Protein AF-0000000083203846 (afdb_homodimer)

Sequence (842 aa):
MKKVDVILGLQWGDEGKGKVVDVLTPAYEVVARFQGGPNAGHTLEFNGEKYVLRSIPSGIFQGGKTNIIGNGVVIDAVLFREEAEALAASGHDLTKQLCISKKAHLILPTHRILDAAYEAAKGSAKIGTTGKGIGPTYTDKVSRNGMRVGDVLSADFRQIYARAKARHESILRGLGYEYDIAELERKWFEAVEYLKRFNIIDSEYFVNGCLAQDKSILAEGAQGTLLDVDFGSYPFVTSSNTVCAGACVGLGIAPNRIGEVYGIFKAYCTRVGGGPFPTELFDETGARMRSIGHEYGAVTGRERRCGWLDLVALKYSIMINGVTQLIMMKSDVMNDFETVKVATEYEVGGERTAHFPYEIGDDLKPVYREFEGWKCDLRDCKSYDDFPAAFKTYVEFIERETGVPVKIISVGPDRGETIVRMKKVDVILGLQWGDEGKGKVVDVLTPAYEVVARFQGGPNAGHTLEFNGEKYVLRSIPSGIFQGGKTNIIGNGVVIDAVLFREEAEALAASGHDLTKQLCISKKAHLILPTHRILDAAYEAAKGSAKIGTTGKGIGPTYTDKVSRNGMRVGDVLSADFRQIYARAKARHESILRGLGYEYDIAELERKWFEAVEYLKRFNIIDSEYFVNGCLAQDKSILAEGAQGTLLDVDFGSYPFVTSSNTVCAGACVGLGIAPNRIGEVYGIFKAYCTRVGGGPFPTELFDETGARMRSIGHEYGAVTGRERRCGWLDLVALKYSIMINGVTQLIMMKSDVMNDFETVKVATEYEVGGERTAHFPYEIGDDLKPVYREFEGWKCDLRDCKSYDDFPAAFKTYVEFIERETGVPVKIISVGPDRGETIVR

InterPro domains:
  IPR001114 Adenylosuccinate synthetase [MF_00011] (1-421)
  IPR001114 Adenylosuccinate synthetase [PF00709] (6-419)
  IPR001114 Adenylosuccinate synthetase [PTHR11846] (2-420)
  IPR001114 Adenylosuccinate synthetase [SM00788] (4-420)
  IPR001114 Adenylosuccinate synthetase [TIGR00184] (6-420)
  IPR001114 Adenylosuccinate synthetase [cd03108] (3-420)
  IPR018220 Adenylosuccinate synthase, GTP-binding site [PS01266] (11-18)
  IPR027417 P-loop containing nucleoside triphosphate hydrolase [SSF52540] (2-420)
  IPR033128 Adenylosuccinate synthase, active site [PS00513] (133-144)
  IPR042109 Adenylosuccinate synthetase, domain 1 [G3DSA:3.40.440.10] (6-264)
  IPR042110 Adenylosuccinate synthetase, domain 2 [G3DSA:1.10.300.10] (107-204)
  IPR042111 Adenylosuccinate synthetase, domain 3 [G3DSA:3.90.170.10] (265-421)

Foldseek 3Di:
DAFAEEEFALAFFPLQLLLVCVVCLVVFQEEEEQAEEQQFWHWDADPRDIAIDRQWTSNQPPPRHAYERFLRYEYELLVVVVNQVVVVVVVGDQQVRYEYEQNHFYQALLLLVVLVLVQVVCVPNHLFGPSSSQQVQLVCVVVVLTHGLNLCVDPCNVVSNVVSVVVSVVVCVVSVHDDDCPVVNVSRVVSSVVVVSHHYDNQLCVVVVCVVVVGHYYYYFGTHQLQAVPRHQPPSHGSHGRAQCSNCVRRVHDPVRYDAYEYGHEQWDKHDTDDDDQFFDPDPVQVLLCVLVVQADPSRRHGITTGAAELLSSLSSCVRHVHAEYEYEDPQSQLQPQKGKYFQWKAAPNDIDSHDDNHDDPRIHTDIDMFGHQNHQLQPPQEPVRGGPRVVVSQVVSCVSNVHHHQKYARDSDSSRIYGD/DAFAEEEFALAFFPLQLLLVCVVCLVVFQEEEEQAEEQQFWHWDADPRDIAIDRQWTSNQVPPRHAYERFLRYEYELLVVLVNQVVVVVVVGDQQVRYEYEQNHFYQALLLLVVLVLVQVVCVPNHLFGPSSSQQVQLVCVVVVLTHGLNLCVDPCNVVSNVVSVVVSVVVCVVSVHDDDCPVVNVSRVVSSVVVVSHHYDNQLCVVVVCVVVVGHYYYYFGTHQLQAVPRHQPPSHGSHGRAQCSNCVRRVHDPVRYDAYEYGHEQWDKHDTDDDDQFFDPDVVQVLLCVLVVQADPSRRHGITTGAAELLSSLSSCVRHVHAEYEYEDPQSQLQPQKGKYFQWKAAPNDIDSHDDNHDDPRIHTDIDMFGHQNHQLQVPQEPVRGGPRVVVSQVVSCVSNVHHHQKYARDSDSSRIYGD

Secondary structure (DSSP, 8-state):
---EEEEEESSSS-S-HHHHHHHHGGG-SEEEE-SB-TT--EEEEETTEEEEESSS-GGGGSTT-EEEE-TTBEE-HHHHHHHHHHHHHTT--HHHHEEEETTPEEPPHHHHHHHHHHHHHHGGG-----SSSHHHHHHHHHTT---BGGGGGSTTHHHHHHHHHHHHHHHHHHHT-----HHHHHHHHHHHHHHTTSEEE-HHHHHHHHHHTT--EEEEEEEEGGG-TTTSSTTSS-SS--STHHHHHHHT--GGGEEEEEEEEESSEEE-SSS--TTB--SHHHHHHHHHHT-B-TTT-PBPEEE-EEHHHHHHHHHHHT--EEEEE-GGGGTT-SEEEEEEEEEETTEEE-SPPSS--TT-EEEEEEEE---S-GGG--SGGGS-HHHHHHHHHHHHHHSS-EEEEE-SSSTTSEEE-/---EEEEEESSSS-S-HHHHHHHHGGG-SEEEE-SB-TT--EEEEETTEEEEESSS-GGGGSTT-EEEE-TTBEE-HHHHHHHHHHHHHTT--HHHHEEEETTPEEPPHHHHHHHHHHHHHHGGG-----SSSHHHHHHHHHTT---BGGGGGSTTHHHHHHHHHHHHHHHHHHHT-----HHHHHHHHHHHHHHTTSEEE-HHHHHHHHHHTT--EEEEEEEEGGG-TTTSSTTSS-SS--SHHHHHHHHT--GGGEEEEEEEEESSEEE-SSS--TTB--SHHHHHHHHHHT-B-TTT-PBPEEE-EEHHHHHHHHHHHT--EEEEE-GGGGTT-SEEEEEEEEEETTEEE-SPPSS--TT-EEEEEEEE---S-GGG--SGGGS-HHHHHHHHHHHHHHSS-EEEEE-SSSTTSEEE-

Organism: NCBI:txid214856

Nearest PDB structures (foldseek):
  4m9d-assembly1_A  TM=9.573E-01  e=1.164E-54  Bacillus anthracis str. 'Ames Ancestor'
  1p9b-assembly1_A-2  TM=9.495E-01  e=3.460E-49  Plasmodium falciparum
  3r7t-assembly1_A  TM=9.386E-01  e=5.288E-50  Campyl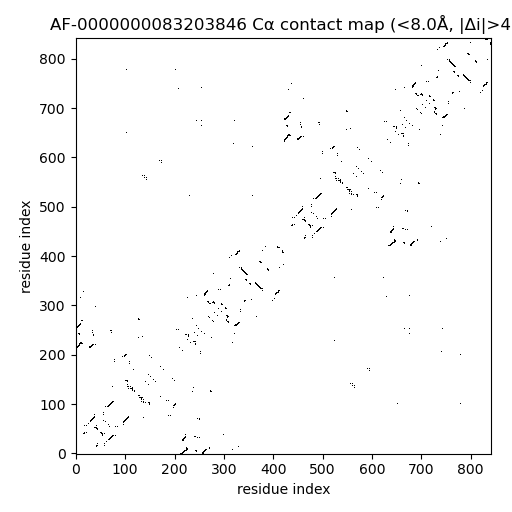obacter jejuni subsp. jejuni NCTC 11168 = ATCC 700819
  1j4b-assembly1_A  TM=9.426E-01  e=1.777E-49  Mus musculus
  2v40-assembly1_A-2  TM=9.281E-01  e=7.159E-50  Homo sapiens

Structure (mmCIF, N/CA/C/O backbone):
data_AF-0000000083203846-model_v1
#
loop_
_entity.id
_entity.type
_entity.pdbx_description
1 polymer 'Adenylosuccinate synthase'
#
loop_
_atom_site.group_PDB
_atom_site.id
_atom_site.type_symbol
_atom_site.label_atom_id
_atom_site.label_alt_id
_atom_site.label_comp_id
_atom_site.label_asym_id
_atom_site.label_entity_id
_atom_site.label_seq_id
_atom_site.pdbx_PDB_ins_code
_atom_site.Cartn_x
_atom_site.Cartn_y
_atom_site.Cartn_z
_atom_site.occupancy
_atom_site.B_iso_or_equiv
_atom_site.auth_seq_id
_atom_site.auth_comp_id
_atom_site.auth_asym_id
_atom_site.auth_atom_id
_atom_site.pdbx_PDB_model_num
ATOM 1 N N . MET A 1 1 ? -4.34 -5.812 23.688 1 67.69 1 MET A N 1
ATOM 2 C CA . MET A 1 1 ? -5.207 -5.289 22.641 1 67.69 1 MET A CA 1
ATOM 3 C C . MET A 1 1 ? -5.289 -6.262 21.469 1 67.69 1 MET A C 1
ATOM 5 O O . MET A 1 1 ? -4.285 -6.859 21.078 1 67.69 1 MET A O 1
ATOM 9 N N . LYS A 1 2 ? -6.551 -6.551 21 1 85.75 2 LYS A N 1
ATOM 10 C CA . LYS A 1 2 ? -6.758 -7.488 19.906 1 85.75 2 LYS A CA 1
ATOM 11 C C . LYS A 1 2 ? -6.156 -6.953 18.609 1 85.75 2 LYS A C 1
ATOM 13 O O . LYS A 1 2 ? -5.891 -5.758 18.484 1 85.75 2 LYS A O 1
ATOM 18 N N . LYS A 1 3 ? -5.684 -7.812 17.812 1 94.75 3 LYS A N 1
ATOM 19 C CA . LYS A 1 3 ? -5.109 -7.5 16.516 1 94.75 3 LYS A CA 1
ATOM 20 C C . LYS A 1 3 ? -6.055 -7.922 15.383 1 94.75 3 LYS A C 1
ATOM 22 O O . LYS A 1 3 ? -7.031 -8.633 15.617 1 94.75 3 LYS A O 1
ATOM 27 N N . VAL A 1 4 ? -5.883 -7.363 14.273 1 98.5 4 VAL A N 1
ATOM 28 C CA . VAL A 1 4 ? -6.664 -7.691 13.086 1 98.5 4 VAL A CA 1
ATOM 29 C C . VAL A 1 4 ? -6.094 -8.945 12.422 1 98.5 4 VAL A C 1
ATOM 31 O O . VAL A 1 4 ? -4.91 -8.984 12.078 1 98.5 4 VAL A O 1
ATOM 34 N N . ASP A 1 5 ? -6.914 -9.992 12.289 1 98.19 5 ASP A N 1
ATOM 35 C CA . ASP A 1 5 ? -6.516 -11.148 11.492 1 98.19 5 ASP A CA 1
ATOM 36 C C . ASP A 1 5 ? -6.809 -10.922 10.008 1 98.19 5 ASP A C 1
ATOM 38 O O . ASP A 1 5 ? -7.75 -10.203 9.664 1 98.19 5 ASP A O 1
ATOM 42 N N . VAL A 1 6 ? -5.984 -11.469 9.172 1 98.25 6 VAL A N 1
ATOM 43 C CA . VAL A 1 6 ? -6.109 -11.25 7.738 1 98.25 6 VAL A CA 1
ATOM 44 C C . VAL A 1 6 ? -6.258 -12.594 7.023 1 98.25 6 VAL A C 1
ATOM 46 O O . VAL A 1 6 ? -5.578 -13.562 7.367 1 98.25 6 VAL A O 1
ATOM 49 N N . ILE A 1 7 ? -7.148 -12.68 6.074 1 97.12 7 ILE A N 1
ATOM 50 C CA . ILE A 1 7 ? -7.289 -13.836 5.199 1 97.12 7 ILE A CA 1
ATOM 51 C C . ILE A 1 7 ? -7.078 -13.414 3.746 1 97.12 7 ILE A C 1
ATOM 53 O O . ILE A 1 7 ? -7.66 -12.43 3.289 1 97.12 7 ILE A O 1
ATOM 57 N N . LEU A 1 8 ? -6.23 -14.078 3.031 1 97.12 8 LEU A N 1
ATOM 58 C CA . LEU A 1 8 ? -5.961 -13.695 1.649 1 97.12 8 LEU A CA 1
ATOM 59 C C . LEU A 1 8 ? -5.531 -14.906 0.822 1 97.12 8 LEU A C 1
ATOM 61 O O . LEU A 1 8 ? -5.164 -15.945 1.376 1 97.12 8 LEU A O 1
ATOM 65 N N . GLY A 1 9 ? -5.668 -14.758 -0.474 1 97 9 GLY A N 1
ATOM 66 C CA . GLY A 1 9 ? -5.203 -15.781 -1.399 1 97 9 GLY A CA 1
ATOM 67 C C . GLY A 1 9 ? -3.715 -15.695 -1.683 1 97 9 GLY A C 1
ATOM 68 O O . GLY A 1 9 ? -3.164 -14.602 -1.815 1 97 9 GLY A O 1
ATOM 69 N N . LEU A 1 10 ? -3.049 -16.859 -1.792 1 98.25 10 LEU A N 1
ATOM 70 C CA . LEU A 1 10 ? -1.592 -16.859 -1.881 1 98.25 10 LEU A CA 1
ATOM 71 C C . LEU A 1 10 ? -1.136 -16.984 -3.33 1 98.25 10 LEU A C 1
ATOM 73 O O . LEU A 1 10 ? 0.036 -16.766 -3.641 1 98.25 10 LEU A O 1
ATOM 77 N N . GLN A 1 11 ? -2.004 -17.297 -4.195 1 96.56 11 GLN A N 1
ATOM 78 C CA . GLN A 1 11 ? -1.595 -17.438 -5.59 1 96.56 11 GLN A CA 1
ATOM 79 C C . GLN A 1 11 ? -2.41 -16.531 -6.5 1 96.56 11 GLN A C 1
ATOM 81 O O . GLN A 1 11 ? -2.346 -15.297 -6.371 1 96.56 11 GLN A O 1
ATOM 86 N N . TRP A 1 12 ? -3.34 -16.969 -7.387 1 93.19 12 TRP A N 1
ATOM 87 C CA . TRP A 1 12 ? -3.879 -16.016 -8.352 1 93.19 12 TRP A CA 1
ATOM 88 C C . TRP A 1 12 ? -5.336 -15.688 -8.039 1 93.19 12 TRP A C 1
ATOM 90 O O . TRP A 1 12 ? -6.078 -15.242 -8.914 1 93.19 12 TRP A O 1
ATOM 100 N N . GLY A 1 13 ? -5.875 -15.898 -6.855 1 87.75 13 GLY A N 1
ATOM 101 C CA . GLY A 1 13 ? -7.035 -15.203 -6.32 1 87.75 13 GLY A CA 1
ATOM 102 C C . GLY A 1 13 ? -8.305 -16.031 -6.391 1 87.75 13 GLY A C 1
ATOM 103 O O . GLY A 1 13 ? -9.344 -15.617 -5.867 1 87.75 13 GLY A O 1
ATOM 104 N N . ASP A 1 14 ? -8.312 -17.203 -6.902 1 87.38 14 ASP A N 1
ATOM 105 C CA . ASP A 1 14 ? -9.508 -18.047 -6.984 1 87.38 14 ASP A CA 1
ATOM 106 C C . ASP A 1 14 ? -9.383 -19.266 -6.086 1 87.38 14 ASP A C 1
ATOM 108 O O . ASP A 1 14 ? -9.773 -20.375 -6.473 1 87.38 14 ASP A O 1
ATOM 112 N N . GLU A 1 15 ? -8.867 -19.062 -4.949 1 89.62 15 GLU A N 1
ATOM 113 C CA . GLU A 1 15 ? -8.531 -20.172 -4.078 1 89.62 15 GLU A CA 1
ATOM 114 C C . GLU A 1 15 ? -9.719 -20.562 -3.201 1 89.62 15 GLU A C 1
ATOM 116 O O . GLU A 1 15 ? -9.594 -21.406 -2.312 1 89.62 15 GLU A O 1
ATOM 121 N N . GLY A 1 16 ? -10.867 -19.938 -3.373 1 85.69 16 GLY A N 1
ATOM 122 C CA . GLY A 1 16 ? -12.039 -20.328 -2.6 1 85.69 16 GLY A CA 1
ATOM 123 C C . GLY A 1 16 ? -12.156 -19.578 -1.286 1 85.69 16 GLY A C 1
ATOM 124 O O . GLY A 1 16 ? -12.484 -20.172 -0.257 1 85.69 16 GLY A O 1
ATOM 125 N N . LYS A 1 17 ? -11.875 -18.297 -1.259 1 85.25 17 LYS A N 1
ATOM 126 C CA . LYS A 1 17 ? -11.914 -17.453 -0.071 1 85.25 17 LYS A CA 1
ATOM 127 C C . LYS A 1 17 ? -13.305 -17.422 0.548 1 85.25 17 LYS A C 1
ATOM 129 O O . LYS A 1 17 ? -13.445 -17.391 1.771 1 85.25 17 LYS A O 1
ATOM 134 N N . GLY A 1 18 ? -14.32 -17.5 -0.228 1 82.44 18 GLY A N 1
ATOM 135 C CA . GLY A 1 18 ? -15.688 -17.406 0.258 1 82.44 18 GLY A CA 1
ATOM 136 C C . GLY A 1 18 ? -16.031 -18.438 1.302 1 82.44 18 GLY A C 1
ATOM 137 O O . GLY A 1 18 ? -16.547 -18.109 2.369 1 82.44 18 GLY A O 1
ATOM 138 N N . LYS A 1 19 ? -15.695 -19.641 1.038 1 83.75 19 LYS A N 1
ATOM 139 C CA . LYS A 1 19 ? -16 -20.734 1.96 1 83.75 19 LYS A CA 1
ATOM 140 C C . LYS A 1 19 ? -15.266 -20.547 3.285 1 83.75 19 LYS A C 1
ATOM 142 O O . LYS A 1 19 ? -15.844 -20.766 4.355 1 83.75 19 LYS A O 1
ATOM 147 N N . VAL A 1 20 ? -14.039 -20.172 3.207 1 87.12 20 VAL A N 1
ATOM 148 C CA . VAL A 1 20 ? -13.211 -20.094 4.402 1 87.12 20 VAL A CA 1
ATOM 149 C C . VAL A 1 20 ? -13.672 -18.938 5.277 1 87.12 20 VAL A C 1
ATOM 151 O O . VAL A 1 20 ? -13.648 -19.031 6.508 1 87.12 20 VAL A O 1
ATOM 154 N N . VAL A 1 21 ? -13.984 -17.844 4.633 1 83.12 21 VAL A N 1
ATOM 155 C CA . VAL A 1 21 ? -14.477 -16.719 5.402 1 83.12 21 VAL A CA 1
ATOM 156 C C . VAL A 1 21 ? -15.734 -17.109 6.172 1 83.12 21 VAL A C 1
ATOM 158 O O . VAL A 1 21 ? -15.922 -16.719 7.32 1 83.12 21 VAL A O 1
ATOM 161 N N . ASP A 1 22 ? -16.547 -17.906 5.582 1 80.06 22 ASP A N 1
ATOM 162 C CA . ASP A 1 22 ? -17.75 -18.406 6.246 1 80.06 22 ASP A CA 1
ATOM 163 C C . ASP A 1 22 ? -17.391 -19.25 7.461 1 80.06 22 ASP A C 1
ATOM 165 O O . ASP A 1 22 ? -18.109 -19.234 8.469 1 80.06 22 ASP A O 1
ATOM 169 N N . VAL A 1 23 ? -16.344 -19.938 7.34 1 85.19 23 VAL A N 1
ATOM 170 C CA . VAL A 1 23 ? -15.891 -20.828 8.414 1 85.19 23 VAL A CA 1
ATOM 171 C C . VAL A 1 23 ? -15.297 -19.984 9.547 1 85.19 23 VAL A C 1
ATOM 173 O O . VAL A 1 23 ? -15.539 -20.266 10.727 1 85.19 23 VAL A O 1
ATOM 176 N N . LEU A 1 24 ? -14.562 -18.922 9.219 1 90.38 24 LEU A N 1
ATOM 177 C CA . LEU A 1 24 ? -13.82 -18.172 10.211 1 90.38 24 LEU A CA 1
ATOM 178 C C . LEU A 1 24 ? -14.68 -17.062 10.82 1 90.38 24 LEU A C 1
ATOM 180 O O . LEU A 1 24 ? -14.484 -16.672 11.969 1 90.38 24 LEU A O 1
ATOM 184 N N . THR A 1 25 ? -15.625 -16.578 10.125 1 89.44 25 THR A N 1
ATOM 185 C CA . THR A 1 25 ? -16.375 -15.344 10.406 1 89.44 25 THR A CA 1
ATOM 186 C C . THR A 1 25 ? -17.078 -15.438 11.758 1 89.44 25 THR A C 1
ATOM 188 O O . THR A 1 25 ? -17.141 -14.453 12.492 1 89.44 25 THR A O 1
ATOM 191 N N . PRO A 1 26 ? -17.641 -16.672 12.102 1 89.75 26 PRO A N 1
ATOM 192 C CA . PRO A 1 26 ? -18.359 -16.75 13.383 1 89.75 26 PRO A CA 1
ATOM 193 C C . PRO A 1 26 ? -17.5 -16.297 14.555 1 89.75 26 PRO A C 1
ATOM 195 O O . PRO A 1 26 ? -18.016 -15.789 15.555 1 89.75 26 PRO A O 1
ATOM 198 N N . ALA A 1 27 ? -16.25 -16.344 14.453 1 92.81 27 ALA A N 1
ATOM 199 C CA . ALA A 1 27 ? -15.336 -16.031 15.555 1 92.81 27 ALA A CA 1
ATOM 200 C C . ALA A 1 27 ? -15.047 -14.531 15.609 1 92.81 27 ALA A C 1
ATOM 202 O O . ALA A 1 27 ? -14.406 -14.047 16.547 1 92.81 27 ALA A O 1
ATOM 203 N N . TYR A 1 28 ? -15.594 -13.773 14.727 1 96.25 28 TYR A N 1
ATOM 204 C CA . TYR A 1 28 ? -15.242 -12.359 14.625 1 96.25 28 TYR A CA 1
ATOM 205 C C . TYR A 1 28 ? -16.484 -11.484 14.781 1 96.25 28 TYR A C 1
ATOM 207 O O . TYR A 1 28 ? -17.594 -11.914 14.469 1 96.25 28 TYR A O 1
ATOM 215 N N . GLU A 1 29 ? -16.25 -10.281 15.258 1 96.56 29 GLU A N 1
ATOM 216 C CA . GLU A 1 29 ? -17.328 -9.305 15.422 1 96.56 29 GLU A CA 1
ATOM 217 C C . GLU A 1 29 ? -17.391 -8.344 14.242 1 96.56 29 GLU A C 1
ATOM 219 O O . GLU A 1 29 ? -18.438 -7.766 13.953 1 96.56 29 GLU A O 1
ATOM 224 N N . VAL A 1 30 ? -16.281 -8.125 13.586 1 97 30 VAL A N 1
ATOM 225 C CA . VAL A 1 30 ? -16.156 -7.211 12.461 1 97 30 VAL A CA 1
ATOM 226 C C . VAL A 1 30 ? -15.453 -7.914 11.297 1 97 30 VAL A C 1
ATOM 228 O O . VAL A 1 30 ? -14.469 -8.625 11.5 1 97 30 VAL A O 1
ATOM 231 N N . VAL A 1 31 ? -15.984 -7.84 10.086 1 96.44 31 VAL A N 1
ATOM 232 C CA . VAL A 1 31 ? -15.359 -8.305 8.852 1 96.44 31 VAL A CA 1
ATOM 233 C C . VAL A 1 31 ? -15.172 -7.133 7.895 1 96.44 31 VAL A C 1
ATOM 235 O O . VAL A 1 31 ? -16.125 -6.383 7.633 1 96.44 31 VAL A O 1
ATOM 238 N N . ALA A 1 32 ? -13.945 -6.938 7.41 1 97.56 32 ALA A N 1
ATOM 239 C CA . ALA A 1 32 ? -13.656 -5.754 6.605 1 97.56 32 ALA A CA 1
ATOM 240 C C . ALA A 1 32 ? -12.938 -6.133 5.312 1 97.56 32 ALA A C 1
ATOM 242 O O . ALA A 1 32 ? -11.945 -6.867 5.336 1 97.56 32 ALA A O 1
ATOM 243 N N . ARG A 1 33 ? -13.477 -5.688 4.191 1 96.88 33 ARG A N 1
ATOM 244 C CA . ARG A 1 33 ? -12.758 -5.773 2.924 1 96.88 33 ARG A CA 1
ATOM 245 C C . ARG A 1 33 ? -11.773 -4.617 2.773 1 96.88 33 ARG A C 1
ATOM 247 O O . ARG A 1 33 ? -12.117 -3.461 3.029 1 96.88 33 ARG A O 1
ATOM 254 N N . PHE A 1 34 ? -10.516 -4.922 2.312 1 97.75 34 PHE A N 1
ATOM 255 C CA . PHE A 1 34 ? -9.516 -3.861 2.424 1 97.75 34 PHE A CA 1
ATOM 256 C C . PHE A 1 34 ? -9.008 -3.453 1.047 1 97.75 34 PHE A C 1
ATOM 258 O O . PHE A 1 34 ? -8.281 -2.465 0.917 1 97.75 34 PHE A O 1
ATOM 265 N N . GLN A 1 35 ? -9.336 -4.133 -0.022 1 94.81 35 GLN A N 1
ATOM 266 C CA . GLN A 1 35 ? -8.875 -3.742 -1.352 1 94.81 35 GLN A CA 1
ATOM 267 C C . GLN A 1 35 ? -9.727 -4.391 -2.439 1 94.81 35 GLN A C 1
ATOM 269 O O . GLN A 1 35 ? -10.602 -5.215 -2.145 1 94.81 35 GLN A O 1
ATOM 274 N N . GLY A 1 36 ? -9.484 -3.988 -3.643 1 92.56 36 GLY A N 1
ATOM 275 C CA . GLY A 1 36 ? -10.203 -4.555 -4.777 1 92.56 36 GLY A CA 1
ATOM 276 C C . GLY A 1 36 ? -11.453 -3.783 -5.145 1 92.56 36 GLY A C 1
ATOM 277 O O . GLY A 1 36 ? -11.461 -2.551 -5.105 1 92.56 36 GLY A O 1
ATOM 278 N N . GLY A 1 37 ? -12.445 -4.477 -5.648 1 93.31 37 GLY A N 1
ATOM 279 C CA . GLY A 1 37 ? -13.703 -3.939 -6.145 1 93.31 37 GLY A CA 1
ATOM 280 C C . GLY A 1 37 ? -14.586 -4.988 -6.797 1 93.31 37 GLY A C 1
ATOM 281 O O . GLY A 1 37 ? -14.586 -6.148 -6.387 1 93.31 37 GLY A O 1
ATOM 282 N N . PRO A 1 38 ? -15.359 -4.477 -7.703 1 92.94 38 PRO A N 1
ATOM 283 C CA . PRO A 1 38 ? -16.328 -5.402 -8.305 1 92.94 38 PRO A CA 1
ATOM 284 C C . PRO A 1 38 ? -15.672 -6.398 -9.258 1 92.94 38 PRO A C 1
ATOM 286 O O . PRO A 1 38 ? -16.359 -7.238 -9.844 1 92.94 38 PRO A O 1
ATOM 289 N N . ASN A 1 39 ? -14.328 -6.336 -9.367 1 88.06 39 ASN A N 1
ATOM 290 C CA . ASN A 1 39 ? -13.617 -7.27 -10.227 1 88.06 39 ASN A CA 1
ATOM 291 C C . ASN A 1 39 ? -13.352 -8.602 -9.523 1 88.06 39 ASN A C 1
ATOM 293 O O . ASN A 1 39 ? -12.891 -9.555 -10.141 1 88.06 39 ASN A O 1
ATOM 297 N N . ALA A 1 40 ? -13.57 -8.586 -8.242 1 83.12 40 ALA A N 1
ATOM 298 C CA . ALA A 1 40 ? -13.445 -9.828 -7.477 1 83.12 40 ALA A CA 1
ATOM 299 C C . ALA A 1 40 ? -14.812 -10.336 -7.035 1 83.12 40 ALA A C 1
ATOM 301 O O . ALA A 1 40 ? -15.766 -9.562 -6.93 1 83.12 40 ALA A O 1
ATOM 302 N N . GLY A 1 41 ? -14.875 -11.727 -6.918 1 82.31 41 GLY A N 1
ATOM 303 C CA . GLY A 1 41 ? -16.109 -12.352 -6.449 1 82.31 41 GLY A CA 1
ATOM 304 C C . GLY A 1 41 ? -15.867 -13.547 -5.547 1 82.31 41 GLY A C 1
ATOM 305 O O . GLY A 1 41 ? -14.969 -14.352 -5.809 1 82.31 41 GLY A O 1
ATOM 306 N N . HIS A 1 42 ? -16.5 -13.461 -4.512 1 79.69 42 HIS A N 1
ATOM 307 C CA . HIS A 1 42 ? -16.5 -14.594 -3.588 1 79.69 42 HIS A CA 1
ATOM 308 C C . HIS A 1 42 ? -17.844 -15.312 -3.574 1 79.69 42 HIS A C 1
ATOM 310 O O . HIS A 1 42 ? -18.875 -14.695 -3.299 1 79.69 42 HIS A O 1
ATOM 316 N N . THR A 1 43 ? -17.766 -16.547 -3.941 1 78.81 43 THR A N 1
ATOM 317 C CA . THR A 1 43 ? -19 -17.328 -3.973 1 78.81 43 THR A CA 1
ATOM 318 C C . THR A 1 43 ? -19.203 -18.062 -2.652 1 78.81 43 THR A C 1
ATOM 320 O O . THR A 1 43 ? -18.266 -18.703 -2.139 1 78.81 43 THR A O 1
ATOM 323 N N . LEU A 1 44 ? -20.375 -17.922 -2.133 1 77.25 44 LEU A N 1
ATOM 324 C CA . LEU A 1 44 ? -20.797 -18.656 -0.943 1 77.25 44 LEU A CA 1
ATOM 325 C C . LEU A 1 44 ? -22.031 -19.5 -1.235 1 77.25 44 LEU A C 1
ATOM 327 O O . LEU A 1 44 ? -22.828 -19.156 -2.105 1 77.25 44 LEU A O 1
ATOM 331 N N . GLU A 1 45 ? -22.047 -20.641 -0.649 1 73.31 45 GLU A N 1
ATOM 332 C CA . GLU A 1 45 ? -23.219 -21.5 -0.774 1 73.31 45 GLU A CA 1
ATOM 333 C C . GLU A 1 45 ? -23.891 -21.719 0.579 1 73.31 45 GLU A C 1
ATOM 335 O O . GLU A 1 45 ? -23.25 -22.172 1.529 1 73.31 45 GLU A O 1
ATOM 340 N N . PHE A 1 46 ? -25.078 -21.203 0.706 1 68.5 46 PHE A N 1
ATOM 341 C CA . PHE A 1 46 ? -25.875 -21.406 1.9 1 68.5 46 PHE A CA 1
ATOM 342 C C . PHE A 1 46 ? -27.203 -22.094 1.554 1 68.5 46 PHE A C 1
ATOM 344 O O . PHE A 1 46 ? -27.953 -21.594 0.715 1 68.5 46 PHE A O 1
ATOM 351 N N . ASN A 1 47 ? -27.5 -23.219 2.32 1 71.56 47 ASN A N 1
ATOM 352 C CA . ASN A 1 47 ? -28.75 -23.953 2.121 1 71.56 47 ASN A CA 1
ATOM 353 C C . ASN A 1 47 ? -29 -24.234 0.646 1 71.56 47 ASN A C 1
ATOM 355 O O . ASN A 1 47 ? -30.094 -23.984 0.134 1 71.56 47 ASN A O 1
ATOM 359 N N . GLY A 1 48 ? -27.984 -24.516 -0.059 1 71.75 48 GLY A N 1
ATOM 360 C CA . GLY A 1 48 ? -28.109 -24.922 -1.448 1 71.75 48 GLY A CA 1
ATOM 361 C C . GLY A 1 48 ? -28.156 -23.75 -2.414 1 71.75 48 GLY A C 1
ATOM 362 O O . GLY A 1 48 ? -28.25 -23.953 -3.629 1 71.75 48 GLY A O 1
ATOM 363 N N . GLU A 1 49 ? -28.188 -22.578 -1.903 1 75.06 49 GLU A N 1
ATOM 364 C CA . GLU A 1 49 ? -28.203 -21.375 -2.75 1 75.06 49 GLU A CA 1
ATOM 365 C C . GLU A 1 49 ? -26.828 -20.734 -2.834 1 75.06 49 GLU A C 1
ATOM 367 O O . GLU A 1 49 ? -26.094 -20.688 -1.839 1 75.06 49 GLU A O 1
ATOM 372 N N . LYS A 1 50 ? -26.5 -20.312 -4.047 1 78.12 50 LYS A N 1
ATOM 373 C CA . LYS A 1 50 ? -25.203 -19.688 -4.297 1 78.12 50 LYS A CA 1
ATOM 374 C C . LYS A 1 50 ? -25.312 -18.172 -4.305 1 78.12 50 LYS A C 1
ATOM 376 O O . LYS A 1 50 ? -26.25 -17.609 -4.875 1 78.12 50 LYS A O 1
ATOM 381 N N . TYR A 1 51 ? -24.469 -17.5 -3.58 1 79.12 51 TYR A N 1
ATOM 382 C CA . TYR A 1 51 ? -24.391 -16.047 -3.529 1 79.12 51 TYR A CA 1
ATOM 383 C C . TYR A 1 51 ? -23 -15.578 -3.949 1 79.12 51 TYR A C 1
ATOM 385 O O . TYR A 1 51 ? -22 -16.188 -3.584 1 79.12 51 TYR A O 1
ATOM 393 N N . VAL A 1 52 ? -22.984 -14.625 -4.812 1 81.06 52 VAL A N 1
ATOM 394 C CA . VAL A 1 52 ? -21.703 -14.055 -5.227 1 81.06 52 VAL A CA 1
ATOM 395 C C . VAL A 1 52 ? -21.547 -12.656 -4.645 1 81.06 52 VAL A C 1
ATOM 397 O O . VAL A 1 52 ? -22.359 -11.766 -4.934 1 81.06 52 VAL A O 1
ATOM 400 N N . LEU A 1 53 ? -20.641 -12.531 -3.775 1 88.19 53 LEU A N 1
ATOM 401 C CA . LEU A 1 53 ? -20.312 -11.219 -3.227 1 88.19 53 LEU A CA 1
ATOM 402 C C . LEU A 1 53 ? -19.141 -10.594 -3.975 1 88.19 53 LEU A C 1
ATOM 404 O O . LEU A 1 53 ? -18.188 -11.297 -4.344 1 88.19 53 LEU A O 1
ATOM 408 N N . ARG A 1 54 ? -19.156 -9.312 -4.211 1 90.12 54 ARG A N 1
ATOM 409 C CA . ARG A 1 54 ? -18.094 -8.609 -4.922 1 90.12 54 ARG A CA 1
ATOM 410 C C . ARG A 1 54 ? -17.453 -7.547 -4.031 1 90.12 54 ARG A C 1
ATOM 412 O O . ARG A 1 54 ? -16.281 -7.676 -3.645 1 90.12 54 ARG A O 1
ATOM 419 N N . SER A 1 55 ? -18.234 -6.613 -3.609 1 92.12 55 SER A N 1
ATOM 420 C CA . SER A 1 55 ? -17.703 -5.523 -2.797 1 92.12 55 SER A CA 1
ATOM 421 C C . SER A 1 55 ? -18.078 -5.691 -1.329 1 92.12 55 SER A C 1
ATOM 423 O O . SER A 1 55 ? -17.359 -5.238 -0.441 1 92.12 55 SER A O 1
ATOM 425 N N . ILE A 1 56 ? -19.156 -6.324 -1.08 1 93.5 56 ILE A N 1
ATOM 426 C CA . ILE A 1 56 ? -19.672 -6.469 0.275 1 93.5 56 ILE A CA 1
ATOM 427 C C . ILE A 1 56 ? -18.969 -7.629 0.979 1 93.5 56 ILE A C 1
ATOM 429 O O . ILE A 1 56 ? -18.859 -8.727 0.425 1 93.5 56 ILE A O 1
ATOM 433 N N . PRO A 1 57 ? -18.453 -7.359 2.219 1 93.19 57 PRO A N 1
ATOM 434 C CA . PRO A 1 57 ? -17.75 -8.422 2.934 1 93.19 57 PRO A CA 1
ATOM 435 C C . PRO A 1 57 ? -18.625 -9.633 3.223 1 93.19 57 PRO A C 1
ATOM 437 O O . PRO A 1 57 ? -19.844 -9.484 3.43 1 93.19 57 PRO A O 1
ATOM 440 N N . SER A 1 58 ? -18.016 -10.719 3.346 1 88.31 58 SER A N 1
ATOM 441 C CA . SER A 1 58 ? -18.719 -11.992 3.475 1 88.31 58 SER A CA 1
ATOM 442 C C . SER A 1 58 ? -19.422 -12.102 4.824 1 88.31 58 SER A C 1
ATOM 444 O O . SER A 1 58 ? -20.297 -12.953 5.008 1 88.31 58 SER A O 1
ATOM 446 N N . GLY A 1 59 ? -19.047 -11.289 5.832 1 87.94 59 GLY A N 1
ATOM 447 C CA . GLY A 1 59 ? -19.672 -11.312 7.141 1 87.94 59 GLY A CA 1
ATOM 448 C C . GLY A 1 59 ? -21.125 -10.906 7.105 1 87.94 59 GLY A C 1
ATOM 449 O O . GLY A 1 59 ? -21.859 -11.117 8.07 1 87.94 59 GLY A O 1
ATOM 450 N N . ILE A 1 60 ? -21.562 -10.43 6 1 88.06 60 ILE A N 1
ATOM 451 C CA . ILE A 1 60 ? -22.906 -9.883 5.871 1 88.06 60 ILE A CA 1
ATOM 452 C C . ILE A 1 60 ? -23.938 -11 6.051 1 88.06 60 ILE A C 1
ATOM 454 O O . ILE A 1 60 ? -25.094 -10.734 6.414 1 88.06 60 ILE A O 1
ATOM 458 N N . PHE A 1 61 ? -23.531 -12.234 5.848 1 82.19 61 PHE A N 1
ATOM 459 C CA . PHE A 1 61 ? -24.438 -13.367 5.914 1 82.19 61 PHE A CA 1
ATOM 460 C C . PHE A 1 61 ? -24.641 -13.82 7.355 1 82.19 61 PHE A C 1
ATOM 462 O O . PHE A 1 61 ? -25.547 -14.602 7.648 1 82.19 61 PHE A O 1
ATOM 469 N N . GLN A 1 62 ? -23.75 -13.344 8.141 1 81.19 62 GLN A N 1
ATOM 470 C CA . GLN A 1 62 ? -23.844 -13.727 9.547 1 81.19 62 GLN A CA 1
ATOM 471 C C . GLN A 1 62 ? -24.422 -12.594 10.391 1 81.19 62 GLN A C 1
ATOM 473 O O . GLN A 1 62 ? -23.938 -11.461 10.336 1 81.19 62 GLN A O 1
ATOM 478 N N . GLY A 1 63 ? -25.578 -12.688 10.828 1 76.88 63 GLY A N 1
ATOM 479 C CA . GLY A 1 63 ? -26.281 -11.656 11.57 1 76.88 63 GLY A CA 1
ATOM 480 C C . GLY A 1 63 ? -25.469 -11.086 12.719 1 76.88 63 GLY A C 1
ATOM 481 O O . GLY A 1 63 ? -24.641 -11.789 13.32 1 76.88 63 GLY A O 1
ATOM 482 N N . GLY A 1 64 ? -25.578 -9.742 12.875 1 84.75 64 GLY A N 1
ATOM 483 C CA . GLY A 1 64 ? -25.047 -9.086 14.055 1 84.75 64 GLY A CA 1
ATOM 484 C C . GLY A 1 64 ? -23.609 -8.633 13.891 1 84.75 64 GLY A C 1
ATOM 485 O O . GLY A 1 64 ? -23.031 -8.031 14.797 1 84.75 64 GLY A O 1
ATOM 486 N N . LYS A 1 65 ? -23.062 -8.93 12.773 1 92.12 65 LYS A N 1
ATOM 487 C CA . LYS A 1 65 ? -21.672 -8.555 12.578 1 92.12 65 LYS A CA 1
ATOM 488 C C . LYS A 1 65 ? -21.562 -7.227 11.828 1 92.12 65 LYS A C 1
ATOM 490 O O . LYS A 1 65 ? -22.375 -6.93 10.961 1 92.12 65 LYS A O 1
ATOM 495 N N . THR A 1 66 ? -20.594 -6.426 12.211 1 95.31 66 THR A N 1
ATOM 496 C CA . THR A 1 66 ? -20.281 -5.215 11.461 1 95.31 66 THR A CA 1
ATOM 497 C C . THR A 1 66 ? -19.438 -5.547 10.234 1 95.31 66 THR A C 1
ATOM 499 O O . THR A 1 66 ? -18.453 -6.285 10.328 1 95.31 66 THR A O 1
ATOM 502 N N . ASN A 1 67 ? -19.906 -5.125 9.102 1 96.38 67 ASN A N 1
ATOM 503 C CA . ASN A 1 67 ? -19.172 -5.285 7.855 1 96.38 67 ASN A CA 1
ATOM 504 C C . ASN A 1 67 ? -18.656 -3.947 7.332 1 96.38 67 ASN A C 1
ATOM 506 O O . ASN A 1 67 ? -19.375 -2.955 7.332 1 96.38 67 ASN A O 1
ATOM 510 N N . ILE A 1 68 ? -17.375 -3.906 6.934 1 97.94 68 ILE A N 1
ATOM 511 C CA . ILE A 1 68 ? -16.781 -2.643 6.52 1 97.94 68 ILE A CA 1
ATOM 512 C C . ILE A 1 68 ? -16.203 -2.783 5.113 1 97.94 68 ILE A C 1
ATOM 514 O O . ILE A 1 68 ? -15.445 -3.719 4.832 1 97.94 68 ILE A O 1
ATOM 518 N N . ILE A 1 69 ? -16.625 -1.931 4.219 1 98.19 69 ILE A N 1
ATOM 519 C CA . ILE A 1 69 ? -15.898 -1.703 2.977 1 98.19 69 ILE A CA 1
ATOM 520 C C . ILE A 1 69 ? -14.812 -0.651 3.203 1 98.19 69 ILE A C 1
ATOM 522 O O . ILE A 1 69 ? -15.109 0.534 3.365 1 98.19 69 ILE A O 1
ATOM 526 N N . GLY A 1 70 ? -13.602 -1.069 3.211 1 98.56 70 GLY A N 1
ATOM 527 C CA . GLY A 1 70 ? -12.484 -0.227 3.6 1 98.56 70 GLY A CA 1
ATOM 528 C C . GLY A 1 70 ? -12.094 0.78 2.531 1 98.56 70 GLY A C 1
ATOM 529 O O . GLY A 1 70 ? -12.633 0.753 1.422 1 98.56 70 GLY A O 1
ATOM 530 N N . ASN A 1 71 ? -11.141 1.649 2.895 1 98.69 71 ASN A N 1
ATOM 531 C CA . ASN A 1 71 ? -10.734 2.734 2.006 1 98.69 71 ASN A CA 1
ATOM 532 C C . ASN A 1 71 ? -9.953 2.215 0.802 1 98.69 71 ASN A C 1
ATOM 534 O O . ASN A 1 71 ? -9.797 2.92 -0.195 1 98.69 71 ASN A O 1
ATOM 538 N N . GLY A 1 72 ? -9.43 1.001 0.884 1 98.19 72 GLY A N 1
ATOM 539 C CA . GLY A 1 72 ? -8.664 0.439 -0.217 1 98.19 72 GLY A CA 1
ATOM 540 C C . GLY A 1 72 ? -9.539 -0.116 -1.327 1 98.19 72 GLY A C 1
ATOM 541 O O . GLY A 1 72 ? -9.039 -0.483 -2.393 1 98.19 72 GLY A O 1
ATOM 542 N N . VAL A 1 73 ? -10.828 -0.183 -1.11 1 98.19 73 VAL A N 1
ATOM 543 C CA . VAL A 1 73 ? -11.766 -0.738 -2.076 1 98.19 73 VAL A CA 1
ATOM 544 C C . VAL A 1 73 ? -12.242 0.36 -3.027 1 98.19 73 VAL A C 1
ATOM 546 O O . VAL A 1 73 ? -12.406 1.513 -2.621 1 98.19 73 VAL A O 1
ATOM 549 N N . VAL A 1 74 ? -12.375 0.052 -4.289 1 98.5 74 VAL A N 1
ATOM 550 C CA . VAL A 1 74 ? -13.055 0.946 -5.223 1 98.5 74 VAL A CA 1
ATOM 551 C C . VAL A 1 74 ? -14.477 0.448 -5.48 1 98.5 74 VAL A C 1
ATOM 553 O O . VAL A 1 74 ? -14.688 -0.747 -5.695 1 98.5 74 VAL A O 1
ATOM 556 N N . ILE A 1 75 ? -15.43 1.356 -5.449 1 98.38 75 ILE A N 1
ATOM 557 C CA . ILE A 1 75 ? -16.844 0.97 -5.438 1 98.38 75 ILE A CA 1
ATOM 558 C C . ILE A 1 75 ? -17.531 1.495 -6.691 1 98.38 75 ILE A C 1
ATOM 560 O O . ILE A 1 75 ? -17.438 2.684 -7.008 1 98.38 75 ILE A O 1
ATOM 564 N N . ASP A 1 76 ? -18.125 0.639 -7.453 1 98.19 76 ASP A N 1
ATOM 565 C CA . ASP A 1 76 ? -19.094 1.021 -8.469 1 98.19 76 ASP A CA 1
ATOM 566 C C . ASP A 1 76 ? -20.5 1.113 -7.879 1 98.19 76 ASP A C 1
ATOM 568 O O . ASP A 1 76 ? -21.109 0.095 -7.527 1 98.19 76 ASP A O 1
ATOM 572 N N . ALA A 1 77 ? -21.047 2.281 -7.848 1 98.31 77 ALA A N 1
ATOM 573 C CA . ALA A 1 77 ? -22.312 2.498 -7.164 1 98.31 77 ALA A CA 1
ATOM 574 C C . ALA A 1 77 ? -23.422 1.619 -7.754 1 98.31 77 ALA A C 1
ATOM 576 O O . ALA A 1 77 ? -24.281 1.123 -7.027 1 98.31 77 ALA A O 1
ATOM 577 N N . VAL A 1 78 ? -23.406 1.417 -9.055 1 98.06 78 VAL A N 1
ATOM 578 C CA . VAL A 1 78 ? -24.422 0.62 -9.719 1 98.06 78 VAL A CA 1
ATOM 579 C C . VAL A 1 78 ? -24.281 -0.845 -9.312 1 98.06 78 VAL A C 1
ATOM 581 O O . VAL A 1 78 ? -25.25 -1.471 -8.875 1 98.06 78 VAL A O 1
ATOM 584 N N . LEU A 1 79 ? -23.094 -1.369 -9.461 1 96.25 79 LEU A N 1
ATOM 585 C CA . LEU A 1 79 ? -22.859 -2.768 -9.125 1 96.25 79 LEU A CA 1
ATOM 586 C C . LEU A 1 79 ? -23.078 -3.008 -7.629 1 96.25 79 LEU A C 1
ATOM 588 O O . LEU A 1 79 ? -23.547 -4.074 -7.23 1 96.25 79 LEU A O 1
ATOM 592 N N . PHE A 1 80 ? -22.75 -2.027 -6.812 1 97.19 80 PHE A N 1
ATOM 593 C CA . PHE A 1 80 ? -22.984 -2.117 -5.375 1 97.19 80 PHE A CA 1
ATOM 594 C C . PHE A 1 80 ? -24.469 -2.238 -5.078 1 97.19 80 PHE A C 1
ATOM 596 O O . PHE A 1 80 ? -24.891 -3.086 -4.285 1 97.19 80 PHE A O 1
ATOM 603 N N . ARG A 1 81 ? -25.219 -1.39 -5.676 1 96.44 81 ARG A N 1
ATOM 604 C CA . ARG A 1 81 ? -26.656 -1.432 -5.473 1 96.44 81 ARG A CA 1
ATOM 605 C C . ARG A 1 81 ? -27.234 -2.783 -5.887 1 96.44 81 ARG A C 1
ATOM 607 O O . ARG A 1 81 ? -28.047 -3.369 -5.16 1 96.44 81 ARG A O 1
ATOM 614 N N . GLU A 1 82 ? -26.812 -3.232 -7.031 1 94.31 82 GLU A N 1
ATOM 615 C CA . GLU A 1 82 ? -27.281 -4.535 -7.5 1 94.31 82 GLU A CA 1
ATOM 616 C C . GLU A 1 82 ? -26.938 -5.637 -6.5 1 94.31 82 GLU A C 1
ATOM 618 O O . GLU A 1 82 ? -27.781 -6.477 -6.188 1 94.31 82 GLU A O 1
ATOM 623 N N . GLU A 1 83 ? -25.719 -5.598 -6.016 1 92.94 83 GLU A N 1
ATOM 624 C CA . GLU A 1 83 ? -25.266 -6.57 -5.023 1 92.94 83 GLU A CA 1
ATOM 625 C C . GLU A 1 83 ? -26.078 -6.465 -3.736 1 92.94 83 GLU A C 1
ATOM 627 O O . GLU A 1 83 ? -26.547 -7.473 -3.205 1 92.94 83 GLU A O 1
ATOM 632 N N . ALA A 1 84 ? -26.266 -5.289 -3.262 1 93.69 84 ALA A N 1
ATOM 633 C CA . ALA A 1 84 ? -26.969 -5.035 -2.01 1 93.69 84 ALA A CA 1
ATOM 634 C C . ALA A 1 84 ? -28.453 -5.43 -2.119 1 93.69 84 ALA A C 1
ATOM 636 O O . ALA A 1 84 ? -29 -6.043 -1.207 1 93.69 84 ALA A O 1
ATOM 637 N N . GLU A 1 85 ? -29.062 -5.078 -3.209 1 92.75 85 GLU A N 1
ATOM 638 C CA . GLU A 1 85 ? -30.469 -5.41 -3.41 1 92.75 85 GLU A CA 1
ATOM 639 C C . GLU A 1 85 ? -30.672 -6.918 -3.527 1 92.75 85 GLU A C 1
ATOM 641 O O . GLU A 1 85 ? -31.641 -7.465 -3.004 1 92.75 85 G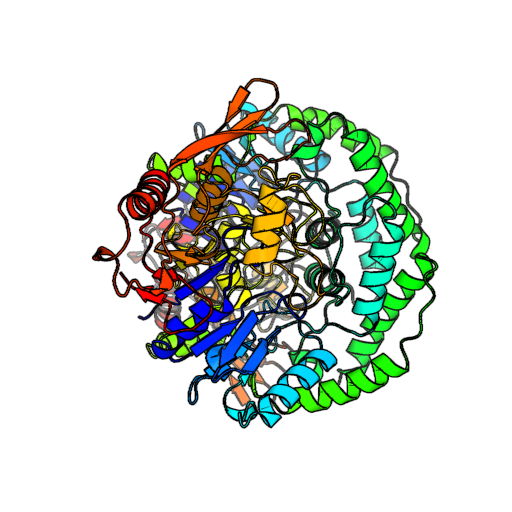LU A O 1
ATOM 646 N N . ALA A 1 86 ? -29.734 -7.543 -4.215 1 88.31 86 ALA A N 1
ATOM 647 C CA . ALA A 1 86 ? -29.797 -9 -4.309 1 88.31 86 ALA A CA 1
ATOM 648 C C . ALA A 1 86 ? -29.703 -9.641 -2.928 1 88.31 86 ALA A C 1
ATOM 650 O O . ALA A 1 86 ? -30.422 -10.602 -2.629 1 88.31 86 ALA A O 1
ATOM 651 N N . LEU A 1 87 ? -28.859 -9.141 -2.119 1 87.5 87 LEU A N 1
ATOM 652 C CA . LEU A 1 87 ? -28.688 -9.664 -0.767 1 87.5 87 LEU A CA 1
ATOM 653 C C . LEU A 1 87 ? -29.906 -9.344 0.102 1 87.5 87 LEU A C 1
ATOM 655 O O . LEU A 1 87 ? -30.312 -10.164 0.927 1 87.5 87 LEU A O 1
ATOM 659 N N . ALA A 1 88 ? -30.438 -8.18 -0.025 1 85.62 88 ALA A N 1
ATOM 660 C CA . ALA A 1 88 ? -31.625 -7.801 0.735 1 85.62 88 ALA A CA 1
ATOM 661 C C . ALA A 1 88 ? -32.812 -8.711 0.402 1 85.62 88 ALA A C 1
ATOM 663 O O . ALA A 1 88 ? -33.594 -9.055 1.281 1 85.62 88 ALA A O 1
ATOM 664 N N . ALA A 1 89 ? -32.875 -9.039 -0.736 1 83.12 89 ALA A N 1
ATOM 665 C CA . ALA A 1 89 ? -33.969 -9.922 -1.184 1 83.12 89 ALA A CA 1
ATOM 666 C C . ALA A 1 89 ? -33.844 -11.289 -0.519 1 83.12 89 ALA A C 1
ATOM 668 O O . ALA A 1 89 ? -34.844 -11.977 -0.349 1 83.12 89 ALA A O 1
ATOM 669 N N . SER A 1 90 ? -32.656 -11.5 -0.053 1 77.19 90 SER A N 1
ATOM 670 C CA . SER A 1 90 ? -32.438 -12.781 0.612 1 77.19 90 SER A CA 1
ATOM 671 C C . SER A 1 90 ? -32.75 -12.68 2.105 1 77.19 90 SER A C 1
ATOM 673 O O . SER A 1 90 ? -32.625 -13.672 2.832 1 77.19 90 SER A O 1
ATOM 675 N N . GLY A 1 91 ? -33.156 -11.484 2.605 1 77.5 91 GLY A N 1
ATOM 676 C CA . GLY A 1 91 ? -33.625 -11.328 3.979 1 77.5 91 GLY A CA 1
ATOM 677 C C . GLY A 1 91 ? -32.594 -10.633 4.863 1 77.5 91 GLY A C 1
ATOM 678 O O . GLY A 1 91 ? -32.812 -10.516 6.074 1 77.5 91 GLY A O 1
ATOM 679 N N . HIS A 1 92 ? -31.578 -10.18 4.312 1 76.5 92 HIS A N 1
ATOM 680 C CA . HIS A 1 92 ? -30.547 -9.508 5.098 1 76.5 92 HIS A CA 1
ATOM 681 C C . HIS A 1 92 ? -30.719 -7.996 5.059 1 76.5 92 HIS A C 1
ATOM 683 O O . HIS A 1 92 ? -31.016 -7.43 4.008 1 76.5 92 HIS A O 1
ATOM 689 N N . ASP A 1 93 ? -30.781 -7.375 6.238 1 78.56 93 ASP A N 1
ATOM 690 C CA . ASP A 1 93 ? -30.812 -5.914 6.27 1 78.56 93 ASP A CA 1
ATOM 691 C C . ASP A 1 93 ? -29.391 -5.344 6.25 1 78.56 93 ASP A C 1
ATOM 693 O O . ASP A 1 93 ? -28.75 -5.242 7.293 1 78.56 93 ASP A O 1
ATOM 697 N N . LEU A 1 94 ? -28.953 -4.848 5.211 1 87.44 94 LEU A N 1
ATOM 698 C CA . LEU A 1 94 ? -27.578 -4.414 4.992 1 87.44 94 LEU A CA 1
ATOM 699 C C . LEU A 1 94 ? -27.344 -3.021 5.57 1 87.44 94 LEU A C 1
ATOM 701 O O . LEU A 1 94 ? -26.219 -2.678 5.949 1 87.44 94 LEU A O 1
ATOM 705 N N . THR A 1 95 ? -28.328 -2.232 5.715 1 86.19 95 THR A N 1
ATOM 706 C CA . THR A 1 95 ? -28.172 -0.832 6.09 1 86.19 95 THR A CA 1
ATOM 707 C C . THR A 1 95 ? -27.734 -0.71 7.547 1 86.19 95 THR A C 1
ATOM 709 O O . THR A 1 95 ? -27.125 0.289 7.934 1 86.19 95 THR A O 1
ATOM 712 N N . LYS A 1 96 ? -27.906 -1.754 8.312 1 85.81 96 LYS A N 1
ATOM 713 C CA . LYS A 1 96 ? -27.516 -1.721 9.719 1 85.81 96 LYS A CA 1
ATOM 714 C C . LYS A 1 96 ? -26.141 -2.352 9.93 1 85.81 96 LYS A C 1
ATOM 716 O O . LYS A 1 96 ? -25.438 -2.008 10.875 1 85.81 96 LYS A O 1
ATOM 721 N N . GLN A 1 97 ? -25.797 -3.164 9.062 1 91.81 97 GLN A N 1
ATOM 722 C CA . GLN A 1 97 ? -24.625 -3.99 9.328 1 91.81 97 GLN A CA 1
ATOM 723 C C . GLN A 1 97 ? -23.453 -3.58 8.445 1 91.81 97 GLN A C 1
ATOM 725 O O . GLN A 1 97 ? -22.328 -4.035 8.648 1 91.81 97 GLN A O 1
ATOM 730 N N . LEU A 1 98 ? -23.688 -2.693 7.492 1 96.56 98 LEU A N 1
ATOM 731 C CA . LEU A 1 98 ? -22.656 -2.373 6.508 1 96.56 98 LEU A CA 1
ATOM 732 C C . LEU A 1 98 ? -22.188 -0.932 6.664 1 96.56 98 LEU A C 1
ATOM 734 O O . LEU A 1 98 ? -23 -0.01 6.727 1 96.56 98 LEU A O 1
ATOM 738 N N . CYS A 1 99 ? -20.906 -0.767 6.84 1 97.75 99 CYS A N 1
ATOM 739 C CA . CYS A 1 99 ? -20.234 0.53 6.871 1 97.75 99 CYS A CA 1
ATOM 740 C C . CYS A 1 99 ? -19.344 0.709 5.652 1 97.75 99 CYS A C 1
ATOM 742 O O . CYS A 1 99 ? -18.688 -0.24 5.211 1 97.75 99 CYS A O 1
ATOM 744 N N . ILE A 1 100 ? -19.344 1.902 5.09 1 98.5 100 ILE A N 1
ATOM 745 C CA . ILE A 1 100 ? -18.547 2.203 3.898 1 98.5 100 ILE A CA 1
ATOM 746 C C . ILE A 1 100 ? -17.594 3.352 4.191 1 98.5 100 ILE A C 1
ATOM 748 O O . ILE A 1 100 ? -18 4.398 4.703 1 98.5 100 ILE A O 1
ATOM 752 N N . SER A 1 101 ? -16.375 3.205 3.871 1 98.81 101 SER A N 1
ATOM 753 C CA . SER A 1 101 ? -15.352 4.215 4.129 1 98.81 101 SER A CA 1
ATOM 754 C C . SER A 1 101 ? -15.578 5.461 3.277 1 98.81 101 SER A C 1
ATOM 756 O O . SER A 1 101 ? -15.797 5.359 2.068 1 98.81 101 SER A O 1
ATOM 758 N N . LYS A 1 102 ? -15.422 6.648 3.859 1 98.5 102 LYS A N 1
ATOM 759 C CA . LYS A 1 102 ? -15.414 7.902 3.117 1 98.5 102 LYS A CA 1
ATOM 760 C C . LYS A 1 102 ? -14.281 7.934 2.098 1 98.5 102 LYS A C 1
ATOM 762 O O . LYS A 1 102 ? -14.406 8.547 1.037 1 98.5 102 LYS A O 1
ATOM 767 N N . LYS A 1 103 ? -13.234 7.23 2.408 1 98.69 103 LYS A N 1
ATOM 768 C CA . LYS A 1 103 ? -12.008 7.359 1.633 1 98.69 103 LYS A CA 1
ATOM 769 C C . LYS A 1 103 ? -11.953 6.328 0.509 1 98.69 103 LYS A C 1
ATOM 771 O O . LYS A 1 103 ? -11.016 6.32 -0.29 1 98.69 103 LYS A O 1
ATOM 776 N N . ALA A 1 104 ? -12.914 5.434 0.398 1 98.75 104 ALA A N 1
ATOM 777 C CA . ALA A 1 104 ? -13 4.543 -0.758 1 98.75 104 ALA A CA 1
ATOM 778 C C . ALA A 1 104 ? -13.266 5.332 -2.039 1 98.75 104 ALA A C 1
ATOM 780 O O . ALA A 1 104 ? -14.055 6.273 -2.041 1 98.75 104 ALA A O 1
ATOM 781 N N . HIS A 1 105 ? -12.641 4.941 -3.105 1 98.81 105 HIS A N 1
ATOM 782 C CA . HIS A 1 105 ? -12.828 5.648 -4.367 1 98.81 105 HIS A CA 1
ATOM 783 C C . HIS A 1 105 ? -14.016 5.09 -5.141 1 98.81 105 HIS A C 1
ATOM 785 O O . HIS A 1 105 ? -14.344 3.906 -5.012 1 98.81 105 HIS A O 1
ATOM 791 N N . LEU A 1 106 ? -14.625 5.93 -5.91 1 98.81 106 LEU A N 1
ATOM 792 C CA . LEU A 1 106 ? -15.789 5.555 -6.711 1 98.81 106 LEU A CA 1
ATOM 793 C C . LEU A 1 106 ? -15.383 5.258 -8.148 1 98.81 106 LEU A C 1
ATOM 795 O O . LEU A 1 106 ? -14.602 6.004 -8.742 1 98.81 106 LEU A O 1
ATOM 799 N N . ILE A 1 107 ? -15.828 4.141 -8.609 1 98.75 107 ILE A N 1
ATOM 800 C CA . ILE A 1 107 ? -15.734 3.859 -10.039 1 98.75 107 ILE A CA 1
ATOM 801 C C . ILE A 1 107 ? -16.797 4.652 -10.789 1 98.75 107 ILE A C 1
ATOM 803 O O . ILE A 1 107 ? -18 4.422 -10.609 1 98.75 107 ILE A O 1
ATOM 807 N N . LEU A 1 108 ? -16.406 5.543 -11.633 1 98.75 108 LEU A N 1
ATOM 808 C CA . LEU A 1 108 ? -17.312 6.383 -12.406 1 98.75 108 LEU A CA 1
ATOM 809 C C . LEU A 1 108 ? -17.703 5.699 -13.719 1 98.75 108 LEU A C 1
ATOM 811 O O . LEU A 1 108 ? -17 4.801 -14.188 1 98.75 108 LEU A O 1
ATOM 815 N N . PRO A 1 109 ? -18.812 6.105 -14.281 1 98.5 109 PRO A N 1
ATOM 816 C CA . PRO A 1 109 ? -19.188 5.539 -15.578 1 98.5 109 PRO A CA 1
ATOM 817 C C . PRO A 1 109 ? -18.062 5.645 -16.609 1 98.5 109 PRO A C 1
ATOM 819 O O . PRO A 1 109 ? -17.828 4.699 -17.375 1 98.5 109 PRO A O 1
ATOM 822 N N . THR A 1 110 ? -17.391 6.734 -16.609 1 98.56 110 THR A N 1
ATOM 823 C CA . THR A 1 110 ? -16.328 6.953 -17.578 1 98.56 110 THR A CA 1
ATOM 824 C C . THR A 1 110 ? -15.133 6.043 -17.297 1 98.56 110 THR A C 1
ATOM 826 O O . THR A 1 110 ? -14.352 5.738 -18.203 1 98.56 110 THR A O 1
ATOM 829 N N . HIS A 1 111 ? -14.922 5.621 -16.047 1 98.56 111 HIS A N 1
ATOM 830 C CA . HIS A 1 111 ? -13.867 4.66 -15.742 1 98.56 111 HIS A CA 1
ATOM 831 C C . HIS A 1 111 ? -14.102 3.34 -16.469 1 98.56 111 HIS A C 1
ATOM 833 O O . HIS A 1 111 ? -13.148 2.711 -16.938 1 98.56 111 HIS A O 1
ATOM 839 N N . ARG A 1 112 ? -15.328 2.906 -16.516 1 97.31 112 ARG A N 1
ATOM 840 C CA . ARG A 1 112 ? -15.664 1.681 -17.234 1 97.31 112 ARG A CA 1
ATOM 841 C C . ARG A 1 112 ? -15.328 1.803 -18.719 1 97.31 112 ARG A C 1
ATOM 843 O O . ARG A 1 112 ? -14.789 0.869 -19.312 1 97.31 112 ARG A O 1
ATOM 850 N N . ILE A 1 113 ? -15.68 2.965 -19.266 1 97.75 113 ILE A N 1
ATOM 851 C CA . ILE A 1 113 ? -15.406 3.211 -20.672 1 97.75 113 ILE A CA 1
ATOM 852 C C . ILE A 1 113 ? -13.906 3.281 -20.906 1 97.75 113 ILE A C 1
ATOM 854 O O . ILE A 1 113 ? -13.391 2.721 -21.891 1 97.75 113 ILE A O 1
ATOM 858 N N . LEU A 1 114 ? -13.188 3.975 -20 1 97.56 114 LEU A N 1
ATOM 859 C CA . LEU A 1 114 ? -11.734 4.07 -20.109 1 97.56 114 LEU A CA 1
ATOM 860 C C . LEU A 1 114 ? -11.094 2.688 -20.062 1 97.56 114 LEU A C 1
ATOM 862 O O . LEU A 1 114 ? -10.148 2.414 -20.797 1 97.56 114 LEU A O 1
ATOM 866 N N . ASP A 1 115 ? -11.578 1.883 -19.172 1 96.44 115 ASP A N 1
ATOM 867 C CA . ASP A 1 115 ? -11.07 0.52 -19.062 1 96.44 115 ASP A CA 1
ATOM 868 C C . ASP A 1 115 ? -11.172 -0.22 -20.391 1 96.44 115 ASP A C 1
ATOM 870 O O . ASP A 1 115 ? -10.203 -0.841 -20.844 1 96.44 115 ASP A O 1
ATOM 874 N N . ALA A 1 116 ? -12.305 -0.126 -21 1 95.12 116 ALA A N 1
ATOM 875 C CA . ALA A 1 116 ? -12.539 -0.753 -22.297 1 95.12 116 ALA A CA 1
ATOM 876 C C . ALA A 1 116 ? -11.648 -0.131 -23.375 1 95.12 116 ALA A C 1
ATOM 878 O O . ALA A 1 116 ? -11.078 -0.842 -24.203 1 95.12 116 ALA A O 1
ATOM 879 N N . ALA A 1 117 ? -11.547 1.16 -23.375 1 95.19 117 ALA A N 1
ATOM 880 C CA . ALA A 1 117 ? -10.758 1.885 -24.375 1 95.19 117 ALA A CA 1
ATOM 881 C C . ALA A 1 117 ? -9.281 1.512 -24.281 1 95.19 117 ALA A C 1
ATOM 883 O O . ALA A 1 117 ? -8.625 1.297 -25.297 1 95.19 117 ALA A O 1
ATOM 884 N N . TYR A 1 118 ? -8.75 1.488 -23.031 1 93.44 118 TYR A N 1
ATOM 885 C CA . TYR A 1 118 ? -7.348 1.146 -22.812 1 93.44 118 TYR A CA 1
ATOM 886 C C . TYR A 1 118 ? -7.059 -0.279 -23.281 1 93.44 118 TYR A C 1
ATOM 888 O O . TYR A 1 118 ? -6.023 -0.541 -23.891 1 93.44 118 TYR A O 1
ATOM 896 N N . GLU A 1 119 ? -7.973 -1.239 -22.938 1 90.75 119 GLU A N 1
ATOM 897 C CA . GLU A 1 119 ? -7.809 -2.625 -23.359 1 90.75 119 GLU A CA 1
ATOM 898 C C . GLU A 1 119 ? -7.824 -2.742 -24.875 1 90.75 119 GLU A C 1
ATOM 900 O O . GLU A 1 119 ? -7.051 -3.506 -25.453 1 90.75 119 GLU A O 1
ATOM 905 N N . ALA A 1 120 ? -8.672 -1.989 -25.516 1 90.19 120 ALA A N 1
ATOM 906 C CA . ALA A 1 120 ? -8.75 -1.991 -26.969 1 90.19 120 ALA A CA 1
ATOM 907 C C . ALA A 1 120 ? -7.473 -1.447 -27.594 1 90.19 120 ALA A C 1
ATOM 909 O O . ALA A 1 120 ? -7.016 -1.943 -28.625 1 90.19 120 ALA A O 1
ATOM 910 N N . ALA A 1 121 ? -6.879 -0.503 -27 1 87.31 121 ALA A N 1
ATOM 911 C CA . ALA A 1 121 ? -5.688 0.16 -27.516 1 87.31 121 ALA A CA 1
ATOM 912 C C . ALA A 1 121 ? -4.465 -0.75 -27.422 1 87.31 121 ALA A C 1
ATOM 914 O O . ALA A 1 121 ? -3.502 -0.592 -28.172 1 87.31 121 ALA A O 1
ATOM 915 N N . LYS A 1 122 ? -4.508 -1.682 -26.453 1 86.12 122 LYS A N 1
ATOM 916 C CA . LYS A 1 122 ? -3.367 -2.57 -26.25 1 86.12 122 LYS A CA 1
ATOM 917 C C . LYS A 1 122 ? -3.273 -3.621 -27.344 1 86.12 122 LYS A C 1
ATOM 919 O O . LYS A 1 122 ? -2.234 -4.258 -27.516 1 86.12 122 LYS A O 1
ATOM 924 N N . GLY A 1 123 ? -4.285 -3.877 -28.094 1 81.12 123 GLY A N 1
ATOM 925 C CA . GLY A 1 123 ? -4.254 -4.863 -29.156 1 81.12 123 GLY A CA 1
ATOM 926 C C . GLY A 1 123 ? -3.908 -6.258 -28.672 1 81.12 123 GLY A C 1
ATOM 927 O O . GLY A 1 123 ? -4.59 -6.805 -27.812 1 81.12 123 GLY A O 1
ATOM 928 N N . SER A 1 124 ? -2.742 -6.785 -29.125 1 78.69 124 SER A N 1
ATOM 929 C CA . SER A 1 124 ? -2.322 -8.148 -28.797 1 78.69 124 SER A CA 1
ATOM 930 C C . SER A 1 124 ? -1.726 -8.219 -27.391 1 78.69 124 SER A C 1
ATOM 932 O O . SER A 1 124 ? -1.565 -9.305 -26.828 1 78.69 124 SER A O 1
ATOM 934 N N . ALA A 1 125 ? -1.451 -7.098 -26.812 1 78.06 125 ALA A N 1
ATOM 935 C CA . ALA A 1 125 ? -0.827 -7.059 -25.5 1 78.06 125 ALA A CA 1
ATOM 936 C C . ALA A 1 125 ? -1.873 -6.887 -24.406 1 78.06 125 ALA A C 1
ATOM 938 O O . ALA A 1 125 ? -1.562 -6.406 -23.312 1 78.06 125 ALA A O 1
ATOM 939 N N . LYS A 1 126 ? -3.082 -7.312 -24.719 1 83.94 126 LYS A N 1
ATOM 940 C CA . LYS A 1 126 ? -4.176 -7.207 -23.75 1 83.94 126 LYS A CA 1
ATOM 941 C C . LYS A 1 126 ? -3.867 -7.992 -22.484 1 83.94 126 LYS A C 1
ATOM 943 O O . LYS A 1 126 ? -3.32 -9.094 -22.547 1 83.94 126 LYS A O 1
ATOM 948 N N . ILE A 1 127 ? -4.129 -7.441 -21.312 1 82.56 127 ILE A N 1
ATOM 949 C CA . ILE A 1 127 ? -3.959 -8.086 -20.016 1 82.56 127 ILE A CA 1
ATOM 950 C C . ILE A 1 127 ? -5.141 -9.008 -19.75 1 82.56 127 ILE A C 1
ATOM 952 O O . ILE A 1 127 ? -4.984 -10.055 -19.109 1 82.56 127 ILE A O 1
ATOM 956 N N . GLY A 1 128 ? -6.344 -8.609 -20.266 1 79.75 128 GLY A N 1
ATOM 957 C CA . GLY A 1 128 ? -7.559 -9.352 -19.969 1 79.75 128 GLY A CA 1
ATOM 958 C C . GLY A 1 128 ? -8.234 -8.891 -18.703 1 79.75 128 GLY A C 1
ATOM 959 O O . GLY A 1 128 ? -8.539 -9.703 -17.828 1 79.75 128 GLY A O 1
ATOM 960 N N . THR A 1 129 ? -8.609 -7.59 -18.672 1 83.56 129 THR A N 1
ATOM 961 C CA . THR A 1 129 ? -9.25 -7.031 -17.5 1 83.56 129 THR A CA 1
ATOM 962 C C . THR A 1 129 ? -10.711 -7.469 -17.422 1 83.56 129 THR A C 1
ATOM 964 O O . THR A 1 129 ? -11.242 -8.062 -18.359 1 83.56 129 THR A O 1
ATOM 967 N N . THR A 1 130 ? -11.328 -7.223 -16.266 1 81.31 130 THR A N 1
ATOM 968 C CA . THR A 1 130 ? -12.734 -7.562 -16.078 1 81.31 130 THR A CA 1
ATOM 969 C C . THR A 1 130 ? -13.633 -6.504 -16.719 1 81.31 130 THR A C 1
ATOM 971 O O . THR A 1 130 ? -14.844 -6.719 -16.875 1 81.31 130 THR A O 1
ATOM 974 N N . GLY A 1 131 ? -13.055 -5.363 -17.094 1 89 131 GLY A N 1
ATOM 975 C CA . GLY A 1 131 ? -13.812 -4.285 -17.703 1 89 131 GLY A CA 1
ATOM 976 C C . GLY A 1 131 ? -14.703 -3.545 -16.719 1 89 131 GLY A C 1
ATOM 977 O O . GLY A 1 131 ? -15.68 -2.912 -17.125 1 89 131 GLY A O 1
ATOM 978 N N . LYS A 1 132 ? -14.328 -3.604 -15.445 1 93.94 132 LYS A N 1
ATOM 979 C CA . LYS A 1 132 ? -15.188 -3.027 -14.414 1 93.94 132 LYS A CA 1
ATOM 980 C C . LYS A 1 132 ? -14.664 -1.666 -13.961 1 93.94 132 LYS A C 1
ATOM 982 O O . LYS A 1 132 ? -15.164 -1.09 -13 1 93.94 132 LYS A O 1
ATOM 987 N N . GLY A 1 133 ? -13.664 -1.151 -14.625 1 96.75 133 GLY A N 1
ATOM 988 C CA . GLY A 1 133 ? -13.172 0.189 -14.352 1 96.75 133 GLY A CA 1
ATOM 989 C C . GLY A 1 133 ? -12.18 0.235 -13.203 1 96.75 133 GLY A C 1
ATOM 990 O O . GLY A 1 133 ? -11.852 1.312 -12.695 1 96.75 133 GLY A O 1
ATOM 991 N N . ILE A 1 134 ? -11.656 -0.957 -12.766 1 96.56 134 ILE A N 1
ATOM 992 C CA . ILE A 1 134 ? -10.758 -1.059 -11.617 1 96.56 134 ILE A CA 1
ATOM 993 C C . ILE A 1 134 ? -9.469 -0.29 -11.898 1 96.56 134 ILE A C 1
ATOM 995 O O . ILE A 1 134 ? -9.117 0.633 -11.164 1 96.56 134 ILE A O 1
ATOM 999 N N . GLY A 1 135 ? -8.82 -0.62 -13 1 96.75 135 GLY A N 1
ATOM 1000 C CA . GLY A 1 135 ? -7.547 -0.014 -13.359 1 96.75 135 GLY A CA 1
ATOM 1001 C C . GLY A 1 135 ? -7.602 1.501 -13.414 1 96.75 135 GLY A C 1
ATOM 1002 O O . GLY A 1 135 ? -6.871 2.18 -12.688 1 96.75 135 GLY A O 1
ATOM 1003 N N . PRO A 1 136 ? -8.547 2.074 -14.234 1 98.06 136 PRO A N 1
ATOM 1004 C CA . PRO A 1 136 ? -8.656 3.529 -14.344 1 98.06 136 PRO A CA 1
ATOM 1005 C C . PRO A 1 136 ? -8.953 4.199 -13.008 1 98.06 136 PRO A C 1
ATOM 1007 O O . PRO A 1 136 ? -8.477 5.309 -12.742 1 98.06 136 PRO A O 1
ATOM 1010 N N . THR A 1 137 ? -9.75 3.566 -12.172 1 98.62 137 THR A N 1
ATOM 1011 C CA . THR A 1 137 ? -10.109 4.176 -10.891 1 98.62 137 THR A CA 1
ATOM 1012 C C . THR A 1 137 ? -8.891 4.258 -9.977 1 98.62 137 THR A C 1
ATOM 1014 O O . THR A 1 137 ? -8.625 5.305 -9.383 1 98.62 137 THR A O 1
ATOM 1017 N N . TYR A 1 138 ? -8.141 3.115 -9.844 1 98.5 138 TYR A N 1
ATOM 1018 C CA . TYR A 1 138 ? -6.922 3.15 -9.031 1 98.5 138 TYR A CA 1
ATOM 1019 C C . TYR A 1 138 ? -5.902 4.117 -9.625 1 98.5 138 TYR A C 1
ATOM 1021 O O . TYR A 1 138 ? -5.137 4.746 -8.891 1 98.5 138 TYR A O 1
ATOM 1029 N N . THR A 1 139 ? -5.883 4.25 -10.945 1 98.12 139 THR A N 1
ATOM 1030 C CA . THR A 1 139 ? -5.012 5.207 -11.609 1 98.12 139 THR A CA 1
ATOM 1031 C C . THR A 1 139 ? -5.371 6.637 -11.211 1 98.12 139 THR A C 1
ATOM 1033 O O . THR A 1 139 ? -4.488 7.441 -10.898 1 98.12 139 THR A O 1
ATOM 1036 N N . ASP A 1 140 ? -6.652 6.953 -11.188 1 98.44 140 ASP A N 1
ATOM 1037 C CA . ASP A 1 140 ? -7.098 8.273 -10.766 1 98.44 140 ASP A CA 1
ATOM 1038 C C . ASP A 1 140 ? -6.727 8.539 -9.305 1 98.44 140 ASP A C 1
ATOM 1040 O O . ASP A 1 140 ? -6.379 9.656 -8.938 1 98.44 140 ASP A O 1
ATOM 1044 N N . LYS A 1 141 ? -6.891 7.512 -8.461 1 98.38 141 LYS A N 1
ATOM 1045 C CA . LYS A 1 141 ? -6.484 7.629 -7.066 1 98.38 141 LYS A CA 1
ATOM 1046 C C . LYS A 1 141 ? -5.035 8.086 -6.949 1 98.38 141 LYS A C 1
ATOM 1048 O O . LYS A 1 141 ? -4.742 9.094 -6.305 1 98.38 141 LYS A O 1
ATOM 1053 N N . VAL A 1 142 ? -4.148 7.406 -7.648 1 98 142 VAL A N 1
ATOM 1054 C CA . VAL A 1 142 ? -2.711 7.602 -7.484 1 98 142 VAL A CA 1
ATOM 1055 C C . VAL A 1 142 ? -2.279 8.883 -8.188 1 98 142 VAL A C 1
ATOM 1057 O O . VAL A 1 142 ? -1.338 9.555 -7.746 1 98 142 VAL A O 1
ATOM 1060 N N . SER A 1 143 ? -2.994 9.305 -9.227 1 97.12 143 SER A N 1
ATOM 1061 C CA . SER A 1 143 ? -2.691 10.547 -9.93 1 97.12 143 SER A CA 1
ATOM 1062 C C . SER A 1 143 ? -3.305 11.75 -9.219 1 97.12 143 SER A C 1
ATOM 1064 O O . SER A 1 143 ? -3.174 12.883 -9.68 1 97.12 143 SER A O 1
ATOM 1066 N N . ARG A 1 144 ? -4.07 11.516 -8.07 1 96.31 144 ARG A N 1
ATOM 1067 C CA . ARG A 1 144 ? -4.676 12.516 -7.203 1 96.31 144 ARG A CA 1
ATOM 1068 C C . ARG A 1 144 ? -5.848 13.203 -7.898 1 96.31 144 ARG A C 1
ATOM 1070 O O . ARG A 1 144 ? -6.047 14.414 -7.75 1 96.31 144 ARG A O 1
ATOM 1077 N N . ASN A 1 145 ? -6.504 12.445 -8.75 1 96.44 145 ASN A N 1
ATOM 1078 C CA . ASN A 1 145 ? -7.68 12.945 -9.453 1 96.44 145 ASN A CA 1
ATOM 1079 C C . ASN A 1 145 ? -8.93 12.141 -9.102 1 96.44 145 ASN A C 1
ATOM 1081 O O . ASN A 1 145 ? -9.969 12.289 -9.742 1 96.44 145 ASN A O 1
ATOM 1085 N N . GLY A 1 146 ? -8.812 11.258 -8.156 1 97.38 146 GLY A N 1
ATOM 1086 C CA . GLY A 1 146 ? -9.898 10.336 -7.867 1 97.38 146 GLY A CA 1
ATOM 1087 C C . GLY A 1 146 ? -11.031 10.977 -7.094 1 97.38 146 GLY A C 1
ATOM 1088 O O . GLY A 1 146 ? -10.836 11.977 -6.395 1 97.38 146 GLY A O 1
ATOM 1089 N N . MET A 1 147 ? -12.211 10.445 -7.301 1 98.31 147 MET A N 1
ATOM 1090 C CA . MET A 1 147 ? -13.391 10.812 -6.527 1 98.31 147 MET A CA 1
ATOM 1091 C C . MET A 1 147 ? -13.695 9.766 -5.461 1 98.31 147 MET A C 1
ATOM 1093 O O . MET A 1 147 ? -13.68 8.57 -5.738 1 98.31 147 MET A O 1
ATOM 1097 N N . ARG A 1 148 ? -13.938 10.188 -4.262 1 98.44 148 ARG A N 1
ATOM 1098 C CA . ARG A 1 148 ? -14.141 9.281 -3.137 1 98.44 148 ARG A CA 1
ATOM 1099 C C . ARG A 1 148 ? -15.594 9.289 -2.688 1 98.44 148 ARG A C 1
ATOM 1101 O O . ARG A 1 148 ? -16.375 10.164 -3.08 1 98.44 148 ARG A O 1
ATOM 1108 N N . VAL A 1 149 ? -15.961 8.289 -1.886 1 98.75 149 VAL A N 1
ATOM 1109 C CA . VAL A 1 149 ? -17.312 8.148 -1.367 1 98.75 149 VAL A CA 1
ATOM 1110 C C . VAL A 1 149 ? -17.672 9.375 -0.531 1 98.75 149 VAL A C 1
ATOM 1112 O O . VAL A 1 149 ? -18.797 9.867 -0.604 1 98.75 149 VAL A O 1
ATOM 1115 N N . GLY A 1 150 ? -16.703 9.883 0.22 1 98 150 GLY A N 1
ATOM 1116 C CA . GLY A 1 150 ? -16.969 11.062 1.029 1 98 150 GLY A CA 1
ATOM 1117 C C . GLY A 1 150 ? -17.359 12.273 0.208 1 98 150 GLY A C 1
ATOM 1118 O O . GLY A 1 150 ? -18.062 13.164 0.694 1 98 150 GLY A O 1
ATOM 1119 N N . ASP A 1 151 ? -16.953 12.352 -1.043 1 97.5 151 ASP A N 1
ATOM 1120 C CA . ASP A 1 151 ? -17.234 13.484 -1.92 1 97.5 151 ASP A CA 1
ATOM 1121 C C . ASP A 1 151 ? -18.719 13.578 -2.262 1 97.5 151 ASP A C 1
ATOM 1123 O O . ASP A 1 151 ? -19.219 14.664 -2.572 1 97.5 151 ASP A O 1
ATOM 1127 N N . VAL A 1 152 ? -19.406 12.445 -2.225 1 97.44 152 VAL A N 1
ATOM 1128 C CA . VAL A 1 152 ? -20.797 12.453 -2.637 1 97.44 152 VAL A CA 1
ATOM 1129 C C . VAL A 1 152 ? -21.641 13.188 -1.591 1 97.44 152 VAL A C 1
ATOM 1131 O O . VAL A 1 152 ? -22.781 13.57 -1.86 1 97.44 152 VAL A O 1
ATOM 1134 N N . LEU A 1 153 ? -21.094 13.367 -0.375 1 95.75 153 LEU A N 1
ATOM 1135 C CA . LEU A 1 153 ? -21.797 14.047 0.707 1 95.75 153 LEU A CA 1
ATOM 1136 C C . LEU A 1 153 ? -21.594 15.555 0.634 1 95.75 153 LEU A C 1
ATOM 1138 O O . LEU A 1 153 ? -22.266 16.312 1.339 1 95.75 153 LEU A O 1
ATOM 1142 N N . SER A 1 154 ? -20.719 15.992 -0.237 1 92.69 154 SER A N 1
ATOM 1143 C CA . SER A 1 154 ? -20.359 17.406 -0.342 1 92.69 154 SER A CA 1
ATOM 1144 C C . SER A 1 154 ? -21.359 18.172 -1.211 1 92.69 154 SER A C 1
ATOM 1146 O O . SER A 1 154 ? -21.953 17.594 -2.127 1 92.69 154 SER A O 1
ATOM 1148 N N . ALA A 1 155 ? -21.469 19.469 -0.959 1 91.31 155 ALA A N 1
ATOM 1149 C CA . ALA A 1 155 ? -22.281 20.344 -1.809 1 91.31 155 ALA A CA 1
ATOM 1150 C C . ALA A 1 155 ? -21.672 20.469 -3.203 1 91.31 155 ALA A C 1
ATOM 1152 O O . ALA A 1 155 ? -22.375 20.766 -4.168 1 91.31 155 ALA A O 1
ATOM 1153 N N . ASP A 1 156 ? -20.406 20.141 -3.326 1 92.69 156 ASP A N 1
ATOM 1154 C CA . ASP A 1 156 ? -19.672 20.281 -4.582 1 92.69 156 ASP A CA 1
ATOM 1155 C C . ASP A 1 156 ? -19.641 18.969 -5.359 1 92.69 156 ASP A C 1
ATOM 1157 O O . ASP A 1 156 ? -18.891 18.828 -6.32 1 92.69 156 ASP A O 1
ATOM 1161 N N . PHE A 1 157 ? -20.516 18.031 -4.938 1 96.38 157 PHE A N 1
ATOM 1162 C CA . PHE A 1 157 ? -20.5 16.688 -5.496 1 96.38 157 PHE A CA 1
ATOM 1163 C C . PHE A 1 157 ? -20.594 16.734 -7.016 1 96.38 157 PHE A C 1
ATOM 1165 O O . PHE A 1 157 ? -19.781 16.141 -7.719 1 96.38 157 PHE A O 1
ATOM 1172 N N . ARG A 1 158 ? -21.516 17.5 -7.59 1 97 158 ARG A N 1
ATOM 1173 C CA . ARG A 1 158 ? -21.766 17.547 -9.031 1 97 158 ARG A CA 1
ATOM 1174 C C . ARG A 1 158 ? -20.594 18.188 -9.758 1 97 158 ARG A C 1
ATOM 1176 O O . ARG A 1 158 ? -20.25 17.781 -10.867 1 97 158 ARG A O 1
ATOM 1183 N N . GLN A 1 159 ? -19.984 19.172 -9.164 1 96.56 159 GLN A N 1
ATOM 1184 C CA . GLN A 1 159 ? -18.828 19.828 -9.758 1 96.56 159 GLN A CA 1
ATOM 1185 C C . GLN A 1 159 ? -17.625 18.891 -9.781 1 96.56 159 GLN A C 1
ATOM 1187 O O . GLN A 1 159 ? -16.875 18.859 -10.758 1 96.56 159 GLN A O 1
ATOM 1192 N N . ILE A 1 160 ? -17.453 18.203 -8.695 1 96.19 160 ILE A N 1
ATOM 1193 C CA . ILE A 1 160 ? -16.359 17.25 -8.609 1 96.19 160 ILE A CA 1
ATOM 1194 C C . ILE A 1 160 ? -16.516 16.188 -9.695 1 96.19 160 ILE A C 1
ATOM 1196 O O . ILE A 1 160 ? -15.562 15.859 -10.406 1 96.19 160 ILE A O 1
ATOM 1200 N N . TYR A 1 161 ? -17.734 15.656 -9.852 1 98.25 161 TYR A N 1
ATOM 1201 C CA . TYR A 1 161 ? -18.031 14.656 -10.867 1 98.25 161 TYR A CA 1
ATOM 1202 C C . TYR A 1 161 ? -17.781 15.211 -12.266 1 98.25 161 TYR A C 1
ATOM 1204 O O . TYR A 1 161 ? -17.172 14.547 -13.102 1 98.25 161 TYR A O 1
ATOM 1212 N N . ALA A 1 162 ? -18.234 16.406 -12.5 1 97.81 162 ALA A N 1
ATOM 1213 C CA . ALA A 1 162 ? -18.125 17.016 -13.82 1 97.81 162 ALA A CA 1
ATOM 1214 C C . ALA A 1 162 ? -16.656 17.188 -14.211 1 97.81 162 ALA A C 1
ATOM 1216 O O . ALA A 1 162 ? -16.297 17 -15.375 1 97.81 162 ALA A O 1
ATOM 1217 N N . ARG A 1 163 ? -15.867 17.594 -13.281 1 95.56 163 ARG A N 1
ATOM 1218 C CA . ARG A 1 163 ? -14.438 17.766 -13.547 1 95.56 163 ARG A CA 1
ATOM 1219 C C . ARG A 1 163 ? -13.789 16.438 -13.906 1 95.56 163 ARG A C 1
ATOM 1221 O O . ARG A 1 163 ? -12.984 16.375 -14.844 1 95.56 163 ARG A O 1
ATOM 1228 N N . ALA A 1 164 ? -14.078 15.406 -13.125 1 97 164 ALA A N 1
ATOM 1229 C CA . ALA A 1 164 ? -13.539 14.078 -13.406 1 97 164 ALA A CA 1
ATOM 1230 C C . ALA A 1 164 ? -13.992 13.586 -14.781 1 97 164 ALA A C 1
ATOM 1232 O O . ALA A 1 164 ? -13.188 13.07 -15.555 1 97 164 ALA A O 1
ATOM 1233 N N . LYS A 1 165 ? -15.289 13.734 -15.047 1 98.06 165 LYS A N 1
ATOM 1234 C CA . LYS A 1 165 ? -15.859 13.336 -16.328 1 98.06 165 LYS A CA 1
ATOM 1235 C C . LYS A 1 165 ? -15.172 14.055 -17.484 1 98.06 165 LYS A C 1
ATOM 1237 O O . LYS A 1 165 ? -14.82 13.438 -18.5 1 98.06 165 LYS A O 1
ATOM 1242 N N . ALA A 1 166 ? -14.984 15.328 -17.344 1 96.31 166 ALA A N 1
ATOM 1243 C CA . ALA A 1 166 ? -14.359 16.125 -18.406 1 96.31 166 ALA A CA 1
ATOM 1244 C C . ALA A 1 166 ? -12.945 15.617 -18.703 1 96.31 166 ALA A C 1
ATOM 1246 O O . ALA A 1 166 ? -12.547 15.539 -19.859 1 96.31 166 ALA A O 1
ATOM 1247 N N . ARG A 1 167 ? -12.219 15.336 -17.672 1 94.62 167 ARG A N 1
ATOM 1248 C CA . ARG A 1 167 ? -10.875 14.797 -17.844 1 94.62 167 ARG A CA 1
ATOM 1249 C C . ARG A 1 167 ? -10.906 13.469 -18.578 1 94.62 167 ARG A C 1
ATOM 1251 O O . ARG A 1 167 ? -10.125 13.25 -19.516 1 94.62 167 ARG A O 1
ATOM 1258 N N . HIS A 1 168 ? -11.758 12.578 -18.172 1 97.31 168 HIS A N 1
ATOM 1259 C CA . HIS A 1 168 ? -11.883 11.266 -18.797 1 97.31 168 HIS A CA 1
ATOM 1260 C C . HIS A 1 168 ? -12.289 11.398 -20.266 1 97.31 168 HIS A C 1
ATOM 1262 O O . HIS A 1 168 ? -11.758 10.703 -21.125 1 97.31 168 HIS A O 1
ATOM 1268 N N . GLU A 1 169 ? -13.234 12.281 -20.5 1 96.56 169 GLU A N 1
ATOM 1269 C CA . GLU A 1 169 ? -13.711 12.477 -21.859 1 96.56 169 GLU A CA 1
ATOM 1270 C C . GLU A 1 169 ? -12.609 13.039 -22.766 1 96.56 169 GLU A C 1
ATOM 1272 O O . GLU A 1 169 ? -12.531 12.711 -23.938 1 96.56 169 GLU A O 1
ATOM 1277 N N . SER A 1 170 ? -11.828 13.898 -22.203 1 93.31 170 SER A N 1
ATOM 1278 C CA . SER A 1 170 ? -10.672 14.398 -22.938 1 93.31 170 SER A CA 1
ATOM 1279 C C . SER A 1 170 ? -9.734 13.258 -23.328 1 93.31 170 SER A C 1
ATOM 1281 O O . SER A 1 170 ? -9.242 13.219 -24.469 1 93.31 170 SER A O 1
ATOM 1283 N N . ILE A 1 171 ? -9.484 12.375 -22.422 1 93.38 171 ILE A N 1
ATOM 1284 C CA . ILE A 1 171 ? -8.633 11.227 -22.703 1 93.38 171 ILE A CA 1
ATOM 1285 C C . ILE A 1 171 ? -9.266 10.352 -23.781 1 93.38 171 ILE A C 1
ATOM 1287 O O . ILE A 1 171 ? -8.594 9.938 -24.719 1 93.38 171 ILE A O 1
ATOM 1291 N N . LEU A 1 172 ? -10.57 10.078 -23.656 1 95.69 172 LEU A N 1
ATOM 1292 C CA . LEU A 1 172 ? -11.289 9.242 -24.594 1 95.69 172 LEU A CA 1
ATOM 1293 C C . LEU A 1 172 ? -11.25 9.852 -26 1 95.69 172 LEU A C 1
ATOM 1295 O O . LEU A 1 172 ? -11.109 9.133 -26.984 1 95.69 172 LEU A O 1
ATOM 1299 N N . ARG A 1 173 ? -11.406 11.156 -26.078 1 93.75 173 ARG A N 1
ATOM 1300 C CA . ARG A 1 173 ? -11.305 11.844 -27.359 1 93.75 173 ARG A CA 1
ATOM 1301 C C . ARG A 1 173 ? -9.914 11.664 -27.953 1 93.75 173 ARG A C 1
ATOM 1303 O O . ARG A 1 173 ? -9.781 11.414 -29.156 1 93.75 173 ARG A O 1
ATOM 1310 N N . GLY A 1 174 ? -8.93 11.82 -27.172 1 89.44 174 GLY A N 1
ATOM 1311 C CA . GLY A 1 174 ? -7.57 11.617 -27.641 1 89.44 174 GLY A CA 1
ATOM 1312 C C . GLY A 1 174 ? -7.328 10.211 -28.172 1 89.44 174 GLY A C 1
ATOM 1313 O O . GLY A 1 174 ? -6.535 10.023 -29.094 1 89.44 174 GLY A O 1
ATOM 1314 N N . LEU A 1 175 ? -7.977 9.258 -27.562 1 91.25 175 LEU A N 1
ATOM 1315 C CA . LEU A 1 175 ? -7.836 7.867 -27.984 1 91.25 175 LEU A CA 1
ATOM 1316 C C . LEU A 1 175 ? -8.703 7.574 -29.203 1 91.25 175 LEU A C 1
ATOM 1318 O O . LEU A 1 175 ? -8.594 6.504 -29.797 1 91.25 175 LEU A O 1
ATOM 1322 N N . GLY A 1 176 ? -9.523 8.492 -29.562 1 92.12 176 GLY A N 1
ATOM 1323 C CA . GLY A 1 176 ? -10.461 8.281 -30.656 1 92.12 176 GLY A CA 1
ATOM 1324 C C . GLY A 1 176 ? -11.492 7.207 -30.344 1 92.12 176 GLY A C 1
ATOM 1325 O O . GLY A 1 176 ? -11.914 6.473 -31.234 1 92.12 176 GLY A O 1
ATOM 1326 N N . TYR A 1 177 ? -11.82 7.047 -29.062 1 94.5 177 TYR A N 1
ATOM 1327 C CA . TYR A 1 177 ? -12.742 6 -28.641 1 94.5 177 TYR A CA 1
ATOM 1328 C C . TYR A 1 177 ? -14.164 6.535 -28.547 1 94.5 177 TYR A C 1
ATOM 1330 O O . TYR A 1 177 ? -14.43 7.48 -27.797 1 94.5 177 TYR A O 1
ATOM 1338 N N . GLU A 1 178 ? -15.141 5.938 -29.312 1 96.38 178 GLU A N 1
ATOM 1339 C CA . GLU A 1 178 ? -16.547 6.328 -29.281 1 96.38 178 GLU A CA 1
ATOM 1340 C C . GLU A 1 178 ? -17.281 5.637 -28.141 1 96.38 178 GLU A C 1
ATOM 1342 O O . GLU A 1 178 ? -17.047 4.461 -27.859 1 96.38 178 GLU A O 1
ATOM 1347 N N . TYR A 1 179 ? -18.062 6.367 -27.469 1 96.31 179 TYR A N 1
ATOM 1348 C CA . TYR A 1 179 ? -18.781 5.828 -26.312 1 96.31 179 TYR A CA 1
ATOM 1349 C C . TYR A 1 179 ? -20.078 6.586 -26.078 1 96.31 179 TYR A C 1
ATOM 1351 O O . TYR A 1 179 ? -20.281 7.672 -26.625 1 96.31 179 TYR A O 1
ATOM 1359 N N . ASP A 1 180 ? -21.016 6.016 -25.422 1 96.69 180 ASP A N 1
ATOM 1360 C CA . ASP A 1 180 ? -22.25 6.605 -24.891 1 96.69 180 ASP A CA 1
ATOM 1361 C C . ASP A 1 180 ? -22.469 6.176 -23.438 1 96.69 180 ASP A C 1
ATOM 1363 O O . ASP A 1 180 ? -22.688 4.992 -23.156 1 96.69 180 ASP A O 1
ATOM 1367 N N . ILE A 1 181 ? -22.469 7.141 -22.531 1 96.5 181 ILE A N 1
ATOM 1368 C CA . ILE A 1 181 ? -22.562 6.777 -21.109 1 96.5 181 ILE A CA 1
ATOM 1369 C C . ILE A 1 181 ? -23.859 7.32 -20.531 1 96.5 181 ILE A C 1
ATOM 1371 O O . ILE A 1 181 ? -24.078 7.273 -19.312 1 96.5 181 ILE A O 1
ATOM 1375 N N . ALA A 1 182 ? -24.766 7.852 -21.359 1 97.5 182 ALA A N 1
ATOM 1376 C CA . ALA A 1 182 ? -25.953 8.539 -20.875 1 97.5 182 ALA A CA 1
ATOM 1377 C C . ALA A 1 182 ? -26.75 7.645 -19.938 1 97.5 182 ALA A C 1
ATOM 1379 O O . ALA A 1 182 ? -27.094 8.055 -18.828 1 97.5 182 ALA A O 1
ATOM 1380 N N . GLU A 1 183 ? -27.109 6.461 -20.391 1 97.69 183 GLU A N 1
ATOM 1381 C CA . GLU A 1 183 ? -27.891 5.539 -19.578 1 97.69 183 GLU A CA 1
ATOM 1382 C C . GLU A 1 183 ? -27.109 5.109 -18.328 1 97.69 183 GLU A C 1
ATOM 1384 O O . GLU A 1 183 ? -27.672 5.07 -17.234 1 97.69 183 GLU A O 1
ATOM 1389 N N . LEU A 1 184 ? -25.875 4.738 -18.516 1 97.31 184 LEU A N 1
ATOM 1390 C CA . LEU A 1 184 ? -25.031 4.328 -17.406 1 97.31 184 LEU A CA 1
ATOM 1391 C C . LEU A 1 184 ? -24.906 5.449 -16.375 1 97.31 184 LEU A C 1
ATOM 1393 O O . LEU A 1 184 ? -24.938 5.191 -15.164 1 97.31 184 LEU A O 1
ATOM 1397 N N . GLU A 1 185 ? -24.688 6.633 -16.859 1 98.31 185 GLU A N 1
ATOM 1398 C CA . GLU A 1 185 ? -24.547 7.797 -15.992 1 98.31 185 GLU A CA 1
ATOM 1399 C C . GLU A 1 185 ? -25.812 8.023 -15.172 1 98.31 185 GLU A C 1
ATOM 1401 O O . GLU A 1 185 ? -25.75 8.297 -13.969 1 98.31 185 GLU A O 1
ATOM 1406 N N . ARG A 1 186 ? -26.984 7.969 -15.844 1 98.38 186 ARG A N 1
ATOM 1407 C CA . ARG A 1 186 ? -28.25 8.102 -15.141 1 98.38 186 ARG A CA 1
ATOM 1408 C C . ARG A 1 186 ? -28.375 7.066 -14.031 1 98.38 186 ARG A C 1
ATOM 1410 O O . ARG A 1 186 ? -28.688 7.402 -12.883 1 98.38 186 ARG A O 1
ATOM 1417 N N . LYS A 1 187 ? -28.109 5.828 -14.344 1 98.56 187 LYS A N 1
ATOM 1418 C CA . LYS A 1 187 ? -28.156 4.742 -13.367 1 98.56 187 LYS A CA 1
ATOM 1419 C C . LYS A 1 187 ? -27.172 4.969 -12.234 1 98.56 187 LYS A C 1
ATOM 1421 O O . LYS A 1 187 ? -27.453 4.645 -11.078 1 98.56 187 LYS A O 1
ATOM 1426 N N . TRP A 1 188 ? -26.062 5.496 -12.609 1 98.69 188 TRP A N 1
ATOM 1427 C CA . TRP A 1 188 ? -25 5.73 -11.633 1 98.69 188 TRP A CA 1
ATOM 1428 C C . TRP A 1 188 ? -25.438 6.762 -10.594 1 98.69 188 TRP A C 1
ATOM 1430 O O . TRP A 1 188 ? -25.281 6.543 -9.391 1 98.69 188 TRP A O 1
ATOM 1440 N N . PHE A 1 189 ? -26.031 7.871 -11.023 1 98.62 189 PHE A N 1
ATOM 1441 C CA . PHE A 1 189 ? -26.484 8.906 -10.094 1 98.62 189 PHE A CA 1
ATOM 1442 C C . PHE A 1 189 ? -27.594 8.375 -9.195 1 98.62 189 PHE A C 1
ATOM 1444 O O . PHE A 1 189 ? -27.656 8.703 -8.008 1 98.62 189 PHE A O 1
ATOM 1451 N N . GLU A 1 190 ? -28.453 7.562 -9.789 1 98.56 190 GLU A N 1
ATOM 1452 C CA . GLU A 1 190 ? -29.484 6.926 -8.977 1 98.56 190 GLU A CA 1
ATOM 1453 C C . GLU A 1 190 ? -28.875 6.008 -7.922 1 98.56 190 GLU A C 1
ATOM 1455 O O . GLU A 1 190 ? -29.312 5.992 -6.77 1 98.56 190 GLU A O 1
ATOM 1460 N N . ALA A 1 191 ? -27.891 5.281 -8.32 1 98.62 191 ALA A N 1
ATOM 1461 C CA . ALA A 1 191 ? -27.234 4.336 -7.426 1 98.62 191 ALA A CA 1
ATOM 1462 C C . ALA A 1 191 ? -26.453 5.07 -6.332 1 98.62 191 ALA A C 1
ATOM 1464 O O . ALA A 1 191 ? -26.328 4.57 -5.211 1 98.62 191 ALA A O 1
ATOM 1465 N N . VAL A 1 192 ? -25.906 6.227 -6.641 1 98.62 192 VAL A N 1
ATOM 1466 C CA . VAL A 1 192 ? -25.203 7.035 -5.645 1 98.62 192 VAL A CA 1
ATOM 1467 C C . VAL A 1 192 ? -26.172 7.43 -4.531 1 98.62 192 VAL A C 1
ATOM 1469 O O . VAL A 1 192 ? -25.812 7.414 -3.352 1 98.62 192 VAL A O 1
ATOM 1472 N N . GLU A 1 193 ? -27.391 7.801 -4.906 1 98.19 193 GLU A N 1
ATOM 1473 C CA . GLU A 1 193 ? -28.391 8.125 -3.896 1 98.19 193 GLU A CA 1
ATOM 1474 C C . GLU A 1 193 ? -28.672 6.922 -3.002 1 98.19 193 GLU A C 1
ATOM 1476 O O . GLU A 1 193 ? -28.875 7.07 -1.794 1 98.19 193 GLU A O 1
ATOM 1481 N N . TYR A 1 194 ? -28.734 5.738 -3.615 1 97.12 194 TYR A N 1
ATOM 1482 C CA . TYR A 1 194 ? -28.891 4.512 -2.842 1 97.12 194 TYR A CA 1
ATOM 1483 C C . TYR A 1 194 ? -27.719 4.309 -1.895 1 97.12 194 TYR A C 1
ATOM 1485 O O . TYR A 1 194 ? -27.906 3.957 -0.728 1 97.12 194 TYR A O 1
ATOM 1493 N N . LEU A 1 195 ? -26.547 4.484 -2.369 1 97.81 195 LEU A N 1
ATOM 1494 C CA . LEU A 1 195 ? -25.312 4.32 -1.603 1 97.81 195 LEU A CA 1
ATOM 1495 C C . LEU A 1 195 ? -25.312 5.207 -0.362 1 97.81 195 LEU A C 1
ATOM 1497 O O . LEU A 1 195 ? -24.859 4.801 0.703 1 97.81 195 LEU A O 1
ATOM 1501 N N . LYS A 1 196 ? -25.906 6.414 -0.466 1 97.12 196 LYS A N 1
ATOM 1502 C CA . LYS A 1 196 ? -25.922 7.402 0.607 1 97.12 196 LYS A CA 1
ATOM 1503 C C . LYS A 1 196 ? -26.766 6.914 1.781 1 97.12 196 LYS A C 1
ATOM 1505 O O . LYS A 1 196 ? -26.703 7.48 2.875 1 97.12 196 LYS A O 1
ATOM 1510 N N . ARG A 1 197 ? -27.547 5.859 1.583 1 95.25 197 ARG A N 1
ATOM 1511 C CA . ARG A 1 197 ? -28.406 5.336 2.633 1 95.25 197 ARG A CA 1
ATOM 1512 C C . ARG A 1 197 ? -27.609 4.527 3.65 1 95.25 197 ARG A C 1
ATOM 1514 O O . ARG A 1 197 ? -28.109 4.219 4.734 1 95.25 197 ARG A O 1
ATOM 1521 N N . PHE A 1 198 ? -26.422 4.18 3.338 1 97 198 PHE A N 1
ATOM 1522 C CA . PHE A 1 198 ? -25.609 3.344 4.215 1 97 198 PHE A CA 1
ATOM 1523 C C . PHE A 1 198 ? -24.781 4.203 5.156 1 97 198 PHE A C 1
ATOM 1525 O O . PHE A 1 198 ? -24.734 5.426 5.02 1 97 198 PHE A O 1
ATOM 1532 N N . ASN A 1 199 ? -24.219 3.5 6.18 1 96.69 199 ASN A N 1
ATOM 1533 C CA . ASN A 1 199 ? -23.328 4.188 7.109 1 96.69 199 ASN A CA 1
ATOM 1534 C C . ASN A 1 199 ? -21.984 4.523 6.453 1 96.69 199 ASN A C 1
ATOM 1536 O O . ASN A 1 199 ? -21.141 3.641 6.262 1 96.69 199 ASN A O 1
ATOM 1540 N N . ILE A 1 200 ? -21.797 5.773 6.098 1 97.94 200 ILE A N 1
ATOM 1541 C CA . ILE A 1 200 ? -20.531 6.254 5.555 1 97.94 200 ILE A CA 1
ATOM 1542 C C . ILE A 1 200 ? -19.656 6.793 6.684 1 97.94 200 ILE A C 1
ATOM 1544 O O . ILE A 1 200 ? -20.047 7.738 7.379 1 97.94 200 ILE A O 1
ATOM 1548 N N . ILE A 1 201 ? -18.406 6.223 6.828 1 97.88 201 ILE A N 1
ATOM 1549 C CA . ILE A 1 201 ? -17.688 6.441 8.07 1 97.88 201 ILE A CA 1
ATOM 1550 C C . ILE A 1 201 ? -16.25 6.84 7.77 1 97.88 201 ILE A C 1
ATOM 1552 O O . ILE A 1 201 ? -15.758 6.645 6.652 1 97.88 201 ILE A O 1
ATOM 1556 N N . ASP A 1 202 ? -15.578 7.488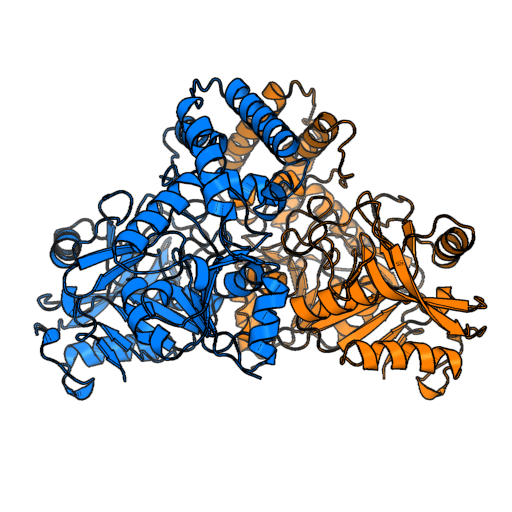 8.766 1 98 202 ASP A N 1
ATOM 1557 C CA . ASP A 1 202 ? -14.117 7.535 8.805 1 98 202 ASP A CA 1
ATOM 1558 C C . ASP A 1 202 ? -13.539 6.195 9.242 1 98 202 ASP A C 1
ATOM 1560 O O . ASP A 1 202 ? -13.312 5.965 10.43 1 98 202 ASP A O 1
ATOM 1564 N N . SER A 1 203 ? -13.258 5.402 8.258 1 98.38 203 SER A N 1
ATOM 1565 C CA . SER A 1 203 ? -13.047 3.984 8.516 1 98.38 203 SER A CA 1
ATOM 1566 C C . SER A 1 203 ? -11.797 3.756 9.352 1 98.38 203 SER A C 1
ATOM 1568 O O . SER A 1 203 ? -11.75 2.844 10.18 1 98.38 203 SER A O 1
ATOM 1570 N N . GLU A 1 204 ? -10.703 4.547 9.109 1 98.38 204 GLU A N 1
ATOM 1571 C CA . GLU A 1 204 ? -9.484 4.348 9.883 1 98.38 204 GLU A CA 1
ATOM 1572 C C . GLU A 1 204 ? -9.734 4.551 11.375 1 98.38 204 GLU A C 1
ATOM 1574 O O . GLU A 1 204 ? -9.211 3.807 12.203 1 98.38 204 GLU A O 1
ATOM 1579 N N . TYR A 1 205 ? -10.562 5.594 11.773 1 98.5 205 TYR A N 1
ATOM 1580 C CA . TYR A 1 205 ? -10.922 5.809 13.172 1 98.5 205 TYR A CA 1
ATOM 1581 C C . TYR A 1 205 ? -11.82 4.691 13.68 1 98.5 205 TYR A C 1
ATOM 1583 O O . TYR A 1 205 ? -11.656 4.223 14.812 1 98.5 205 TYR A O 1
ATOM 1591 N N . PHE A 1 206 ? -12.789 4.305 12.844 1 98.38 206 PHE A N 1
ATOM 1592 C CA . PHE A 1 206 ? -13.75 3.289 13.25 1 98.38 206 PHE A CA 1
ATOM 1593 C C . PHE A 1 206 ? -13.055 1.968 13.547 1 98.38 206 PHE A C 1
ATOM 1595 O O . PHE A 1 206 ? -13.289 1.356 14.594 1 98.38 206 PHE A O 1
ATOM 1602 N N . VAL A 1 207 ? -12.219 1.516 12.656 1 98.56 207 VAL A N 1
ATOM 1603 C CA . VAL A 1 207 ? -11.523 0.239 12.805 1 98.56 207 VAL A CA 1
ATOM 1604 C C . VAL A 1 207 ? -10.609 0.287 14.023 1 98.56 207 VAL A C 1
ATOM 1606 O O . VAL A 1 207 ? -10.586 -0.646 14.828 1 98.56 207 VAL A O 1
ATOM 1609 N N . ASN A 1 208 ? -9.797 1.336 14.188 1 98.38 208 ASN A N 1
ATOM 1610 C CA . ASN A 1 208 ? -8.922 1.454 15.352 1 98.38 208 ASN A CA 1
ATOM 1611 C C . ASN A 1 208 ? -9.727 1.572 16.641 1 98.38 208 ASN A C 1
ATOM 1613 O O . ASN A 1 208 ? -9.289 1.092 17.703 1 98.38 208 ASN A O 1
ATOM 1617 N N . GLY A 1 209 ? -10.898 2.229 16.562 1 98 209 GLY A N 1
ATOM 1618 C CA . GLY A 1 209 ? -11.797 2.238 17.703 1 98 209 GLY A CA 1
ATOM 1619 C C . GLY A 1 209 ? -12.273 0.853 18.094 1 98 209 GLY A C 1
ATOM 1620 O O . GLY A 1 209 ? -12.328 0.529 19.281 1 98 209 GLY A O 1
ATOM 1621 N N . CYS A 1 210 ? -12.625 0.015 17.109 1 97.88 210 CYS A N 1
ATOM 1622 C CA . CYS A 1 210 ? -13 -1.371 17.359 1 97.88 210 CYS A CA 1
ATOM 1623 C C . CYS A 1 210 ? -11.867 -2.115 18.062 1 97.88 210 CYS A C 1
ATOM 1625 O O . CYS A 1 210 ? -12.109 -2.855 19.016 1 97.88 210 CYS A O 1
ATOM 1627 N N . LEU A 1 211 ? -10.672 -1.903 17.625 1 97.69 211 LEU A N 1
ATOM 1628 C CA . LEU A 1 211 ? -9.516 -2.553 18.219 1 97.69 211 LEU A CA 1
ATOM 1629 C C . LEU A 1 211 ? -9.336 -2.109 19.672 1 97.69 211 LEU A C 1
ATOM 1631 O O . LEU A 1 211 ? -9.047 -2.928 20.547 1 97.69 211 LEU A O 1
ATOM 1635 N N . ALA A 1 212 ? -9.477 -0.829 19.891 1 96.19 212 ALA A N 1
ATOM 1636 C CA . ALA A 1 212 ? -9.344 -0.283 21.25 1 96.19 212 ALA A CA 1
ATOM 1637 C C . ALA A 1 212 ? -10.391 -0.879 22.188 1 96.19 212 ALA A C 1
ATOM 1639 O O . ALA A 1 212 ? -10.172 -0.962 23.391 1 96.19 212 ALA A O 1
ATOM 1640 N N . GLN A 1 213 ? -11.477 -1.298 21.641 1 97.38 213 GLN A N 1
ATOM 1641 C CA . GLN A 1 213 ? -12.555 -1.906 22.406 1 97.38 213 GLN A CA 1
ATOM 1642 C C . GLN A 1 213 ? -12.414 -3.426 22.453 1 97.38 213 GLN A C 1
ATOM 1644 O O . GLN A 1 213 ? -13.344 -4.133 22.828 1 97.38 213 GLN A O 1
ATOM 1649 N N . ASP A 1 214 ? -11.305 -3.932 21.938 1 96.94 214 ASP A N 1
ATOM 1650 C CA . ASP A 1 214 ? -10.938 -5.344 21.953 1 96.94 214 ASP A CA 1
ATOM 1651 C C . ASP A 1 214 ? -11.898 -6.18 21.125 1 96.94 214 ASP A C 1
ATOM 1653 O O . ASP A 1 214 ? -12.211 -7.32 21.469 1 96.94 214 ASP A O 1
ATOM 1657 N N . LYS A 1 215 ? -12.43 -5.566 20.109 1 97.19 215 LYS A N 1
ATOM 1658 C CA . LYS A 1 215 ? -13.266 -6.316 19.172 1 97.19 215 LYS A CA 1
ATOM 1659 C C . LYS A 1 215 ? -12.414 -7.148 18.219 1 97.19 215 LYS A C 1
ATOM 1661 O O . LYS A 1 215 ? -11.336 -6.715 17.797 1 97.19 215 LYS A O 1
ATOM 1666 N N . SER A 1 216 ? -12.938 -8.336 17.922 1 97.25 216 SER A N 1
ATOM 1667 C CA . SER A 1 216 ? -12.266 -9.188 16.938 1 97.25 216 SER A CA 1
ATOM 1668 C C . SER A 1 216 ? -12.57 -8.758 15.516 1 97.25 216 SER A C 1
ATOM 1670 O O . SER A 1 216 ? -13.727 -8.508 15.172 1 97.25 216 SER A O 1
ATOM 1672 N N . ILE A 1 217 ? -11.539 -8.609 14.719 1 98 217 ILE A N 1
ATOM 1673 C CA . ILE A 1 217 ? -11.703 -8.117 13.359 1 98 217 ILE A CA 1
ATOM 1674 C C . ILE A 1 217 ? -11.023 -9.07 12.383 1 98 217 ILE A C 1
ATOM 1676 O O . ILE A 1 217 ? -9.883 -9.484 12.602 1 98 217 ILE A O 1
ATOM 1680 N N . LEU A 1 218 ? -11.727 -9.461 11.289 1 97.44 218 LEU A N 1
ATOM 1681 C CA . LEU A 1 218 ? -11.18 -10.227 10.172 1 97.44 218 LEU A CA 1
ATOM 1682 C C . LEU A 1 218 ? -11.125 -9.367 8.906 1 97.44 218 LEU A C 1
ATOM 1684 O O . LEU A 1 218 ? -12.156 -8.906 8.422 1 97.44 218 LEU A O 1
ATOM 1688 N N . ALA A 1 219 ? -9.922 -9.102 8.484 1 97.75 219 ALA A N 1
ATOM 1689 C CA . ALA A 1 219 ? -9.742 -8.43 7.195 1 97.75 219 ALA A CA 1
ATOM 1690 C C . ALA A 1 219 ? -9.766 -9.438 6.047 1 97.75 219 ALA A C 1
ATOM 1692 O O . ALA A 1 219 ? -8.984 -10.391 6.031 1 97.75 219 ALA A O 1
ATOM 1693 N N . GLU A 1 220 ? -10.594 -9.164 5.09 1 95.69 220 GLU A N 1
ATOM 1694 C CA . GLU A 1 220 ? -10.844 -10.07 3.98 1 95.69 220 GLU A CA 1
ATOM 1695 C C . GLU A 1 220 ? -10.203 -9.57 2.693 1 95.69 220 GLU A C 1
ATOM 1697 O O . GLU A 1 220 ? -10.547 -8.492 2.201 1 95.69 220 GLU A O 1
ATOM 1702 N N . GLY A 1 221 ? -9.242 -10.336 2.182 1 94.25 221 GLY A N 1
ATOM 1703 C CA . GLY A 1 221 ? -8.602 -9.977 0.931 1 94.25 221 GLY A CA 1
ATOM 1704 C C . GLY A 1 221 ? -9.422 -10.344 -0.292 1 94.25 221 GLY A C 1
ATOM 1705 O O . GLY A 1 221 ? -10.258 -11.242 -0.233 1 94.25 221 GLY A O 1
ATOM 1706 N N . ALA A 1 222 ? -9.094 -9.484 -1.327 1 90.62 222 ALA A N 1
ATOM 1707 C CA . ALA A 1 222 ? -9.586 -9.82 -2.66 1 90.62 222 ALA A CA 1
ATOM 1708 C C . ALA A 1 222 ? -8.461 -10.359 -3.539 1 90.62 222 ALA A C 1
ATOM 1710 O O . ALA A 1 222 ? -7.285 -10.227 -3.201 1 90.62 222 ALA A O 1
ATOM 1711 N N . GLN A 1 223 ? -8.711 -10.867 -4.699 1 91.94 223 GLN A N 1
ATOM 1712 C CA . GLN A 1 223 ? -7.723 -11.43 -5.617 1 91.94 223 GLN A CA 1
ATOM 1713 C C . GLN A 1 223 ? -6.656 -12.219 -4.867 1 91.94 223 GLN A C 1
ATOM 1715 O O . GLN A 1 223 ? -6.914 -12.742 -3.785 1 91.94 223 GLN A O 1
ATOM 1720 N N . GLY A 1 224 ? -5.562 -12.594 -5.449 1 95.44 224 GLY A N 1
ATOM 1721 C CA . GLY A 1 224 ? -4.484 -13.359 -4.848 1 95.44 224 GLY A CA 1
ATOM 1722 C C . GLY A 1 224 ? -3.168 -12.602 -4.812 1 95.44 224 GLY A C 1
ATOM 1723 O O . GLY A 1 224 ? -3.018 -11.578 -5.473 1 95.44 224 GLY A O 1
ATOM 1724 N N . THR A 1 225 ? -2.25 -13.047 -3.99 1 97.81 225 THR A N 1
ATOM 1725 C CA . THR A 1 225 ? -0.953 -12.414 -3.777 1 97.81 225 THR A CA 1
ATOM 1726 C C . THR A 1 225 ? -0.215 -12.234 -5.102 1 97.81 225 THR A C 1
ATOM 1728 O O . THR A 1 225 ? 0.418 -11.203 -5.328 1 97.81 225 THR A O 1
ATOM 1731 N N . LEU A 1 226 ? -0.297 -13.188 -6.008 1 97.56 226 LEU A N 1
ATOM 1732 C CA . LEU A 1 226 ? 0.488 -13.156 -7.238 1 97.56 226 LEU A CA 1
ATOM 1733 C C . LEU A 1 226 ? -0.152 -12.234 -8.266 1 97.56 226 LEU A C 1
ATOM 1735 O O . LEU A 1 226 ? 0.374 -12.07 -9.375 1 97.56 226 LEU A O 1
ATOM 1739 N N . LEU A 1 227 ? -1.239 -11.57 -7.895 1 96.56 227 LEU A N 1
ATOM 1740 C CA . LEU A 1 227 ? -1.838 -10.516 -8.703 1 96.56 227 LEU A CA 1
ATOM 1741 C C . LEU A 1 227 ? -1.555 -9.148 -8.102 1 96.56 227 LEU A C 1
ATOM 1743 O O . LEU A 1 227 ? -2.145 -8.148 -8.523 1 96.56 227 LEU A O 1
ATOM 1747 N N . ASP A 1 228 ? -0.683 -9.086 -7.148 1 97.88 228 ASP A N 1
ATOM 1748 C CA . ASP A 1 228 ? -0.305 -7.836 -6.496 1 97.88 228 ASP A CA 1
ATOM 1749 C C . ASP A 1 228 ? 0.443 -6.918 -7.461 1 97.88 228 ASP A C 1
ATOM 1751 O O . ASP A 1 228 ? 1.292 -7.375 -8.227 1 97.88 228 ASP A O 1
ATOM 1755 N N . VAL A 1 229 ? 0.255 -5.66 -7.359 1 98 229 VAL A N 1
ATOM 1756 C CA . VAL A 1 229 ? 0.802 -4.68 -8.289 1 98 229 VAL A CA 1
ATOM 1757 C C . VAL A 1 229 ? 2.322 -4.629 -8.156 1 98 229 VAL A C 1
ATOM 1759 O O . VAL A 1 229 ? 3.031 -4.344 -9.125 1 98 229 VAL A O 1
ATOM 1762 N N . ASP A 1 230 ? 2.871 -4.926 -6.965 1 98.31 230 ASP A N 1
ATOM 1763 C CA . ASP A 1 230 ? 4.309 -4.824 -6.723 1 98.31 230 ASP A CA 1
ATOM 1764 C C . ASP A 1 230 ? 4.973 -6.199 -6.77 1 98.31 230 ASP A C 1
ATOM 1766 O O . ASP A 1 230 ? 6.102 -6.332 -7.242 1 98.31 230 ASP A O 1
ATOM 1770 N N . PHE A 1 231 ? 4.242 -7.223 -6.359 1 98.38 231 PHE A N 1
ATOM 1771 C CA . PHE A 1 231 ? 4.941 -8.477 -6.09 1 98.38 231 PHE A CA 1
ATOM 1772 C C . PHE A 1 231 ? 4.363 -9.609 -6.926 1 98.38 231 PHE A C 1
ATOM 1774 O O . PHE A 1 231 ? 4.828 -10.75 -6.84 1 98.38 231 PHE A O 1
ATOM 1781 N N . GLY A 1 232 ? 3.352 -9.297 -7.688 1 96.94 232 GLY A N 1
ATOM 1782 C CA . GLY A 1 232 ? 2.826 -10.289 -8.617 1 96.94 232 GLY A CA 1
ATOM 1783 C C . GLY A 1 232 ? 3.588 -10.344 -9.922 1 96.94 232 GLY A C 1
ATOM 1784 O O . GLY A 1 232 ? 4.727 -9.875 -10.008 1 96.94 232 GLY A O 1
ATOM 1785 N N . SER A 1 233 ? 2.998 -11.039 -10.953 1 94 233 SER A N 1
ATOM 1786 C CA . SER A 1 233 ? 3.609 -11.156 -12.273 1 94 233 SER A CA 1
ATOM 1787 C C . SER A 1 233 ? 3.295 -9.945 -13.141 1 94 233 SER A C 1
ATOM 1789 O O . SER A 1 233 ? 2.545 -10.047 -14.109 1 94 233 SER A O 1
ATOM 1791 N N . TYR A 1 234 ? 3.869 -8.875 -12.797 1 95.5 234 TYR A N 1
ATOM 1792 C CA . TYR A 1 234 ? 3.662 -7.602 -13.477 1 95.5 234 TYR A CA 1
ATOM 1793 C C . TYR A 1 234 ? 3.99 -7.723 -14.961 1 95.5 234 TYR A C 1
ATOM 1795 O O . TYR A 1 234 ? 5.039 -8.258 -15.328 1 95.5 234 TYR A O 1
ATOM 1803 N N . PRO A 1 235 ? 3.121 -7.285 -15.859 1 95.06 235 PRO A N 1
ATOM 1804 C CA . PRO A 1 235 ? 1.985 -6.379 -15.68 1 95.06 235 PRO A CA 1
ATOM 1805 C C . PRO A 1 235 ? 0.65 -7.113 -15.594 1 95.06 235 PRO A C 1
ATOM 1807 O O . PRO A 1 235 ? -0.41 -6.488 -15.656 1 95.06 235 PRO A O 1
ATOM 1810 N N . PHE A 1 236 ? 0.642 -8.477 -15.523 1 94.56 236 PHE A N 1
ATOM 1811 C CA . PHE A 1 236 ? -0.587 -9.258 -15.438 1 94.56 236 PHE A CA 1
ATOM 1812 C C . PHE A 1 236 ? -1.069 -9.344 -13.992 1 94.56 236 PHE A C 1
ATOM 1814 O O . PHE A 1 236 ? -1.164 -10.438 -13.438 1 94.56 236 PHE A O 1
ATOM 1821 N N . VAL A 1 237 ? -1.343 -8.203 -13.398 1 95.94 237 VAL A N 1
ATOM 1822 C CA . VAL A 1 237 ? -1.728 -8.047 -12 1 95.94 237 VAL A CA 1
ATOM 1823 C C . VAL A 1 237 ? -2.908 -7.082 -11.898 1 95.94 237 VAL A C 1
ATOM 1825 O O . VAL A 1 237 ? -3.33 -6.496 -12.898 1 95.94 237 VAL A O 1
ATOM 1828 N N . THR A 1 238 ? -3.49 -6.953 -10.711 1 95.44 238 THR A N 1
ATOM 1829 C CA . THR A 1 238 ? -4.477 -5.91 -10.453 1 95.44 238 THR A CA 1
ATOM 1830 C C . THR A 1 238 ? -3.793 -4.605 -10.062 1 95.44 238 THR A C 1
ATOM 1832 O O . THR A 1 238 ? -2.572 -4.562 -9.891 1 95.44 238 THR A O 1
ATOM 1835 N N . SER A 1 239 ? -4.512 -3.531 -9.977 1 97.06 239 SER A N 1
ATOM 1836 C CA . SER A 1 239 ? -3.988 -2.182 -9.789 1 97.06 239 SER A CA 1
ATOM 1837 C C . SER A 1 239 ? -3.912 -1.818 -8.312 1 97.06 239 SER A C 1
ATOM 1839 O O . SER A 1 239 ? -4.027 -0.645 -7.949 1 97.06 239 SER A O 1
ATOM 1841 N N . SER A 1 240 ? -3.816 -2.797 -7.41 1 96.69 240 SER A N 1
ATOM 1842 C CA . SER A 1 240 ? -3.768 -2.555 -5.973 1 96.69 240 SER A CA 1
ATOM 1843 C C . SER A 1 240 ? -2.891 -3.584 -5.266 1 96.69 240 SER A C 1
ATOM 1845 O O . SER A 1 240 ? -2.439 -4.551 -5.883 1 96.69 240 SER A O 1
ATOM 1847 N N . ASN A 1 241 ? -2.582 -3.346 -4.027 1 98.19 241 ASN A N 1
ATOM 1848 C CA . ASN A 1 241 ? -1.846 -4.301 -3.209 1 98.19 241 ASN A CA 1
ATOM 1849 C C . ASN A 1 241 ? -2.768 -5.367 -2.625 1 98.19 241 ASN A C 1
ATOM 1851 O O . ASN A 1 241 ? -3.619 -5.066 -1.787 1 98.19 241 ASN A O 1
ATOM 1855 N N . THR A 1 242 ? -2.545 -6.602 -3.018 1 97.75 242 THR A N 1
ATOM 1856 C CA . THR A 1 242 ? -3.385 -7.715 -2.582 1 97.75 242 THR A CA 1
ATOM 1857 C C . THR A 1 242 ? -2.715 -8.484 -1.448 1 97.75 242 THR A C 1
ATOM 1859 O O . THR A 1 242 ? -3.248 -9.492 -0.974 1 97.75 242 THR A O 1
ATOM 1862 N N . VAL A 1 243 ? -1.57 -8.047 -0.991 1 98.56 243 VAL A N 1
ATOM 1863 C CA . VAL A 1 243 ? -0.795 -8.703 0.055 1 98.56 243 VAL A CA 1
ATOM 1864 C C . VAL A 1 243 ? -1.266 -8.227 1.427 1 98.56 243 VAL A C 1
ATOM 1866 O O . VAL A 1 243 ? -2.078 -7.305 1.523 1 98.56 243 VAL A O 1
ATOM 1869 N N . CYS A 1 244 ? -0.769 -8.828 2.463 1 98.75 244 CYS A N 1
ATOM 1870 C CA . CYS A 1 244 ? -1.183 -8.562 3.836 1 98.75 244 CYS A CA 1
ATOM 1871 C C . CYS A 1 244 ? -1.033 -7.082 4.172 1 98.75 244 CYS A C 1
ATOM 1873 O O . CYS A 1 244 ? -1.904 -6.5 4.816 1 98.75 244 CYS A O 1
ATOM 1875 N N . ALA A 1 245 ? 0.038 -6.477 3.73 1 98.75 245 ALA A N 1
ATOM 1876 C CA . ALA A 1 245 ? 0.266 -5.059 3.99 1 98.75 245 ALA A CA 1
ATOM 1877 C C . ALA A 1 245 ? -0.829 -4.203 3.359 1 98.75 245 ALA A C 1
ATOM 1879 O O . ALA A 1 245 ? -1.074 -3.074 3.797 1 98.75 245 ALA A O 1
ATOM 1880 N N . GLY A 1 246 ? -1.487 -4.711 2.342 1 98.56 246 GLY A N 1
ATOM 1881 C CA . GLY A 1 246 ? -2.641 -4.043 1.765 1 98.56 246 GLY A CA 1
ATOM 1882 C C . GLY A 1 246 ? -3.771 -3.836 2.756 1 98.56 246 GLY A C 1
ATOM 1883 O O . GLY A 1 246 ? -4.539 -2.879 2.639 1 98.56 246 GLY A O 1
ATOM 1884 N N . ALA A 1 247 ? -3.916 -4.746 3.738 1 98.69 247 ALA A N 1
ATOM 1885 C CA . ALA A 1 247 ? -4.914 -4.57 4.789 1 98.69 247 ALA A CA 1
ATOM 1886 C C . ALA A 1 247 ? -4.609 -3.332 5.633 1 98.69 247 ALA A C 1
ATOM 1888 O O . ALA A 1 247 ? -5.523 -2.633 6.07 1 98.69 247 ALA A O 1
ATOM 1889 N N . CYS A 1 248 ? -3.324 -3.047 5.801 1 98.75 248 CYS A N 1
ATOM 1890 C CA . CYS A 1 248 ? -2.926 -1.876 6.57 1 98.75 248 CYS A CA 1
ATOM 1891 C C . CYS A 1 248 ? -3.293 -0.59 5.84 1 98.75 248 CYS A C 1
ATOM 1893 O O . CYS A 1 248 ? -3.98 0.27 6.395 1 98.75 248 CYS A O 1
ATOM 1895 N N . VAL A 1 249 ? -2.977 -0.512 4.574 1 98.44 249 VAL A N 1
ATOM 1896 C CA . VAL A 1 249 ? -3.207 0.719 3.822 1 98.44 249 VAL A CA 1
ATOM 1897 C C . VAL A 1 249 ? -4.676 0.813 3.424 1 98.44 249 VAL A C 1
ATOM 1899 O O . VAL A 1 249 ? -5.188 1.906 3.164 1 98.44 249 VAL A O 1
ATOM 1902 N N . GLY A 1 250 ? -5.332 -0.342 3.424 1 98.62 250 GLY A N 1
ATOM 1903 C CA . GLY A 1 250 ? -6.715 -0.359 2.975 1 98.62 250 GLY A CA 1
ATOM 1904 C C . GLY A 1 250 ? -7.711 -0.194 4.105 1 98.62 250 GLY A C 1
ATOM 1905 O O . GLY A 1 250 ? -8.906 0.015 3.865 1 98.62 250 GLY A O 1
ATOM 1906 N N . LEU A 1 251 ? -7.246 -0.248 5.41 1 98.81 251 LEU A N 1
ATOM 1907 C CA . LEU A 1 251 ? -8.141 -0.136 6.555 1 98.81 251 LEU A CA 1
ATOM 1908 C C . LEU A 1 251 ? -7.641 0.91 7.543 1 98.81 251 LEU A C 1
ATOM 1910 O O . LEU A 1 251 ? -8.336 1.251 8.5 1 98.81 251 LEU A O 1
ATOM 1914 N N . GLY A 1 252 ? -6.465 1.438 7.293 1 98.5 252 GLY A N 1
ATOM 1915 C CA . GLY A 1 252 ? -5.902 2.422 8.203 1 98.5 252 GLY A CA 1
ATOM 1916 C C . GLY A 1 252 ? -5.453 1.825 9.523 1 98.5 252 GLY A C 1
ATOM 1917 O O . GLY A 1 252 ? -5.707 2.393 10.586 1 98.5 252 GLY A O 1
ATOM 1918 N N . ILE A 1 253 ? -4.852 0.687 9.445 1 98.31 253 ILE A N 1
ATOM 1919 C CA . ILE A 1 253 ? -4.324 0.036 10.641 1 98.31 253 ILE A CA 1
ATOM 1920 C C . ILE A 1 253 ? -2.811 -0.12 10.516 1 98.31 253 ILE A C 1
ATOM 1922 O O . ILE A 1 253 ? -2.293 -0.364 9.422 1 98.31 253 ILE A O 1
ATOM 1926 N N . ALA A 1 254 ? -2.098 0.058 11.594 1 98.69 254 ALA A N 1
ATOM 1927 C CA . ALA A 1 254 ? -0.64 -0.041 11.602 1 98.69 254 ALA A CA 1
ATOM 1928 C C . ALA A 1 254 ? -0.187 -1.492 11.469 1 98.69 254 ALA A C 1
ATOM 1930 O O . ALA A 1 254 ? -0.903 -2.412 11.867 1 98.69 254 ALA A O 1
ATOM 1931 N N . PRO A 1 255 ? 1.021 -1.706 10.93 1 98.62 255 PRO A N 1
ATOM 1932 C CA . PRO A 1 255 ? 1.539 -3.068 10.781 1 98.62 255 PRO A CA 1
ATOM 1933 C C . PRO A 1 255 ? 1.578 -3.832 12.102 1 98.62 255 PRO A C 1
ATOM 1935 O O . PRO A 1 255 ? 1.299 -5.031 12.133 1 98.62 255 PRO A O 1
ATOM 1938 N N . ASN A 1 256 ? 1.839 -3.17 13.18 1 97.12 256 ASN A N 1
ATOM 1939 C CA . ASN A 1 256 ? 1.964 -3.854 14.461 1 97.12 256 ASN A CA 1
ATOM 1940 C C . ASN A 1 256 ? 0.602 -4.262 15.016 1 97.12 256 ASN A C 1
ATOM 1942 O O . ASN A 1 256 ? 0.519 -4.883 16.078 1 97.12 256 ASN A O 1
ATOM 1946 N N . ARG A 1 257 ? -0.461 -3.973 14.305 1 98 257 ARG A N 1
ATOM 1947 C CA . ARG A 1 257 ? -1.809 -4.348 14.719 1 98 257 ARG A CA 1
ATOM 1948 C C . ARG A 1 257 ? -2.312 -5.551 13.922 1 98 257 ARG A C 1
ATOM 1950 O O . ARG A 1 257 ? -3.475 -5.941 14.055 1 98 257 ARG A O 1
ATOM 1957 N N . ILE A 1 258 ? -1.505 -6.137 13.117 1 98.56 258 ILE A N 1
ATOM 1958 C CA . ILE A 1 258 ? -1.849 -7.355 12.391 1 98.56 258 ILE A CA 1
ATOM 1959 C C . ILE A 1 258 ? -1.562 -8.57 13.266 1 98.56 258 ILE A C 1
ATOM 1961 O O . ILE A 1 258 ? -0.513 -8.648 13.906 1 98.56 258 ILE A O 1
ATOM 1965 N N . GLY A 1 259 ? -2.555 -9.445 13.391 1 97.94 259 GLY A N 1
ATOM 1966 C CA . GLY A 1 259 ? -2.42 -10.695 14.125 1 97.94 259 GLY A CA 1
ATOM 1967 C C . GLY A 1 259 ? -2.172 -11.883 13.219 1 97.94 259 GLY A C 1
ATOM 1968 O O . GLY A 1 259 ? -1.209 -11.898 12.453 1 97.94 259 GLY A O 1
ATOM 1969 N N . GLU A 1 260 ? -3.068 -12.859 13.195 1 97.88 260 GLU A N 1
ATOM 1970 C CA . GLU A 1 260 ? -2.939 -14.047 12.359 1 97.88 260 GLU A CA 1
ATOM 1971 C C . GLU A 1 260 ? -3.125 -13.711 10.883 1 97.88 260 GLU A C 1
ATOM 1973 O O . GLU A 1 260 ? -3.941 -12.852 10.531 1 97.88 260 GLU A O 1
ATOM 1978 N N . VAL A 1 261 ? -2.334 -14.305 10.133 1 98.56 261 VAL A N 1
ATOM 1979 C CA . VAL A 1 261 ? -2.459 -14.203 8.688 1 98.56 261 VAL A CA 1
ATOM 1980 C C . VAL A 1 261 ? -2.77 -15.578 8.094 1 98.56 261 VAL A C 1
ATOM 1982 O O . VAL A 1 261 ? -1.893 -16.438 8.016 1 98.56 261 VAL A O 1
ATOM 1985 N N . TYR A 1 262 ? -4.008 -15.734 7.633 1 98.12 262 TYR A N 1
ATOM 1986 C CA . TYR A 1 262 ? -4.465 -16.969 6.996 1 98.12 262 TYR A CA 1
ATOM 1987 C C . TYR A 1 262 ? -4.207 -16.922 5.492 1 98.12 262 TYR A C 1
ATOM 1989 O O . TYR A 1 262 ? -4.77 -16.094 4.781 1 98.12 262 TYR A O 1
ATOM 1997 N N . GLY A 1 263 ? -3.336 -17.797 5.031 1 98.31 263 GLY A N 1
ATOM 1998 C CA . GLY A 1 263 ? -3.072 -17.938 3.607 1 98.31 263 GLY A CA 1
ATOM 1999 C C . GLY A 1 263 ? -3.838 -19.078 2.963 1 98.31 263 GLY A C 1
ATOM 2000 O O . GLY A 1 263 ? -3.652 -20.234 3.326 1 98.31 263 GLY A O 1
ATOM 2001 N N . ILE A 1 264 ? -4.664 -18.734 2.008 1 97.94 264 ILE A N 1
ATOM 2002 C CA . ILE A 1 264 ? -5.484 -19.734 1.33 1 97.94 264 ILE A CA 1
ATOM 2003 C C . ILE A 1 264 ? -4.824 -20.141 0.014 1 97.94 264 ILE A C 1
ATOM 2005 O O . ILE A 1 264 ? -4.344 -19.281 -0.734 1 97.94 264 ILE A O 1
ATOM 2009 N N . PHE A 1 265 ? -4.746 -21.406 -0.205 1 98.06 265 PHE A N 1
ATOM 2010 C CA . PHE A 1 265 ? -4.285 -21.953 -1.475 1 98.06 265 PHE A CA 1
ATOM 2011 C C . PHE A 1 265 ? -5.074 -23.203 -1.846 1 98.06 265 PHE A C 1
ATOM 2013 O O . PHE A 1 265 ? -5.785 -23.766 -1.012 1 98.06 265 PHE A O 1
ATOM 2020 N N . LYS A 1 266 ? -5.078 -23.547 -3.109 1 97.06 266 LYS A N 1
ATOM 2021 C CA . LYS A 1 266 ? -5.68 -24.812 -3.559 1 97.06 266 LYS A CA 1
ATOM 2022 C C . LYS A 1 266 ? -4.645 -25.922 -3.6 1 97.06 266 LYS A C 1
ATOM 2024 O O . LYS A 1 266 ? -3.443 -25.672 -3.727 1 97.06 266 LYS A O 1
ATOM 2029 N N . ALA A 1 267 ? -5.148 -27.172 -3.531 1 97.5 267 ALA A N 1
ATOM 2030 C CA . ALA A 1 267 ? -4.277 -28.344 -3.65 1 97.5 267 ALA A CA 1
ATOM 2031 C C . ALA A 1 267 ? -3.564 -28.359 -5 1 97.5 267 ALA A C 1
ATOM 2033 O O . ALA A 1 267 ? -2.588 -29.094 -5.184 1 97.5 267 ALA A O 1
ATOM 2034 N N . TYR A 1 268 ? -4.008 -27.594 -5.934 1 97.75 268 TYR A N 1
ATOM 2035 C CA . TYR A 1 268 ? -3.422 -27.297 -7.238 1 97.75 268 TYR A CA 1
ATOM 2036 C C . TYR A 1 268 ? -3.508 -25.812 -7.551 1 97.75 268 TYR A C 1
ATOM 2038 O O . TYR A 1 268 ? -3.775 -25 -6.664 1 97.75 268 TYR A O 1
ATOM 2046 N N . CYS A 1 269 ? -3.17 -25.391 -8.781 1 97.5 269 CYS A N 1
ATOM 2047 C CA . CYS A 1 269 ? -3.191 -23.953 -9.086 1 97.5 269 CYS A CA 1
ATOM 2048 C C . CYS A 1 269 ? -4.18 -23.656 -10.203 1 97.5 269 CYS A C 1
ATOM 2050 O O . CYS A 1 269 ? -4.418 -24.5 -11.07 1 97.5 269 CYS A O 1
ATOM 2052 N N . THR A 1 270 ? -4.758 -22.531 -10.094 1 96.44 270 THR A N 1
ATOM 2053 C CA . THR A 1 270 ? -5.621 -22.016 -11.156 1 96.44 270 THR A CA 1
ATOM 2054 C C . THR A 1 270 ? -5.336 -20.531 -11.406 1 96.44 270 THR A C 1
ATOM 2056 O O . THR A 1 270 ? -4.875 -19.828 -10.516 1 96.44 270 THR A O 1
ATOM 2059 N N . ARG A 1 271 ? -5.52 -20.109 -12.508 1 93.44 271 ARG A N 1
ATOM 2060 C CA . ARG A 1 271 ? -5.355 -18.703 -12.898 1 93.44 271 ARG A CA 1
ATOM 2061 C C . ARG A 1 271 ? -6.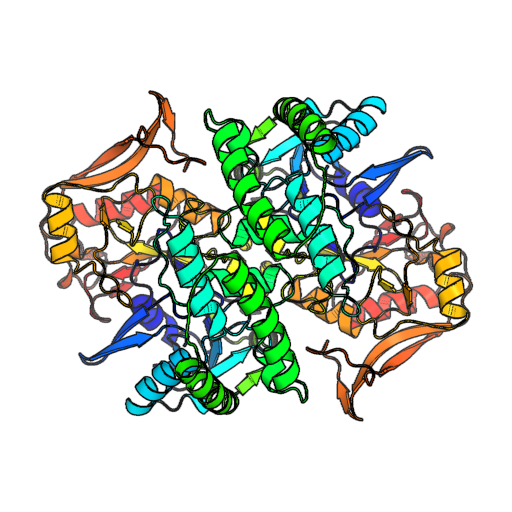379 -18.312 -13.961 1 93.44 271 ARG A C 1
ATOM 2063 O O . ARG A 1 271 ? -6.645 -19.078 -14.891 1 93.44 271 ARG A O 1
ATOM 2070 N N . VAL A 1 272 ? -6.914 -17.172 -13.695 1 86.75 272 VAL A N 1
ATOM 2071 C CA . VAL A 1 272 ? -7.84 -16.625 -14.68 1 86.75 272 VAL A CA 1
ATOM 2072 C C . VAL A 1 272 ? -7.141 -15.539 -15.492 1 86.75 272 VAL A C 1
ATOM 2074 O O . VAL A 1 272 ? -6.281 -14.82 -14.969 1 86.75 272 VAL A O 1
ATOM 2077 N N . GLY A 1 273 ? -7.434 -15.453 -16.734 1 80.38 273 GLY A N 1
ATOM 2078 C CA . GLY A 1 273 ? -6.883 -14.391 -17.562 1 80.38 273 GLY A CA 1
ATOM 2079 C C . GLY A 1 273 ? -5.504 -14.703 -18.094 1 80.38 273 GLY A C 1
ATOM 2080 O O . GLY A 1 273 ? -5.039 -15.844 -18 1 80.38 273 GLY A O 1
ATOM 2081 N N . GLY A 1 274 ? -4.934 -13.695 -18.703 1 86.5 274 GLY A N 1
ATOM 2082 C CA . GLY A 1 274 ? -3.615 -13.859 -19.297 1 86.5 274 GLY A CA 1
ATOM 2083 C C . GLY A 1 274 ? -2.492 -13.758 -18.281 1 86.5 274 GLY A C 1
ATOM 2084 O O . GLY A 1 274 ? -2.742 -13.609 -17.078 1 86.5 274 GLY A O 1
ATOM 2085 N N . GLY A 1 275 ? -1.277 -14.047 -18.75 1 91.25 275 GLY A N 1
ATOM 2086 C CA . GLY A 1 275 ? -0.095 -13.953 -17.906 1 91.25 275 GLY A CA 1
ATOM 2087 C C . GLY A 1 275 ? 0.585 -15.289 -17.688 1 91.25 275 GLY A C 1
ATOM 2088 O O . GLY A 1 275 ? 0.026 -16.344 -18.016 1 91.25 275 GLY A O 1
ATOM 2089 N N . PRO A 1 276 ? 1.661 -15.164 -17.109 1 94.69 276 PRO A N 1
ATOM 2090 C CA . PRO A 1 276 ? 2.447 -16.391 -16.938 1 94.69 276 PRO A CA 1
ATOM 2091 C C . PRO A 1 276 ? 1.881 -17.312 -15.867 1 94.69 276 PRO A C 1
ATOM 2093 O O . PRO A 1 276 ? 1.352 -16.844 -14.859 1 94.69 276 PRO A O 1
ATOM 2096 N N . PHE A 1 277 ? 1.932 -18.609 -16.109 1 96.25 277 PHE A N 1
ATOM 2097 C CA . PHE A 1 277 ? 1.497 -19.688 -15.234 1 96.25 277 PHE A CA 1
ATOM 2098 C C . PHE A 1 277 ? 2.441 -20.875 -15.336 1 96.25 277 PHE A C 1
ATOM 2100 O O . PHE A 1 277 ? 2.178 -21.828 -16.078 1 96.25 277 PHE A O 1
ATOM 2107 N N . PRO A 1 278 ? 3.537 -20.859 -14.531 1 97.06 278 PRO A N 1
ATOM 2108 C CA . PRO A 1 278 ? 4.656 -21.781 -14.711 1 97.06 278 PRO A CA 1
ATOM 2109 C C . PRO A 1 278 ? 4.215 -23.25 -14.719 1 97.06 278 PRO A C 1
ATOM 2111 O O . PRO A 1 278 ? 4.766 -24.062 -15.469 1 97.06 278 PRO A O 1
ATOM 2114 N N . THR A 1 279 ? 3.201 -23.594 -13.969 1 98.12 279 THR A N 1
ATOM 2115 C CA . THR A 1 279 ? 2.857 -25 -13.805 1 98.12 279 THR A CA 1
ATOM 2116 C C . THR A 1 279 ? 1.629 -25.359 -14.641 1 98.12 279 THR A C 1
ATOM 2118 O O . THR A 1 279 ? 1.021 -26.406 -14.438 1 98.12 279 THR A O 1
ATOM 2121 N N . GLU A 1 280 ? 1.233 -24.5 -15.539 1 97.69 280 GLU A N 1
ATOM 2122 C CA . GLU A 1 280 ? 0.037 -24.703 -16.344 1 97.69 280 GLU A CA 1
ATOM 2123 C C . GLU A 1 280 ? 0.124 -26.016 -17.125 1 97.69 280 GLU A C 1
ATOM 2125 O O . GLU A 1 280 ? 1.181 -26.359 -17.656 1 97.69 280 GLU A O 1
ATOM 2130 N N . LEU A 1 281 ? -1.006 -26.703 -17.125 1 97.81 281 LEU A N 1
ATOM 2131 C CA . LEU A 1 281 ? -1.102 -27.953 -17.875 1 97.81 281 LEU A CA 1
ATOM 2132 C C . LEU A 1 281 ? -1.938 -27.766 -19.125 1 97.81 281 LEU A C 1
ATOM 2134 O O . LEU A 1 281 ? -3.025 -27.188 -19.078 1 97.81 281 LEU A O 1
ATOM 2138 N N . PHE A 1 282 ? -1.424 -28.234 -20.203 1 96 282 PHE A N 1
ATOM 2139 C CA . PHE A 1 282 ? -2.119 -28.141 -21.484 1 96 282 PHE A CA 1
ATOM 2140 C C . PHE A 1 282 ? -2.609 -29.516 -21.938 1 96 282 PHE A C 1
ATOM 2142 O O . PHE A 1 282 ? -2.947 -29.703 -23.109 1 96 282 PHE A O 1
ATOM 2149 N N . ASP A 1 283 ? -2.654 -30.484 -21.062 1 97 283 ASP A N 1
ATOM 2150 C CA . ASP A 1 283 ? -2.99 -31.875 -21.391 1 97 283 ASP A CA 1
ATOM 2151 C C . ASP A 1 283 ? -4.297 -32.281 -20.703 1 97 283 ASP A C 1
ATOM 2153 O O . ASP A 1 283 ? -5.051 -31.438 -20.234 1 97 283 ASP A O 1
ATOM 2157 N N . GLU A 1 284 ? -4.559 -33.5 -20.781 1 96.75 284 GLU A N 1
ATOM 2158 C CA . GLU A 1 284 ? -5.805 -34.062 -20.25 1 96.75 284 GLU A CA 1
ATOM 2159 C C . GLU A 1 284 ? -5.895 -33.875 -18.734 1 96.75 284 GLU A C 1
ATOM 2161 O O . GLU A 1 284 ? -6.984 -33.688 -18.188 1 96.75 284 GLU A O 1
ATOM 2166 N N . THR A 1 285 ? -4.781 -33.938 -18.141 1 96.81 285 THR A N 1
ATOM 2167 C CA . THR A 1 285 ? -4.762 -33.75 -16.688 1 96.81 285 THR A CA 1
ATOM 2168 C C . THR A 1 285 ? -5.316 -32.375 -16.312 1 96.81 285 THR A C 1
ATOM 2170 O O . THR A 1 285 ? -6.148 -32.25 -15.414 1 96.81 285 THR A O 1
ATOM 2173 N N . GLY A 1 286 ? -4.852 -31.312 -17.031 1 96.81 286 GLY A N 1
ATOM 2174 C CA . GLY A 1 286 ? -5.371 -29.969 -16.797 1 96.81 286 GLY A CA 1
ATOM 2175 C C . GLY A 1 286 ? -6.859 -29.859 -17.062 1 96.81 286 GLY A C 1
ATOM 2176 O O . GLY A 1 286 ? -7.586 -29.203 -16.312 1 96.81 286 GLY A O 1
ATOM 2177 N N . ALA A 1 287 ? -7.25 -30.5 -18.109 1 96.5 287 ALA A N 1
ATOM 2178 C CA . ALA A 1 287 ? -8.664 -30.484 -18.469 1 96.5 287 ALA A CA 1
ATOM 2179 C C . ALA A 1 287 ? -9.508 -31.188 -17.406 1 96.5 287 ALA A C 1
ATOM 2181 O O . ALA A 1 287 ? -10.609 -30.734 -17.078 1 96.5 287 ALA A O 1
ATOM 2182 N N . ARG A 1 288 ? -9.055 -32.281 -16.953 1 96.44 288 ARG A N 1
ATOM 2183 C CA . ARG A 1 288 ? -9.75 -33.031 -15.914 1 96.44 288 ARG A CA 1
ATOM 2184 C C . ARG A 1 288 ? -9.875 -32.219 -14.633 1 96.44 288 ARG A C 1
ATOM 2186 O O . ARG A 1 288 ? -10.938 -32.156 -14.016 1 96.44 288 ARG A O 1
ATOM 2193 N N . MET A 1 289 ? -8.781 -31.562 -14.227 1 96.62 289 MET A N 1
ATOM 2194 C CA . MET A 1 289 ? -8.812 -30.688 -13.055 1 96.62 289 MET A CA 1
ATOM 2195 C C . MET A 1 289 ? -9.891 -29.609 -13.203 1 96.62 289 MET A C 1
ATOM 2197 O O . MET A 1 289 ? -10.648 -29.359 -12.273 1 96.62 289 MET A O 1
ATOM 2201 N N . ARG A 1 290 ? -9.891 -28.969 -14.375 1 96.25 290 ARG A N 1
ATOM 2202 C CA . ARG A 1 290 ? -10.859 -27.906 -14.648 1 96.25 290 ARG A CA 1
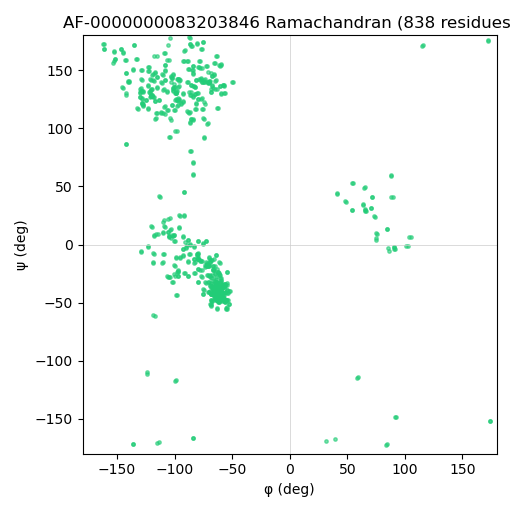ATOM 2203 C C . ARG A 1 290 ? -12.281 -28.438 -14.539 1 96.25 290 ARG A C 1
ATOM 2205 O O . ARG A 1 290 ? -13.148 -27.797 -13.953 1 96.25 290 ARG A O 1
ATOM 2212 N N . SER A 1 291 ? -12.508 -29.625 -15.109 1 95.81 291 SER A N 1
ATOM 2213 C CA . SER A 1 291 ? -13.844 -30.203 -15.148 1 95.81 291 SER A CA 1
ATOM 2214 C C . SER A 1 291 ? -14.305 -30.625 -13.758 1 95.81 291 SER A C 1
ATOM 2216 O O . SER A 1 291 ? -15.383 -30.234 -13.312 1 95.81 291 SER A O 1
ATOM 2218 N N . ILE A 1 292 ? -13.492 -31.375 -13.055 1 95.44 292 ILE A N 1
ATOM 2219 C CA . ILE A 1 292 ? -13.867 -31.875 -11.734 1 95.44 292 ILE A CA 1
ATOM 2220 C C . ILE A 1 292 ? -14.016 -30.703 -10.758 1 95.44 292 ILE A C 1
ATOM 2222 O O . ILE A 1 292 ? -14.945 -30.672 -9.953 1 95.44 292 ILE A O 1
ATOM 2226 N N . GLY A 1 293 ? -13.109 -29.75 -10.852 1 94.06 293 GLY A N 1
ATOM 2227 C CA . GLY A 1 293 ? -13.102 -28.625 -9.938 1 94.06 293 GLY A CA 1
ATOM 2228 C C . GLY A 1 293 ? -14.117 -27.547 -10.297 1 94.06 293 GLY A C 1
ATOM 2229 O O . GLY A 1 293 ? -14.312 -26.594 -9.547 1 94.06 293 GLY A O 1
ATOM 2230 N N . HIS A 1 294 ? -14.719 -27.625 -11.461 1 90.5 294 HIS A N 1
ATOM 2231 C CA . HIS A 1 294 ? -15.617 -26.594 -11.977 1 90.5 294 HIS A CA 1
ATOM 2232 C C . HIS A 1 294 ? -14.938 -25.219 -11.992 1 90.5 294 HIS A C 1
ATOM 2234 O O . HIS A 1 294 ? -15.453 -24.266 -11.422 1 90.5 294 HIS A O 1
ATOM 2240 N N . GLU A 1 295 ? -13.766 -25.172 -12.609 1 92.81 295 GLU A N 1
ATOM 2241 C CA . GLU A 1 295 ? -12.883 -24 -12.562 1 92.81 295 GLU A CA 1
ATOM 2242 C C . GLU A 1 295 ? -13.258 -22.984 -13.641 1 92.81 295 GLU A C 1
ATOM 2244 O O . GLU A 1 295 ? -12.578 -22.891 -14.664 1 92.81 295 GLU A O 1
ATOM 2249 N N . TYR A 1 296 ? -14.312 -22.203 -13.32 1 85.75 296 TYR A N 1
ATOM 2250 C CA . TYR A 1 296 ? -14.797 -21.109 -14.156 1 85.75 296 TYR A CA 1
ATOM 2251 C C . TYR A 1 296 ? -14.938 -19.828 -13.352 1 85.75 296 TYR A C 1
ATOM 2253 O O . TYR A 1 296 ? -15.289 -19.859 -12.172 1 85.75 296 TYR A O 1
ATOM 2261 N N . GLY A 1 297 ? -14.609 -18.719 -13.961 1 77.19 297 GLY A N 1
ATOM 2262 C CA . GLY A 1 297 ? -14.734 -17.438 -13.273 1 77.19 297 GLY A CA 1
ATOM 2263 C C . GLY A 1 297 ? -16.141 -17.172 -12.766 1 77.19 297 GLY A C 1
ATOM 2264 O O . GLY A 1 297 ? -17.109 -17.391 -13.477 1 77.19 297 GLY A O 1
ATOM 2265 N N . ALA A 1 298 ? -16.219 -16.641 -11.492 1 68.25 298 ALA A N 1
ATOM 2266 C CA . ALA A 1 298 ? -17.516 -16.359 -10.883 1 68.25 298 ALA A CA 1
ATOM 2267 C C . ALA A 1 298 ? -18.188 -15.156 -11.547 1 68.25 298 ALA A C 1
ATOM 2269 O O . ALA A 1 298 ? -19.406 -15.141 -11.719 1 68.25 298 ALA A O 1
ATOM 2270 N N . VAL A 1 299 ? -17.406 -14.203 -12.016 1 67.44 299 VAL A N 1
ATOM 2271 C CA . VAL A 1 299 ? -17.922 -12.945 -12.555 1 67.44 299 VAL A CA 1
ATOM 2272 C C . VAL A 1 299 ? -17.969 -13.023 -14.078 1 67.44 299 VAL A C 1
ATOM 2274 O O . VAL A 1 299 ? -19 -12.727 -14.688 1 67.44 299 VAL A O 1
ATOM 2277 N N . THR A 1 300 ? -16.906 -13.578 -14.742 1 69.75 300 THR A N 1
ATOM 2278 C CA . THR A 1 300 ? -16.781 -13.523 -16.188 1 69.75 300 THR A CA 1
ATOM 2279 C C . THR A 1 300 ? -17.281 -14.82 -16.828 1 69.75 300 THR A C 1
ATOM 2281 O O . THR A 1 300 ? -17.562 -14.852 -18.031 1 69.75 300 THR A O 1
ATOM 2284 N N . GLY A 1 301 ? -17.266 -15.914 -15.984 1 76.94 301 GLY A N 1
ATOM 2285 C CA . GLY A 1 301 ? -17.594 -17.234 -16.516 1 76.94 301 GLY A CA 1
ATOM 2286 C C . GLY A 1 301 ? -16.484 -17.828 -17.344 1 76.94 301 GLY A C 1
ATOM 2287 O O . GLY A 1 301 ? -16.594 -18.953 -17.844 1 76.94 301 GLY A O 1
ATOM 2288 N N . ARG A 1 302 ? -15.32 -17.156 -17.391 1 80.81 302 ARG A N 1
ATOM 2289 C CA . ARG A 1 302 ? -14.195 -17.609 -18.203 1 80.81 302 ARG A CA 1
ATOM 2290 C C . ARG A 1 302 ? -13.57 -18.875 -17.594 1 80.81 302 ARG A C 1
ATOM 2292 O O . ARG A 1 302 ? -13.547 -19.031 -16.375 1 80.81 302 ARG A O 1
ATOM 2299 N N . GLU A 1 303 ? -13.062 -19.656 -18.547 1 89.88 303 GLU A N 1
ATOM 2300 C CA . GLU A 1 303 ? -12.344 -20.844 -18.094 1 89.88 303 GLU A CA 1
ATOM 2301 C C . GLU A 1 303 ? -11.086 -20.453 -17.312 1 89.88 303 GLU A C 1
ATOM 2303 O O . GLU A 1 303 ? -10.375 -19.531 -17.703 1 89.88 303 GLU A O 1
ATOM 2308 N N . ARG A 1 304 ? -10.961 -21.109 -16.219 1 93.31 304 ARG A N 1
ATOM 2309 C CA . ARG A 1 304 ? -9.695 -20.938 -15.508 1 93.31 304 ARG A CA 1
ATOM 2310 C C . ARG A 1 304 ? -8.648 -21.906 -16.031 1 93.31 304 ARG A C 1
ATOM 2312 O O . ARG A 1 304 ? -8.961 -23.047 -16.359 1 93.31 304 ARG A O 1
ATOM 2319 N N . ARG A 1 305 ? -7.488 -21.453 -16.203 1 96 305 ARG A N 1
ATOM 2320 C CA . ARG A 1 305 ? -6.324 -22.281 -16.469 1 96 305 ARG A CA 1
ATOM 2321 C C . ARG A 1 305 ? -5.926 -23.094 -15.234 1 96 305 ARG A C 1
ATOM 2323 O O . ARG A 1 305 ? -6.031 -22.594 -14.109 1 96 305 ARG A O 1
ATOM 2330 N N . CYS A 1 306 ? -5.551 -24.328 -15.461 1 97.75 306 CYS A N 1
ATOM 2331 C CA . CYS A 1 306 ? -5.254 -25.203 -14.328 1 97.75 306 CYS A CA 1
ATOM 2332 C C . CYS A 1 306 ? -3.834 -25.75 -14.414 1 97.75 306 CYS A C 1
ATOM 2334 O O . CYS A 1 306 ? -3.289 -25.891 -15.508 1 97.75 306 CYS A O 1
ATOM 2336 N N . GLY A 1 307 ? -3.244 -25.984 -13.289 1 98.25 307 GLY A N 1
ATOM 2337 C CA . GLY A 1 307 ? -1.907 -26.547 -13.195 1 98.25 307 GLY A CA 1
ATOM 2338 C C . GLY A 1 307 ? -1.599 -27.141 -11.836 1 98.25 307 GLY A C 1
ATOM 2339 O O . GLY A 1 307 ? -2.393 -27 -10.898 1 98.25 307 GLY A O 1
ATOM 2340 N N . TRP A 1 308 ? -0.488 -27.891 -11.758 1 98.69 308 TRP A N 1
ATOM 2341 C CA . TRP A 1 308 ? -0.061 -28.469 -10.484 1 98.69 308 TRP A CA 1
ATOM 2342 C C . TRP A 1 308 ? 0.282 -27.391 -9.477 1 98.69 308 TRP A C 1
ATOM 2344 O O . TRP A 1 308 ? 0.476 -26.219 -9.844 1 98.69 308 TRP A O 1
ATOM 2354 N N . LEU A 1 309 ? 0.32 -27.797 -8.211 1 98.69 309 LEU A N 1
ATOM 2355 C CA . LEU A 1 309 ? 0.707 -26.859 -7.168 1 98.69 309 LEU A CA 1
ATOM 2356 C C . LEU A 1 309 ? 2.115 -26.312 -7.41 1 98.69 309 LEU A C 1
ATOM 2358 O O . LEU A 1 309 ? 3.035 -27.094 -7.691 1 98.69 309 LEU A O 1
ATOM 2362 N N . ASP A 1 310 ? 2.285 -25.062 -7.383 1 98.69 310 ASP A N 1
ATOM 2363 C CA . ASP A 1 310 ? 3.572 -24.375 -7.492 1 98.69 310 ASP A CA 1
ATOM 2364 C C . ASP A 1 310 ? 4.113 -24 -6.117 1 98.69 310 ASP A C 1
ATOM 2366 O O . ASP A 1 310 ? 3.777 -22.938 -5.582 1 98.69 310 ASP A O 1
ATOM 2370 N N . LEU A 1 311 ? 4.98 -24.781 -5.59 1 98.75 311 LEU A N 1
ATOM 2371 C CA . LEU A 1 311 ? 5.492 -24.578 -4.238 1 98.75 311 LEU A CA 1
ATOM 2372 C C . LEU A 1 311 ? 6.441 -23.375 -4.191 1 98.75 311 LEU A C 1
ATOM 2374 O O . LEU A 1 311 ? 6.535 -22.688 -3.172 1 98.75 311 LEU A O 1
ATOM 2378 N N . VAL A 1 312 ? 7.203 -23.109 -5.289 1 98.56 312 VAL A N 1
ATOM 2379 C CA . VAL A 1 312 ? 8.086 -21.953 -5.355 1 98.56 312 VAL A CA 1
ATOM 2380 C C . VAL A 1 312 ? 7.273 -20.672 -5.164 1 98.56 312 VAL A C 1
ATOM 2382 O O . VAL A 1 312 ? 7.613 -19.844 -4.328 1 98.56 312 VAL A O 1
ATOM 2385 N N . ALA A 1 313 ? 6.184 -20.562 -5.895 1 98.44 313 ALA A N 1
ATOM 2386 C CA . ALA A 1 313 ? 5.297 -19.406 -5.805 1 98.44 313 ALA A CA 1
ATOM 2387 C C . ALA A 1 313 ? 4.625 -19.328 -4.438 1 98.44 313 ALA A C 1
ATOM 2389 O O . ALA A 1 313 ? 4.445 -18.234 -3.889 1 98.44 313 ALA A O 1
ATOM 2390 N N . LEU A 1 314 ? 4.215 -20.438 -3.932 1 98.81 314 LEU A N 1
ATOM 2391 C CA . LEU A 1 314 ? 3.559 -20.484 -2.631 1 98.81 314 LEU A CA 1
ATOM 2392 C C . LEU A 1 314 ? 4.488 -19.969 -1.535 1 98.81 314 LEU A C 1
ATOM 2394 O O . LEU A 1 314 ? 4.086 -19.141 -0.71 1 98.81 314 LEU A O 1
ATOM 2398 N N . LYS A 1 315 ? 5.75 -20.422 -1.5 1 98.81 315 LYS A N 1
ATOM 2399 C CA . LYS A 1 315 ? 6.734 -19.984 -0.514 1 98.81 315 LYS A CA 1
ATOM 2400 C C . LYS A 1 315 ? 6.996 -18.484 -0.626 1 98.81 315 LYS A C 1
ATOM 2402 O O . LYS A 1 315 ? 7.145 -17.797 0.386 1 98.81 315 LYS A O 1
ATOM 2407 N N . TYR A 1 316 ? 7.09 -18.031 -1.853 1 98.69 316 TYR A N 1
ATOM 2408 C CA . TYR A 1 316 ? 7.254 -16.609 -2.104 1 98.69 316 TYR A CA 1
ATOM 2409 C C . TYR A 1 316 ? 6.129 -15.805 -1.459 1 98.69 316 TYR A C 1
ATOM 2411 O O . TYR A 1 316 ? 6.379 -14.836 -0.742 1 98.69 316 TYR A O 1
ATOM 2419 N N . SER A 1 317 ? 4.875 -16.25 -1.715 1 98.81 317 SER A N 1
ATOM 2420 C CA . SER A 1 317 ? 3.697 -15.578 -1.182 1 98.81 317 SER A CA 1
ATOM 2421 C C . SER A 1 317 ? 3.684 -15.609 0.343 1 98.81 317 SER A C 1
ATOM 2423 O O . SER A 1 317 ? 3.293 -14.641 0.988 1 98.81 317 SER A O 1
ATOM 2425 N N . ILE A 1 318 ? 4.07 -16.719 0.907 1 98.88 318 ILE A N 1
ATOM 2426 C CA . ILE A 1 318 ? 4.121 -16.859 2.357 1 98.88 318 ILE A CA 1
ATOM 2427 C C . ILE A 1 318 ? 5.113 -15.867 2.943 1 98.88 318 ILE A C 1
ATOM 2429 O O . ILE A 1 318 ? 4.824 -15.211 3.951 1 98.88 318 ILE A O 1
ATOM 2433 N N . MET A 1 319 ? 6.254 -15.664 2.314 1 98.69 319 MET A N 1
ATOM 2434 C CA . MET A 1 319 ? 7.293 -14.742 2.76 1 98.69 319 MET A CA 1
ATOM 2435 C C . MET A 1 319 ? 6.789 -13.305 2.734 1 98.69 319 MET A C 1
ATOM 2437 O O . MET A 1 319 ? 6.879 -12.594 3.736 1 98.69 319 MET A O 1
ATOM 2441 N N . ILE A 1 320 ? 6.164 -12.898 1.62 1 98.75 320 ILE A N 1
ATOM 2442 C CA . ILE A 1 320 ? 5.734 -11.523 1.4 1 98.75 320 ILE A CA 1
ATOM 2443 C C . ILE A 1 320 ? 4.645 -11.156 2.404 1 98.75 320 ILE A C 1
ATOM 2445 O O . ILE A 1 320 ? 4.574 -10.008 2.865 1 98.75 320 ILE A O 1
ATOM 2449 N N . ASN A 1 321 ? 3.85 -12.148 2.805 1 98.81 321 ASN A N 1
ATOM 2450 C CA . ASN A 1 321 ? 2.66 -11.859 3.6 1 98.81 321 ASN A CA 1
ATOM 2451 C C . ASN A 1 321 ? 2.898 -12.133 5.082 1 98.81 321 ASN A C 1
ATOM 2453 O O . ASN A 1 321 ? 2.145 -11.656 5.934 1 98.81 321 ASN A O 1
ATOM 2457 N N . GLY A 1 322 ? 3.912 -12.883 5.457 1 98.62 322 GLY A N 1
ATOM 2458 C CA . GLY A 1 322 ? 4.055 -13.328 6.832 1 98.62 322 GLY A CA 1
ATOM 2459 C C . GLY A 1 322 ? 2.943 -14.266 7.273 1 98.62 322 GLY A C 1
ATOM 2460 O O . GLY A 1 322 ? 2.357 -14.086 8.344 1 98.62 322 GLY A O 1
ATOM 2461 N N . VAL A 1 323 ? 2.672 -15.281 6.441 1 98.81 323 VAL A N 1
ATOM 2462 C CA . VAL A 1 323 ? 1.563 -16.203 6.688 1 98.81 323 VAL A CA 1
ATOM 2463 C C . VAL A 1 323 ? 1.849 -17.031 7.934 1 98.81 323 VAL A C 1
ATOM 2465 O O . VAL A 1 323 ? 2.951 -17.562 8.094 1 98.81 323 VAL A O 1
ATOM 2468 N N . THR A 1 324 ? 0.826 -17.156 8.805 1 98.56 324 THR A N 1
ATOM 2469 C CA . THR A 1 324 ? 0.991 -17.906 10.047 1 98.56 324 THR A CA 1
ATOM 2470 C C . THR A 1 324 ? 0.26 -19.234 9.969 1 98.56 324 THR A C 1
ATOM 2472 O O . THR A 1 324 ? 0.635 -20.203 10.641 1 98.56 324 THR A O 1
ATOM 2475 N N . GLN A 1 325 ? -0.811 -19.312 9.156 1 98.38 325 GLN A N 1
ATOM 2476 C CA . GLN A 1 325 ? -1.597 -20.516 8.961 1 98.38 325 GLN A CA 1
ATOM 2477 C C . GLN A 1 325 ? -1.995 -20.688 7.496 1 98.38 325 GLN A C 1
ATOM 2479 O O . GLN A 1 325 ? -2.344 -19.703 6.828 1 98.38 325 GLN A O 1
ATOM 2484 N N . LEU A 1 326 ? -1.922 -21.938 7.055 1 98.62 326 LEU A N 1
ATOM 2485 C CA . LEU A 1 326 ? -2.334 -22.25 5.691 1 98.62 326 LEU A CA 1
ATOM 2486 C C . LEU A 1 326 ? -3.705 -22.906 5.676 1 98.62 326 LEU A C 1
ATOM 2488 O O . LEU A 1 326 ? -4.051 -23.641 6.602 1 98.62 326 LEU A O 1
ATOM 2492 N N . ILE A 1 327 ? -4.453 -22.609 4.68 1 98.06 327 ILE A N 1
ATOM 2493 C CA . ILE A 1 327 ? -5.746 -23.234 4.41 1 98.06 327 ILE A CA 1
ATOM 2494 C C . ILE A 1 327 ? -5.742 -23.844 3.012 1 98.06 327 ILE A C 1
ATOM 2496 O O . ILE A 1 327 ? -5.594 -23.125 2.016 1 98.06 327 ILE A O 1
ATOM 2500 N N . MET A 1 328 ? -5.895 -25.172 2.934 1 98.19 328 MET A N 1
ATOM 2501 C CA . MET A 1 328 ? -5.871 -25.875 1.649 1 98.19 328 MET A CA 1
ATOM 2502 C C . MET A 1 328 ? -7.289 -26.141 1.15 1 98.19 328 MET A C 1
ATOM 2504 O O . MET A 1 328 ? -8.094 -26.75 1.856 1 98.19 328 MET A O 1
ATOM 2508 N N . MET A 1 329 ? -7.508 -25.656 -0.038 1 96.31 329 MET A N 1
ATOM 2509 C CA . MET A 1 329 ? -8.828 -25.797 -0.64 1 96.31 329 MET A CA 1
ATOM 2510 C C . MET A 1 329 ? -8.812 -26.797 -1.784 1 96.31 329 MET A C 1
ATOM 2512 O O . MET A 1 329 ? -7.754 -27.078 -2.357 1 96.31 329 MET A O 1
ATOM 2516 N N . LYS A 1 330 ? -9.938 -27.406 -2.064 1 95.81 330 LYS A N 1
ATOM 2517 C CA . LYS A 1 330 ? -10.219 -28.219 -3.246 1 95.81 330 LYS A CA 1
ATOM 2518 C C . LYS A 1 330 ? -9.328 -29.453 -3.289 1 95.81 330 LYS A C 1
ATOM 2520 O O . LYS A 1 330 ? -8.859 -29.859 -4.355 1 95.81 330 LYS A O 1
ATOM 2525 N N . SER A 1 331 ? -9.031 -29.984 -2.174 1 96 331 SER A N 1
ATOM 2526 C CA . SER A 1 331 ? -8.242 -31.203 -2.129 1 96 331 SER A CA 1
ATOM 2527 C C . SER A 1 331 ? -9 -32.375 -2.764 1 96 331 SER A C 1
ATOM 2529 O O . SER A 1 331 ? -8.383 -33.312 -3.268 1 96 331 SER A O 1
ATOM 2531 N N . ASP A 1 332 ? -10.289 -32.312 -2.781 1 95.06 332 ASP A N 1
ATOM 2532 C CA . ASP A 1 332 ? -11.156 -33.375 -3.273 1 95.06 332 ASP A CA 1
ATOM 2533 C C . ASP A 1 332 ? -11.086 -33.5 -4.797 1 95.06 332 ASP A C 1
ATOM 2535 O O . ASP A 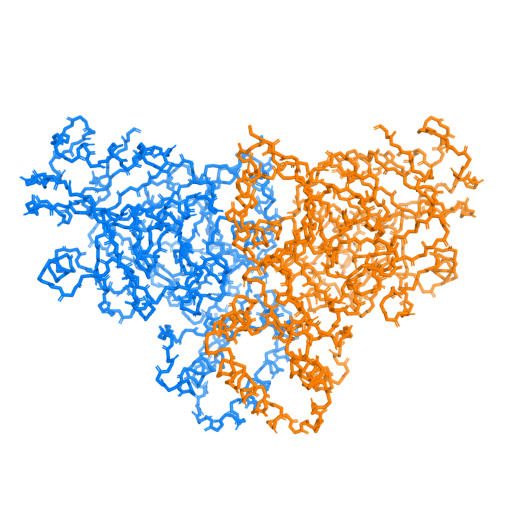1 332 ? -11.477 -34.5 -5.371 1 95.06 332 ASP A O 1
ATOM 2539 N N . VAL A 1 333 ? -10.609 -32.469 -5.457 1 96.06 333 VAL A N 1
ATOM 2540 C CA . VAL A 1 333 ? -10.555 -32.438 -6.914 1 96.06 333 VAL A CA 1
ATOM 2541 C C . VAL A 1 333 ? -9.602 -33.531 -7.41 1 96.06 333 VAL A C 1
ATOM 2543 O O . VAL A 1 333 ? -9.789 -34.094 -8.492 1 96.06 333 VAL A O 1
ATOM 2546 N N . MET A 1 334 ? -8.633 -33.875 -6.668 1 95.69 334 MET A N 1
ATOM 2547 C CA . MET A 1 334 ? -7.605 -34.812 -7.117 1 95.69 334 MET A CA 1
ATOM 2548 C C . MET A 1 334 ? -7.812 -36.188 -6.5 1 95.69 334 MET A C 1
ATOM 2550 O O . MET A 1 334 ? -6.895 -37.031 -6.48 1 95.69 334 MET A O 1
ATOM 2554 N N . ASN A 1 335 ? -8.992 -36.5 -6.082 1 96.06 335 ASN A N 1
ATOM 2555 C CA . ASN A 1 335 ? -9.328 -37.75 -5.402 1 96.06 335 ASN A CA 1
ATOM 2556 C C . ASN A 1 335 ? -8.961 -38.969 -6.242 1 96.06 335 ASN A C 1
ATOM 2558 O O . ASN A 1 335 ? -8.562 -40 -5.707 1 96.06 335 ASN A O 1
ATOM 2562 N N . ASP A 1 336 ? -9.094 -38.844 -7.562 1 94.62 336 ASP A N 1
ATOM 2563 C CA . ASP A 1 336 ? -8.961 -40.031 -8.398 1 94.62 336 ASP A CA 1
ATOM 2564 C C . ASP A 1 336 ? -7.676 -39.969 -9.219 1 94.62 336 ASP A C 1
ATOM 2566 O O . ASP A 1 336 ? -7.516 -40.75 -10.172 1 94.62 336 ASP A O 1
ATOM 2570 N N . PHE A 1 337 ? -6.844 -39.062 -8.922 1 96.88 337 PHE A N 1
ATOM 2571 C CA . PHE A 1 337 ? -5.594 -38.969 -9.664 1 96.88 337 PHE A CA 1
ATOM 2572 C C . PHE A 1 337 ? -4.617 -40.062 -9.211 1 96.88 337 PHE A C 1
ATOM 2574 O O . PHE A 1 337 ? -4.52 -40.344 -8.016 1 96.88 337 PHE A O 1
ATOM 2581 N N . GLU A 1 338 ? -3.904 -40.656 -10.133 1 96.75 338 GLU A N 1
ATOM 2582 C CA . GLU A 1 338 ? -2.893 -41.656 -9.797 1 96.75 338 GLU A CA 1
ATOM 2583 C C . GLU A 1 338 ? -1.636 -41 -9.234 1 96.75 338 GLU A C 1
ATOM 2585 O O . GLU A 1 338 ? -1.014 -41.562 -8.312 1 96.75 338 GLU A O 1
ATOM 2590 N N . THR A 1 339 ? -1.263 -39.969 -9.828 1 97.31 339 THR A N 1
ATOM 2591 C CA . THR A 1 339 ? -0.071 -39.219 -9.453 1 97.31 339 THR A CA 1
ATOM 2592 C C . THR A 1 339 ? -0.397 -37.75 -9.297 1 97.31 339 THR A C 1
ATOM 2594 O O . THR A 1 339 ? -1.156 -37.188 -10.094 1 97.31 339 THR A O 1
ATOM 2597 N N . VAL A 1 340 ? 0.095 -37.156 -8.234 1 97.88 340 VAL A N 1
ATOM 2598 C CA . VAL A 1 340 ? 0.012 -35.719 -7.996 1 97.88 340 VAL A CA 1
ATOM 2599 C C . VAL A 1 340 ? 1.414 -35.094 -8 1 97.88 340 VAL A C 1
ATOM 2601 O O . VAL A 1 340 ? 2.355 -35.688 -7.473 1 97.88 340 VAL A O 1
ATOM 2604 N N . LYS A 1 341 ? 1.578 -33.969 -8.672 1 98.5 341 LYS A N 1
ATOM 2605 C CA . LYS A 1 341 ? 2.898 -33.344 -8.758 1 98.5 341 LYS A CA 1
ATOM 2606 C C . LYS A 1 341 ? 2.906 -31.969 -8.094 1 98.5 341 LYS A C 1
ATOM 2608 O O . LYS A 1 341 ? 1.864 -31.328 -7.984 1 98.5 341 LYS A O 1
ATOM 2613 N N . VAL A 1 342 ? 4.047 -31.609 -7.531 1 98.75 342 VAL A N 1
ATOM 2614 C CA . VAL A 1 342 ? 4.293 -30.297 -6.949 1 98.75 342 VAL A CA 1
ATOM 2615 C C . VAL A 1 342 ? 5.582 -29.703 -7.523 1 98.75 342 VAL A C 1
ATOM 2617 O O . VAL A 1 342 ? 6.621 -30.375 -7.535 1 98.75 342 VAL A O 1
ATOM 2620 N N . ALA A 1 343 ? 5.516 -28.484 -8.086 1 98.81 343 ALA A N 1
ATOM 2621 C CA . ALA A 1 343 ? 6.73 -27.812 -8.547 1 98.81 343 ALA A CA 1
ATOM 2622 C C . ALA A 1 343 ? 7.551 -27.297 -7.371 1 98.81 343 ALA A C 1
ATOM 2624 O O . ALA A 1 343 ? 7.078 -26.469 -6.59 1 98.81 343 ALA A O 1
ATOM 2625 N N . THR A 1 344 ? 8.797 -27.75 -7.242 1 98.62 344 THR A N 1
ATOM 2626 C CA . THR A 1 344 ? 9.617 -27.375 -6.098 1 98.62 344 THR A CA 1
ATOM 2627 C C . THR A 1 344 ? 10.742 -26.438 -6.52 1 98.62 344 THR A C 1
ATOM 2629 O O . THR A 1 344 ? 11.383 -25.797 -5.672 1 98.62 344 THR A O 1
ATOM 2632 N N . GLU A 1 345 ? 11.023 -26.328 -7.762 1 98.56 345 GLU A N 1
ATOM 2633 C CA . GLU A 1 345 ? 12.008 -25.453 -8.375 1 98.56 345 GLU A CA 1
ATOM 2634 C C . GLU A 1 345 ? 11.625 -25.109 -9.812 1 98.56 345 GLU A C 1
ATOM 2636 O O . GLU A 1 345 ? 10.68 -25.672 -10.359 1 98.56 345 GLU A O 1
ATOM 2641 N N . TYR A 1 346 ? 12.305 -24.125 -10.305 1 98.25 346 TYR A N 1
ATOM 2642 C CA . TYR A 1 346 ? 12.219 -23.812 -11.727 1 98.25 346 TYR A CA 1
ATOM 2643 C C . TYR A 1 346 ? 13.57 -24.031 -12.406 1 98.25 346 TYR A C 1
ATOM 2645 O O . TYR A 1 346 ? 14.617 -23.875 -11.781 1 98.25 346 TYR A O 1
ATOM 2653 N N . GLU A 1 347 ? 13.516 -24.484 -13.578 1 97.5 347 GLU A N 1
ATOM 2654 C CA . GLU A 1 347 ? 14.672 -24.453 -14.469 1 97.5 347 GLU A CA 1
ATOM 2655 C C . GLU A 1 347 ? 14.562 -23.328 -15.484 1 97.5 347 GLU A C 1
ATOM 2657 O O . GLU A 1 347 ? 13.562 -23.234 -16.203 1 97.5 347 GLU A O 1
ATOM 2662 N N . VAL A 1 348 ? 15.555 -22.438 -15.414 1 92.56 348 VAL A N 1
ATOM 2663 C CA . VAL A 1 348 ? 15.617 -21.312 -16.344 1 92.56 348 VAL A CA 1
ATOM 2664 C C . VAL A 1 348 ? 17 -21.266 -17 1 92.56 348 VAL A C 1
ATOM 2666 O O . VAL A 1 348 ? 18 -21.062 -16.328 1 92.56 348 VAL A O 1
ATOM 2669 N N . GLY A 1 349 ? 17.094 -21.328 -18.297 1 87.44 349 GLY A N 1
ATOM 2670 C CA . GLY A 1 349 ? 18.375 -21.297 -19 1 87.44 349 GLY A CA 1
ATOM 2671 C C . GLY A 1 349 ? 19.344 -22.359 -18.516 1 87.44 349 GLY A C 1
ATOM 2672 O O . GLY A 1 349 ? 20.547 -22.094 -18.375 1 87.44 349 GLY A O 1
ATOM 2673 N N . GLY A 1 350 ? 18.875 -23.391 -18.094 1 90.75 350 GLY A N 1
ATOM 2674 C CA . GLY A 1 350 ? 19.719 -24.484 -17.641 1 90.75 350 GLY A CA 1
ATOM 2675 C C . GLY A 1 350 ? 20.062 -24.422 -16.172 1 90.75 350 GLY A C 1
ATOM 2676 O O . GLY A 1 350 ? 20.688 -25.328 -15.633 1 90.75 350 GLY A O 1
ATOM 2677 N N . GLU A 1 351 ? 19.641 -23.406 -15.531 1 94.75 351 GLU A N 1
ATOM 2678 C CA . GLU A 1 351 ? 19.938 -23.25 -14.109 1 94.75 351 GLU A CA 1
ATOM 2679 C C . GLU A 1 351 ? 18.688 -23.422 -13.258 1 94.75 351 GLU A C 1
ATOM 2681 O O . GLU A 1 351 ? 17.594 -23.031 -13.68 1 94.75 351 GLU A O 1
ATOM 2686 N N . ARG A 1 352 ? 18.875 -23.984 -12.07 1 96.81 352 ARG A N 1
ATOM 2687 C CA . ARG A 1 352 ? 17.75 -24.203 -11.18 1 96.81 352 ARG A CA 1
ATOM 2688 C C . ARG A 1 352 ? 17.625 -23.094 -10.148 1 96.81 352 ARG A C 1
ATOM 2690 O O . ARG A 1 352 ? 18.641 -22.531 -9.711 1 96.81 352 ARG A O 1
ATOM 2697 N N . THR A 1 353 ? 16.438 -22.766 -9.883 1 96.5 353 THR A N 1
ATOM 2698 C CA . THR A 1 353 ? 16.203 -21.766 -8.836 1 96.5 353 THR A CA 1
ATOM 2699 C C . THR A 1 353 ? 14.969 -22.109 -8.016 1 96.5 353 THR A C 1
ATOM 2701 O O . THR A 1 353 ? 14.008 -22.672 -8.539 1 96.5 353 THR A O 1
ATOM 2704 N N . ALA A 1 354 ? 15.039 -21.734 -6.727 1 96.88 354 ALA A N 1
ATOM 2705 C CA . ALA A 1 354 ? 13.898 -21.891 -5.824 1 96.88 354 ALA A CA 1
ATOM 2706 C C . ALA A 1 354 ? 13.219 -20.562 -5.555 1 96.88 354 ALA A C 1
ATOM 2708 O O . ALA A 1 354 ? 12.352 -20.453 -4.688 1 96.88 354 ALA A O 1
ATOM 2709 N N . HIS A 1 355 ? 13.664 -19.5 -6.309 1 96.94 355 HIS A N 1
ATOM 2710 C CA . HIS A 1 355 ? 13.086 -18.172 -6.145 1 96.94 355 HIS A CA 1
ATOM 2711 C C . HIS A 1 355 ? 12.062 -17.875 -7.234 1 96.94 355 HIS A C 1
ATOM 2713 O O . HIS A 1 355 ? 12.258 -18.25 -8.391 1 96.94 355 HIS A O 1
ATOM 2719 N N . PHE A 1 356 ? 10.898 -17.297 -6.812 1 97.12 356 PHE A N 1
ATOM 2720 C CA . PHE A 1 356 ? 9.945 -16.781 -7.793 1 97.12 356 PHE A CA 1
ATOM 2721 C C . PHE A 1 356 ? 10.555 -15.648 -8.609 1 97.12 356 PHE A C 1
ATOM 2723 O O . PHE A 1 356 ? 10.945 -14.617 -8.055 1 97.12 356 PHE A O 1
ATOM 2730 N N . PRO A 1 357 ? 10.695 -15.805 -9.898 1 94.56 357 PRO A N 1
ATOM 2731 C CA . PRO A 1 357 ? 11.539 -14.891 -10.68 1 94.56 357 PRO A CA 1
ATOM 2732 C C . PRO A 1 357 ? 10.852 -13.562 -10.977 1 94.56 357 PRO A C 1
ATOM 2734 O O . PRO A 1 357 ? 9.625 -13.484 -10.977 1 94.56 357 PRO A O 1
ATOM 2737 N N . TYR A 1 358 ? 11.656 -12.516 -11.258 1 94.38 358 TYR A N 1
ATOM 2738 C CA . TYR A 1 358 ? 11.211 -11.203 -11.711 1 94.38 358 TYR A CA 1
ATOM 2739 C C . TYR A 1 358 ? 10.469 -11.305 -13.039 1 94.38 358 TYR A C 1
ATOM 2741 O O . TYR A 1 358 ? 9.398 -10.711 -13.203 1 94.38 358 TYR A O 1
ATOM 2749 N N . GLU A 1 359 ? 11.016 -12.07 -13.914 1 90.44 359 GLU A N 1
ATOM 2750 C CA . GLU A 1 359 ? 10.414 -12.328 -15.219 1 90.44 359 GLU A CA 1
ATOM 2751 C C . GLU A 1 359 ? 10.133 -13.82 -15.406 1 90.44 359 GLU A C 1
ATOM 2753 O O . GLU A 1 359 ? 10.992 -14.656 -15.141 1 90.44 359 GLU A O 1
ATOM 2758 N N . ILE A 1 360 ? 8.898 -14.109 -15.773 1 92.75 360 ILE A N 1
ATOM 2759 C CA . ILE A 1 360 ? 8.523 -15.484 -16.078 1 92.75 360 ILE A CA 1
ATOM 2760 C C . ILE A 1 360 ? 8.414 -15.672 -17.594 1 92.75 360 ILE A C 1
ATOM 2762 O O . ILE A 1 360 ? 7.359 -15.398 -18.172 1 92.75 360 ILE A O 1
ATOM 2766 N N . GLY A 1 361 ? 9.516 -16.094 -18.156 1 88.75 361 GLY A N 1
ATOM 2767 C CA . GLY A 1 361 ? 9.57 -16.266 -19.594 1 88.75 361 GLY A CA 1
ATOM 2768 C C . GLY A 1 361 ? 9.102 -17.641 -20.047 1 88.75 361 GLY A C 1
ATOM 2769 O O . GLY A 1 361 ? 8.789 -18.5 -19.203 1 88.75 361 GLY A O 1
ATOM 2770 N N . ASP A 1 362 ? 9.117 -17.797 -21.328 1 87.94 362 ASP A N 1
ATOM 2771 C CA . ASP A 1 362 ? 8.656 -19.047 -21.938 1 87.94 362 ASP A CA 1
ATOM 2772 C C . ASP A 1 362 ? 9.664 -20.172 -21.688 1 87.94 362 ASP A C 1
ATOM 2774 O O . ASP A 1 362 ? 9.32 -21.344 -21.828 1 87.94 362 ASP A O 1
ATOM 2778 N N . ASP A 1 363 ? 10.789 -19.812 -21.312 1 90.75 363 ASP A N 1
ATOM 2779 C CA . ASP A 1 363 ? 11.836 -20.828 -21.141 1 90.75 363 ASP A CA 1
ATOM 2780 C C . ASP A 1 363 ? 11.828 -21.375 -19.719 1 90.75 363 ASP A C 1
ATOM 2782 O O . ASP A 1 363 ? 12.586 -22.297 -19.406 1 90.75 363 ASP A O 1
ATOM 2786 N N . LEU A 1 364 ? 10.992 -20.875 -18.891 1 95.62 364 LEU A N 1
ATOM 2787 C CA . LEU A 1 364 ? 10.914 -21.359 -17.516 1 95.62 364 LEU A CA 1
ATOM 2788 C C . LEU A 1 364 ? 10.18 -22.688 -17.453 1 95.62 364 LEU A C 1
ATOM 2790 O O . LEU A 1 364 ? 9.055 -22.812 -17.953 1 95.62 364 LEU A O 1
ATOM 2794 N N . LYS A 1 365 ? 10.844 -23.703 -16.859 1 96.88 365 LYS A N 1
ATOM 2795 C CA . LYS A 1 365 ? 10.258 -25.031 -16.703 1 96.88 365 LYS A CA 1
ATOM 2796 C C . LYS A 1 365 ? 10.172 -25.438 -15.234 1 96.88 365 LYS A C 1
ATOM 2798 O O . LYS A 1 365 ? 11.18 -25.422 -14.523 1 96.88 365 LYS A O 1
ATOM 2803 N N . PRO A 1 366 ? 9 -25.828 -14.836 1 98.12 366 PRO A N 1
ATOM 2804 C CA . PRO A 1 366 ? 8.906 -26.297 -13.453 1 98.12 366 PRO A CA 1
ATOM 2805 C C . PRO A 1 366 ? 9.578 -27.656 -13.25 1 98.12 366 PRO A C 1
ATOM 2807 O O . PRO A 1 366 ? 9.523 -28.516 -14.141 1 98.12 366 PRO A O 1
ATOM 2810 N N . VAL A 1 367 ? 10.234 -27.812 -12.188 1 98.44 367 VAL A N 1
ATOM 2811 C CA . VAL A 1 367 ? 10.766 -29.094 -11.734 1 98.44 367 VAL A CA 1
ATOM 2812 C C . VAL A 1 367 ? 9.844 -29.688 -10.68 1 98.44 367 VAL A C 1
ATOM 2814 O O . VAL A 1 367 ? 9.609 -29.078 -9.633 1 98.44 367 VAL A O 1
ATOM 2817 N N . TYR A 1 368 ? 9.383 -30.953 -10.945 1 98.44 368 TYR A N 1
ATOM 2818 C CA . TYR A 1 368 ? 8.297 -31.5 -10.133 1 98.44 368 TYR A CA 1
ATOM 2819 C C . TYR A 1 368 ? 8.812 -32.594 -9.195 1 98.44 368 TYR A C 1
ATOM 2821 O O . TYR A 1 368 ? 9.703 -33.344 -9.555 1 98.44 368 TYR A O 1
ATOM 2829 N N . ARG A 1 369 ? 8.297 -32.594 -8.055 1 98.5 369 ARG A N 1
ATOM 2830 C CA . ARG A 1 369 ? 8.258 -33.781 -7.203 1 98.5 369 ARG A CA 1
ATOM 2831 C C . ARG A 1 369 ? 6.926 -34.5 -7.336 1 98.5 369 ARG A C 1
ATOM 2833 O O . ARG A 1 369 ? 5.867 -33.875 -7.379 1 98.5 369 ARG A O 1
ATOM 2840 N N . GLU A 1 370 ? 6.996 -35.812 -7.441 1 98.5 370 GLU A N 1
ATOM 2841 C CA . GLU A 1 370 ? 5.789 -36.594 -7.641 1 98.5 370 GLU A CA 1
ATOM 2842 C C . GLU A 1 370 ? 5.336 -37.25 -6.336 1 98.5 370 GLU A C 1
ATOM 2844 O O . GLU A 1 370 ? 6.164 -37.656 -5.516 1 98.5 370 GLU A O 1
ATOM 2849 N N . PHE A 1 371 ? 4.109 -37.375 -6.18 1 98.38 371 PHE A N 1
ATOM 2850 C CA . PHE A 1 371 ? 3.463 -38.031 -5.055 1 98.38 371 PHE A CA 1
ATOM 2851 C C . PHE A 1 371 ? 2.443 -39.062 -5.539 1 98.38 371 PHE A C 1
ATOM 2853 O O . PHE A 1 371 ? 1.827 -38.875 -6.594 1 98.38 371 PHE A O 1
ATOM 2860 N N . GLU A 1 372 ? 2.285 -40.062 -4.738 1 97.69 372 GLU A N 1
ATOM 2861 C CA . GLU A 1 372 ? 1.199 -41 -4.996 1 97.69 372 GLU A CA 1
ATOM 2862 C C . GLU A 1 372 ? -0.162 -40.344 -4.766 1 97.69 372 GLU A C 1
ATOM 2864 O O . GLU A 1 372 ? -0.36 -39.656 -3.773 1 97.69 372 GLU A O 1
ATOM 2869 N N . GLY A 1 373 ? -1.029 -40.531 -5.766 1 97.25 373 GLY A N 1
ATOM 2870 C CA . GLY A 1 373 ? -2.391 -40.062 -5.527 1 97.25 373 GLY A CA 1
ATOM 2871 C C . GLY A 1 373 ? -3.088 -40.844 -4.418 1 97.25 373 GLY A C 1
ATOM 2872 O O . GLY A 1 373 ? -2.719 -41.969 -4.113 1 97.25 373 GLY A O 1
ATOM 2873 N N . TRP A 1 374 ? -4.078 -40.25 -3.799 1 95.56 374 TRP A N 1
ATOM 2874 C CA . TRP A 1 374 ? -4.703 -40.906 -2.643 1 95.56 374 TRP A CA 1
ATOM 2875 C C . TRP A 1 374 ? -5.93 -41.688 -3.061 1 95.56 374 TRP A C 1
ATOM 2877 O O . TRP A 1 374 ? -6.406 -42.562 -2.307 1 95.56 374 TRP A O 1
ATOM 2887 N N . LYS A 1 375 ? -6.461 -41.594 -4.242 1 92.69 375 LYS A N 1
ATOM 2888 C CA . LYS A 1 375 ? -7.508 -42.438 -4.809 1 92.69 375 LYS A CA 1
ATOM 2889 C C . LYS A 1 375 ? -8.586 -42.75 -3.773 1 92.69 375 LYS A C 1
ATOM 2891 O O . LYS A 1 375 ? -8.945 -43.906 -3.578 1 92.69 375 LYS A O 1
ATOM 2896 N N . CYS A 1 376 ? -8.961 -41.812 -3.084 1 92.12 376 CYS A N 1
ATOM 2897 C CA . CYS A 1 376 ? -9.969 -41.875 -2.033 1 92.12 376 CYS A CA 1
ATOM 2898 C C . CYS A 1 376 ? -10.852 -40.656 -2.051 1 92.12 376 CYS A C 1
ATOM 2900 O O . CYS A 1 376 ? -10.367 -39.531 -2.312 1 92.12 376 CYS A O 1
ATOM 2902 N N . ASP A 1 377 ? -12.133 -40.906 -1.837 1 94.75 377 ASP A N 1
ATOM 2903 C CA . ASP A 1 377 ? -13.023 -39.75 -1.652 1 94.75 377 ASP A CA 1
ATOM 2904 C C . ASP A 1 377 ? -12.828 -39.125 -0.273 1 94.75 377 ASP A C 1
ATOM 2906 O O . ASP A 1 377 ? -13.281 -39.688 0.733 1 94.75 377 ASP A O 1
ATOM 2910 N N . LEU A 1 378 ? -12.211 -37.938 -0.264 1 95.25 378 LEU A N 1
ATOM 2911 C CA . LEU A 1 378 ? -11.859 -37.281 0.985 1 95.25 378 LEU A CA 1
ATOM 2912 C C . LEU A 1 378 ? -13.102 -36.781 1.713 1 95.25 378 LEU A C 1
ATOM 2914 O O . LEU A 1 378 ? -13.047 -36.469 2.902 1 95.25 378 LEU A O 1
ATOM 2918 N N . ARG A 1 379 ? -14.352 -36.75 1.136 1 90.81 379 ARG A N 1
ATOM 2919 C CA . ARG A 1 379 ? -15.578 -36.219 1.723 1 90.81 379 ARG A CA 1
ATOM 2920 C C . ARG A 1 379 ? -16.062 -37.094 2.873 1 90.81 379 ARG A C 1
ATOM 2922 O O . ARG A 1 379 ? -16.859 -36.688 3.703 1 90.81 379 ARG A O 1
ATOM 2929 N N . ASP A 1 380 ? -15.477 -38.188 2.902 1 88.5 380 ASP A N 1
ATOM 2930 C CA . ASP A 1 380 ? -15.867 -39.156 3.941 1 88.5 380 ASP A CA 1
ATOM 2931 C C . ASP A 1 380 ? -15.047 -38.938 5.211 1 88.5 380 ASP A C 1
ATOM 2933 O O . ASP A 1 380 ? -15.398 -39.469 6.273 1 88.5 380 ASP A O 1
ATOM 2937 N N . CYS A 1 381 ? -14.016 -38.219 5.062 1 93.12 381 CYS A N 1
ATOM 2938 C CA . CYS A 1 381 ? -13.141 -37.969 6.203 1 93.12 381 CYS A CA 1
ATOM 2939 C C . CYS A 1 381 ? -13.734 -36.906 7.121 1 93.12 381 CYS A C 1
ATOM 2941 O O . CYS A 1 381 ? -14.328 -35.938 6.648 1 93.12 381 CYS A O 1
ATOM 2943 N N . LYS A 1 382 ? -13.578 -37.094 8.461 1 92.19 382 LYS A N 1
ATOM 2944 C CA . LYS A 1 382 ? -14.156 -36.156 9.43 1 92.19 382 LYS A CA 1
ATOM 2945 C C . LYS A 1 382 ? -13.07 -35.5 10.273 1 92.19 382 LYS A C 1
ATOM 2947 O O . LYS A 1 382 ? -13.32 -34.469 10.93 1 92.19 382 LYS A O 1
ATOM 2952 N N . SER A 1 383 ? -11.945 -36.062 10.227 1 95.56 383 SER A N 1
ATOM 2953 C CA . SER A 1 383 ? -10.781 -35.531 10.938 1 95.56 383 SER A CA 1
ATOM 2954 C C . SER A 1 383 ? -9.5 -35.75 10.156 1 95.56 383 SER A C 1
ATOM 2956 O O . SER A 1 383 ? -9.492 -36.5 9.172 1 95.56 383 SER A O 1
ATOM 2958 N N . TYR A 1 384 ? -8.492 -35.062 10.555 1 96.31 384 TYR A N 1
ATOM 2959 C CA . TYR A 1 384 ? -7.199 -35.219 9.891 1 96.31 384 TYR A CA 1
ATOM 2960 C C . TYR A 1 384 ? -6.738 -36.688 9.93 1 96.31 384 TYR A C 1
ATOM 2962 O O . TYR A 1 384 ? -6.145 -37.188 8.969 1 96.31 384 TYR A O 1
ATOM 2970 N N . ASP A 1 385 ? -7.023 -37.375 11.016 1 96 385 ASP A N 1
ATOM 2971 C CA . ASP A 1 385 ? -6.574 -38.75 11.211 1 96 385 ASP A CA 1
ATOM 2972 C C . ASP A 1 385 ? -7.254 -39.688 10.219 1 96 385 ASP A C 1
ATOM 2974 O O . ASP A 1 385 ? -6.738 -40.781 9.93 1 96 385 ASP A O 1
ATOM 2978 N N . ASP A 1 386 ? -8.359 -39.281 9.711 1 96.12 386 ASP A N 1
ATOM 2979 C CA . ASP A 1 386 ? -9.125 -40.094 8.781 1 96.12 386 ASP A CA 1
ATOM 2980 C C . ASP A 1 386 ? -8.5 -40.094 7.387 1 96.12 386 ASP A C 1
ATOM 2982 O O . ASP A 1 386 ? -8.828 -40.906 6.539 1 96.12 386 ASP A O 1
ATOM 2986 N N . PHE A 1 387 ? -7.59 -39.188 7.117 1 97.12 387 PHE A N 1
ATOM 2987 C CA . PHE A 1 387 ? -7.047 -39.031 5.773 1 97.12 387 PHE A CA 1
ATOM 2988 C C . PHE A 1 387 ? -6.172 -40.219 5.398 1 97.12 387 PHE A C 1
ATOM 2990 O O . PHE A 1 387 ? -5.449 -40.75 6.242 1 97.12 387 PHE A O 1
ATOM 2997 N N . PRO A 1 388 ? -6.273 -40.656 4.141 1 96.75 388 PRO A N 1
ATOM 2998 C CA . PRO A 1 388 ? -5.344 -41.688 3.684 1 96.75 388 PRO A CA 1
ATOM 2999 C C . PRO A 1 388 ? -3.883 -41.25 3.777 1 96.75 388 PRO A C 1
ATOM 3001 O O . PRO A 1 388 ? -3.586 -40.062 3.707 1 96.75 388 PRO A O 1
ATOM 3004 N N . ALA A 1 389 ? -2.969 -42.156 3.904 1 97.44 389 ALA A N 1
ATOM 3005 C CA . ALA A 1 389 ? -1.545 -41.906 4.117 1 97.44 389 ALA A CA 1
ATOM 3006 C C . ALA A 1 389 ? -0.964 -41.031 2.992 1 97.44 389 ALA A C 1
ATOM 3008 O O . ALA A 1 389 ? -0.15 -40.156 3.238 1 97.44 389 ALA A O 1
ATOM 3009 N N . ALA A 1 390 ? -1.41 -41.375 1.803 1 97.69 390 ALA A N 1
ATOM 3010 C CA . ALA A 1 390 ? -0.875 -40.625 0.657 1 97.69 390 ALA A CA 1
ATOM 3011 C C . ALA A 1 390 ? -1.207 -39.156 0.75 1 97.69 390 ALA A C 1
ATOM 3013 O O . ALA A 1 390 ? -0.364 -38.281 0.456 1 97.69 390 ALA A O 1
ATOM 3014 N N . PHE A 1 391 ? -2.42 -38.844 1.114 1 97.94 391 PHE A N 1
ATOM 3015 C CA . PHE A 1 391 ? -2.832 -37.438 1.246 1 97.94 391 PHE A CA 1
ATOM 3016 C C . PHE A 1 391 ? -2.098 -36.75 2.398 1 97.94 391 PHE A C 1
ATOM 3018 O O . PHE A 1 391 ? -1.655 -35.625 2.273 1 97.94 391 PHE A O 1
ATOM 3025 N N . LYS A 1 392 ? -1.944 -37.438 3.512 1 98.06 392 LYS A N 1
ATOM 3026 C CA . LYS A 1 392 ? -1.192 -36.906 4.641 1 98.06 392 LYS A CA 1
ATOM 3027 C C . LYS A 1 392 ? 0.247 -36.594 4.242 1 98.06 392 LYS A C 1
ATOM 3029 O O . LYS A 1 392 ? 0.799 -35.562 4.645 1 98.06 392 LYS A O 1
ATOM 3034 N N . THR A 1 393 ? 0.825 -37.469 3.477 1 98.31 393 THR A N 1
ATOM 3035 C CA . THR A 1 393 ? 2.184 -37.25 2.996 1 98.31 393 THR A CA 1
ATOM 3036 C C . THR A 1 393 ? 2.271 -35.969 2.184 1 98.31 393 THR A C 1
ATOM 3038 O O . THR A 1 393 ? 3.229 -35.219 2.324 1 98.31 393 THR A O 1
ATOM 3041 N N . TYR A 1 394 ? 1.262 -35.75 1.322 1 98.19 394 TYR A N 1
ATOM 3042 C CA . TYR A 1 394 ? 1.185 -34.562 0.5 1 98.19 394 TYR A CA 1
ATOM 3043 C C . TYR A 1 394 ? 1.087 -33.312 1.368 1 98.19 394 TYR A C 1
ATOM 3045 O O . TYR A 1 394 ? 1.854 -32.375 1.188 1 98.19 394 TYR A O 1
ATOM 3053 N N . VAL A 1 395 ? 0.207 -33.312 2.346 1 98.56 395 VAL A N 1
ATOM 3054 C CA . VAL A 1 395 ? -0.028 -32.156 3.238 1 98.56 395 VAL A CA 1
ATOM 3055 C C . VAL A 1 395 ? 1.221 -31.906 4.078 1 98.56 395 VAL A C 1
ATOM 3057 O O . VAL A 1 395 ? 1.663 -30.766 4.199 1 98.56 395 VAL A O 1
ATOM 3060 N N . GLU A 1 396 ? 1.821 -32.875 4.633 1 98.56 396 GLU A N 1
ATOM 3061 C CA . GLU A 1 396 ? 2.99 -32.75 5.5 1 98.56 396 GLU A CA 1
ATOM 3062 C C . GLU A 1 396 ? 4.207 -32.281 4.723 1 98.56 396 GLU A C 1
ATOM 3064 O O . GLU A 1 396 ? 5.051 -31.547 5.266 1 98.56 396 GLU A O 1
ATOM 3069 N N . PHE A 1 397 ? 4.312 -32.75 3.463 1 98.62 397 PHE A N 1
ATOM 3070 C CA . PHE A 1 397 ? 5.379 -32.219 2.605 1 98.62 397 PHE A CA 1
ATOM 3071 C C . PHE A 1 397 ? 5.281 -30.719 2.463 1 98.62 397 PHE A C 1
ATOM 3073 O O . PHE A 1 397 ? 6.285 -30.016 2.596 1 98.62 397 PHE A O 1
ATOM 3080 N N . ILE A 1 398 ? 4.047 -30.188 2.201 1 98.69 398 ILE A N 1
ATOM 3081 C CA . ILE A 1 398 ? 3.816 -28.766 2.043 1 98.69 398 ILE A CA 1
ATOM 3082 C C . ILE A 1 398 ? 4.164 -28.031 3.34 1 98.69 398 ILE A C 1
ATOM 3084 O O . ILE A 1 398 ? 4.848 -27 3.318 1 98.69 398 ILE A O 1
ATOM 3088 N N . GLU A 1 399 ? 3.762 -28.562 4.484 1 98.81 399 GLU A N 1
ATOM 3089 C CA . GLU A 1 399 ? 4.055 -27.953 5.781 1 98.81 399 GLU A CA 1
ATOM 3090 C C . GLU A 1 399 ? 5.559 -27.891 6.031 1 98.81 399 GLU A C 1
ATOM 3092 O O . GLU A 1 399 ? 6.07 -26.859 6.48 1 98.81 399 GLU A O 1
ATOM 3097 N N . ARG A 1 400 ? 6.246 -28.953 5.758 1 98.56 400 ARG A N 1
ATOM 3098 C CA . ARG A 1 400 ? 7.688 -29.016 5.984 1 98.56 400 ARG A CA 1
ATOM 3099 C C . ARG A 1 400 ? 8.422 -28 5.105 1 98.56 400 ARG A C 1
ATOM 3101 O O . ARG A 1 400 ? 9.297 -27.281 5.582 1 98.56 400 ARG A O 1
ATOM 3108 N N . GLU A 1 401 ? 8.07 -27.984 3.877 1 98.5 401 GLU A N 1
ATOM 3109 C CA . GLU A 1 401 ? 8.773 -27.141 2.918 1 98.5 401 GLU A CA 1
ATOM 3110 C C . GLU A 1 401 ? 8.492 -25.672 3.178 1 98.5 401 GLU A C 1
ATOM 3112 O O . GLU A 1 401 ? 9.359 -24.812 2.949 1 98.5 401 GLU A O 1
ATOM 3117 N N . THR A 1 402 ? 7.312 -25.312 3.607 1 98.44 402 THR A N 1
ATOM 3118 C CA . THR A 1 402 ? 6.926 -23.922 3.783 1 98.44 402 THR A CA 1
ATOM 3119 C C . THR A 1 402 ? 7.227 -23.453 5.203 1 98.44 402 THR A C 1
ATOM 3121 O O . THR A 1 402 ? 7.332 -22.25 5.457 1 98.44 402 THR A O 1
ATOM 3124 N N . GLY A 1 403 ? 7.289 -24.375 6.141 1 98.25 403 GLY A N 1
ATOM 3125 C CA . GLY A 1 403 ? 7.473 -24.047 7.543 1 98.25 403 GLY A CA 1
ATOM 3126 C C . GLY A 1 403 ? 6.219 -23.5 8.195 1 98.25 403 GLY A C 1
ATOM 3127 O O . GLY A 1 403 ? 6.277 -22.938 9.289 1 98.25 403 GLY A O 1
ATOM 3128 N N . VAL A 1 404 ? 5.078 -23.547 7.531 1 98.75 404 VAL A N 1
ATOM 3129 C CA . VAL A 1 404 ? 3.807 -23.031 8.031 1 98.75 404 VAL A CA 1
ATOM 3130 C C . VAL A 1 404 ? 2.787 -24.172 8.117 1 98.75 404 VAL A C 1
ATOM 3132 O O . VAL A 1 404 ? 2.664 -24.969 7.184 1 98.75 404 VAL A O 1
ATOM 3135 N N . PRO A 1 405 ? 2.045 -24.312 9.203 1 98.75 405 PRO A N 1
ATOM 3136 C CA . PRO A 1 405 ? 1.094 -25.422 9.352 1 98.75 405 PRO A CA 1
ATOM 3137 C C . PRO A 1 405 ? -0.162 -25.234 8.5 1 98.75 405 PRO A C 1
ATOM 3139 O O . PRO A 1 405 ? -0.658 -24.109 8.359 1 98.75 405 PRO A O 1
ATOM 3142 N N . VAL A 1 406 ? -0.642 -26.328 7.887 1 98.5 406 VAL A N 1
ATOM 3143 C CA . VAL A 1 406 ? -1.952 -26.375 7.246 1 98.5 406 VAL A CA 1
ATOM 3144 C C . VAL A 1 406 ? -3.027 -26.672 8.289 1 98.5 406 VAL A C 1
ATOM 3146 O O . VAL A 1 406 ? -3.213 -27.828 8.68 1 98.5 406 VAL A O 1
ATOM 3149 N N . LYS A 1 407 ? -3.809 -25.688 8.633 1 97.25 407 LYS A N 1
ATOM 3150 C CA . LYS A 1 407 ? -4.695 -25.812 9.789 1 97.25 407 LYS A CA 1
ATOM 3151 C C . LYS A 1 407 ? -6.117 -26.156 9.352 1 97.25 407 LYS A C 1
ATOM 3153 O O . LYS A 1 407 ? -6.898 -26.703 10.125 1 97.25 407 LYS A O 1
ATOM 3158 N N . ILE A 1 408 ? -6.465 -25.766 8.172 1 96.62 408 ILE A N 1
ATOM 3159 C CA . ILE A 1 408 ? -7.793 -26.047 7.633 1 96.62 408 ILE A CA 1
ATOM 3160 C C . ILE A 1 408 ? -7.66 -26.688 6.254 1 96.62 408 ILE A C 1
ATOM 3162 O O . ILE A 1 408 ? -6.871 -26.25 5.422 1 96.62 408 ILE A O 1
ATOM 3166 N N . ILE A 1 409 ? -8.375 -27.766 6.055 1 97.38 409 ILE A N 1
ATOM 3167 C CA . ILE A 1 409 ? -8.375 -28.484 4.785 1 97.38 409 ILE A CA 1
ATOM 3168 C C . ILE A 1 409 ? -9.812 -28.672 4.305 1 97.38 409 ILE A C 1
ATOM 3170 O O . ILE A 1 409 ? -10.641 -29.266 5.012 1 97.38 409 ILE A O 1
ATOM 3174 N N . SER A 1 410 ? -10.086 -28.141 3.15 1 95.06 410 SER A N 1
ATOM 3175 C CA . SER A 1 410 ? -11.391 -28.344 2.531 1 95.06 410 SER A CA 1
ATOM 3176 C C . SER A 1 410 ? -11.414 -29.609 1.693 1 95.06 410 SER A C 1
ATOM 3178 O O . SER A 1 410 ? -10.539 -29.828 0.85 1 95.06 410 SER A O 1
ATOM 3180 N N . VAL A 1 411 ? -12.414 -30.422 1.887 1 95.19 411 VAL A N 1
ATOM 3181 C CA . VAL A 1 411 ? -12.492 -31.719 1.204 1 95.19 411 VAL A CA 1
ATOM 3182 C C . VAL A 1 411 ? -13.758 -31.781 0.352 1 95.19 411 VAL A C 1
ATOM 3184 O O . VAL A 1 411 ? -14.195 -32.844 -0.052 1 95.19 411 VAL A O 1
ATOM 3187 N N . GLY A 1 412 ? -14.367 -30.641 0.127 1 89.19 412 GLY A N 1
ATOM 3188 C CA . GLY A 1 412 ? -15.57 -30.516 -0.677 1 89.19 412 GLY A CA 1
ATOM 3189 C C . GLY A 1 412 ? -16.172 -29.125 -0.632 1 89.19 412 GLY A C 1
ATOM 3190 O O . GLY A 1 412 ? -15.648 -28.234 0.061 1 89.19 412 GLY A O 1
ATOM 3191 N N . PRO A 1 413 ? -17.219 -28.781 -1.38 1 83.44 413 PRO A N 1
ATOM 3192 C CA . PRO A 1 413 ? -17.781 -27.438 -1.522 1 83.44 413 PRO A CA 1
ATOM 3193 C C . PRO A 1 413 ? -18.609 -27 -0.316 1 83.44 413 PRO A C 1
ATOM 3195 O O . PRO A 1 413 ? -18.734 -25.812 -0.034 1 83.44 413 PRO A O 1
ATOM 3198 N N . ASP A 1 414 ? -19.094 -27.969 0.462 1 81.44 414 ASP A N 1
ATOM 3199 C CA . ASP A 1 414 ? -20 -27.641 1.56 1 81.44 414 ASP A CA 1
ATOM 3200 C C . ASP A 1 414 ? -19.219 -27.25 2.812 1 81.44 414 ASP A C 1
ATOM 3202 O O . ASP A 1 414 ? -18.125 -27.766 3.055 1 81.44 414 ASP A O 1
ATOM 3206 N N . ARG A 1 415 ? -19.812 -26.406 3.6 1 78.56 415 ARG A N 1
ATOM 3207 C CA . ARG A 1 415 ? -19.203 -25.922 4.832 1 78.56 415 ARG A CA 1
ATOM 3208 C C . ARG A 1 415 ? -18.781 -27.078 5.727 1 78.56 415 ARG A C 1
ATOM 3210 O O . ARG A 1 415 ? -17.719 -27.016 6.359 1 78.56 415 ARG A O 1
ATOM 3217 N N . GLY A 1 416 ? -19.609 -28.062 5.805 1 82.19 416 GLY A N 1
ATOM 3218 C CA . GLY A 1 416 ? -19.344 -29.203 6.652 1 82.19 416 GLY A CA 1
ATOM 3219 C C . GLY A 1 416 ? -18.203 -30.062 6.148 1 82.19 416 GLY A C 1
ATOM 3220 O O . GLY A 1 416 ? -17.656 -30.891 6.887 1 82.19 416 GLY A O 1
ATOM 3221 N N . GLU A 1 417 ? -17.828 -29.859 4.934 1 88.81 417 GLU A N 1
ATOM 3222 C CA . GLU A 1 417 ? -16.719 -30.578 4.328 1 88.81 417 GLU A CA 1
ATOM 3223 C C . GLU A 1 417 ? -15.406 -29.828 4.504 1 88.81 417 GLU A C 1
ATOM 3225 O O . GLU A 1 417 ? -14.672 -29.609 3.537 1 88.81 417 GLU A O 1
ATOM 3230 N N . THR A 1 418 ? -15.172 -29.359 5.648 1 92 418 THR A N 1
ATOM 3231 C CA . THR A 1 418 ? -13.984 -28.625 6.078 1 92 418 THR A CA 1
ATOM 3232 C C . THR A 1 418 ? -13.406 -29.234 7.348 1 92 418 THR A C 1
ATOM 3234 O O . THR A 1 418 ? -14.102 -29.391 8.352 1 92 418 THR A O 1
ATOM 3237 N N . ILE A 1 419 ? -12.203 -29.641 7.316 1 94.81 419 ILE A N 1
ATOM 3238 C CA . ILE A 1 419 ? -11.516 -30.25 8.453 1 94.81 419 ILE A CA 1
ATOM 3239 C C . ILE A 1 419 ? -10.609 -29.219 9.125 1 94.81 419 ILE A C 1
ATOM 3241 O O . ILE A 1 419 ? -9.695 -28.688 8.492 1 94.81 419 ILE A O 1
ATOM 3245 N N . VAL A 1 420 ? -10.891 -28.891 10.312 1 92.75 420 VAL A N 1
ATOM 3246 C CA . VAL A 1 420 ? -10.062 -28 11.117 1 92.75 420 VAL A CA 1
ATOM 3247 C C . VAL A 1 420 ? -9.133 -28.828 12.008 1 92.75 420 VAL A C 1
ATOM 3249 O O . VAL A 1 420 ? -9.578 -29.734 12.719 1 92.75 420 VAL A O 1
ATOM 3252 N N . ARG A 1 421 ? -7.879 -28.594 11.898 1 93.56 421 ARG A N 1
ATOM 3253 C CA . ARG A 1 421 ? -6.871 -29.359 12.641 1 93.56 421 ARG A CA 1
ATOM 3254 C C . ARG A 1 421 ? -6.535 -28.672 13.961 1 93.56 421 ARG A C 1
ATOM 3256 O O . ARG A 1 421 ? -6.492 -27.438 14.039 1 93.56 421 ARG A O 1
ATOM 3263 N N . MET B 1 1 ? 14.133 -13.523 15.719 1 67.06 1 MET B N 1
ATOM 3264 C CA . MET B 1 1 ? 14.453 -12.906 14.438 1 67.06 1 MET B CA 1
ATOM 3265 C C . MET B 1 1 ? 14.281 -11.391 14.508 1 67.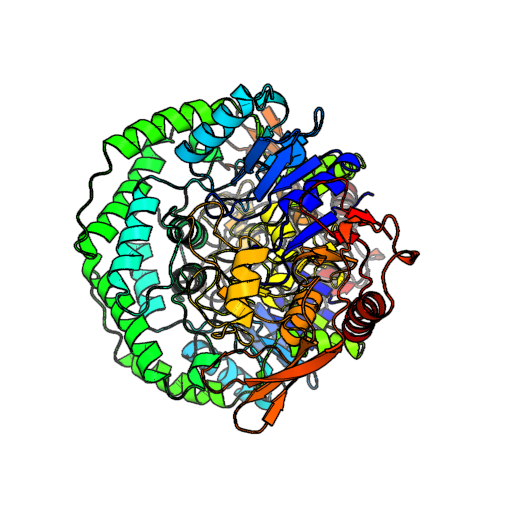06 1 MET B C 1
ATOM 3267 O O . MET B 1 1 ? 13.32 -10.898 15.102 1 67.06 1 MET B O 1
ATOM 3271 N N . LYS B 1 2 ? 15.328 -10.641 14.016 1 85.75 2 LYS B N 1
ATOM 3272 C CA . LYS B 1 2 ? 15.281 -9.18 14.047 1 85.75 2 LYS B CA 1
ATOM 3273 C C . LYS B 1 2 ? 14.18 -8.641 13.141 1 85.75 2 LYS B C 1
ATOM 3275 O O . LYS B 1 2 ? 13.695 -9.344 12.258 1 85.75 2 LYS B O 1
ATOM 3280 N N . LYS B 1 3 ? 13.602 -7.594 13.531 1 94.75 3 LYS B N 1
ATOM 3281 C CA . LYS B 1 3 ? 12.555 -6.906 12.781 1 94.75 3 LYS B CA 1
ATOM 3282 C C . LYS B 1 3 ? 13.094 -5.629 12.141 1 94.75 3 LYS B C 1
ATOM 3284 O O . LYS B 1 3 ? 14.195 -5.184 12.461 1 94.75 3 LYS B O 1
ATOM 3289 N N . VAL B 1 4 ? 12.453 -5.176 11.164 1 98.5 4 VAL B N 1
ATOM 3290 C CA . VAL B 1 4 ? 12.812 -3.934 10.484 1 98.5 4 VAL B CA 1
ATOM 3291 C C . VAL B 1 4 ? 12.266 -2.74 11.266 1 98.5 4 VAL B C 1
ATOM 3293 O O . VAL B 1 4 ? 11.062 -2.656 11.523 1 98.5 4 VAL B O 1
ATOM 3296 N N . ASP B 1 5 ? 13.156 -1.828 11.695 1 98.25 5 ASP B N 1
ATOM 3297 C CA . ASP B 1 5 ? 12.703 -0.563 12.266 1 98.25 5 ASP B CA 1
ATOM 3298 C C . ASP B 1 5 ? 12.406 0.46 11.172 1 98.25 5 ASP B C 1
ATOM 3300 O O . ASP B 1 5 ? 13.023 0.428 10.102 1 98.25 5 ASP B O 1
ATOM 3304 N N . VAL B 1 6 ? 11.453 1.298 11.414 1 98.25 6 VAL B N 1
ATOM 3305 C CA . VAL B 1 6 ? 11.023 2.268 10.414 1 98.25 6 VAL B CA 1
ATOM 3306 C C . VAL B 1 6 ? 11.133 3.682 10.984 1 98.25 6 VAL B C 1
ATOM 3308 O O . VAL B 1 6 ? 10.789 3.918 12.148 1 98.25 6 VAL B O 1
ATOM 3311 N N . ILE B 1 7 ? 11.633 4.609 10.211 1 97.12 7 ILE B N 1
ATOM 3312 C CA . ILE B 1 7 ? 11.656 6.023 10.555 1 97.12 7 ILE B CA 1
ATOM 3313 C C . ILE B 1 7 ? 10.883 6.82 9.508 1 97.12 7 ILE B C 1
ATOM 3315 O O . ILE B 1 7 ? 11.078 6.637 8.305 1 97.12 7 ILE B O 1
ATOM 3319 N N . LEU B 1 8 ? 9.953 7.629 9.914 1 97.19 8 LEU B N 1
ATOM 3320 C CA . LEU B 1 8 ? 9.156 8.383 8.961 1 97.19 8 LEU B CA 1
ATOM 3321 C C . LEU B 1 8 ? 8.672 9.695 9.57 1 97.19 8 LEU B C 1
ATOM 3323 O O . LEU B 1 8 ? 8.711 9.867 10.789 1 97.19 8 LEU B O 1
ATOM 3327 N N . GLY B 1 9 ? 8.328 10.609 8.695 1 97.06 9 GLY B N 1
ATOM 3328 C CA . GLY B 1 9 ? 7.742 11.875 9.125 1 97.06 9 GLY B CA 1
ATOM 3329 C C . GLY B 1 9 ? 6.258 11.773 9.422 1 97.06 9 GLY B C 1
ATOM 3330 O O . GLY B 1 9 ? 5.52 11.086 8.719 1 97.06 9 GLY B O 1
ATOM 3331 N N . LEU B 1 10 ? 5.801 12.469 10.469 1 98.25 10 LEU B N 1
ATOM 3332 C CA . LEU B 1 10 ? 4.43 12.289 10.93 1 98.25 10 LEU B CA 1
ATOM 3333 C C . LEU B 1 10 ? 3.523 13.391 10.391 1 98.25 10 LEU B C 1
ATOM 3335 O O . LEU B 1 10 ? 2.297 13.289 10.461 1 98.25 10 LEU B O 1
ATOM 3339 N N . GLN B 1 11 ? 4.074 14.383 9.836 1 96.5 11 GLN B N 1
ATOM 3340 C CA . GLN B 1 11 ? 3.238 15.461 9.32 1 96.5 11 GLN B CA 1
ATOM 3341 C C . GLN B 1 11 ? 3.5 15.711 7.84 1 96.5 11 GLN B C 1
ATOM 3343 O O . GLN B 1 11 ? 3.271 14.828 7.008 1 96.5 11 GLN B O 1
ATOM 3348 N N . TRP B 1 12 ? 4.105 16.844 7.355 1 93.25 12 TRP B N 1
ATOM 3349 C CA . TRP B 1 12 ? 4.094 17.062 5.91 1 93.25 12 TRP B CA 1
ATOM 3350 C C . TRP B 1 12 ? 5.488 16.875 5.32 1 93.25 12 TRP B C 1
ATOM 3352 O O . TRP B 1 12 ? 5.785 17.391 4.242 1 93.25 12 TRP B O 1
ATOM 3362 N N . GLY B 1 13 ? 6.43 16.188 5.941 1 87.88 13 GLY B N 1
ATOM 3363 C CA . GLY B 1 13 ? 7.574 15.562 5.297 1 87.88 13 GLY B CA 1
ATOM 3364 C C . GLY B 1 13 ? 8.852 16.359 5.445 1 87.88 13 GLY B C 1
ATOM 3365 O O . GLY B 1 13 ? 9.93 15.898 5.062 1 87.88 13 GLY B O 1
ATOM 3366 N N . ASP B 1 14 ? 8.867 17.5 6.078 1 87.38 14 ASP B N 1
ATOM 3367 C CA . ASP B 1 14 ? 10.07 18.297 6.25 1 87.38 14 ASP B CA 1
ATOM 3368 C C . ASP B 1 14 ? 10.484 18.359 7.715 1 87.38 14 ASP B C 1
ATOM 3370 O O . ASP B 1 14 ? 10.891 19.422 8.211 1 87.38 14 ASP B O 1
ATOM 3374 N N . GLU B 1 15 ? 10.398 17.281 8.344 1 89.69 15 GLU B N 1
ATOM 3375 C CA . GLU B 1 15 ? 10.602 17.25 9.789 1 89.69 15 GLU B CA 1
ATOM 3376 C C . GLU B 1 15 ? 12.07 17.047 10.141 1 89.69 15 GLU B C 1
ATOM 3378 O O . GLU B 1 15 ? 12.414 16.875 11.305 1 89.69 15 GLU B O 1
ATOM 3383 N N . GLY B 1 16 ? 12.953 17 9.156 1 85.88 16 GLY B N 1
ATOM 3384 C CA . GLY B 1 16 ? 14.375 16.859 9.461 1 85.88 16 GLY B CA 1
ATOM 3385 C C . GLY B 1 16 ? 14.82 15.422 9.586 1 85.88 16 GLY B C 1
ATOM 3386 O O . GLY B 1 16 ? 15.586 15.078 10.484 1 85.88 16 GLY B O 1
ATOM 3387 N N . LYS B 1 17 ? 14.352 14.531 8.727 1 85.31 17 LYS B N 1
ATOM 3388 C CA . LYS B 1 17 ? 14.656 13.102 8.742 1 85.31 17 LYS B CA 1
ATOM 3389 C C . LYS B 1 17 ? 16.156 12.859 8.57 1 85.31 17 LYS B C 1
ATOM 3391 O O . LYS B 1 17 ? 16.703 11.938 9.172 1 85.31 17 LYS B O 1
ATOM 3396 N N . GLY B 1 18 ? 16.828 13.68 7.852 1 82.62 18 GLY B N 1
ATOM 3397 C CA . GLY B 1 18 ? 18.234 13.477 7.559 1 82.62 18 GLY B CA 1
ATOM 3398 C C . GLY B 1 18 ? 19.094 13.398 8.805 1 82.62 18 GLY B C 1
ATOM 3399 O O . GLY B 1 18 ? 19.906 12.477 8.953 1 82.62 18 GLY B O 1
ATOM 3400 N N . LYS B 1 19 ? 18.906 14.289 9.688 1 84.06 19 LYS B N 1
ATOM 3401 C CA . LYS B 1 19 ? 19.703 14.328 10.906 1 84.06 19 LYS B CA 1
ATOM 3402 C C . LYS B 1 19 ? 19.469 13.086 11.766 1 84.06 19 LYS B C 1
ATOM 3404 O O . LYS B 1 19 ? 20.406 12.508 12.305 1 84.06 19 LYS B O 1
ATOM 3409 N N . VAL B 1 20 ? 18.234 12.695 11.859 1 87.19 20 VAL B N 1
ATOM 3410 C CA . VAL B 1 20 ? 17.875 11.602 12.75 1 87.19 20 VAL B CA 1
ATOM 3411 C C . VAL B 1 20 ? 18.406 10.281 12.188 1 87.19 20 VAL B C 1
ATOM 3413 O O . VAL B 1 20 ? 18.828 9.406 12.938 1 87.19 20 VAL B O 1
ATOM 3416 N N . VAL B 1 21 ? 18.281 10.148 10.906 1 83.31 21 VAL B N 1
ATOM 3417 C CA . VAL B 1 21 ? 18.812 8.938 10.289 1 83.31 21 VAL B CA 1
ATOM 3418 C C . VAL B 1 21 ? 20.312 8.82 10.57 1 83.31 21 VAL B C 1
ATOM 3420 O O . VAL B 1 21 ? 20.812 7.73 10.836 1 83.31 21 VAL B O 1
ATOM 3423 N N . ASP B 1 22 ? 21 9.906 10.562 1 80.31 22 ASP B N 1
ATOM 3424 C CA . ASP B 1 22 ? 22.422 9.922 10.883 1 80.31 22 ASP B CA 1
ATOM 3425 C C . ASP B 1 22 ? 22.672 9.484 12.32 1 80.31 22 ASP B C 1
ATOM 3427 O O . ASP B 1 22 ? 23.688 8.844 12.609 1 80.31 22 ASP B O 1
ATOM 3431 N N . VAL B 1 23 ? 21.766 9.828 13.141 1 85.31 23 VAL B N 1
ATOM 3432 C CA . VAL B 1 23 ? 21.891 9.5 14.562 1 85.31 23 VAL B CA 1
ATOM 3433 C C . VAL B 1 23 ? 21.594 8.016 14.766 1 85.31 23 VAL B C 1
ATOM 3435 O O . VAL B 1 23 ? 22.281 7.34 15.539 1 85.31 23 VAL B O 1
ATOM 3438 N N . LEU B 1 24 ? 20.625 7.457 14.047 1 90.5 24 LEU B N 1
ATOM 3439 C CA . LEU B 1 24 ? 20.156 6.094 14.281 1 90.5 24 LEU B CA 1
ATOM 3440 C C . LEU B 1 24 ? 20.969 5.094 13.477 1 90.5 24 LEU B C 1
ATOM 3442 O O . LEU B 1 24 ? 21.125 3.941 13.883 1 90.5 24 LEU B O 1
ATOM 3446 N N . THR B 1 25 ? 21.516 5.473 12.391 1 89.62 25 THR B N 1
ATOM 3447 C CA . THR B 1 25 ? 22.078 4.617 11.352 1 89.62 25 THR B CA 1
ATOM 3448 C C . THR B 1 25 ? 23.219 3.775 11.914 1 89.62 25 THR B C 1
ATOM 3450 O O . THR B 1 25 ? 23.375 2.607 11.555 1 89.62 25 THR B O 1
ATOM 3453 N N . PRO B 1 26 ? 24.094 4.391 12.836 1 89.75 26 PRO B N 1
ATOM 3454 C CA . PRO B 1 26 ? 25.219 3.59 13.344 1 89.75 26 PRO B CA 1
ATOM 3455 C C . PRO B 1 26 ? 24.766 2.264 13.953 1 89.75 26 PRO B C 1
ATOM 3457 O O . PRO B 1 26 ? 25.516 1.285 13.938 1 89.75 26 PRO B O 1
ATOM 3460 N N . ALA B 1 27 ? 23.594 2.158 14.383 1 92.81 27 ALA B N 1
ATOM 3461 C CA . ALA B 1 27 ? 23.094 0.968 15.07 1 92.81 27 ALA B CA 1
ATOM 3462 C C . ALA B 1 27 ? 22.578 -0.069 14.07 1 92.81 27 ALA B C 1
ATOM 3464 O O . ALA B 1 27 ? 22.25 -1.191 14.453 1 92.81 27 ALA B O 1
ATOM 3465 N N . TYR B 1 28 ? 22.641 0.206 12.82 1 96.25 28 TYR B N 1
ATOM 3466 C CA . TYR B 1 28 ? 22.047 -0.674 11.82 1 96.25 28 TYR B CA 1
ATOM 3467 C C . TYR B 1 28 ? 23.078 -1.129 10.805 1 96.25 28 TYR B C 1
ATOM 3469 O O . TYR B 1 28 ? 24.078 -0.435 10.57 1 96.25 28 TYR B O 1
ATOM 3477 N N . GLU B 1 29 ? 22.828 -2.285 10.25 1 96.56 29 GLU B N 1
ATOM 3478 C CA . GLU B 1 29 ? 23.703 -2.846 9.227 1 96.56 29 GLU B CA 1
ATOM 3479 C C . GLU B 1 29 ? 23.172 -2.557 7.824 1 96.56 29 GLU B C 1
ATOM 3481 O O . GLU B 1 29 ? 23.953 -2.523 6.863 1 96.56 29 GLU B O 1
ATOM 3486 N N . VAL B 1 30 ? 21.891 -2.395 7.688 1 97.06 30 VAL B N 1
ATOM 3487 C CA . VAL B 1 30 ? 21.219 -2.143 6.414 1 97.06 30 VAL B CA 1
ATOM 3488 C C . VAL B 1 30 ? 20.297 -0.941 6.551 1 97.06 30 VAL B C 1
ATOM 3490 O O . VAL B 1 30 ? 19.578 -0.814 7.547 1 97.06 30 VAL B O 1
ATOM 3493 N N . VAL B 1 31 ? 20.359 0.019 5.645 1 96.5 31 VAL B N 1
ATOM 3494 C CA . VAL B 1 31 ? 19.422 1.135 5.539 1 96.5 31 VAL B CA 1
ATOM 3495 C C . VAL B 1 31 ? 18.703 1.091 4.188 1 96.5 31 VAL B C 1
ATOM 3497 O O . VAL B 1 31 ? 19.359 0.982 3.143 1 96.5 31 VAL B O 1
ATOM 3500 N N . ALA B 1 32 ? 17.375 1.127 4.203 1 97.56 32 ALA B N 1
ATOM 3501 C CA . ALA B 1 32 ? 16.609 0.935 2.969 1 97.56 32 ALA B CA 1
ATOM 3502 C C . ALA B 1 32 ? 15.562 2.027 2.795 1 97.56 32 ALA B C 1
ATOM 3504 O O . ALA B 1 32 ? 14.789 2.305 3.713 1 97.56 32 ALA B O 1
ATOM 3505 N N . ARG B 1 33 ? 15.578 2.686 1.648 1 96.94 33 ARG B N 1
ATOM 3506 C CA . ARG B 1 33 ? 14.484 3.572 1.267 1 96.94 33 ARG B CA 1
ATOM 3507 C C . ARG B 1 33 ? 13.328 2.785 0.661 1 96.94 33 ARG B C 1
ATOM 3509 O O . ARG B 1 33 ? 13.539 1.919 -0.191 1 96.94 33 ARG B O 1
ATOM 3516 N N . PHE B 1 34 ? 12.07 3.119 1.076 1 97.75 34 PHE B N 1
ATOM 3517 C CA . PHE B 1 34 ? 11.008 2.195 0.691 1 97.75 34 PHE B CA 1
ATOM 3518 C C . PHE B 1 34 ? 9.977 2.891 -0.188 1 97.75 34 PHE B C 1
ATOM 3520 O O . PHE B 1 34 ? 9.086 2.242 -0.738 1 97.75 34 PHE B O 1
ATOM 3527 N N . GLN B 1 35 ? 10.023 4.184 -0.389 1 94.69 35 GLN B N 1
ATOM 3528 C CA . GLN B 1 35 ? 9.055 4.867 -1.247 1 94.69 35 GLN B CA 1
ATOM 3529 C C . GLN B 1 35 ? 9.57 6.242 -1.667 1 94.69 35 GLN B C 1
ATOM 3531 O O . GLN B 1 35 ? 10.625 6.684 -1.203 1 94.69 35 GLN B O 1
ATOM 3536 N N . GLY B 1 36 ? 8.836 6.852 -2.547 1 92.31 36 GLY B N 1
ATOM 3537 C CA . GLY B 1 36 ? 9.188 8.188 -2.996 1 92.31 36 GLY B CA 1
ATOM 3538 C C . GLY B 1 36 ? 10.086 8.195 -4.219 1 92.31 36 GLY B C 1
ATOM 3539 O O . GLY B 1 36 ? 9.898 7.387 -5.137 1 92.31 36 GLY B O 1
ATOM 3540 N N . GLY B 1 37 ? 10.945 9.18 -4.332 1 93.25 37 GLY B N 1
ATOM 3541 C CA . GLY B 1 37 ? 11.836 9.43 -5.453 1 93.25 37 GLY B CA 1
ATOM 3542 C C . GLY B 1 37 ? 12.594 10.742 -5.328 1 93.25 37 GLY B C 1
ATOM 3543 O O . GLY B 1 37 ? 12.938 11.164 -4.223 1 93.25 37 GLY B O 1
ATOM 3544 N N . PRO B 1 38 ? 12.906 11.234 -6.48 1 93.12 38 PRO B N 1
ATOM 3545 C CA . PRO B 1 38 ? 13.742 12.438 -6.449 1 93.12 38 PRO B CA 1
ATOM 3546 C C . PRO B 1 38 ? 12.977 13.68 -5.992 1 93.12 38 PRO B C 1
ATOM 3548 O O . PRO B 1 38 ? 13.547 14.766 -5.922 1 93.12 38 PRO B O 1
ATOM 3551 N N . ASN B 1 39 ? 11.695 13.492 -5.625 1 88.44 39 ASN B N 1
ATOM 3552 C CA . ASN B 1 39 ? 10.898 14.609 -5.137 1 88.44 39 ASN B CA 1
ATOM 3553 C C . ASN B 1 39 ? 11.133 14.867 -3.65 1 88.44 39 ASN B C 1
ATOM 3555 O O . ASN B 1 39 ? 10.648 15.859 -3.102 1 88.44 39 ASN B O 1
ATOM 3559 N N . ALA B 1 40 ? 11.781 13.922 -3.033 1 83.69 40 ALA B N 1
ATOM 3560 C CA . ALA B 1 40 ? 12.148 14.094 -1.63 1 83.69 40 ALA B CA 1
ATOM 3561 C C . ALA B 1 40 ? 13.648 14.312 -1.48 1 83.69 40 ALA B C 1
ATOM 3563 O O . ALA B 1 40 ? 14.43 13.922 -2.352 1 83.69 40 ALA B O 1
ATOM 3564 N N . GLY B 1 41 ? 13.984 15.109 -0.383 1 82.69 41 GLY B N 1
ATOM 3565 C CA . GLY B 1 41 ? 15.391 15.359 -0.09 1 82.69 41 GLY B CA 1
ATOM 3566 C C . GLY B 1 41 ? 15.695 15.383 1.396 1 82.69 41 GLY B C 1
ATOM 3567 O O . GLY B 1 41 ? 14.922 15.922 2.186 1 82.69 41 GLY B O 1
ATOM 3568 N N . HIS B 1 42 ? 16.641 14.672 1.681 1 80.06 42 HIS B N 1
ATOM 3569 C CA . HIS B 1 42 ? 17.156 14.672 3.047 1 80.06 42 HIS B CA 1
ATOM 3570 C C . HIS B 1 42 ? 18.516 15.359 3.125 1 80.06 42 HIS B C 1
ATOM 3572 O O . HIS B 1 42 ? 19.453 14.945 2.453 1 80.06 42 HIS B O 1
ATOM 3578 N N . THR B 1 43 ? 18.531 16.406 3.883 1 79.25 43 THR B N 1
ATOM 3579 C CA . THR B 1 43 ? 19.766 17.141 4.031 1 79.25 43 THR B CA 1
ATOM 3580 C C . THR B 1 43 ? 20.547 16.656 5.246 1 79.25 43 THR B C 1
ATOM 3582 O O . THR B 1 43 ? 19.984 16.5 6.332 1 79.25 43 THR B O 1
ATOM 3585 N N . LEU B 1 44 ? 21.797 16.375 5.004 1 77.62 44 LEU B N 1
ATOM 3586 C CA . LEU B 1 44 ? 22.734 16.016 6.062 1 77.62 44 LEU B CA 1
ATOM 3587 C C . LEU B 1 44 ? 23.906 16.984 6.105 1 77.62 44 LEU B C 1
ATOM 3589 O O . LEU B 1 44 ? 24.281 17.562 5.078 1 77.62 44 LEU B O 1
ATOM 3593 N N . GLU B 1 45 ? 24.312 17.281 7.277 1 73.75 45 GLU B N 1
ATOM 3594 C CA . GLU B 1 45 ? 25.484 18.125 7.445 1 73.75 45 GLU B CA 1
ATOM 3595 C C . GLU B 1 45 ? 26.625 17.375 8.125 1 73.75 45 GLU B C 1
ATOM 3597 O O . GLU B 1 45 ? 26.438 16.828 9.219 1 73.75 45 GLU B O 1
ATOM 3602 N N . PHE B 1 46 ? 27.672 17.156 7.387 1 69 46 PHE B N 1
ATOM 3603 C CA . PHE B 1 46 ? 28.875 16.531 7.914 1 69 46 PHE B CA 1
ATOM 3604 C C . PHE B 1 46 ? 30.078 17.469 7.781 1 69 46 PHE B C 1
ATOM 3606 O O . PHE B 1 46 ? 30.391 17.922 6.68 1 69 46 PHE B O 1
ATOM 3613 N N . ASN B 1 47 ? 30.812 17.672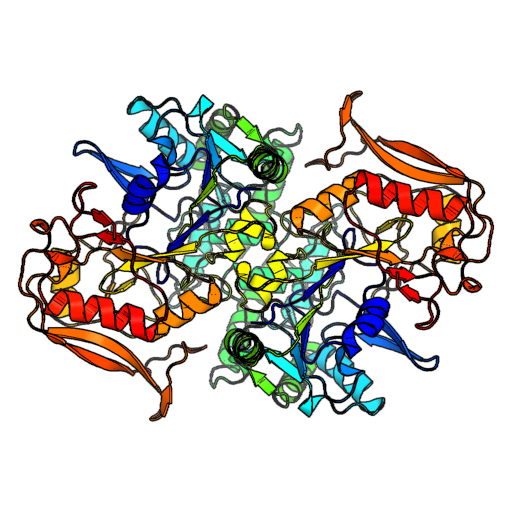 8.953 1 72.06 47 ASN B N 1
ATOM 3614 C CA . ASN B 1 47 ? 32 18.5 8.945 1 72.06 47 ASN B CA 1
ATOM 3615 C C . ASN B 1 47 ? 31.75 19.844 8.258 1 72.06 47 ASN B C 1
ATOM 3617 O O . ASN B 1 47 ? 32.531 20.25 7.398 1 72.06 47 ASN B O 1
ATOM 3621 N N . GLY B 1 48 ? 30.641 20.359 8.43 1 72.38 48 GLY B N 1
ATOM 3622 C CA . GLY B 1 48 ? 30.312 21.688 7.922 1 72.38 48 GLY B CA 1
ATOM 3623 C C . GLY B 1 48 ? 29.828 21.672 6.488 1 72.38 48 GLY B C 1
ATOM 3624 O O . GLY B 1 48 ? 29.5 22.734 5.934 1 72.38 48 GLY B O 1
ATOM 3625 N N . GLU B 1 49 ? 29.812 20.547 5.875 1 75.38 49 GLU B N 1
ATOM 3626 C CA . GLU B 1 49 ? 29.328 20.438 4.5 1 75.38 49 GLU B CA 1
ATOM 3627 C C . GLU B 1 49 ? 27.922 19.844 4.461 1 75.38 49 GLU B C 1
ATOM 3629 O O . GLU B 1 49 ? 27.609 18.938 5.23 1 75.38 49 GLU B O 1
ATOM 3634 N N . LYS B 1 50 ? 27.141 20.422 3.57 1 78.5 50 LYS B N 1
ATOM 3635 C CA . LYS B 1 50 ? 25.75 19.984 3.424 1 78.5 50 LYS B CA 1
ATOM 3636 C C . LYS B 1 50 ? 25.594 19.047 2.232 1 78.5 50 LYS B C 1
ATOM 3638 O O . LYS B 1 50 ? 26.156 19.297 1.165 1 78.5 50 LYS B O 1
ATOM 3643 N N . TYR B 1 51 ? 24.969 17.938 2.439 1 79.5 51 TYR B N 1
ATOM 3644 C CA . TYR B 1 51 ? 24.656 16.953 1.4 1 79.5 51 TYR B CA 1
ATOM 3645 C C . TYR B 1 51 ? 23.156 16.734 1.298 1 79.5 51 TYR B C 1
ATOM 3647 O O . TYR B 1 51 ? 22.453 16.672 2.314 1 79.5 51 TYR B O 1
ATOM 3655 N N . VAL B 1 52 ? 22.672 16.75 0.111 1 81.5 52 VAL B N 1
ATOM 3656 C CA . VAL B 1 52 ? 21.266 16.484 -0.098 1 81.5 52 VAL B CA 1
ATOM 3657 C C . VAL B 1 52 ? 21.094 15.125 -0.785 1 81.5 52 VAL B C 1
ATOM 3659 O O . VAL B 1 52 ? 21.578 14.922 -1.898 1 81.5 52 VAL B O 1
ATOM 3662 N N . LEU B 1 53 ? 20.531 14.234 -0.082 1 88.38 53 LEU B N 1
ATOM 3663 C CA . LEU B 1 53 ? 20.203 12.93 -0.655 1 88.38 53 LEU B CA 1
ATOM 3664 C C . LEU B 1 53 ? 18.75 12.898 -1.125 1 88.38 53 LEU B C 1
ATOM 3666 O O . LEU B 1 53 ? 17.875 13.445 -0.463 1 88.38 53 LEU B O 1
ATOM 3670 N N . ARG B 1 54 ? 18.484 12.289 -2.232 1 90.31 54 ARG B N 1
ATOM 3671 C CA . ARG B 1 54 ? 17.141 12.195 -2.787 1 90.31 54 ARG B CA 1
ATOM 3672 C C . ARG B 1 54 ? 16.672 10.742 -2.871 1 90.31 54 ARG B C 1
ATOM 3674 O O . ARG B 1 54 ? 15.773 10.328 -2.141 1 90.31 54 ARG B O 1
ATOM 3681 N N . SER B 1 55 ? 17.375 9.969 -3.623 1 92.25 55 SER B N 1
ATOM 3682 C CA . SER B 1 55 ? 16.984 8.578 -3.812 1 92.25 55 SER B CA 1
ATOM 3683 C C . SER B 1 55 ? 17.875 7.637 -3.006 1 92.25 55 SER B C 1
ATOM 3685 O O . SER B 1 55 ? 17.438 6.555 -2.604 1 92.25 55 SER B O 1
ATOM 3687 N N . ILE B 1 56 ? 19.062 8.039 -2.773 1 93.69 56 ILE B N 1
ATOM 3688 C CA . ILE B 1 56 ? 20.047 7.191 -2.102 1 93.69 56 ILE B CA 1
ATOM 3689 C C . ILE B 1 56 ? 19.844 7.273 -0.59 1 93.69 56 ILE B C 1
ATOM 3691 O O . ILE B 1 56 ? 19.75 8.367 -0.029 1 93.69 56 ILE B O 1
ATOM 3695 N N . PRO B 1 57 ? 19.766 6.078 0.075 1 93.31 57 PRO B N 1
ATOM 3696 C CA . PRO B 1 57 ? 19.547 6.09 1.523 1 93.31 57 PRO B CA 1
ATOM 3697 C C . PRO B 1 57 ? 20.672 6.781 2.283 1 93.31 57 PRO B C 1
ATOM 3699 O O . PRO B 1 57 ? 21.828 6.734 1.854 1 93.31 57 PRO B O 1
ATOM 3702 N N . SER B 1 58 ? 20.344 7.273 3.396 1 88.62 58 SER B N 1
ATOM 3703 C CA . SER B 1 58 ? 21.25 8.102 4.18 1 88.62 58 SER B CA 1
ATOM 3704 C C . SER B 1 58 ? 22.391 7.266 4.758 1 88.62 58 SER B C 1
ATOM 3706 O O . SER B 1 58 ? 23.422 7.812 5.191 1 88.62 58 SER B O 1
ATOM 3708 N N . GLY B 1 59 ? 22.266 5.926 4.824 1 88.25 59 GLY B N 1
ATOM 3709 C CA . GLY B 1 59 ? 23.312 5.059 5.336 1 88.25 59 GLY B CA 1
ATOM 3710 C C . GLY B 1 59 ? 24.562 5.086 4.496 1 88.25 59 GLY B C 1
ATOM 3711 O O . GLY B 1 59 ? 25.625 4.625 4.934 1 88.25 59 GLY B O 1
ATOM 3712 N N . ILE B 1 60 ? 24.484 5.699 3.383 1 88.25 60 ILE B N 1
ATOM 3713 C CA . ILE B 1 60 ? 25.594 5.695 2.424 1 88.25 60 ILE B CA 1
ATOM 3714 C C . ILE B 1 60 ? 26.781 6.449 3.004 1 88.25 60 ILE B C 1
ATOM 3716 O O . ILE B 1 60 ? 27.922 6.211 2.604 1 88.25 60 ILE B O 1
ATOM 3720 N N . PHE B 1 61 ? 26.531 7.316 3.965 1 82.69 61 PHE B N 1
ATOM 3721 C CA . PHE B 1 61 ? 27.578 8.148 4.535 1 82.69 61 PHE B CA 1
ATOM 3722 C C . PHE B 1 61 ? 28.359 7.383 5.602 1 82.69 61 PHE B C 1
ATOM 3724 O O . PHE B 1 61 ? 29.438 7.812 6.02 1 82.69 61 PHE B O 1
ATOM 3731 N N . GLN B 1 62 ? 27.75 6.324 5.98 1 81.69 62 GLN B N 1
ATOM 3732 C CA . GLN B 1 62 ? 28.406 5.516 7.004 1 81.69 62 GLN B CA 1
ATOM 3733 C C . GLN B 1 62 ? 29.031 4.266 6.398 1 81.69 62 GLN B C 1
ATOM 3735 O O . GLN B 1 62 ? 28.375 3.523 5.668 1 81.69 62 GLN B O 1
ATOM 3740 N N . GLY B 1 63 ? 30.266 4.18 6.32 1 77.19 63 GLY B N 1
ATOM 3741 C CA . GLY B 1 63 ? 31 3.078 5.707 1 77.19 63 GLY B CA 1
ATOM 3742 C C . GLY B 1 63 ? 30.547 1.718 6.207 1 77.19 63 GLY B C 1
ATOM 3743 O O . GLY B 1 63 ? 30.125 1.582 7.359 1 77.19 63 GLY B O 1
ATOM 3744 N N . GLY B 1 64 ? 30.469 0.751 5.246 1 85.19 64 GLY B N 1
ATOM 3745 C CA . GLY B 1 64 ? 30.281 -0.644 5.613 1 85.19 64 GLY B CA 1
ATOM 3746 C C . GLY B 1 64 ? 28.828 -1.047 5.688 1 85.19 64 GLY B C 1
ATOM 3747 O O . GLY B 1 64 ? 28.516 -2.203 5.977 1 85.19 64 GLY B O 1
ATOM 3748 N N . LYS B 1 65 ? 27.984 -0.113 5.457 1 92.25 65 LYS B N 1
ATOM 3749 C CA . LYS B 1 65 ? 26.562 -0.435 5.551 1 92.25 65 LYS B CA 1
ATOM 3750 C C . LYS B 1 65 ? 25.984 -0.73 4.176 1 92.25 65 LYS B C 1
ATOM 3752 O O . LYS B 1 65 ? 26.375 -0.121 3.18 1 92.25 65 LYS B O 1
ATOM 3757 N N . THR B 1 66 ? 25.094 -1.691 4.117 1 95.38 66 THR B N 1
ATOM 3758 C CA . THR B 1 66 ? 24.328 -1.942 2.902 1 95.38 66 THR B CA 1
ATOM 3759 C C . THR B 1 66 ? 23.172 -0.949 2.775 1 95.38 66 THR B C 1
ATOM 3761 O O . THR B 1 66 ? 22.422 -0.727 3.732 1 95.38 66 THR B O 1
ATOM 3764 N N . ASN B 1 67 ? 23.141 -0.278 1.663 1 96.44 67 ASN B N 1
ATOM 3765 C CA . ASN B 1 67 ? 22.047 0.639 1.359 1 96.44 67 ASN B CA 1
ATOM 3766 C C . ASN B 1 67 ? 21.156 0.101 0.241 1 96.44 67 ASN B C 1
ATOM 3768 O O . ASN B 1 67 ? 21.656 -0.402 -0.767 1 96.44 67 ASN B O 1
ATOM 3772 N N . ILE B 1 68 ? 19.844 0.159 0.439 1 98 68 ILE B N 1
ATOM 3773 C CA . ILE B 1 68 ? 18.922 -0.431 -0.528 1 98 68 ILE B CA 1
ATOM 3774 C C . ILE B 1 68 ? 17.922 0.621 -0.995 1 98 68 ILE B C 1
ATOM 3776 O O . ILE B 1 68 ? 17.281 1.295 -0.175 1 98 68 ILE B O 1
ATOM 3780 N N . ILE B 1 69 ? 17.844 0.836 -2.283 1 98.25 69 ILE B N 1
ATOM 3781 C CA . ILE B 1 69 ? 16.703 1.504 -2.881 1 98.25 69 ILE B CA 1
ATOM 3782 C C . ILE B 1 69 ? 15.602 0.481 -3.17 1 98.25 69 ILE B C 1
ATOM 3784 O O . ILE B 1 69 ? 15.734 -0.337 -4.082 1 98.25 69 ILE B O 1
ATOM 3788 N N . GLY B 1 70 ? 14.562 0.531 -2.424 1 98.62 70 GLY B N 1
ATOM 3789 C CA . GLY B 1 70 ? 13.523 -0.487 -2.453 1 98.62 70 GLY B CA 1
ATOM 3790 C C . GLY B 1 70 ? 12.617 -0.38 -3.664 1 98.62 70 GLY B C 1
ATOM 3791 O O . GLY B 1 70 ? 12.719 0.572 -4.441 1 98.62 70 GLY B O 1
ATOM 3792 N N . ASN B 1 71 ? 11.711 -1.374 -3.787 1 98.69 71 ASN B N 1
ATOM 3793 C CA . ASN B 1 71 ? 10.844 -1.453 -4.953 1 98.69 71 ASN B CA 1
ATOM 3794 C C . ASN B 1 71 ? 9.781 -0.351 -4.938 1 98.69 71 ASN B C 1
ATOM 3796 O O . ASN B 1 71 ? 9.164 -0.069 -5.965 1 98.69 71 ASN B O 1
ATOM 3800 N N . GLY B 1 72 ? 9.539 0.264 -3.787 1 98.19 72 GLY B N 1
ATOM 3801 C CA . GLY B 1 72 ? 8.547 1.32 -3.693 1 98.19 72 GLY B CA 1
ATOM 3802 C C . GLY B 1 72 ? 9.055 2.662 -4.191 1 98.19 72 GLY B C 1
ATOM 3803 O O . GLY B 1 72 ? 8.281 3.613 -4.316 1 98.19 72 GLY B O 1
ATOM 3804 N N . VAL B 1 73 ? 10.328 2.758 -4.496 1 98.19 73 VAL B N 1
ATOM 3805 C CA . VAL B 1 73 ? 10.953 4 -4.941 1 98.19 73 VAL B CA 1
ATOM 3806 C C . VAL B 1 73 ? 10.859 4.105 -6.461 1 98.19 73 VAL B C 1
ATOM 3808 O O . VAL B 1 73 ? 10.961 3.1 -7.168 1 98.19 73 VAL B O 1
ATOM 3811 N N . VAL B 1 74 ? 10.594 5.281 -6.973 1 98.5 74 VAL B N 1
ATOM 3812 C CA . VAL B 1 74 ? 10.727 5.539 -8.398 1 98.5 74 VAL B CA 1
ATOM 3813 C C . VAL B 1 74 ? 12.031 6.293 -8.664 1 98.5 74 VAL B C 1
ATOM 3815 O O . VAL B 1 74 ? 12.359 7.246 -7.957 1 98.5 74 VAL B O 1
ATOM 3818 N N . ILE B 1 75 ? 12.766 5.859 -9.68 1 98.38 75 ILE B N 1
ATOM 3819 C CA . ILE B 1 75 ? 14.133 6.336 -9.875 1 98.38 75 ILE B CA 1
ATOM 3820 C C . ILE B 1 75 ? 14.227 7.078 -11.211 1 98.38 75 ILE B C 1
ATOM 3822 O O . ILE B 1 75 ? 13.828 6.551 -12.25 1 98.38 75 ILE B O 1
ATOM 3826 N N . ASP B 1 76 ? 14.656 8.297 -11.188 1 98.25 76 ASP B N 1
ATOM 3827 C CA . ASP B 1 76 ? 15.133 8.992 -12.383 1 98.25 76 ASP B CA 1
ATOM 3828 C C . ASP B 1 76 ? 16.609 8.734 -12.625 1 98.25 76 ASP B C 1
ATOM 3830 O O . ASP B 1 76 ? 17.469 9.211 -11.867 1 98.25 76 ASP B O 1
ATOM 3834 N N . ALA B 1 77 ? 16.922 8.055 -13.68 1 98.38 77 ALA B N 1
ATOM 3835 C CA . ALA B 1 77 ? 18.297 7.617 -13.914 1 98.38 77 ALA B CA 1
ATOM 3836 C C . ALA B 1 77 ? 19.25 8.805 -13.969 1 98.38 77 ALA B C 1
ATOM 3838 O O . ALA B 1 77 ? 20.391 8.719 -13.5 1 98.38 77 ALA B O 1
ATOM 3839 N N . VAL B 1 78 ? 18.812 9.914 -14.523 1 98.12 78 VAL B N 1
ATOM 3840 C CA . VAL B 1 78 ? 19.656 11.094 -14.648 1 98.12 78 VAL B CA 1
ATOM 3841 C C . VAL B 1 78 ? 19.922 11.688 -13.266 1 98.12 78 VAL B C 1
ATOM 3843 O O . VAL B 1 78 ? 21.078 11.93 -12.898 1 98.12 78 VAL B O 1
ATOM 3846 N N . LEU B 1 79 ? 18.859 11.922 -12.531 1 96.31 79 LEU B N 1
ATOM 3847 C CA . LEU B 1 79 ? 19.016 12.516 -11.203 1 96.31 79 LEU B CA 1
ATOM 3848 C C . LEU B 1 79 ? 19.766 11.57 -10.273 1 96.31 79 LEU B C 1
ATOM 3850 O O . LEU B 1 79 ? 20.531 12.023 -9.414 1 96.31 79 LEU B O 1
ATOM 3854 N N . PHE B 1 80 ? 19.594 10.281 -10.445 1 97.25 80 PHE B N 1
ATOM 3855 C CA . PHE B 1 80 ? 20.328 9.289 -9.672 1 97.25 80 PHE B CA 1
ATOM 3856 C C . PHE B 1 80 ? 21.828 9.398 -9.938 1 97.25 80 PHE B C 1
ATOM 3858 O O . PHE B 1 80 ? 22.625 9.406 -9.008 1 97.25 80 PHE B O 1
ATOM 3865 N N . ARG B 1 81 ? 22.156 9.438 -11.18 1 96.5 81 ARG B N 1
ATOM 3866 C CA . ARG B 1 81 ? 23.562 9.555 -11.547 1 96.5 81 ARG B CA 1
ATOM 3867 C C . ARG B 1 81 ? 24.188 10.82 -10.961 1 96.5 81 ARG B C 1
ATOM 3869 O O . ARG B 1 81 ? 25.281 10.781 -10.406 1 96.5 81 ARG B O 1
ATOM 3876 N N . GLU B 1 82 ? 23.469 11.906 -11.102 1 94.5 82 GLU B N 1
ATOM 3877 C CA . GLU B 1 82 ? 23.953 13.164 -10.539 1 94.5 82 GLU B CA 1
ATOM 3878 C C . GLU B 1 82 ? 24.188 13.039 -9.039 1 94.5 82 GLU B C 1
ATOM 3880 O O . GLU B 1 82 ? 25.219 13.484 -8.531 1 94.5 82 GLU B O 1
ATOM 3885 N N . GLU B 1 83 ? 23.234 12.445 -8.367 1 93 83 GLU B N 1
ATOM 3886 C CA . GLU B 1 83 ? 23.328 12.227 -6.926 1 93 83 GLU B CA 1
ATOM 3887 C C . GLU B 1 83 ? 24.516 11.328 -6.586 1 93 83 GLU B C 1
ATOM 3889 O O . GLU B 1 83 ? 25.312 11.641 -5.695 1 93 83 GLU B O 1
ATOM 3894 N N . ALA B 1 84 ? 24.656 10.258 -7.277 1 93.75 84 ALA B N 1
ATOM 3895 C CA . ALA B 1 84 ? 25.703 9.273 -7.031 1 93.75 84 ALA B CA 1
ATOM 3896 C C . ALA B 1 84 ? 27.078 9.859 -7.316 1 93.75 84 ALA B C 1
ATOM 3898 O O . ALA B 1 84 ? 28.016 9.656 -6.543 1 93.75 84 ALA B O 1
ATOM 3899 N N . GLU B 1 85 ? 27.203 10.57 -8.391 1 92.81 85 GLU B N 1
ATOM 3900 C CA . GLU B 1 85 ? 28.484 11.172 -8.75 1 92.81 85 GLU B CA 1
ATOM 3901 C C . GLU B 1 85 ? 28.891 12.25 -7.75 1 92.81 85 GLU B C 1
ATOM 3903 O O . GLU B 1 85 ? 30.062 12.367 -7.402 1 92.81 85 GLU B O 1
ATOM 3908 N N . ALA B 1 86 ? 27.891 12.992 -7.32 1 88.44 86 ALA B N 1
ATOM 3909 C CA . ALA B 1 86 ? 28.172 13.992 -6.297 1 88.44 86 ALA B CA 1
ATOM 3910 C C . ALA B 1 86 ? 28.688 13.344 -5.016 1 88.44 86 ALA B C 1
ATOM 3912 O O . ALA B 1 86 ? 29.625 13.844 -4.387 1 88.44 86 ALA B O 1
ATOM 3913 N N . LEU B 1 87 ? 28.109 12.273 -4.656 1 87.62 87 LEU B N 1
ATOM 3914 C CA . LEU B 1 87 ? 28.516 11.539 -3.459 1 87.62 87 LEU B CA 1
ATOM 3915 C C . LEU B 1 87 ? 29.875 10.898 -3.654 1 87.62 87 LEU B C 1
ATOM 3917 O O . LEU B 1 87 ? 30.688 10.867 -2.727 1 87.62 87 LEU B O 1
ATOM 3921 N N . ALA B 1 88 ? 30.141 10.359 -4.797 1 85.75 88 ALA B N 1
ATOM 3922 C CA . ALA B 1 88 ? 31.438 9.766 -5.09 1 85.75 88 ALA B CA 1
ATOM 3923 C C . ALA B 1 88 ? 32.562 10.797 -5 1 85.75 88 ALA B C 1
ATOM 3925 O O . ALA B 1 88 ? 33.656 10.5 -4.535 1 85.75 88 ALA B O 1
ATOM 3926 N N . ALA B 1 89 ? 32.281 11.875 -5.422 1 83.81 89 ALA B N 1
ATOM 3927 C CA . ALA B 1 89 ? 33.25 12.961 -5.383 1 83.81 89 ALA B CA 1
ATOM 3928 C C . ALA B 1 89 ? 33.625 13.32 -3.947 1 83.81 89 ALA B C 1
ATOM 3930 O O . ALA B 1 89 ? 34.719 13.805 -3.684 1 83.81 89 ALA B O 1
ATOM 3931 N N . SER B 1 90 ? 32.719 12.914 -3.111 1 78 90 SER B N 1
ATOM 3932 C CA . SER B 1 90 ? 32.969 13.195 -1.702 1 78 90 SER B CA 1
ATOM 3933 C C . SER B 1 90 ? 33.719 12.055 -1.034 1 78 90 SER B C 1
ATOM 3935 O O . SER B 1 90 ? 34.031 12.117 0.164 1 78 90 SER B O 1
ATOM 3937 N N . GLY B 1 91 ? 34.094 10.984 -1.813 1 77.75 91 GLY B N 1
ATOM 3938 C CA . GLY B 1 91 ? 34.969 9.93 -1.318 1 77.75 91 GLY B CA 1
ATOM 3939 C C . GLY B 1 91 ? 34.188 8.656 -0.981 1 77.75 91 GLY B C 1
ATOM 3940 O O . GLY B 1 91 ? 34.781 7.703 -0.459 1 77.75 91 GLY B O 1
ATOM 3941 N N . HIS B 1 92 ? 33 8.609 -1.264 1 76.94 92 HIS B N 1
ATOM 3942 C CA . HIS B 1 92 ? 32.188 7.426 -0.965 1 76.94 92 HIS B CA 1
ATOM 3943 C C . HIS B 1 92 ? 32.094 6.512 -2.182 1 76.94 92 HIS B C 1
ATOM 3945 O O . HIS B 1 92 ? 31.891 6.984 -3.303 1 76.94 92 HIS B O 1
ATOM 3951 N N . ASP B 1 93 ? 32.469 5.242 -2.02 1 78.69 93 ASP B N 1
ATOM 3952 C CA . ASP B 1 93 ? 32.281 4.285 -3.102 1 78.69 93 ASP B CA 1
ATOM 3953 C C . ASP B 1 93 ? 30.875 3.682 -3.045 1 78.69 93 ASP B C 1
ATOM 3955 O O . ASP B 1 93 ? 30.625 2.738 -2.287 1 78.69 93 ASP B O 1
ATOM 3959 N N . LEU B 1 94 ? 30.016 4.047 -3.865 1 87.62 94 LEU B N 1
ATOM 3960 C CA . LEU B 1 94 ? 28.594 3.682 -3.832 1 87.62 94 LEU B CA 1
ATOM 3961 C C . LEU B 1 94 ? 28.375 2.32 -4.48 1 87.62 94 LEU B C 1
ATOM 3963 O O . LEU B 1 94 ? 27.422 1.618 -4.141 1 87.62 94 LEU B O 1
ATOM 3967 N N . THR B 1 95 ? 29.219 1.894 -5.336 1 86.19 95 THR B N 1
ATOM 3968 C CA . THR B 1 95 ? 28.969 0.698 -6.133 1 86.19 95 THR B CA 1
ATOM 3969 C C . THR B 1 95 ? 29.047 -0.556 -5.266 1 86.19 95 THR B C 1
ATOM 3971 O O . THR B 1 95 ? 28.453 -1.582 -5.598 1 86.19 95 THR B O 1
ATOM 3974 N N . LYS B 1 96 ? 29.656 -0.445 -4.117 1 85.94 96 LYS B N 1
ATOM 3975 C CA . LYS B 1 96 ? 29.781 -1.601 -3.234 1 85.94 96 LYS B CA 1
ATOM 3976 C C . LYS B 1 96 ? 28.688 -1.598 -2.162 1 85.94 96 LYS B C 1
ATOM 3978 O O . LYS B 1 96 ? 28.312 -2.654 -1.649 1 85.94 96 LYS B O 1
ATOM 3983 N N . GLN B 1 97 ? 28.203 -0.487 -1.916 1 91.75 97 GLN B N 1
ATOM 3984 C CA . GLN B 1 97 ? 27.359 -0.369 -0.734 1 91.75 97 GLN B CA 1
ATOM 3985 C C . GLN B 1 97 ? 25.891 -0.158 -1.122 1 91.75 97 GLN B C 1
ATOM 3987 O O . GLN B 1 97 ? 25.016 -0.218 -0.27 1 91.75 97 GLN B O 1
ATOM 3992 N N . LEU B 1 98 ? 25.625 0.048 -2.393 1 96.56 98 LEU B N 1
ATOM 3993 C CA . LEU B 1 98 ? 24.281 0.414 -2.816 1 96.56 98 LEU B CA 1
ATOM 3994 C C . LEU B 1 98 ? 23.656 -0.699 -3.648 1 96.56 98 LEU B C 1
ATOM 3996 O O . LEU B 1 98 ? 24.266 -1.193 -4.598 1 96.56 98 LEU B O 1
ATOM 4000 N N . CYS B 1 99 ? 22.5 -1.15 -3.223 1 97.75 99 CYS B N 1
ATOM 4001 C CA . CYS B 1 99 ? 21.672 -2.107 -3.949 1 97.75 99 CYS B CA 1
ATOM 4002 C C . CYS B 1 99 ? 20.391 -1.455 -4.441 1 97.75 99 CYS B C 1
ATOM 4004 O O . CYS B 1 99 ? 19.797 -0.633 -3.738 1 97.75 99 CYS B O 1
ATOM 4006 N N . ILE B 1 100 ? 19.984 -1.784 -5.656 1 98.5 100 ILE B N 1
ATOM 4007 C CA . ILE B 1 100 ? 18.797 -1.209 -6.266 1 98.5 100 ILE B CA 1
ATOM 4008 C C . ILE B 1 100 ? 17.812 -2.322 -6.633 1 98.5 100 ILE B C 1
ATOM 4010 O O . ILE B 1 100 ? 18.188 -3.295 -7.289 1 98.5 100 ILE B O 1
ATOM 4014 N N . SER B 1 101 ? 16.609 -2.199 -6.266 1 98.81 101 SER B N 1
ATOM 4015 C CA . SER B 1 101 ? 15.586 -3.205 -6.527 1 98.81 101 SER B CA 1
ATOM 4016 C C . SER B 1 101 ? 15.273 -3.311 -8.016 1 98.81 101 SER B C 1
ATOM 4018 O O . SER B 1 101 ? 15.07 -2.297 -8.688 1 98.81 101 SER B O 1
ATOM 4020 N N . LYS B 1 102 ? 15.141 -4.527 -8.539 1 98.5 102 LYS B N 1
ATOM 4021 C CA . LYS B 1 102 ? 14.656 -4.766 -9.898 1 98.5 102 LYS B CA 1
ATOM 4022 C C . LYS B 1 102 ? 13.25 -4.207 -10.086 1 98.5 102 LYS B C 1
ATOM 4024 O O . LYS B 1 102 ? 12.883 -3.773 -11.18 1 98.5 102 LYS B O 1
ATOM 4029 N N . LYS B 1 103 ? 12.516 -4.18 -9.016 1 98.69 103 LYS B N 1
ATOM 4030 C CA . LYS B 1 103 ? 11.086 -3.887 -9.109 1 98.69 103 LYS B CA 1
ATOM 4031 C C . LYS B 1 103 ? 10.82 -2.395 -8.93 1 98.69 103 LYS B C 1
ATOM 4033 O O . LYS B 1 103 ? 9.68 -1.947 -9.031 1 98.69 103 LYS B O 1
ATOM 4038 N N . ALA B 1 104 ? 11.82 -1.582 -8.641 1 98.75 104 ALA B N 1
ATOM 4039 C CA . ALA B 1 104 ? 11.641 -0.132 -8.641 1 98.75 104 ALA B CA 1
ATOM 4040 C C . ALA B 1 104 ? 11.297 0.383 -10.031 1 98.75 104 ALA B C 1
ATOM 4042 O O . ALA B 1 104 ? 11.867 -0.077 -11.023 1 98.75 104 ALA B O 1
ATOM 4043 N N . HIS B 1 105 ? 10.422 1.335 -10.109 1 98.81 105 HIS B N 1
ATOM 4044 C CA . HIS B 1 105 ? 10.023 1.872 -11.406 1 98.81 105 HIS B CA 1
ATOM 4045 C C . HIS B 1 105 ? 10.938 3.018 -11.836 1 98.81 105 HIS B C 1
ATOM 4047 O O . HIS B 1 105 ? 11.484 3.727 -10.984 1 98.81 105 HIS B O 1
ATOM 4053 N N . LEU B 1 106 ? 11.078 3.17 -13.102 1 98.81 106 LEU B N 1
ATOM 4054 C CA . LEU B 1 106 ? 11.93 4.215 -13.672 1 98.81 106 LEU B CA 1
ATOM 4055 C C . LEU B 1 106 ? 11.094 5.418 -14.102 1 98.81 106 LEU B C 1
ATOM 4057 O O . LEU B 1 106 ? 10.039 5.262 -14.719 1 98.81 106 LEU B O 1
ATOM 4061 N N . ILE B 1 107 ? 11.531 6.551 -13.672 1 98.75 107 ILE B N 1
ATOM 4062 C CA . ILE B 1 107 ? 10.984 7.789 -14.211 1 98.75 107 ILE B CA 1
ATOM 4063 C C . ILE B 1 107 ? 11.562 8.039 -15.602 1 98.75 107 ILE B C 1
ATOM 4065 O O . ILE B 1 107 ? 12.766 8.258 -15.75 1 98.75 107 ILE B O 1
ATOM 4069 N N . LEU B 1 108 ? 10.758 8.055 -16.594 1 98.75 108 LEU B N 1
ATOM 4070 C CA . LEU B 1 108 ? 11.172 8.266 -17.984 1 98.75 108 LEU B CA 1
ATOM 4071 C C . LEU B 1 108 ? 11.18 9.758 -18.328 1 98.75 108 LEU B C 1
ATOM 4073 O O . LEU B 1 108 ? 10.523 10.555 -17.656 1 98.75 108 LEU B O 1
ATOM 4077 N N . PRO B 1 109 ? 11.938 10.109 -19.344 1 98.5 109 PRO B N 1
ATOM 4078 C CA . PRO B 1 109 ? 11.922 11.508 -19.766 1 98.5 109 PRO B CA 1
ATOM 4079 C C . PRO B 1 109 ? 10.508 12.031 -20.016 1 98.5 109 PRO B C 1
ATOM 4081 O O . PRO B 1 109 ? 10.188 13.164 -19.625 1 98.5 109 PRO B O 1
ATOM 4084 N N . THR B 1 110 ? 9.695 11.227 -20.594 1 98.56 110 THR B N 1
ATOM 4085 C CA . THR B 1 110 ? 8.336 11.641 -20.922 1 98.56 110 THR B CA 1
ATOM 4086 C C . THR B 1 110 ? 7.496 11.797 -19.656 1 98.56 110 THR B C 1
ATOM 4088 O O . THR B 1 110 ? 6.508 12.539 -19.641 1 98.56 110 THR B O 1
ATOM 4091 N N . HIS B 1 111 ? 7.82 11.078 -18.578 1 98.56 111 HIS B N 1
ATOM 4092 C CA . HIS B 1 111 ? 7.129 11.273 -17.312 1 98.56 111 HIS B CA 1
ATOM 4093 C C . HIS B 1 111 ? 7.309 12.703 -16.797 1 98.56 111 HIS B C 1
ATOM 4095 O O . HIS B 1 111 ? 6.379 13.289 -16.234 1 98.56 111 HIS B O 1
ATOM 4101 N N . ARG B 1 112 ? 8.5 13.219 -16.922 1 97.44 112 ARG B N 1
ATOM 4102 C CA . ARG B 1 112 ? 8.773 14.594 -16.516 1 97.44 112 ARG B CA 1
ATOM 4103 C C . ARG B 1 112 ? 7.918 15.578 -17.297 1 97.44 112 ARG B C 1
ATOM 4105 O O . ARG B 1 112 ? 7.375 16.531 -16.734 1 97.44 112 ARG B O 1
ATOM 4112 N N . ILE B 1 113 ? 7.832 15.32 -18.609 1 97.81 113 ILE B N 1
ATOM 4113 C CA . ILE B 1 113 ? 7.047 16.188 -19.469 1 97.81 113 ILE B CA 1
ATOM 4114 C C . ILE B 1 113 ? 5.562 16.062 -19.125 1 97.81 113 ILE B C 1
ATOM 4116 O O . ILE B 1 113 ? 4.848 17.062 -19.062 1 97.81 113 ILE B O 1
ATOM 4120 N N . LEU B 1 114 ? 5.105 14.812 -18.891 1 97.62 114 LEU B N 1
ATOM 4121 C CA . LEU B 1 114 ? 3.717 14.586 -18.516 1 97.62 114 LEU B CA 1
ATOM 4122 C C . LEU B 1 114 ? 3.383 15.312 -17.219 1 97.62 114 LEU B C 1
ATOM 4124 O O . LEU B 1 114 ? 2.295 15.883 -17.078 1 97.62 114 LEU B O 1
ATOM 4128 N N . ASP B 1 115 ? 4.281 15.234 -16.281 1 96.5 115 ASP B N 1
ATOM 4129 C CA . ASP B 1 115 ? 4.09 15.922 -15.008 1 96.5 115 ASP B CA 1
ATOM 4130 C C . ASP B 1 115 ? 3.84 17.406 -15.219 1 96.5 115 ASP B C 1
ATOM 4132 O O . ASP B 1 115 ? 2.9 17.984 -14.656 1 96.5 115 ASP B O 1
ATOM 4136 N N . ALA B 1 116 ? 4.656 18.016 -16.031 1 95.31 116 ALA B N 1
ATOM 4137 C CA . ALA B 1 116 ? 4.52 19.422 -16.359 1 95.31 116 ALA B CA 1
ATOM 4138 C C . ALA B 1 116 ? 3.215 19.688 -17.109 1 95.31 116 ALA B C 1
ATOM 4140 O O . ALA B 1 116 ? 2.52 20.672 -16.828 1 95.31 116 ALA B O 1
ATOM 4141 N N . ALA B 1 117 ? 2.895 18.859 -18.047 1 95.31 117 ALA B N 1
ATOM 4142 C CA . ALA B 1 117 ? 1.693 19.016 -18.859 1 95.31 117 ALA B CA 1
ATOM 4143 C C . ALA B 1 117 ? 0.433 18.922 -18.016 1 95.31 117 ALA B C 1
ATOM 4145 O O . ALA B 1 117 ? -0.498 19.719 -18.172 1 95.31 117 ALA B O 1
ATOM 4146 N N . TYR B 1 118 ? 0.389 17.906 -17.109 1 93.56 118 TYR B N 1
ATOM 4147 C CA . TYR B 1 118 ? -0.766 17.719 -16.25 1 93.56 118 TYR B CA 1
ATOM 4148 C C . TYR B 1 118 ? -0.949 18.922 -15.32 1 93.56 118 TYR B C 1
ATOM 4150 O O . TYR B 1 118 ? -2.074 19.359 -15.094 1 93.56 118 TYR B O 1
ATOM 4158 N N . GLU B 1 119 ? 0.184 19.422 -14.734 1 90.94 119 GLU B N 1
ATOM 4159 C CA . GLU B 1 119 ? 0.117 20.594 -13.867 1 90.94 119 GLU B CA 1
ATOM 4160 C C . GLU B 1 119 ? -0.383 21.812 -14.625 1 90.94 119 GLU B C 1
ATOM 4162 O O . GLU B 1 119 ? -1.168 22.609 -14.094 1 90.94 119 GLU B O 1
ATOM 4167 N N . ALA B 1 120 ? 0.035 21.969 -15.844 1 90.44 120 ALA B N 1
ATOM 4168 C CA . ALA B 1 120 ? -0.404 23.078 -16.672 1 90.44 120 ALA B CA 1
ATOM 4169 C C . ALA B 1 120 ? -1.897 22.984 -16.969 1 90.44 120 ALA B C 1
ATOM 4171 O O . ALA B 1 120 ? -2.596 24 -17.016 1 90.44 120 ALA B O 1
ATOM 4172 N N . ALA B 1 121 ? -2.395 21.828 -17.156 1 87.62 121 ALA B N 1
ATOM 4173 C CA . ALA B 1 121 ? -3.789 21.594 -17.516 1 87.62 121 ALA B CA 1
ATOM 4174 C C . ALA B 1 121 ? -4.719 21.891 -16.344 1 87.62 121 ALA B C 1
ATOM 4176 O O . ALA B 1 121 ? -5.898 22.188 -16.531 1 87.62 121 ALA B O 1
ATOM 4177 N N . LYS B 1 122 ? -4.188 21.766 -15.125 1 86.5 122 LYS B N 1
ATOM 4178 C CA . LYS B 1 122 ? -5.008 21.969 -13.93 1 86.5 122 LYS B CA 1
ATOM 4179 C C . LYS B 1 122 ? -5.301 23.453 -13.719 1 86.5 122 LYS B C 1
ATOM 4181 O O . LYS B 1 122 ? -6.207 23.812 -12.961 1 86.5 122 LYS B O 1
ATOM 4186 N N . GLY B 1 123 ? -4.598 24.344 -14.273 1 81.44 123 GLY B N 1
ATOM 4187 C CA . GLY B 1 123 ? -4.828 25.781 -14.109 1 81.44 123 GLY B CA 1
ATOM 4188 C C . GLY B 1 123 ? -4.73 26.234 -12.672 1 81.44 123 GLY B C 1
ATOM 4189 O O . GLY B 1 123 ? -3.703 26.031 -12.016 1 81.44 123 GLY B O 1
ATOM 4190 N N . SER B 1 124 ? -5.883 26.703 -12.086 1 78.69 124 SER B N 1
ATOM 4191 C CA . SER B 1 124 ? -5.914 27.234 -10.727 1 78.69 124 SER B CA 1
ATOM 4192 C C . SER B 1 124 ? -5.953 26.125 -9.695 1 78.69 124 SER B C 1
ATOM 4194 O O . SER B 1 124 ? -5.719 26.359 -8.508 1 78.69 124 SER B O 1
ATOM 4196 N N . ALA B 1 125 ? -6.203 24.984 -10.148 1 78.88 125 ALA B N 1
ATOM 4197 C CA . ALA B 1 125 ? -6.32 23.844 -9.234 1 78.88 125 ALA B CA 1
ATOM 4198 C C . ALA B 1 125 ? -5 23.094 -9.125 1 78.88 125 ALA B C 1
ATOM 4200 O O . ALA B 1 125 ? -4.988 21.906 -8.797 1 78.88 125 ALA B O 1
ATOM 4201 N N . LYS B 1 126 ? -3.92 23.75 -9.391 1 84.19 126 LYS B N 1
ATOM 4202 C CA . LYS B 1 126 ? -2.596 23.141 -9.328 1 84.19 126 LYS B CA 1
ATOM 4203 C C . LYS B 1 126 ? -2.291 22.625 -7.93 1 84.19 126 LYS B C 1
ATOM 4205 O O . LYS B 1 126 ? -2.623 23.281 -6.938 1 84.19 126 LYS B O 1
ATOM 4210 N N . ILE B 1 127 ? -1.733 21.438 -7.793 1 82.94 127 ILE B N 1
ATOM 4211 C CA . ILE B 1 127 ? -1.321 20.844 -6.531 1 82.94 127 ILE B CA 1
ATOM 4212 C C . ILE B 1 127 ? 0.02 21.422 -6.094 1 82.94 127 ILE B C 1
ATOM 4214 O O . ILE B 1 127 ? 0.276 21.578 -4.898 1 82.94 127 ILE B O 1
ATOM 4218 N N . GLY B 1 128 ? 0.88 21.766 -7.109 1 80.12 128 GLY B N 1
ATOM 4219 C CA . GLY B 1 128 ? 2.23 22.234 -6.816 1 80.12 128 GLY B CA 1
ATOM 4220 C C . GLY B 1 128 ? 3.229 21.094 -6.695 1 80.12 128 GLY B C 1
ATOM 4221 O O . GLY B 1 128 ? 3.961 21 -5.707 1 80.12 128 GLY B O 1
ATOM 4222 N N . THR B 1 129 ? 3.355 20.328 -7.805 1 83.94 129 THR B N 1
ATOM 4223 C CA . THR B 1 129 ? 4.273 19.188 -7.801 1 83.94 129 THR B CA 1
ATOM 4224 C C . THR B 1 129 ? 5.715 19.656 -7.941 1 83.94 129 THR B C 1
ATOM 4226 O O . THR B 1 129 ? 5.969 20.844 -8.195 1 83.94 129 THR B O 1
ATOM 4229 N N . THR B 1 130 ? 6.648 18.75 -7.711 1 81.81 130 THR B N 1
ATOM 4230 C CA . THR B 1 130 ? 8.062 19.062 -7.848 1 81.81 130 THR B CA 1
ATOM 4231 C C . THR B 1 130 ? 8.484 19.031 -9.312 1 81.81 130 THR B C 1
ATOM 4233 O O . THR B 1 130 ? 9.578 19.484 -9.664 1 81.81 130 THR B O 1
ATOM 4236 N N . GLY B 1 131 ? 7.617 18.484 -10.18 1 89.31 131 GLY B N 1
ATOM 4237 C CA . GLY B 1 131 ? 7.918 18.406 -11.602 1 89.31 131 GLY B CA 1
ATOM 4238 C C . GLY B 1 131 ? 8.953 17.344 -11.93 1 89.31 131 GLY B C 1
ATOM 4239 O O . GLY B 1 131 ? 9.609 17.406 -12.969 1 89.31 131 GLY B O 1
ATOM 4240 N N . LYS B 1 132 ? 9.07 16.344 -11.055 1 94.06 132 LYS B N 1
ATOM 4241 C CA . LYS B 1 132 ? 10.125 15.352 -11.227 1 94.06 132 LYS B CA 1
ATOM 4242 C C . LYS B 1 132 ? 9.57 14.062 -11.82 1 94.06 132 LYS B C 1
ATOM 4244 O O . LYS B 1 132 ? 10.273 13.055 -11.898 1 94.06 132 LYS B O 1
ATOM 4249 N N . GLY B 1 133 ? 8.328 14.07 -12.227 1 96.81 133 GLY B N 1
ATOM 4250 C CA . GLY B 1 133 ? 7.746 12.93 -12.914 1 96.81 133 GLY B CA 1
ATOM 4251 C C . GLY B 1 133 ? 7.227 11.859 -11.969 1 96.81 133 GLY B C 1
ATOM 4252 O O . GLY B 1 133 ? 6.918 10.75 -12.391 1 96.81 133 GLY B O 1
ATOM 4253 N N . ILE B 1 134 ? 7.094 12.195 -10.641 1 96.62 134 ILE B N 1
ATOM 4254 C CA . ILE B 1 134 ? 6.691 11.242 -9.617 1 96.62 134 ILE B CA 1
ATOM 4255 C C . ILE B 1 134 ? 5.277 10.742 -9.898 1 96.62 134 ILE B C 1
ATOM 4257 O O . ILE B 1 134 ? 5.055 9.547 -10.062 1 96.62 134 ILE B O 1
ATOM 4261 N N . GLY B 1 135 ? 4.348 11.672 -10.023 1 96.81 135 GLY B N 1
ATOM 4262 C CA . GLY B 1 135 ? 2.947 11.336 -10.234 1 96.81 135 GLY B CA 1
ATOM 4263 C C . GLY B 1 135 ? 2.719 10.43 -11.43 1 96.81 135 GLY B C 1
ATOM 4264 O O . GLY B 1 135 ? 2.184 9.336 -11.289 1 96.81 135 GLY B O 1
ATOM 4265 N N . PRO B 1 136 ? 3.197 10.859 -12.648 1 98.06 136 PRO B N 1
ATOM 4266 C CA . PRO B 1 136 ? 3.012 10.047 -13.844 1 98.06 136 PRO B CA 1
ATOM 4267 C C . PRO B 1 136 ? 3.643 8.656 -13.719 1 98.06 136 PRO B C 1
ATOM 4269 O O . PRO B 1 136 ? 3.105 7.68 -14.242 1 98.06 136 PRO B O 1
ATOM 4272 N N . THR B 1 137 ? 4.781 8.562 -13.062 1 98.69 137 THR B N 1
ATOM 4273 C CA . THR B 1 137 ? 5.457 7.273 -12.945 1 98.69 137 THR B CA 1
ATOM 4274 C C . THR B 1 137 ? 4.648 6.32 -12.078 1 98.69 137 THR B C 1
ATOM 4276 O O . THR B 1 137 ? 4.43 5.164 -12.445 1 98.69 137 THR B O 1
ATOM 4279 N N . TYR B 1 138 ? 4.195 6.805 -10.875 1 98.5 138 TYR B N 1
ATOM 4280 C CA . TYR B 1 138 ? 3.357 5.961 -10.023 1 98.5 138 TYR B CA 1
ATOM 4281 C C . TYR B 1 138 ? 2.045 5.621 -10.719 1 98.5 138 TYR B C 1
ATOM 4283 O O . TYR B 1 138 ? 1.494 4.535 -10.523 1 98.5 138 TYR B O 1
ATOM 4291 N N . THR B 1 139 ? 1.546 6.535 -11.531 1 98.12 139 THR B N 1
ATOM 4292 C CA . THR B 1 139 ? 0.341 6.281 -12.32 1 98.12 139 THR B CA 1
ATOM 4293 C C . THR B 1 139 ? 0.568 5.141 -13.305 1 98.12 139 THR B C 1
ATOM 4295 O O . THR B 1 139 ? -0.273 4.246 -13.43 1 98.12 139 THR B O 1
ATOM 4298 N N . ASP B 1 140 ? 1.694 5.148 -13.984 1 98.38 140 ASP B N 1
ATOM 4299 C CA . ASP B 1 140 ? 2.025 4.066 -14.906 1 98.38 140 ASP B CA 1
ATOM 4300 C C . ASP B 1 140 ? 2.158 2.738 -14.164 1 98.38 140 ASP B C 1
ATOM 4302 O O . ASP B 1 140 ? 1.771 1.689 -14.688 1 98.38 140 ASP B O 1
ATOM 4306 N N . LYS B 1 141 ? 2.785 2.777 -12.992 1 98.38 141 LYS B N 1
ATOM 4307 C CA . LYS B 1 141 ? 2.889 1.577 -12.172 1 98.38 141 LYS B CA 1
ATOM 4308 C C . LYS B 1 141 ? 1.518 0.953 -11.938 1 98.38 141 LYS B C 1
ATOM 4310 O O . LYS B 1 141 ? 1.304 -0.223 -12.234 1 98.38 141 LYS B O 1
ATOM 4315 N N . VAL B 1 142 ? 0.572 1.753 -11.484 1 98 142 VAL B N 1
ATOM 4316 C CA . VAL B 1 142 ? -0.723 1.258 -11.031 1 98 142 VAL B CA 1
ATOM 4317 C C . VAL B 1 142 ? -1.588 0.893 -12.234 1 98 142 VAL B C 1
ATOM 4319 O O . VAL B 1 142 ? -2.412 -0.021 -12.164 1 98 142 VAL B O 1
ATOM 4322 N N . SER B 1 143 ? -1.367 1.543 -13.383 1 97.12 143 SER B N 1
ATOM 4323 C CA . SER B 1 143 ? -2.109 1.231 -14.602 1 97.12 143 SER B CA 1
ATOM 4324 C C . SER B 1 143 ? -1.497 0.041 -15.336 1 97.12 143 SER B C 1
ATOM 4326 O O . SER B 1 143 ? -1.976 -0.353 -16.406 1 97.12 143 SER B O 1
ATOM 4328 N N . ARG B 1 144 ? -0.352 -0.543 -14.789 1 96.25 144 ARG B N 1
ATOM 4329 C CA . ARG B 1 144 ? 0.342 -1.728 -15.289 1 96.25 144 ARG B CA 1
ATOM 4330 C C . ARG B 1 144 ? 1.054 -1.435 -16.609 1 96.25 144 ARG B C 1
ATOM 4332 O O . ARG B 1 144 ? 1.086 -2.281 -17.5 1 96.25 144 ARG B O 1
ATOM 4339 N N . ASN B 1 145 ? 1.483 -0.199 -16.734 1 96.31 145 ASN B N 1
ATOM 4340 C CA . ASN B 1 145 ? 2.23 0.22 -17.906 1 96.31 145 ASN B CA 1
ATOM 4341 C C . ASN B 1 145 ? 3.639 0.684 -17.547 1 96.31 145 ASN B C 1
ATOM 4343 O O . ASN B 1 145 ? 4.34 1.262 -18.391 1 96.31 145 ASN B O 1
ATOM 4347 N N . GLY B 1 146 ? 4.02 0.494 -16.328 1 97.38 146 GLY B N 1
ATOM 4348 C CA . GLY B 1 146 ? 5.277 1.049 -15.859 1 97.38 146 GLY B CA 1
ATOM 4349 C C . GLY B 1 146 ? 6.488 0.26 -16.312 1 97.38 146 GLY B C 1
ATOM 4350 O O . GLY B 1 146 ? 6.379 -0.928 -16.625 1 97.38 146 GLY B O 1
ATOM 4351 N N . MET B 1 147 ? 7.59 0.958 -16.438 1 98.31 147 MET B N 1
ATOM 4352 C CA . MET B 1 147 ? 8.891 0.344 -16.703 1 98.31 147 MET B CA 1
ATOM 4353 C C . MET B 1 147 ? 9.719 0.251 -15.43 1 98.31 147 MET B C 1
ATOM 4355 O O . MET B 1 147 ? 9.82 1.22 -14.672 1 98.31 147 MET B O 1
ATOM 4359 N N . ARG B 1 148 ? 10.281 -0.88 -15.164 1 98.44 148 ARG B N 1
ATOM 4360 C CA . ARG B 1 148 ? 11.023 -1.123 -13.93 1 98.44 148 ARG B CA 1
ATOM 4361 C C . ARG B 1 148 ? 12.523 -1.219 -14.203 1 98.44 148 ARG B C 1
ATOM 4363 O O . ARG B 1 148 ? 12.945 -1.335 -15.359 1 98.44 148 ARG B O 1
ATOM 4370 N N . VAL B 1 149 ? 13.312 -1.129 -13.141 1 98.75 149 VAL B N 1
ATOM 4371 C CA . VAL B 1 149 ? 14.766 -1.198 -13.227 1 98.75 149 VAL B CA 1
ATOM 4372 C C . VAL B 1 149 ? 15.188 -2.541 -13.82 1 98.75 149 VAL B C 1
ATOM 4374 O O . VAL B 1 149 ? 16.109 -2.604 -14.633 1 98.75 149 VAL B O 1
ATOM 4377 N N . GLY B 1 150 ? 14.477 -3.604 -13.445 1 98.06 150 GLY B N 1
ATOM 4378 C CA . GLY B 1 150 ? 14.797 -4.914 -13.984 1 98.06 150 GLY B CA 1
ATOM 4379 C C . GLY B 1 150 ? 14.648 -4.992 -15.5 1 98.06 150 GLY B C 1
ATOM 4380 O O . GLY B 1 150 ? 15.32 -5.793 -16.156 1 98.06 150 GLY B O 1
ATOM 4381 N N . ASP B 1 151 ? 13.836 -4.152 -16.094 1 97.56 151 ASP B N 1
ATOM 4382 C CA . ASP B 1 151 ? 13.578 -4.16 -17.531 1 97.56 151 ASP B CA 1
ATOM 4383 C C . ASP B 1 151 ? 14.805 -3.705 -18.328 1 97.56 151 ASP B C 1
ATOM 4385 O O . ASP B 1 151 ? 14.977 -4.062 -19.484 1 97.56 151 ASP B O 1
ATOM 4389 N N . VAL B 1 152 ? 15.656 -2.904 -17.688 1 97.44 152 VAL B N 1
ATOM 4390 C CA . VAL B 1 152 ? 16.797 -2.359 -18.422 1 97.44 152 VAL B CA 1
ATOM 4391 C C . VAL B 1 152 ? 17.812 -3.467 -18.688 1 97.44 152 VAL B C 1
ATOM 4393 O O . VAL B 1 152 ? 18.703 -3.309 -19.531 1 97.44 152 VAL B O 1
ATOM 4396 N N . LEU B 1 153 ? 17.703 -4.594 -17.969 1 95.75 153 LEU B N 1
ATOM 4397 C CA . LEU B 1 153 ? 18.625 -5.719 -18.125 1 95.75 153 LEU B CA 1
ATOM 4398 C C . LEU B 1 153 ? 18.141 -6.652 -19.234 1 95.75 153 LEU B C 1
ATOM 4400 O O . LEU B 1 153 ? 18.875 -7.547 -19.656 1 95.75 153 LEU B O 1
ATOM 4404 N N . SER B 1 154 ? 16.953 -6.422 -19.734 1 92.69 154 SER B N 1
ATOM 4405 C CA . SER B 1 154 ? 16.344 -7.297 -20.734 1 92.69 154 SER B CA 1
ATOM 4406 C C . SER B 1 154 ? 16.812 -6.949 -22.141 1 92.69 154 SER B C 1
ATOM 4408 O O . SER B 1 154 ? 17.141 -5.793 -22.422 1 92.69 154 SER B O 1
ATOM 4410 N N . ALA B 1 155 ? 16.781 -7.949 -23.031 1 91.38 155 ALA B N 1
ATOM 4411 C CA . ALA B 1 155 ? 17.078 -7.715 -24.438 1 91.38 155 ALA B CA 1
ATOM 4412 C C . ALA B 1 155 ? 16.016 -6.848 -25.094 1 91.38 155 ALA B C 1
ATOM 4414 O O . ALA B 1 155 ? 16.266 -6.188 -26.109 1 91.38 155 ALA B O 1
ATOM 4415 N N . ASP B 1 156 ? 14.852 -6.766 -24.453 1 92.69 156 ASP B N 1
ATOM 4416 C CA . ASP B 1 156 ? 13.711 -6.031 -25 1 92.69 156 ASP B CA 1
ATOM 4417 C C . ASP B 1 156 ? 13.641 -4.617 -24.422 1 92.69 156 ASP B C 1
ATOM 4419 O O . ASP B 1 156 ? 12.633 -3.93 -24.578 1 92.69 156 ASP B O 1
ATOM 4423 N N . PHE B 1 157 ? 14.758 -4.191 -23.797 1 96.38 157 PHE B N 1
ATOM 4424 C CA . PHE B 1 157 ? 14.781 -2.92 -23.078 1 96.38 157 PHE B CA 1
ATOM 4425 C C . PHE B 1 157 ? 14.32 -1.783 -24 1 96.38 157 PHE B C 1
ATOM 4427 O O . PHE B 1 157 ? 13.422 -1.021 -23.641 1 96.38 157 PHE B O 1
ATOM 4434 N N . ARG B 1 158 ? 14.836 -1.678 -25.219 1 97 158 ARG B N 1
ATOM 4435 C CA . ARG B 1 158 ? 14.539 -0.587 -26.141 1 97 158 ARG B CA 1
ATOM 4436 C C . ARG B 1 158 ? 13.086 -0.637 -26.609 1 97 158 ARG B C 1
ATOM 4438 O O . ARG B 1 158 ? 12.453 0.404 -26.781 1 97 158 ARG B O 1
ATOM 4445 N N . GLN B 1 159 ? 12.578 -1.82 -26.812 1 96.5 159 GLN B N 1
ATOM 4446 C CA . GLN B 1 159 ? 11.188 -1.985 -27.219 1 96.5 159 GLN B CA 1
ATOM 4447 C C . GLN B 1 159 ? 10.234 -1.583 -26.094 1 96.5 159 GLN B C 1
ATOM 4449 O O . GLN B 1 159 ? 9.203 -0.95 -26.344 1 96.5 159 GLN B O 1
ATOM 4454 N N . ILE B 1 160 ? 10.586 -1.991 -24.922 1 96.12 160 ILE B N 1
ATOM 4455 C CA . ILE B 1 160 ? 9.773 -1.638 -23.766 1 96.12 160 ILE B CA 1
ATOM 4456 C C . ILE B 1 160 ? 9.719 -0.119 -23.609 1 96.12 160 ILE B C 1
ATOM 4458 O O . ILE B 1 160 ? 8.648 0.454 -23.422 1 96.12 160 ILE B O 1
ATOM 4462 N N . TYR B 1 161 ? 10.875 0.539 -23.734 1 98.19 161 TYR B N 1
ATOM 4463 C CA . TYR B 1 161 ? 10.953 1.992 -23.641 1 98.19 161 TYR B CA 1
ATOM 4464 C C . TYR B 1 161 ? 10.133 2.654 -24.75 1 98.19 161 TYR B C 1
ATOM 4466 O O . TYR B 1 161 ? 9.391 3.604 -24.484 1 98.19 161 TYR B O 1
ATOM 4474 N N . ALA B 1 162 ? 10.266 2.158 -25.938 1 97.75 162 ALA B N 1
ATOM 4475 C CA . ALA B 1 162 ? 9.586 2.748 -27.094 1 97.75 162 ALA B CA 1
ATOM 4476 C C . ALA B 1 162 ? 8.07 2.684 -26.922 1 97.75 162 ALA B C 1
ATOM 4478 O O . ALA B 1 162 ? 7.359 3.623 -27.281 1 97.75 162 ALA B O 1
ATOM 4479 N N . ARG B 1 163 ? 7.605 1.585 -26.438 1 95.56 163 ARG B N 1
ATOM 4480 C CA . ARG B 1 163 ? 6.172 1.431 -26.203 1 95.56 163 ARG B CA 1
ATOM 4481 C C . ARG B 1 163 ? 5.676 2.436 -25.172 1 95.56 163 ARG B C 1
ATOM 4483 O O . ARG B 1 163 ? 4.617 3.047 -25.344 1 95.56 163 ARG B O 1
ATOM 4490 N N . ALA B 1 164 ? 6.395 2.543 -24.062 1 97 164 ALA B N 1
ATOM 4491 C CA . ALA B 1 164 ? 6.027 3.506 -23.016 1 97 164 ALA B CA 1
ATOM 4492 C C . ALA B 1 164 ? 6.039 4.93 -23.562 1 97 164 ALA B C 1
ATOM 4494 O O . ALA B 1 164 ? 5.109 5.703 -23.328 1 97 164 ALA B O 1
ATOM 4495 N N . LYS B 1 165 ? 7.113 5.262 -24.297 1 98.06 165 LYS B N 1
ATOM 4496 C CA . LYS B 1 165 ? 7.25 6.586 -24.891 1 98.06 165 LYS B CA 1
ATOM 4497 C C . LYS B 1 165 ? 6.086 6.883 -25.828 1 98.06 165 LYS B C 1
ATOM 4499 O O . LYS B 1 165 ? 5.516 7.977 -25.797 1 98.06 165 LYS B O 1
ATOM 4504 N N . ALA B 1 166 ? 5.746 5.941 -26.656 1 96.31 166 ALA B N 1
ATOM 4505 C CA . ALA B 1 166 ? 4.656 6.129 -27.609 1 96.31 166 ALA B CA 1
ATOM 4506 C C . ALA B 1 166 ? 3.344 6.434 -26.906 1 96.31 166 ALA B C 1
ATOM 4508 O O . ALA B 1 166 ? 2.576 7.293 -27.344 1 96.31 166 ALA B O 1
ATOM 4509 N N . ARG B 1 167 ? 3.09 5.703 -25.859 1 94.62 167 ARG B N 1
ATOM 4510 C CA . ARG B 1 167 ? 1.886 5.941 -25.078 1 94.62 167 ARG B CA 1
ATOM 4511 C C . ARG B 1 167 ? 1.882 7.348 -24.484 1 94.62 167 ARG B C 1
ATOM 4513 O O . ARG B 1 167 ? 0.871 8.055 -24.562 1 94.62 167 ARG B O 1
ATOM 4520 N N . HIS B 1 168 ? 2.971 7.746 -23.891 1 97.31 168 HIS B N 1
ATOM 4521 C CA . HIS B 1 168 ? 3.086 9.07 -23.281 1 97.31 168 HIS B CA 1
ATOM 4522 C C . HIS B 1 168 ? 2.916 10.164 -24.328 1 97.31 168 HIS B C 1
ATOM 4524 O O . HIS B 1 168 ? 2.238 11.164 -24.094 1 97.31 168 HIS B O 1
ATOM 4530 N N . GLU B 1 169 ? 3.545 9.953 -25.469 1 96.56 169 GLU B N 1
ATOM 4531 C CA . GLU B 1 169 ? 3.465 10.945 -26.531 1 96.56 169 GLU B CA 1
ATOM 4532 C C . GLU B 1 169 ? 2.037 11.07 -27.062 1 96.56 169 GLU B C 1
ATOM 4534 O O . GLU B 1 169 ? 1.607 12.164 -27.438 1 96.56 169 GLU B O 1
ATOM 4539 N N . SER B 1 170 ? 1.368 9.969 -27.125 1 93.25 170 SER B N 1
ATOM 4540 C CA . SER B 1 170 ? -0.041 10.016 -27.5 1 93.25 170 SER B CA 1
ATOM 4541 C C . SER B 1 170 ? -0.847 10.867 -26.531 1 93.25 170 SER B C 1
ATOM 4543 O O . SER B 1 170 ? -1.695 11.664 -26.953 1 93.25 170 SER B O 1
ATOM 4545 N N . ILE B 1 171 ? -0.602 10.695 -25.281 1 93.38 171 ILE B N 1
ATOM 4546 C CA . ILE B 1 171 ? -1.284 11.484 -24.25 1 93.38 171 ILE B CA 1
ATOM 4547 C C . ILE B 1 171 ? -0.935 12.961 -24.422 1 93.38 171 ILE B C 1
ATOM 4549 O O . ILE B 1 171 ? -1.817 13.82 -24.391 1 93.38 171 ILE B O 1
ATOM 4553 N N . LEU B 1 172 ? 0.361 13.258 -24.594 1 95.75 172 LEU B N 1
ATOM 4554 C CA . LEU B 1 172 ? 0.828 14.633 -24.75 1 95.75 172 LEU B CA 1
ATOM 4555 C C . LEU B 1 172 ? 0.193 15.297 -25.969 1 95.75 172 LEU B C 1
ATOM 4557 O O . LEU B 1 172 ? -0.173 16.469 -25.922 1 95.75 172 LEU B O 1
ATOM 4561 N N . ARG B 1 173 ? 0.084 14.562 -27.047 1 93.81 173 ARG B N 1
ATOM 4562 C CA . ARG B 1 173 ? -0.586 15.07 -28.234 1 93.81 173 ARG B CA 1
ATOM 4563 C C . ARG B 1 173 ? -2.045 15.398 -27.938 1 93.81 173 ARG B C 1
ATOM 4565 O O . ARG B 1 173 ? -2.547 16.453 -28.359 1 93.81 173 ARG B O 1
ATOM 4572 N N . GLY B 1 174 ? -2.697 14.539 -27.266 1 89.5 174 GLY B N 1
ATOM 4573 C CA . GLY B 1 174 ? -4.082 14.789 -26.891 1 89.5 174 GLY B CA 1
ATOM 4574 C C . GLY B 1 174 ? -4.254 16.031 -26.047 1 89.5 174 GLY B C 1
ATOM 4575 O O . GLY B 1 174 ? -5.273 16.719 -26.141 1 89.5 174 GLY B O 1
ATOM 4576 N N . LEU B 1 175 ? -3.281 16.281 -25.219 1 91.38 175 LEU B N 1
ATOM 4577 C CA . LEU B 1 175 ? -3.318 17.453 -24.344 1 91.38 175 LEU B CA 1
ATOM 4578 C C . LEU B 1 175 ? -2.9 18.719 -25.094 1 91.38 175 LEU B C 1
ATOM 4580 O O . LEU B 1 175 ? -3.031 19.828 -24.578 1 91.38 175 LEU B O 1
ATOM 4584 N N . GLY B 1 176 ? -2.434 18.547 -26.281 1 92.25 176 GLY B N 1
ATOM 4585 C CA . GLY B 1 176 ? -1.92 19.672 -27.047 1 92.25 176 GLY B CA 1
ATOM 4586 C C . GLY B 1 176 ? -0.679 20.297 -26.438 1 92.25 176 GLY B C 1
ATOM 4587 O O . GLY B 1 176 ? -0.481 21.5 -26.516 1 92.25 176 GLY B O 1
ATOM 4588 N N . TYR B 1 177 ? 0.104 19.484 -25.719 1 94.56 177 TYR B N 1
ATOM 4589 C CA . TYR B 1 177 ? 1.284 19.984 -25.016 1 94.56 177 TYR B CA 1
ATOM 4590 C C . TYR B 1 177 ? 2.533 19.812 -25.875 1 94.56 177 TYR B C 1
ATOM 4592 O O . TYR B 1 177 ? 2.877 18.703 -26.266 1 94.56 177 TYR B O 1
ATOM 4600 N N . GLU B 1 178 ? 3.266 20.938 -26.203 1 96.38 178 GLU B N 1
ATOM 4601 C CA . GLU B 1 178 ? 4.504 20.906 -26.969 1 96.38 178 GLU B CA 1
ATOM 4602 C C . GLU B 1 178 ? 5.703 20.594 -26.078 1 96.38 178 GLU B C 1
ATOM 4604 O O . GLU B 1 178 ? 5.785 21.094 -24.953 1 96.38 178 GLU B O 1
ATOM 4609 N N . TYR B 1 179 ? 6.539 19.766 -26.547 1 96.25 179 TYR B N 1
ATOM 4610 C CA . TYR B 1 179 ? 7.691 19.359 -25.75 1 96.25 179 TYR B CA 1
ATOM 4611 C C . TYR B 1 179 ? 8.844 18.922 -26.641 1 96.25 179 TYR B C 1
ATOM 4613 O O . TYR B 1 179 ? 8.656 18.688 -27.844 1 96.25 179 TYR B O 1
ATOM 4621 N N . ASP B 1 180 ? 10.039 18.969 -26.188 1 96.62 180 ASP B N 1
ATOM 4622 C CA . ASP B 1 180 ? 11.25 18.406 -26.766 1 96.62 180 ASP B CA 1
ATOM 4623 C C . ASP B 1 180 ? 12.047 17.625 -25.734 1 96.62 180 ASP B C 1
ATOM 4625 O O . ASP B 1 180 ? 12.539 18.203 -24.75 1 96.62 180 ASP B O 1
ATOM 4629 N N . ILE B 1 181 ? 12.195 16.312 -25.953 1 96.5 181 ILE B N 1
ATOM 4630 C CA . ILE B 1 181 ? 12.852 15.5 -24.938 1 96.5 181 ILE B CA 1
ATOM 4631 C C . ILE B 1 181 ? 14.164 14.945 -25.484 1 96.5 181 ILE B C 1
ATOM 4633 O O . ILE B 1 181 ? 14.797 14.094 -24.844 1 96.5 181 ILE B O 1
ATOM 4637 N N . ALA B 1 182 ? 14.602 15.391 -26.656 1 97.5 182 ALA B N 1
ATOM 4638 C CA . ALA B 1 182 ? 15.758 14.797 -27.328 1 97.5 182 ALA B CA 1
ATOM 4639 C C . ALA B 1 182 ? 16.984 14.789 -26.422 1 97.5 182 ALA B C 1
ATOM 4641 O O . ALA B 1 182 ? 17.609 13.75 -26.234 1 97.5 182 ALA B O 1
ATOM 4642 N N . GLU B 1 183 ? 17.344 15.945 -25.891 1 97.69 183 GLU B N 1
ATOM 4643 C CA . GLU B 1 183 ? 18.5 16.047 -25.031 1 97.69 183 GLU B CA 1
ATOM 4644 C C . GLU B 1 183 ? 18.312 15.242 -23.734 1 97.69 183 GLU B C 1
ATOM 4646 O O . GLU B 1 183 ? 19.219 14.531 -23.297 1 97.69 183 GLU B O 1
ATOM 4651 N N . LEU B 1 184 ? 17.172 15.391 -23.125 1 97.31 184 LEU B N 1
ATOM 4652 C CA . LEU B 1 184 ? 16.859 14.664 -21.906 1 97.31 184 LEU B CA 1
ATOM 4653 C C . LEU B 1 184 ? 16.922 13.156 -22.141 1 97.31 184 LEU B C 1
ATOM 4655 O O . LEU B 1 184 ? 17.406 12.406 -21.281 1 97.31 184 LEU B O 1
ATOM 4659 N N . GLU B 1 185 ? 16.328 12.742 -23.219 1 98.31 185 GLU B N 1
ATOM 4660 C CA . GLU B 1 185 ? 16.328 11.32 -23.578 1 98.31 185 GLU B CA 1
ATOM 4661 C C . GLU B 1 185 ? 17.734 10.781 -23.75 1 98.31 185 GLU B C 1
ATOM 4663 O O . GLU B 1 185 ? 18.047 9.688 -23.266 1 98.31 185 GLU B O 1
ATOM 4668 N N . ARG B 1 186 ? 18.578 11.523 -24.484 1 98.44 186 ARG B N 1
ATOM 4669 C CA . ARG B 1 186 ? 19.969 11.125 -24.656 1 98.44 186 ARG B CA 1
ATOM 4670 C C . ARG B 1 186 ? 20.656 10.969 -23.297 1 98.44 186 ARG B C 1
ATOM 4672 O O . ARG B 1 186 ? 21.297 9.945 -23.031 1 98.44 186 ARG B O 1
ATOM 4679 N N . LYS B 1 187 ? 20.516 11.938 -22.422 1 98.56 187 LYS B N 1
ATOM 4680 C CA . LYS B 1 187 ? 21.094 11.898 -21.094 1 98.56 187 LYS B CA 1
ATOM 4681 C C . LYS B 1 187 ? 20.547 10.727 -20.281 1 98.56 187 LYS B C 1
ATOM 4683 O O . LYS B 1 187 ? 21.266 10.109 -19.5 1 98.56 187 LYS B O 1
ATOM 4688 N N . TRP B 1 188 ? 19.297 10.484 -20.5 1 98.69 188 TRP B N 1
ATOM 4689 C CA . TRP B 1 188 ? 18.641 9.414 -19.766 1 98.69 188 TRP B CA 1
ATOM 4690 C C . TRP B 1 188 ? 19.234 8.055 -20.125 1 98.69 188 TRP B C 1
ATOM 4692 O O . TRP B 1 188 ? 19.547 7.262 -19.234 1 98.69 188 TRP B O 1
ATOM 4702 N N . PHE B 1 189 ? 19.422 7.777 -21.422 1 98.62 189 PHE B N 1
ATOM 4703 C CA . PHE B 1 189 ? 19.984 6.5 -21.844 1 98.62 189 PHE B CA 1
ATOM 4704 C C . PHE B 1 189 ? 21.422 6.352 -21.344 1 98.62 189 PHE B C 1
ATOM 4706 O O . PHE B 1 189 ? 21.844 5.258 -20.953 1 98.62 189 PHE B O 1
ATOM 4713 N N . GLU B 1 190 ? 22.141 7.461 -21.344 1 98.56 190 GLU B N 1
ATOM 4714 C CA . GLU B 1 190 ? 23.484 7.426 -20.781 1 98.56 190 GLU B CA 1
ATOM 4715 C C . GLU B 1 190 ? 23.453 7.102 -19.297 1 98.56 190 GLU B C 1
ATOM 4717 O O . GLU B 1 190 ? 24.266 6.32 -18.797 1 98.56 190 GLU B O 1
ATOM 4722 N N . ALA B 1 191 ? 22.531 7.695 -18.625 1 98.62 191 ALA B N 1
ATOM 4723 C CA . ALA B 1 191 ? 22.406 7.5 -17.172 1 98.62 191 ALA B CA 1
ATOM 4724 C C . ALA B 1 191 ? 21.953 6.078 -16.859 1 98.62 191 ALA B C 1
ATOM 4726 O O . ALA B 1 191 ? 22.328 5.523 -15.812 1 98.62 191 ALA B O 1
ATOM 4727 N N . VAL B 1 192 ? 21.141 5.488 -17.703 1 98.62 192 VAL B N 1
ATOM 4728 C CA . VAL B 1 192 ? 20.703 4.105 -17.516 1 98.62 192 VAL B CA 1
ATOM 4729 C C . VAL B 1 192 ? 21.922 3.182 -17.547 1 98.62 192 VAL B C 1
ATOM 4731 O O . VAL B 1 192 ? 22.016 2.236 -16.75 1 98.62 192 VAL B O 1
ATOM 4734 N N . GLU B 1 193 ? 22.844 3.439 -18.453 1 98.19 193 GLU B N 1
ATOM 4735 C CA . GLU B 1 193 ? 24.062 2.645 -18.5 1 98.19 193 GLU B CA 1
ATOM 4736 C C . GLU B 1 193 ? 24.859 2.775 -17.203 1 98.19 193 GLU B C 1
ATOM 4738 O O . GLU B 1 193 ? 25.422 1.799 -16.719 1 98.19 193 GLU B O 1
ATOM 4743 N N . TYR B 1 194 ? 24.891 3.99 -16.672 1 97.12 194 TYR B N 1
ATOM 4744 C CA . TYR B 1 194 ? 25.516 4.207 -15.375 1 97.12 194 TYR B CA 1
ATOM 4745 C C . TYR B 1 194 ? 24.812 3.418 -14.281 1 97.12 194 TYR B C 1
ATOM 4747 O O . TYR B 1 194 ? 25.453 2.791 -13.438 1 97.12 194 TYR B O 1
ATOM 4755 N N . LEU B 1 195 ? 23.531 3.461 -14.266 1 97.81 195 LEU B N 1
ATOM 4756 C CA . LEU B 1 195 ? 22.703 2.773 -13.281 1 97.81 195 LEU B CA 1
ATOM 4757 C C . LEU B 1 195 ? 23 1.276 -13.273 1 97.81 195 LEU B C 1
ATOM 4759 O O . LEU B 1 195 ? 23 0.647 -12.211 1 97.81 195 LEU B O 1
ATOM 4763 N N . LYS B 1 196 ? 23.281 0.695 -14.445 1 97.12 196 LYS B N 1
ATOM 4764 C CA . LYS B 1 196 ? 23.516 -0.737 -14.609 1 97.12 196 LYS B CA 1
ATOM 4765 C C . LYS B 1 196 ? 24.797 -1.173 -13.891 1 97.12 196 LYS B C 1
ATOM 4767 O O . LYS B 1 196 ? 25.016 -2.367 -13.695 1 97.12 196 LYS B O 1
ATOM 4772 N N . ARG B 1 197 ? 25.609 -0.228 -13.469 1 95.19 197 ARG B N 1
ATOM 4773 C CA . ARG B 1 197 ? 26.875 -0.541 -12.805 1 95.19 197 ARG B CA 1
ATOM 4774 C C . ARG B 1 197 ? 26.641 -0.938 -11.352 1 95.19 197 ARG B C 1
ATOM 4776 O O . ARG B 1 197 ? 27.531 -1.478 -10.695 1 95.19 197 ARG B O 1
ATOM 4783 N N . PHE B 1 198 ? 25.484 -0.682 -10.844 1 96.88 198 PHE B N 1
ATOM 4784 C CA . PHE B 1 198 ? 25.203 -0.957 -9.445 1 96.88 198 PHE B CA 1
ATOM 4785 C C . PHE B 1 198 ? 24.609 -2.355 -9.281 1 96.88 198 PHE B C 1
ATOM 4787 O O . PHE B 1 198 ? 24.312 -3.031 -10.266 1 96.88 198 PHE B O 1
ATOM 4794 N N . ASN B 1 199 ? 24.594 -2.777 -7.988 1 96.69 199 ASN B N 1
ATOM 4795 C CA . ASN B 1 199 ? 23.984 -4.066 -7.68 1 96.69 199 ASN B CA 1
ATOM 4796 C C . ASN B 1 199 ? 22.453 -4.012 -7.82 1 96.69 199 ASN B C 1
ATOM 4798 O O . ASN B 1 199 ? 21.781 -3.459 -6.961 1 96.69 199 ASN B O 1
ATOM 4802 N N . ILE B 1 200 ? 21.938 -4.574 -8.891 1 97.94 200 ILE B N 1
ATOM 4803 C CA . ILE B 1 200 ? 20.5 -4.688 -9.109 1 97.94 200 ILE B CA 1
ATOM 4804 C C . ILE B 1 200 ? 20.016 -6.031 -8.586 1 97.94 200 ILE B C 1
ATOM 4806 O O . ILE B 1 200 ? 20.453 -7.086 -9.047 1 97.94 200 ILE B O 1
ATOM 4810 N N . ILE B 1 201 ? 19 -5.988 -7.633 1 97.88 201 ILE B N 1
ATOM 4811 C CA . ILE B 1 201 ? 18.734 -7.195 -6.855 1 97.88 201 ILE B CA 1
ATOM 4812 C C . ILE B 1 201 ? 17.234 -7.465 -6.816 1 97.88 201 ILE B C 1
ATOM 4814 O O . ILE B 1 201 ? 16.438 -6.578 -7.117 1 97.88 201 ILE B O 1
ATOM 4818 N N . ASP B 1 202 ? 16.859 -8.734 -6.52 1 98 202 ASP B N 1
ATOM 4819 C CA . ASP B 1 202 ? 15.523 -9.047 -6.016 1 98 202 ASP B CA 1
ATOM 4820 C C . ASP B 1 202 ? 15.375 -8.625 -4.555 1 98 202 ASP B C 1
ATOM 4822 O O . ASP B 1 202 ? 15.625 -9.422 -3.646 1 98 202 ASP B O 1
ATOM 4826 N N . SER B 1 203 ? 14.922 -7.43 -4.406 1 98.38 203 SER B N 1
ATOM 4827 C CA . SER B 1 203 ? 15.062 -6.762 -3.113 1 98.38 203 SER B CA 1
ATOM 4828 C C . SER B 1 203 ? 14.242 -7.465 -2.037 1 98.38 203 SER B C 1
ATOM 4830 O O . SER B 1 203 ? 14.648 -7.523 -0.876 1 98.38 203 SER B O 1
ATOM 4832 N N . GLU B 1 204 ? 13.008 -7.969 -2.385 1 98.38 204 GLU B N 1
ATOM 4833 C CA . GLU B 1 204 ? 12.188 -8.641 -1.378 1 98.38 204 GLU B CA 1
ATOM 4834 C C . GLU B 1 204 ? 12.906 -9.852 -0.797 1 98.38 204 GLU B C 1
ATOM 4836 O O . GLU B 1 204 ? 12.852 -10.094 0.41 1 98.38 204 GLU B O 1
ATOM 4841 N N . TYR B 1 205 ? 13.625 -10.664 -1.662 1 98.5 205 TYR B N 1
ATOM 4842 C CA . TYR B 1 205 ? 14.406 -11.797 -1.179 1 98.5 205 TYR B CA 1
ATOM 4843 C C . TYR B 1 205 ? 15.617 -11.32 -0.372 1 98.5 205 TYR B C 1
ATOM 4845 O O . TYR B 1 205 ? 15.945 -11.906 0.662 1 98.5 205 TYR B O 1
ATOM 4853 N N . PHE B 1 206 ? 16.281 -10.281 -0.887 1 98.44 206 PHE B N 1
ATOM 4854 C CA . PHE B 1 206 ? 17.484 -9.781 -0.237 1 98.44 206 PHE B CA 1
ATOM 4855 C C . PHE B 1 206 ? 17.172 -9.289 1.173 1 98.44 206 PHE B C 1
ATOM 4857 O O . PHE B 1 206 ? 17.859 -9.656 2.127 1 98.44 206 PHE B O 1
ATOM 4864 N N . VAL B 1 207 ? 16.172 -8.477 1.322 1 98.5 207 VAL B N 1
ATOM 4865 C CA . VAL B 1 207 ? 15.812 -7.902 2.613 1 98.5 207 VAL B CA 1
ATOM 4866 C C . VAL B 1 207 ? 15.391 -9.008 3.574 1 98.5 207 VAL B C 1
ATOM 4868 O O . VAL B 1 207 ? 15.82 -9.039 4.73 1 98.5 207 VAL B O 1
ATOM 4871 N N . ASN B 1 208 ? 14.523 -9.938 3.162 1 98.38 208 ASN B N 1
ATOM 4872 C CA . ASN B 1 208 ? 14.109 -11.039 4.023 1 98.38 208 ASN B CA 1
ATOM 4873 C C . ASN B 1 208 ? 15.281 -11.961 4.363 1 98.38 208 ASN B C 1
ATOM 4875 O O . ASN B 1 208 ? 15.336 -12.523 5.461 1 98.38 208 ASN B O 1
ATOM 4879 N N . GLY B 1 209 ? 16.219 -12.109 3.41 1 98 209 GLY B N 1
ATOM 4880 C CA . GLY B 1 209 ? 17.438 -12.82 3.713 1 98 209 GLY B CA 1
ATOM 4881 C C . GLY B 1 209 ? 18.25 -12.164 4.812 1 98 209 GLY B C 1
ATOM 4882 O O . GLY B 1 209 ? 18.781 -12.852 5.691 1 98 209 GLY B O 1
ATOM 4883 N N . CYS B 1 210 ? 18.375 -10.82 4.762 1 97.94 210 CYS B N 1
ATOM 4884 C CA . CYS B 1 210 ? 19.047 -10.078 5.824 1 97.94 210 CYS B CA 1
ATOM 4885 C C . CYS B 1 210 ? 18.391 -10.336 7.172 1 97.94 210 CYS B C 1
ATOM 4887 O O . CYS B 1 210 ? 19.062 -10.547 8.172 1 97.94 210 CYS B O 1
ATOM 4889 N N . LEU B 1 211 ? 17.094 -10.336 7.188 1 97.69 211 LEU B N 1
ATOM 4890 C CA . LEU B 1 211 ? 16.359 -10.578 8.422 1 97.69 211 LEU B CA 1
ATOM 4891 C C . LEU B 1 211 ? 16.625 -11.984 8.945 1 97.69 211 LEU B C 1
ATOM 4893 O O . LEU B 1 211 ? 16.812 -12.18 10.148 1 97.69 211 LEU B O 1
ATOM 4897 N N . ALA B 1 212 ? 16.625 -12.938 8.062 1 96.12 212 ALA B N 1
ATOM 4898 C CA . ALA B 1 212 ? 16.875 -14.328 8.438 1 96.12 212 ALA B CA 1
ATOM 4899 C C . ALA B 1 212 ? 18.281 -14.477 9.039 1 96.12 212 ALA B C 1
ATOM 4901 O O . ALA B 1 212 ? 18.516 -15.375 9.844 1 96.12 212 ALA B O 1
ATOM 4902 N N . GLN B 1 213 ? 19.156 -13.617 8.664 1 97.38 213 GLN B N 1
ATOM 4903 C CA . GLN B 1 213 ? 20.516 -13.633 9.172 1 97.38 213 GLN B CA 1
ATOM 4904 C C . GLN B 1 213 ? 20.672 -12.727 10.391 1 97.38 213 GLN B C 1
ATOM 4906 O O . GLN B 1 213 ? 21.781 -12.398 10.805 1 97.38 213 GLN B O 1
ATOM 4911 N N . ASP B 1 214 ? 19.547 -12.203 10.883 1 96.94 214 ASP B N 1
ATOM 4912 C CA . ASP B 1 214 ? 19.469 -11.398 12.094 1 96.94 214 ASP B CA 1
ATOM 4913 C C . ASP B 1 214 ? 20.188 -10.07 11.922 1 96.94 214 ASP B C 1
ATOM 4915 O O . ASP B 1 214 ? 20.797 -9.562 12.867 1 96.94 214 ASP B O 1
ATOM 4919 N N . LYS B 1 215 ? 20.219 -9.602 10.711 1 97.19 215 LYS B N 1
ATOM 4920 C CA . LYS B 1 215 ? 20.781 -8.281 10.469 1 97.19 215 LYS B CA 1
ATOM 4921 C C . LYS B 1 215 ? 19.812 -7.18 10.875 1 97.19 215 LYS B C 1
ATOM 4923 O O . LYS B 1 215 ? 18.594 -7.32 10.695 1 97.19 215 LYS B O 1
ATOM 4928 N N . SER B 1 216 ? 20.391 -6.105 11.414 1 97.31 216 SER B N 1
ATOM 4929 C CA . SER B 1 216 ? 19.562 -4.949 11.766 1 97.31 216 SER B CA 1
ATOM 4930 C C . SER B 1 216 ? 19.266 -4.09 10.547 1 97.31 216 SER B C 1
ATOM 4932 O O . SER B 1 216 ? 20.172 -3.781 9.758 1 97.31 216 SER B O 1
ATOM 4934 N N . ILE B 1 217 ? 18.016 -3.762 10.359 1 98 217 ILE B N 1
ATOM 4935 C CA . ILE B 1 217 ? 17.594 -3.018 9.18 1 98 217 ILE B CA 1
ATOM 4936 C C . ILE B 1 217 ? 16.797 -1.79 9.602 1 98 217 ILE B C 1
ATOM 4938 O O . ILE B 1 217 ? 15.898 -1.889 10.438 1 98 217 ILE B O 1
ATOM 4942 N N . LEU B 1 218 ? 17.125 -0.596 9.047 1 97.44 218 LEU B N 1
ATOM 4943 C CA . LEU B 1 218 ? 16.359 0.637 9.195 1 97.44 218 LEU B CA 1
ATOM 4944 C C . LEU B 1 218 ? 15.711 1.044 7.875 1 97.44 218 LEU B C 1
ATOM 4946 O O . LEU B 1 218 ? 16.406 1.293 6.891 1 97.44 218 LEU B O 1
ATOM 4950 N N . ALA B 1 219 ? 14.414 0.993 7.859 1 97.81 219 ALA B N 1
ATOM 4951 C CA . ALA B 1 219 ? 13.68 1.517 6.707 1 97.81 219 ALA B CA 1
ATOM 4952 C C . ALA B 1 219 ? 13.477 3.023 6.824 1 97.81 219 ALA B C 1
ATOM 4954 O O . ALA B 1 219 ? 12.922 3.506 7.816 1 97.81 219 ALA B O 1
ATOM 4955 N N . GLU B 1 220 ? 13.867 3.715 5.797 1 95.69 220 GLU B N 1
ATOM 4956 C CA . GLU B 1 220 ? 13.859 5.176 5.785 1 95.69 220 GLU B CA 1
ATOM 4957 C C . GLU B 1 220 ? 12.727 5.719 4.922 1 95.69 220 GLU B C 1
ATOM 4959 O O . GLU B 1 220 ? 12.68 5.473 3.715 1 95.69 220 GLU B O 1
ATOM 4964 N N . GLY B 1 221 ? 11.797 6.418 5.566 1 94.25 221 GLY B N 1
ATOM 4965 C CA . GLY B 1 221 ? 10.695 7.027 4.832 1 94.25 221 GLY B CA 1
ATOM 4966 C C . GLY B 1 221 ? 11.086 8.32 4.145 1 94.25 221 GLY B C 1
ATOM 4967 O O . GLY B 1 221 ? 12.039 8.984 4.555 1 94.25 221 GLY B O 1
ATOM 4968 N N . ALA B 1 222 ? 10.273 8.484 3.062 1 90.62 222 ALA B N 1
ATOM 4969 C CA . ALA B 1 222 ? 10.312 9.789 2.414 1 90.62 222 ALA B CA 1
ATOM 4970 C C . ALA B 1 222 ? 9.078 10.609 2.764 1 90.62 222 ALA B C 1
ATOM 4972 O O . ALA B 1 222 ? 8.141 10.102 3.383 1 90.62 222 ALA B O 1
ATOM 4973 N N . GLN B 1 223 ? 8.922 11.828 2.326 1 92 223 GLN B N 1
ATOM 4974 C CA . GLN B 1 223 ? 7.801 12.719 2.598 1 92 223 GLN B CA 1
ATOM 4975 C C . GLN B 1 223 ? 7.215 12.461 3.982 1 92 223 GLN B C 1
ATOM 4977 O O . GLN B 1 223 ? 7.902 11.953 4.867 1 92 223 GLN B O 1
ATOM 4982 N N . GLY B 1 224 ? 6.105 12.984 4.332 1 95.5 224 GLY B N 1
ATOM 4983 C CA . GLY B 1 224 ? 5.457 12.828 5.625 1 95.5 224 GLY B CA 1
ATOM 4984 C C . GLY B 1 224 ? 4.133 12.094 5.543 1 95.5 224 GLY B C 1
ATOM 4985 O O . GLY B 1 224 ? 3.582 11.914 4.453 1 95.5 224 GLY B O 1
ATOM 4986 N N . THR B 1 225 ? 3.646 11.594 6.652 1 97.81 225 THR B N 1
ATOM 4987 C CA . THR B 1 225 ? 2.422 10.812 6.754 1 97.81 225 THR B CA 1
ATOM 4988 C C . THR B 1 225 ? 1.243 11.57 6.148 1 97.81 225 THR B C 1
ATOM 4990 O O . THR B 1 225 ? 0.401 10.977 5.469 1 97.81 225 THR B O 1
ATOM 4993 N N . LEU B 1 226 ? 1.163 12.867 6.34 1 97.56 226 LEU B N 1
ATOM 4994 C CA . LEU B 1 226 ? 0.002 13.648 5.918 1 97.56 226 LEU B CA 1
ATOM 4995 C C . LEU B 1 226 ? 0.068 13.953 4.422 1 97.56 226 LEU B C 1
ATOM 4997 O O . LEU B 1 226 ? -0.833 14.594 3.877 1 97.56 226 LEU B O 1
ATOM 5001 N N . LEU B 1 227 ? 1.088 13.438 3.75 1 96.56 227 LEU B N 1
ATOM 5002 C CA . LEU B 1 227 ? 1.17 13.484 2.295 1 96.56 227 LEU B CA 1
ATOM 5003 C C . LEU B 1 227 ? 0.884 12.117 1.69 1 96.56 227 LEU B C 1
ATOM 5005 O O . LEU B 1 227 ? 1.111 11.898 0.498 1 96.56 227 LEU B O 1
ATOM 5009 N N . ASP B 1 228 ? 0.405 11.203 2.475 1 97.88 228 ASP B N 1
ATOM 5010 C CA . ASP B 1 228 ? 0.073 9.859 2.021 1 97.88 228 ASP B CA 1
ATOM 5011 C C . ASP B 1 228 ? -1.114 9.875 1.062 1 97.88 228 ASP B C 1
ATOM 5013 O O . ASP B 1 228 ? -2.088 10.602 1.283 1 97.88 228 ASP B O 1
ATOM 5017 N N . VAL B 1 229 ? -1.125 9.031 0.105 1 98 229 VAL B N 1
ATOM 5018 C CA . VAL B 1 229 ? -2.125 9.023 -0.957 1 98 229 VAL B CA 1
ATOM 5019 C C . VAL B 1 229 ? -3.482 8.625 -0.384 1 98 229 VAL B C 1
ATOM 5021 O O . VAL B 1 229 ? -4.527 9.047 -0.888 1 98 229 VAL B O 1
ATOM 5024 N N . ASP B 1 230 ? -3.51 7.824 0.699 1 98.31 230 ASP B N 1
ATOM 5025 C CA . ASP B 1 230 ? -4.762 7.328 1.264 1 98.31 230 ASP B CA 1
ATOM 5026 C C . ASP B 1 230 ? -5.152 8.117 2.51 1 98.31 230 ASP B C 1
ATOM 5028 O O . ASP B 1 230 ? -6.336 8.375 2.742 1 98.31 230 ASP B O 1
ATOM 5032 N N . PHE B 1 231 ? -4.16 8.578 3.254 1 98.38 231 PHE B N 1
ATOM 5033 C CA . PHE B 1 231 ? -4.492 9.047 4.594 1 98.38 231 PHE B CA 1
ATOM 5034 C C . PHE B 1 231 ? -4.062 10.492 4.785 1 98.38 231 PHE B C 1
ATOM 5036 O O . PHE B 1 231 ? -4.258 11.07 5.855 1 98.38 231 PHE B O 1
ATOM 5043 N N . GLY B 1 232 ? -3.457 11.047 3.766 1 97 232 GLY B N 1
ATOM 5044 C CA . GLY B 1 232 ? -3.123 12.461 3.816 1 97 232 GLY B CA 1
ATOM 5045 C C . GLY B 1 232 ? -4.273 13.359 3.408 1 97 232 GLY B C 1
ATOM 5046 O O . GLY B 1 232 ? -5.434 12.938 3.426 1 97 232 GLY B O 1
ATOM 5047 N N . SER B 1 233 ? -3.973 14.672 3.145 1 93.94 233 SER B N 1
ATOM 5048 C CA . SER B 1 233 ? -4.973 15.641 2.725 1 93.94 233 SER B CA 1
ATOM 5049 C C . SER B 1 233 ? -5.207 15.586 1.219 1 93.94 233 SER B C 1
ATOM 5051 O O . SER B 1 233 ? -4.855 16.516 0.493 1 93.94 233 SER B O 1
ATOM 5053 N N . TYR B 1 234 ? -5.797 14.539 0.804 1 95.56 234 TYR B N 1
ATOM 5054 C CA . TYR B 1 234 ? -6.074 14.289 -0.606 1 95.56 234 TYR B CA 1
ATOM 5055 C C . TYR B 1 234 ? -6.883 15.438 -1.212 1 95.56 234 TYR B C 1
ATOM 5057 O O . TYR B 1 234 ? -7.883 15.867 -0.635 1 95.56 234 TYR B O 1
ATOM 5065 N N . PRO B 1 235 ? -6.477 15.984 -2.346 1 95.12 235 PRO B N 1
ATOM 5066 C CA . PRO B 1 235 ? -5.52 15.469 -3.332 1 95.12 235 PRO B CA 1
ATOM 5067 C C . PRO B 1 235 ? -4.141 16.109 -3.203 1 95.12 235 PRO B C 1
ATOM 5069 O O . PRO B 1 235 ? -3.295 15.938 -4.086 1 95.12 235 PRO B O 1
ATOM 5072 N N . PHE B 1 236 ? -3.873 16.922 -2.135 1 94.62 236 PHE B N 1
ATOM 5073 C CA . PHE B 1 236 ? -2.578 17.562 -1.931 1 94.62 236 PHE B CA 1
ATOM 5074 C C . PHE B 1 236 ? -1.611 16.609 -1.233 1 94.62 236 PHE B C 1
ATOM 5076 O O . PHE B 1 236 ? -1.144 16.891 -0.128 1 94.62 236 PHE B O 1
ATOM 5083 N N . VAL B 1 237 ? -1.345 15.484 -1.873 1 96 237 VAL B N 1
ATOM 5084 C CA . VAL B 1 237 ? -0.522 14.391 -1.358 1 96 237 VAL B CA 1
ATOM 5085 C C . VAL B 1 237 ? 0.437 13.914 -2.445 1 96 237 VAL B C 1
ATOM 5087 O O . VAL B 1 237 ? 0.379 14.383 -3.584 1 96 237 VAL B O 1
ATOM 5090 N N . THR B 1 238 ? 1.368 13.031 -2.09 1 95.5 238 THR B N 1
ATOM 5091 C CA . THR B 1 238 ? 2.186 12.352 -3.086 1 95.5 238 THR B CA 1
ATOM 5092 C C . THR B 1 238 ? 1.472 11.109 -3.613 1 95.5 238 THR B C 1
ATOM 5094 O O . THR B 1 238 ? 0.405 10.742 -3.113 1 95.5 238 THR B O 1
ATOM 5097 N N . SER B 1 239 ? 1.978 10.492 -4.637 1 97.12 239 SER B N 1
ATOM 5098 C CA . SER B 1 239 ? 1.328 9.406 -5.363 1 97.12 239 SER B CA 1
ATOM 5099 C C . SER B 1 239 ? 1.722 8.047 -4.797 1 97.12 239 SER B C 1
ATOM 5101 O O . SER B 1 239 ? 1.765 7.055 -5.527 1 97.12 239 SER B O 1
ATOM 5103 N N . SER B 1 240 ? 2.119 7.969 -3.525 1 96.69 240 SER B N 1
ATOM 5104 C CA . SER B 1 240 ? 2.541 6.723 -2.896 1 96.69 240 SER B CA 1
ATOM 5105 C C . SER B 1 240 ? 2.156 6.688 -1.422 1 96.69 240 SER B C 1
ATOM 5107 O O . SER B 1 240 ? 1.696 7.691 -0.872 1 96.69 240 SER B O 1
ATOM 5109 N N . ASN B 1 241 ? 2.258 5.547 -0.81 1 98.19 241 ASN B N 1
ATOM 5110 C CA . ASN B 1 241 ? 2.037 5.402 0.625 1 98.19 241 ASN B CA 1
ATOM 5111 C C . ASN B 1 241 ? 3.273 5.797 1.426 1 98.19 241 ASN B C 1
ATOM 5113 O O . ASN B 1 241 ? 4.309 5.129 1.35 1 98.19 241 ASN B O 1
ATOM 5117 N N . THR B 1 242 ? 3.141 6.832 2.227 1 97.75 242 THR B N 1
ATOM 5118 C CA . THR B 1 242 ? 4.258 7.355 3.01 1 97.75 242 THR B CA 1
ATOM 5119 C C . THR B 1 242 ? 4.176 6.871 4.457 1 97.75 242 THR B C 1
ATOM 5121 O O . THR B 1 242 ? 5.008 7.242 5.285 1 97.75 242 THR B O 1
ATOM 5124 N N . VAL B 1 243 ? 3.211 6.055 4.781 1 98.56 243 VAL B N 1
ATOM 5125 C CA . VAL B 1 243 ? 2.982 5.547 6.129 1 98.56 243 VAL B CA 1
ATOM 5126 C C . VAL B 1 243 ? 3.816 4.289 6.355 1 98.56 243 VAL B C 1
ATOM 5128 O O . VAL B 1 243 ? 4.438 3.77 5.426 1 98.56 243 VAL B O 1
ATOM 5131 N N . CYS B 1 244 ? 3.832 3.801 7.559 1 98.75 244 CYS B N 1
ATOM 5132 C CA . CYS B 1 244 ? 4.652 2.666 7.965 1 98.75 244 CYS B CA 1
ATOM 5133 C C . CYS B 1 244 ? 4.379 1.45 7.086 1 98.75 244 CYS B C 1
ATOM 5135 O O . CYS B 1 244 ? 5.309 0.739 6.699 1 98.75 244 CYS B O 1
ATOM 5137 N N . ALA B 1 245 ? 3.131 1.216 6.762 1 98.75 245 ALA B N 1
ATOM 5138 C CA . ALA B 1 245 ? 2.77 0.084 5.91 1 98.75 245 ALA B CA 1
ATOM 5139 C C . ALA B 1 245 ? 3.408 0.209 4.531 1 98.75 245 ALA B C 1
ATOM 5141 O O . ALA B 1 245 ? 3.596 -0.792 3.834 1 98.75 245 ALA B O 1
ATOM 5142 N N . GLY B 1 246 ? 3.746 1.408 4.125 1 98.56 246 GLY B N 1
ATOM 5143 C CA . GLY B 1 246 ? 4.492 1.619 2.895 1 98.56 246 GLY B CA 1
ATOM 5144 C C . GLY B 1 246 ? 5.844 0.933 2.889 1 98.56 246 GLY B C 1
ATOM 5145 O O . GLY B 1 246 ? 6.344 0.546 1.832 1 98.56 246 GLY B O 1
ATOM 5146 N N . ALA B 1 247 ? 6.484 0.802 4.066 1 98.69 247 ALA B N 1
ATOM 5147 C CA . ALA B 1 247 ? 7.738 0.066 4.164 1 98.69 247 ALA B CA 1
ATOM 5148 C C . ALA B 1 247 ? 7.543 -1.405 3.807 1 98.69 247 ALA B C 1
ATOM 5150 O O . ALA B 1 247 ? 8.422 -2.025 3.199 1 98.69 247 ALA B O 1
ATOM 5151 N N . CYS B 1 248 ? 6.371 -1.935 4.141 1 98.75 248 CYS B N 1
ATOM 5152 C CA . CYS B 1 248 ? 6.074 -3.328 3.826 1 98.75 248 CYS B CA 1
ATOM 5153 C C . CYS B 1 248 ? 5.934 -3.527 2.322 1 98.75 248 CYS B C 1
ATOM 5155 O O . CYS B 1 248 ? 6.617 -4.371 1.737 1 98.75 248 CYS B O 1
ATOM 5157 N N . VAL B 1 249 ? 5.18 -2.674 1.672 1 98.44 249 VAL B N 1
ATOM 5158 C CA . VAL B 1 249 ? 4.914 -2.848 0.247 1 98.44 249 VAL B CA 1
ATOM 5159 C C . VAL B 1 249 ? 6.109 -2.357 -0.565 1 98.44 249 VAL B C 1
ATOM 5161 O O . VAL B 1 249 ? 6.305 -2.771 -1.711 1 98.44 249 VAL B O 1
ATOM 5164 N N . GLY B 1 250 ? 6.906 -1.51 0.073 1 98.62 250 GLY B N 1
ATOM 5165 C CA . GLY B 1 250 ? 8.023 -0.922 -0.654 1 98.62 250 GLY B CA 1
ATOM 5166 C C . GLY B 1 250 ? 9.312 -1.708 -0.507 1 98.62 250 GLY B C 1
ATOM 5167 O O . GLY B 1 250 ? 10.281 -1.453 -1.22 1 98.62 250 GLY B O 1
ATOM 5168 N N . LEU B 1 251 ? 9.352 -2.738 0.424 1 98.81 251 LEU B N 1
ATOM 5169 C CA . LEU B 1 251 ? 10.562 -3.518 0.652 1 98.81 251 LEU B CA 1
ATOM 5170 C C . LEU B 1 251 ? 10.273 -5.012 0.588 1 98.81 251 LEU B C 1
ATOM 5172 O O . LEU B 1 251 ? 11.188 -5.832 0.616 1 98.81 251 LEU B O 1
ATOM 5176 N N . GLY B 1 252 ? 9.016 -5.359 0.466 1 98.5 252 GLY B N 1
ATOM 5177 C CA . GLY B 1 252 ? 8.648 -6.77 0.431 1 98.5 252 GLY B CA 1
ATOM 5178 C C . GLY B 1 252 ? 8.797 -7.457 1.774 1 98.5 252 GLY B C 1
ATOM 5179 O O . GLY B 1 252 ? 9.312 -8.578 1.849 1 98.5 252 GLY B O 1
ATOM 5180 N N . ILE B 1 253 ? 8.414 -6.77 2.795 1 98.31 253 ILE B N 1
ATOM 5181 C CA . ILE B 1 253 ? 8.461 -7.34 4.137 1 98.31 253 ILE B CA 1
ATOM 5182 C C . ILE B 1 253 ? 7.055 -7.414 4.719 1 98.31 253 ILE B C 1
ATOM 5184 O O . ILE B 1 253 ? 6.23 -6.523 4.492 1 98.31 253 ILE B O 1
ATOM 5188 N N . ALA B 1 254 ? 6.746 -8.477 5.418 1 98.69 254 ALA B N 1
ATOM 5189 C CA . ALA B 1 254 ? 5.43 -8.68 6.012 1 98.69 254 ALA B CA 1
ATOM 5190 C C . ALA B 1 254 ? 5.215 -7.742 7.195 1 98.69 254 ALA B C 1
ATOM 5192 O O . ALA B 1 254 ? 6.172 -7.348 7.867 1 98.69 254 ALA B O 1
ATOM 5193 N N . PRO B 1 255 ? 3.949 -7.406 7.488 1 98.62 255 PRO B N 1
ATOM 5194 C CA . PRO B 1 255 ? 3.656 -6.527 8.625 1 98.62 255 PRO B CA 1
ATOM 5195 C C . PRO B 1 255 ? 4.215 -7.055 9.938 1 98.62 255 PRO B C 1
ATOM 5197 O O . PRO B 1 255 ? 4.691 -6.277 10.766 1 98.62 255 PRO B O 1
ATOM 5200 N N . ASN B 1 256 ? 4.242 -8.328 10.125 1 97.12 256 ASN B N 1
ATOM 5201 C CA . ASN B 1 256 ? 4.695 -8.898 11.398 1 97.12 256 ASN B CA 1
ATOM 5202 C C . ASN B 1 256 ? 6.215 -8.828 11.523 1 97.12 256 ASN B C 1
ATOM 5204 O O . ASN B 1 256 ? 6.77 -9.242 12.547 1 97.12 256 ASN B O 1
ATOM 5208 N N . ARG B 1 257 ? 6.887 -8.281 10.547 1 98 257 ARG B N 1
ATOM 5209 C CA . ARG B 1 257 ? 8.336 -8.125 10.586 1 98 257 ARG B CA 1
ATOM 5210 C C . ARG B 1 257 ? 8.727 -6.68 10.867 1 98 257 ARG B C 1
ATOM 5212 O O . ARG B 1 257 ? 9.906 -6.328 10.812 1 98 257 ARG B O 1
ATOM 5219 N N . ILE B 1 258 ? 7.805 -5.84 11.156 1 98.56 258 ILE B N 1
ATOM 5220 C CA . ILE B 1 258 ? 8.078 -4.461 11.547 1 98.56 258 ILE B CA 1
ATOM 5221 C C . ILE B 1 258 ? 8.328 -4.395 13.055 1 98.56 258 ILE B C 1
ATOM 5223 O O . ILE B 1 258 ? 7.598 -5.008 13.836 1 98.56 258 ILE B O 1
ATOM 5227 N N . GLY B 1 259 ? 9.445 -3.764 13.43 1 97.94 259 GLY B N 1
ATOM 5228 C CA . GLY B 1 259 ? 9.789 -3.547 14.828 1 97.94 259 GLY B CA 1
ATOM 5229 C C . GLY B 1 259 ? 9.445 -2.152 15.32 1 97.94 259 GLY B C 1
ATOM 5230 O O . GLY B 1 259 ? 8.289 -1.73 15.242 1 97.94 259 GLY B O 1
ATOM 5231 N N . GLU B 1 260 ? 10.422 -1.363 15.719 1 97.88 260 GLU B N 1
ATOM 5232 C CA . GLU B 1 260 ? 10.211 -0.002 16.203 1 97.88 260 GLU B CA 1
ATOM 5233 C C . GLU B 1 260 ? 9.805 0.93 15.062 1 97.88 260 GLU B C 1
ATOM 5235 O O . GLU B 1 260 ? 10.289 0.792 13.938 1 97.88 260 GLU B O 1
ATOM 5240 N N . VAL B 1 261 ? 8.914 1.735 15.383 1 98.56 261 VAL B N 1
ATOM 5241 C CA . VAL B 1 261 ? 8.5 2.787 14.461 1 98.56 261 VAL B CA 1
ATOM 5242 C C . VAL B 1 261 ? 8.812 4.156 15.062 1 98.56 261 VAL B C 1
ATOM 5244 O O . VAL B 1 261 ? 8.125 4.605 15.984 1 98.56 261 VAL B O 1
ATOM 5247 N N . TYR B 1 262 ? 9.82 4.82 14.492 1 98.19 262 TYR B N 1
ATOM 5248 C CA . TYR B 1 262 ? 10.227 6.156 14.906 1 98.19 262 TYR B CA 1
ATOM 5249 C C . TYR B 1 262 ? 9.453 7.223 14.141 1 98.19 262 TYR B C 1
ATOM 5251 O O . TYR B 1 262 ? 9.578 7.328 12.914 1 98.19 262 TYR B O 1
ATOM 5259 N N . GLY B 1 263 ? 8.633 7.969 14.852 1 98.38 263 GLY B N 1
ATOM 5260 C CA . GLY B 1 263 ? 7.914 9.086 14.258 1 98.38 263 GLY B CA 1
ATOM 5261 C C . GLY B 1 263 ? 8.586 10.422 14.492 1 98.38 263 GLY B C 1
ATOM 5262 O O . GLY B 1 263 ? 8.75 10.844 15.633 1 98.38 263 GLY B O 1
ATOM 5263 N N . ILE B 1 264 ? 8.945 11.086 13.422 1 97.94 264 ILE B N 1
ATOM 5264 C CA . ILE B 1 264 ? 9.633 12.367 13.516 1 97.94 264 ILE B CA 1
ATOM 5265 C C . ILE B 1 264 ? 8.625 13.5 13.328 1 97.94 264 ILE B C 1
ATOM 5267 O O . ILE B 1 264 ? 7.77 13.445 12.438 1 97.94 264 ILE B O 1
ATOM 5271 N N . PHE B 1 265 ? 8.695 14.453 14.195 1 98.06 265 PHE B N 1
ATOM 5272 C CA . PHE B 1 265 ? 7.914 15.68 14.07 1 98.06 265 PHE B CA 1
ATOM 5273 C C . PHE B 1 265 ? 8.727 16.891 14.539 1 98.06 265 PHE B C 1
ATOM 5275 O O . PHE B 1 265 ? 9.773 16.734 15.172 1 98.06 265 PHE B O 1
ATOM 5282 N N . LYS B 1 266 ? 8.344 18.062 14.102 1 97.06 266 LYS B N 1
ATOM 5283 C CA . LYS B 1 266 ? 8.961 19.297 14.594 1 97.06 266 LYS B CA 1
ATOM 5284 C C . LYS B 1 266 ? 8.188 19.859 15.781 1 97.06 266 LYS B C 1
ATOM 5286 O O . LYS B 1 266 ? 6.996 19.578 15.945 1 97.06 266 LYS B O 1
ATOM 5291 N N . ALA B 1 267 ? 8.883 20.688 16.578 1 97.44 267 ALA B N 1
ATOM 5292 C CA . ALA B 1 267 ? 8.242 21.359 17.703 1 97.44 267 ALA B CA 1
ATOM 5293 C C . ALA B 1 267 ? 7.113 22.266 17.219 1 97.44 267 ALA B C 1
ATOM 5295 O O . ALA B 1 267 ? 6.273 22.703 18.016 1 97.44 267 ALA B O 1
ATOM 5296 N N . TYR B 1 268 ? 7.055 22.562 15.969 1 97.69 268 TYR B N 1
ATOM 5297 C CA . TYR B 1 268 ? 6.004 23.266 15.234 1 97.69 268 TYR B CA 1
ATOM 5298 C C . TYR B 1 268 ? 5.723 22.562 13.906 1 97.69 268 TYR B C 1
ATOM 5300 O O . TYR B 1 268 ? 6.145 21.438 13.688 1 97.69 268 TYR B O 1
ATOM 5308 N N . CYS B 1 269 ? 4.902 23.172 13.023 1 97.5 269 CYS B N 1
ATOM 5309 C CA . CYS B 1 269 ? 4.57 22.5 11.773 1 97.5 269 CYS B CA 1
ATOM 5310 C C . CYS B 1 269 ? 5.035 23.328 10.578 1 97.5 269 CYS B C 1
ATOM 5312 O O . CYS B 1 269 ? 5.082 24.547 10.648 1 97.5 269 CYS B O 1
ATOM 5314 N N . THR B 1 270 ? 5.422 22.625 9.578 1 96.44 270 THR B N 1
ATOM 5315 C CA . THR B 1 270 ? 5.746 23.25 8.305 1 96.44 270 THR B CA 1
ATOM 5316 C C . THR B 1 270 ? 5.148 22.453 7.145 1 96.44 270 THR B C 1
ATOM 5318 O O . THR B 1 270 ? 4.926 21.25 7.266 1 96.44 270 THR B O 1
ATOM 5321 N N . ARG B 1 271 ? 4.848 23.047 6.152 1 93.62 271 ARG B N 1
ATOM 5322 C CA . ARG B 1 271 ? 4.32 22.438 4.941 1 93.62 271 ARG B CA 1
ATOM 5323 C C . ARG B 1 271 ? 4.824 23.156 3.697 1 93.62 271 ARG B C 1
ATOM 5325 O O . ARG B 1 271 ? 4.883 24.391 3.668 1 93.62 271 ARG B O 1
ATOM 5332 N N . VAL B 1 272 ? 5.219 22.328 2.799 1 87.38 272 VAL B N 1
ATOM 5333 C CA . VAL B 1 272 ? 5.633 22.891 1.514 1 87.38 272 VAL B CA 1
ATOM 5334 C C . VAL B 1 272 ? 4.516 22.688 0.488 1 87.38 272 VAL B C 1
ATOM 5336 O O . VAL B 1 272 ? 3.783 21.703 0.535 1 87.38 272 VAL B O 1
ATOM 5339 N N . GLY B 1 273 ? 4.324 23.641 -0.372 1 81.06 273 GLY B N 1
ATOM 5340 C CA . GLY B 1 273 ? 3.348 23.5 -1.438 1 81.06 273 GLY B CA 1
ATOM 5341 C C . GLY B 1 273 ? 1.939 23.859 -1.01 1 81.06 273 GLY B C 1
ATOM 5342 O O . GLY B 1 273 ? 1.742 24.438 0.062 1 81.06 273 GLY B O 1
ATOM 5343 N N . GLY B 1 274 ? 1.03 23.578 -1.896 1 86.81 274 GLY B N 1
ATOM 5344 C CA . GLY B 1 274 ? -0.364 23.891 -1.633 1 86.81 274 GLY B CA 1
ATOM 5345 C C . GLY B 1 274 ? -1.055 22.875 -0.747 1 86.81 274 GLY B C 1
ATOM 5346 O O . GLY B 1 274 ? -0.424 21.922 -0.276 1 86.81 274 GLY B O 1
ATOM 5347 N N . GLY B 1 275 ? -2.295 23.203 -0.378 1 91.44 275 GLY B N 1
ATOM 5348 C CA . GLY B 1 275 ? -3.102 22.297 0.434 1 91.44 275 GLY B CA 1
ATOM 5349 C C . GLY B 1 275 ? -3.418 22.859 1.808 1 91.44 275 GLY B C 1
ATOM 5350 O O . GLY B 1 275 ? -2.83 23.859 2.227 1 91.44 275 GLY B O 1
ATOM 5351 N N . PRO B 1 276 ? -4.23 22.172 2.404 1 94.69 276 PRO B N 1
ATOM 5352 C CA . PRO B 1 276 ? -4.684 22.688 3.699 1 94.69 276 PRO B CA 1
ATOM 5353 C C . PRO B 1 276 ? -3.625 22.562 4.793 1 94.69 276 PRO B C 1
ATOM 5355 O O . PRO B 1 276 ? -2.867 21.578 4.805 1 94.69 276 PRO B O 1
ATOM 5358 N N . PHE B 1 277 ? -3.531 23.547 5.66 1 96.25 277 PHE B N 1
ATOM 5359 C CA . PHE B 1 277 ? -2.639 23.641 6.809 1 96.25 277 PHE B CA 1
ATOM 5360 C C . PHE B 1 277 ? -3.342 24.312 7.98 1 96.25 277 PHE B C 1
ATOM 5362 O O . PHE B 1 277 ? -3.203 25.516 8.188 1 96.25 277 PHE B O 1
ATOM 5369 N N . PRO B 1 278 ? -4.062 23.516 8.797 1 97 278 PRO B N 1
ATOM 5370 C CA . PRO B 1 278 ? -4.996 24.031 9.789 1 97 278 PRO B CA 1
ATOM 5371 C C . PRO B 1 278 ? -4.344 25.047 10.734 1 97 278 PRO B C 1
ATOM 5373 O O . PRO B 1 278 ? -4.977 26.031 11.125 1 97 278 PRO B O 1
ATOM 5376 N N . THR B 1 279 ? -3.086 24.859 11.055 1 98.12 279 THR B N 1
ATOM 5377 C CA . THR B 1 279 ? -2.471 25.688 12.086 1 98.12 279 THR B CA 1
ATOM 5378 C C . THR B 1 279 ? -1.572 26.75 11.461 1 98.12 279 THR B C 1
ATOM 5380 O O . THR B 1 279 ? -0.763 27.375 12.148 1 98.12 279 THR B O 1
ATOM 5383 N N . GLU B 1 280 ? -1.67 26.969 10.172 1 97.69 280 GLU B N 1
ATOM 5384 C CA . GLU B 1 280 ? -0.818 27.922 9.469 1 97.69 280 GLU B CA 1
ATOM 5385 C C . GLU B 1 280 ? -0.948 29.312 10.062 1 97.69 280 GLU B C 1
ATOM 5387 O O . GLU B 1 280 ? -2.051 29.766 10.391 1 97.69 280 GLU B O 1
ATOM 5392 N N . LEU B 1 281 ? 0.208 29.938 10.188 1 97.81 281 LEU B N 1
ATOM 5393 C CA . LEU B 1 281 ? 0.245 31.312 10.688 1 97.81 281 LEU B CA 1
ATOM 5394 C C . LEU B 1 281 ? 0.541 32.281 9.555 1 97.81 281 LEU B C 1
ATOM 5396 O O . LEU B 1 281 ? 1.467 32.062 8.773 1 97.81 281 LEU B O 1
ATOM 5400 N N . PHE B 1 282 ? -0.244 33.312 9.484 1 96.06 282 PHE B N 1
ATOM 5401 C CA . PHE B 1 282 ? -0.073 34.344 8.461 1 96.06 282 PHE B CA 1
ATOM 5402 C C . PHE B 1 282 ? 0.454 35.625 9.07 1 96.06 282 PHE B C 1
ATOM 5404 O O . PHE B 1 282 ? 0.397 36.688 8.438 1 96.06 282 PHE B O 1
ATOM 5411 N N . ASP B 1 283 ? 0.96 35.594 10.273 1 97 283 ASP B N 1
ATOM 5412 C CA . ASP B 1 283 ? 1.393 36.75 11.023 1 97 283 ASP B CA 1
ATOM 5413 C C . ASP B 1 283 ? 2.902 36.75 11.25 1 97 283 ASP B C 1
ATOM 5415 O O . ASP B 1 283 ? 3.623 35.969 10.609 1 97 283 ASP B O 1
ATOM 5419 N N . GLU B 1 284 ? 3.326 37.594 12.047 1 96.75 284 GLU B N 1
ATOM 5420 C CA . GLU B 1 284 ? 4.754 37.781 12.312 1 96.75 284 GLU B CA 1
ATOM 5421 C C . GLU B 1 284 ? 5.336 36.531 12.984 1 96.75 284 GLU B C 1
ATOM 5423 O O . GLU B 1 284 ? 6.504 36.188 12.766 1 96.75 284 GLU B O 1
ATOM 5428 N N . THR B 1 285 ? 4.535 35.938 13.75 1 96.81 285 THR B N 1
ATOM 5429 C CA . THR B 1 285 ? 4.996 34.719 14.414 1 96.81 285 THR B CA 1
ATOM 5430 C C . THR B 1 285 ? 5.406 33.656 13.391 1 96.81 285 THR B C 1
ATOM 5432 O O . THR B 1 285 ? 6.469 33.031 13.508 1 96.81 285 THR B O 1
ATOM 5435 N N . GLY B 1 286 ? 4.551 33.438 12.359 1 96.81 286 GLY B N 1
ATOM 5436 C CA . GLY B 1 286 ? 4.887 32.5 11.289 1 96.81 286 GLY B CA 1
ATOM 5437 C C . GLY B 1 286 ? 6.141 32.906 10.531 1 96.81 286 GLY B C 1
ATOM 5438 O O . GLY B 1 286 ? 6.965 32.031 10.203 1 96.81 286 GLY B O 1
ATOM 5439 N N . ALA B 1 287 ? 6.242 34.156 10.305 1 96.5 287 ALA B N 1
ATOM 5440 C CA . ALA B 1 287 ? 7.414 34.656 9.594 1 96.5 287 ALA B CA 1
ATOM 5441 C C . ALA B 1 287 ? 8.688 34.469 10.414 1 96.5 287 ALA B C 1
ATOM 5443 O O . ALA B 1 287 ? 9.734 34.125 9.859 1 96.5 287 ALA B O 1
ATOM 5444 N N . ARG B 1 288 ? 8.609 34.719 11.656 1 96.44 288 ARG B N 1
ATOM 5445 C CA . ARG B 1 288 ? 9.75 34.531 12.547 1 96.44 288 ARG B CA 1
ATOM 5446 C C . ARG B 1 288 ? 10.172 33.062 12.586 1 96.44 288 ARG B C 1
ATOM 5448 O O . ARG B 1 288 ? 11.359 32.75 12.516 1 96.44 288 ARG B O 1
ATOM 5455 N N . MET B 1 289 ? 9.188 32.156 12.703 1 96.69 289 MET B N 1
ATOM 5456 C CA . MET B 1 289 ? 9.477 30.719 12.672 1 96.69 289 MET B CA 1
ATOM 5457 C C . MET B 1 289 ? 10.234 30.344 11.406 1 96.69 289 MET B C 1
ATOM 5459 O O . MET B 1 289 ? 11.227 29.609 11.461 1 96.69 289 MET B O 1
ATOM 5463 N N . ARG B 1 290 ? 9.719 30.828 10.273 1 96.38 290 ARG B N 1
ATOM 5464 C CA . ARG B 1 290 ? 10.336 30.531 8.984 1 96.38 290 ARG B CA 1
ATOM 5465 C C . ARG B 1 290 ? 11.773 31.031 8.938 1 96.38 290 ARG B C 1
ATOM 5467 O O . ARG B 1 290 ? 12.672 30.312 8.469 1 96.38 290 ARG B O 1
ATOM 5474 N N . SER B 1 291 ? 11.969 32.25 9.438 1 95.88 291 SER B N 1
ATOM 5475 C CA . SER B 1 291 ? 13.281 32.875 9.391 1 95.88 291 SER B CA 1
ATOM 5476 C C . SER B 1 291 ? 14.273 32.156 10.305 1 95.88 291 SER B C 1
ATOM 5478 O O . SER B 1 291 ? 15.359 31.766 9.875 1 95.88 291 SER B O 1
ATOM 5480 N N . ILE B 1 292 ? 13.914 31.953 11.547 1 95.44 292 ILE B N 1
ATOM 5481 C CA . ILE B 1 292 ? 14.805 31.344 12.523 1 95.44 292 ILE B CA 1
ATOM 5482 C C . ILE B 1 292 ? 15.086 29.891 12.125 1 95.44 292 ILE B C 1
ATOM 5484 O O . ILE B 1 292 ? 16.219 29.422 12.219 1 95.44 292 ILE B O 1
ATOM 5488 N N . GLY B 1 293 ? 14.047 29.203 11.664 1 94.06 293 GLY B N 1
ATOM 5489 C CA . GLY B 1 293 ? 14.172 27.797 11.32 1 94.06 293 GLY B CA 1
ATOM 5490 C C . GLY B 1 293 ? 14.789 27.562 9.953 1 94.06 293 GLY B C 1
ATOM 5491 O O . GLY B 1 293 ? 15.086 26.422 9.578 1 94.06 293 GLY B O 1
ATOM 5492 N N . HIS B 1 294 ? 14.953 28.594 9.148 1 90.5 294 HIS B N 1
ATOM 5493 C CA . HIS B 1 294 ? 15.414 28.484 7.77 1 90.5 294 HIS B CA 1
ATOM 5494 C C . HIS B 1 294 ? 14.555 27.516 6.973 1 90.5 294 HIS B C 1
ATOM 5496 O O . HIS B 1 294 ? 15.062 26.562 6.371 1 90.5 294 HIS B O 1
ATOM 5502 N N . GLU B 1 295 ? 13.242 27.75 7 1 92.94 295 GLU B N 1
ATOM 5503 C CA . GLU B 1 295 ? 12.25 26.812 6.457 1 92.94 295 GLU B CA 1
ATOM 5504 C C . GLU B 1 295 ? 12.039 27.047 4.965 1 92.94 295 GLU B C 1
ATOM 5506 O O . GLU B 1 295 ? 11.031 27.641 4.562 1 92.94 295 GLU B O 1
ATOM 5511 N N . TYR B 1 296 ? 12.984 26.5 4.18 1 86 296 TYR B N 1
ATOM 5512 C CA . TYR B 1 296 ? 12.953 26.531 2.721 1 86 296 TYR B CA 1
ATOM 5513 C C . TYR B 1 296 ? 13.148 25.125 2.15 1 86 296 TYR B C 1
ATOM 5515 O O . TYR B 1 296 ? 13.898 24.328 2.703 1 86 296 TYR B O 1
ATOM 5523 N N . GLY B 1 297 ? 12.43 24.812 1.089 1 77.38 297 GLY B N 1
ATOM 5524 C CA . GLY B 1 297 ? 12.57 23.5 0.467 1 77.38 297 GLY B CA 1
ATOM 5525 C C . GLY B 1 297 ? 13.992 23.188 0.041 1 77.38 297 GLY B C 1
ATOM 5526 O O . GLY B 1 297 ? 14.672 24.031 -0.538 1 77.38 297 GLY B O 1
ATOM 5527 N N . ALA B 1 298 ? 14.445 21.922 0.329 1 68.62 298 ALA B N 1
ATOM 5528 C CA . ALA B 1 298 ? 15.805 21.5 -0.004 1 68.62 298 ALA B CA 1
ATOM 5529 C C . ALA B 1 298 ? 15.977 21.359 -1.513 1 68.62 298 ALA B C 1
ATOM 5531 O O . ALA B 1 298 ? 17.031 21.688 -2.057 1 68.62 298 ALA B O 1
ATOM 5532 N N . VAL B 1 299 ? 14.93 20.969 -2.225 1 68 299 VAL B N 1
ATOM 5533 C CA . VAL B 1 299 ? 14.992 20.672 -3.652 1 68 299 VAL B CA 1
ATOM 5534 C C . VAL B 1 299 ? 14.508 21.875 -4.457 1 68 299 VAL B C 1
ATOM 5536 O O . VAL B 1 299 ? 15.188 22.312 -5.383 1 68 299 VAL B O 1
ATOM 5539 N N . THR B 1 300 ? 13.406 22.516 -4.016 1 69.81 300 THR B N 1
ATOM 5540 C CA . THR B 1 300 ? 12.766 23.562 -4.82 1 69.81 300 THR B CA 1
ATOM 5541 C C . THR B 1 300 ? 13.211 24.938 -4.375 1 69.81 300 THR B C 1
ATOM 5543 O O . THR B 1 300 ? 13.055 25.922 -5.113 1 69.81 300 THR B O 1
ATOM 5546 N N . GLY B 1 301 ? 13.695 25 -3.078 1 77.38 301 GLY B N 1
ATOM 5547 C CA . GLY B 1 301 ? 14.031 26.297 -2.498 1 77.38 301 GLY B CA 1
ATOM 5548 C C . GLY B 1 301 ? 12.82 27.109 -2.109 1 77.38 301 GLY B C 1
ATOM 5549 O O . GLY B 1 301 ? 12.953 28.219 -1.567 1 77.38 301 GLY B O 1
ATOM 5550 N N . ARG B 1 302 ? 11.586 26.516 -2.271 1 80.69 302 ARG B N 1
ATOM 5551 C CA . ARG B 1 302 ? 10.344 27.219 -1.967 1 80.69 302 ARG B CA 1
ATOM 5552 C C . ARG B 1 302 ? 10.203 27.453 -0.467 1 80.69 302 ARG B C 1
ATOM 5554 O O . ARG B 1 302 ? 10.633 26.625 0.341 1 80.69 302 ARG B O 1
ATOM 5561 N N . GLU B 1 303 ? 9.562 28.578 -0.185 1 89.94 303 GLU B N 1
ATOM 5562 C CA . GLU B 1 303 ? 9.266 28.859 1.218 1 89.94 303 GLU B CA 1
ATOM 5563 C C . GLU B 1 303 ? 8.32 27.812 1.799 1 89.94 303 GLU B C 1
ATOM 5565 O O . GLU B 1 303 ? 7.363 27.406 1.14 1 89.94 303 GLU B O 1
ATOM 5570 N N . ARG B 1 304 ? 8.695 27.391 2.939 1 93.56 304 ARG B N 1
ATOM 5571 C CA . ARG B 1 304 ? 7.762 26.547 3.662 1 93.56 304 ARG B CA 1
ATOM 5572 C C . ARG B 1 304 ? 6.773 27.375 4.473 1 93.56 304 ARG B C 1
ATOM 5574 O O . ARG B 1 304 ? 7.145 28.406 5.043 1 93.56 304 ARG B O 1
ATOM 5581 N N . ARG B 1 305 ? 5.574 27.016 4.449 1 96.12 305 ARG B N 1
ATOM 5582 C CA . ARG B 1 305 ? 4.555 27.547 5.344 1 96.12 305 ARG B CA 1
ATOM 5583 C C . ARG B 1 305 ? 4.762 27.062 6.773 1 96.12 305 ARG B C 1
ATOM 5585 O O . ARG B 1 305 ? 5.164 25.922 6.988 1 96.12 305 ARG B O 1
ATOM 5592 N N . CYS B 1 306 ? 4.551 27.953 7.711 1 97.81 306 CYS B N 1
ATOM 5593 C CA . CYS B 1 306 ? 4.832 27.594 9.094 1 97.81 306 CYS B CA 1
ATOM 5594 C C . CYS B 1 306 ? 3.59 27.766 9.961 1 97.81 306 CYS B C 1
ATOM 5596 O O . CYS B 1 306 ? 2.729 28.594 9.664 1 97.81 306 CYS B O 1
ATOM 5598 N N . GLY B 1 307 ? 3.488 26.969 10.969 1 98.25 307 GLY B N 1
ATOM 5599 C CA . GLY B 1 307 ? 2.387 27.016 11.922 1 98.25 307 GLY B CA 1
ATOM 5600 C C . GLY B 1 307 ? 2.686 26.312 13.227 1 98.25 307 GLY B C 1
ATOM 5601 O O . GLY B 1 307 ? 3.725 25.656 13.359 1 98.25 307 GLY B O 1
ATOM 5602 N N . TRP B 1 308 ? 1.812 26.531 14.227 1 98.69 308 TRP B N 1
ATOM 5603 C CA . TRP B 1 308 ? 1.967 25.875 15.516 1 98.69 308 TRP B CA 1
ATOM 5604 C C . TRP B 1 308 ? 1.824 24.359 15.375 1 98.69 308 TRP B C 1
ATOM 5606 O O . TRP B 1 308 ? 1.316 23.875 14.359 1 98.69 308 TRP B O 1
ATOM 5616 N N . LEU B 1 309 ? 2.305 23.656 16.391 1 98.69 309 LEU B N 1
ATOM 5617 C CA . LEU B 1 309 ? 2.158 22.203 16.391 1 98.69 309 LEU B CA 1
ATOM 5618 C C . LEU B 1 309 ? 0.686 21.812 16.344 1 98.69 309 LEU B C 1
ATOM 5620 O O . LEU B 1 309 ? -0.13 22.344 17.109 1 98.69 309 LEU B O 1
ATOM 5624 N N . ASP B 1 310 ? 0.326 20.953 15.477 1 98.69 310 ASP B N 1
ATOM 5625 C CA . ASP B 1 310 ? -1.013 20.391 15.344 1 98.69 310 ASP B CA 1
ATOM 5626 C C . ASP B 1 310 ? -1.09 19.016 16 1 98.69 310 ASP B C 1
ATOM 5628 O O . ASP B 1 310 ? -0.787 18 15.375 1 98.69 310 ASP B O 1
ATOM 5632 N N . LEU B 1 311 ? -1.565 18.969 17.188 1 98.75 311 LEU B N 1
ATOM 5633 C CA . LEU B 1 311 ? -1.593 17.719 17.953 1 98.75 311 LEU B CA 1
ATOM 5634 C C . LEU B 1 311 ? -2.656 16.781 17.422 1 98.75 311 LEU B C 1
ATOM 5636 O O . LEU B 1 311 ? -2.498 15.555 17.5 1 98.75 311 LEU B O 1
ATOM 5640 N N . VAL B 1 312 ? -3.791 17.312 16.891 1 98.56 312 VAL B N 1
ATOM 5641 C CA . VAL B 1 312 ? -4.824 16.469 16.281 1 98.56 312 VAL B CA 1
ATOM 5642 C C . VAL B 1 312 ? -4.227 15.664 15.133 1 98.56 312 VAL B C 1
ATOM 5644 O O . VAL B 1 312 ? -4.391 14.445 15.07 1 98.56 312 VAL B O 1
ATOM 5647 N N . ALA B 1 313 ? -3.49 16.328 14.258 1 98.44 313 ALA B N 1
ATOM 5648 C CA . ALA B 1 313 ? -2.84 15.68 13.117 1 98.44 313 ALA B CA 1
ATOM 5649 C C . ALA B 1 313 ? -1.758 14.711 13.586 1 98.44 313 ALA B C 1
ATOM 5651 O O . ALA B 1 313 ? -1.584 13.633 13 1 98.44 313 ALA B O 1
ATOM 5652 N N . LEU B 1 314 ? -1.016 15.102 14.57 1 98.81 314 LEU B N 1
ATOM 5653 C CA . LEU B 1 314 ? 0.055 14.258 15.078 1 98.81 314 LEU B CA 1
ATOM 5654 C C . LEU B 1 314 ? -0.504 12.945 15.625 1 98.81 314 LEU B C 1
ATOM 5656 O O . LEU B 1 314 ? 0.016 11.867 15.32 1 98.81 314 LEU B O 1
ATOM 5660 N N . LYS B 1 315 ? -1.576 13 16.438 1 98.81 315 LYS B N 1
ATOM 5661 C CA . LYS B 1 315 ? -2.209 11.805 17 1 98.81 315 LYS B CA 1
ATOM 5662 C C . LYS B 1 315 ? -2.748 10.898 15.891 1 98.81 315 LYS B C 1
ATOM 5664 O O . LYS B 1 315 ? -2.648 9.672 15.984 1 98.81 315 LYS B O 1
ATOM 5669 N N . TYR B 1 316 ? -3.346 11.523 14.906 1 98.69 316 TYR B N 1
ATOM 5670 C CA . TYR B 1 316 ? -3.83 10.781 13.75 1 98.69 316 TYR B CA 1
ATOM 5671 C C . TYR B 1 316 ? -2.703 9.984 13.102 1 98.69 316 TYR B C 1
ATOM 5673 O O . TYR B 1 316 ? -2.852 8.781 12.852 1 98.69 316 TYR B O 1
ATOM 5681 N N . SER B 1 317 ? -1.558 10.664 12.859 1 98.81 317 SER B N 1
ATOM 5682 C CA . SER B 1 317 ? -0.405 10.039 12.227 1 98.81 317 SER B CA 1
ATOM 5683 C C . SER B 1 317 ? 0.15 8.906 13.086 1 98.81 317 SER B C 1
ATOM 5685 O O . SER B 1 317 ? 0.565 7.867 12.57 1 98.81 317 SER B O 1
ATOM 5687 N N . ILE B 1 318 ? 0.184 9.125 14.367 1 98.88 318 ILE B N 1
ATOM 5688 C CA . ILE B 1 318 ? 0.674 8.109 15.297 1 98.88 318 ILE B CA 1
ATOM 5689 C C . ILE B 1 318 ? -0.204 6.863 15.219 1 98.88 318 ILE B C 1
ATOM 5691 O O . ILE B 1 318 ? 0.303 5.742 15.18 1 98.88 318 ILE B O 1
ATOM 5695 N N . MET B 1 319 ? -1.511 7.023 15.125 1 98.69 319 MET B N 1
ATOM 5696 C CA . MET B 1 319 ? -2.467 5.922 15.039 1 98.69 319 MET B CA 1
ATOM 5697 C C . MET B 1 319 ? -2.26 5.117 13.758 1 98.69 319 MET B C 1
ATOM 5699 O O . MET B 1 319 ? -2.111 3.896 13.805 1 98.69 319 MET B O 1
ATOM 5703 N N . ILE B 1 320 ? -2.146 5.805 12.609 1 98.75 320 ILE B N 1
ATOM 5704 C CA . ILE B 1 320 ? -2.062 5.176 11.297 1 98.75 320 ILE B CA 1
ATOM 5705 C C . ILE B 1 320 ? -0.77 4.371 11.195 1 98.75 320 ILE B C 1
ATOM 5707 O O . ILE B 1 320 ? -0.739 3.314 10.562 1 98.75 320 ILE B O 1
ATOM 5711 N N . ASN B 1 321 ? 0.276 4.84 11.883 1 98.81 321 ASN B N 1
ATOM 5712 C CA . ASN B 1 321 ? 1.601 4.258 11.688 1 98.81 321 ASN B CA 1
ATOM 5713 C C . ASN B 1 321 ? 1.949 3.27 12.789 1 98.81 321 ASN B C 1
ATOM 5715 O O . ASN B 1 321 ? 2.859 2.453 12.633 1 98.81 321 ASN B O 1
ATOM 5719 N N . GLY B 1 322 ? 1.284 3.289 13.93 1 98.62 322 GLY B N 1
ATOM 5720 C CA . GLY B 1 322 ? 1.714 2.512 15.078 1 98.62 322 GLY B CA 1
ATOM 5721 C C . GLY B 1 322 ? 3.051 2.961 15.633 1 98.62 322 GLY B C 1
ATOM 5722 O O . GLY B 1 322 ? 3.936 2.139 15.883 1 98.62 322 GLY B O 1
ATOM 5723 N N . VAL B 1 323 ? 3.182 4.277 15.852 1 98.81 323 VAL B N 1
ATOM 5724 C CA . VAL B 1 323 ? 4.445 4.863 16.281 1 98.81 323 VAL B CA 1
ATOM 5725 C C . VAL B 1 323 ? 4.766 4.402 17.703 1 98.81 323 VAL B C 1
ATOM 5727 O O . VAL B 1 323 ? 3.902 4.43 18.578 1 98.81 323 VAL B O 1
ATOM 5730 N N . THR B 1 324 ? 6.027 3.988 17.906 1 98.56 324 THR B N 1
ATOM 5731 C CA . THR B 1 324 ? 6.445 3.5 19.219 1 98.56 324 THR B CA 1
ATOM 5732 C C . THR B 1 324 ? 7.316 4.531 19.938 1 98.56 324 THR B C 1
ATOM 5734 O O . THR B 1 324 ? 7.379 4.559 21.156 1 98.56 324 THR B O 1
ATOM 5737 N N . GLN B 1 325 ? 8.031 5.375 19.156 1 98.44 325 GLN B N 1
ATOM 5738 C CA . GLN B 1 325 ? 8.883 6.43 19.688 1 98.44 325 GLN B CA 1
ATOM 5739 C C . GLN B 1 325 ? 8.766 7.707 18.859 1 98.44 325 GLN B C 1
ATOM 5741 O O . GLN B 1 325 ? 8.68 7.652 17.641 1 98.44 325 GLN B O 1
ATOM 5746 N N . LEU B 1 326 ? 8.758 8.82 19.594 1 98.62 326 LEU B N 1
ATOM 5747 C CA . LEU B 1 326 ? 8.711 10.117 18.938 1 98.62 326 LEU B CA 1
ATOM 5748 C C . LEU B 1 326 ? 10.078 10.781 18.938 1 98.62 326 LEU B C 1
ATOM 5750 O O . LEU B 1 326 ? 10.852 10.609 19.891 1 98.62 326 LEU B O 1
ATOM 5754 N N . ILE B 1 327 ? 10.367 11.469 17.906 1 98.12 327 ILE B N 1
ATOM 5755 C CA . ILE B 1 327 ? 11.562 12.289 17.766 1 98.12 327 ILE B CA 1
ATOM 5756 C C . ILE B 1 327 ? 11.172 13.734 17.453 1 98.12 327 ILE B C 1
ATOM 5758 O O . ILE B 1 327 ? 10.562 14.008 16.422 1 98.12 327 ILE B O 1
ATOM 5762 N N . MET B 1 328 ? 11.516 14.656 18.359 1 98.19 328 MET B N 1
ATOM 5763 C CA . MET B 1 328 ? 11.156 16.062 18.188 1 98.19 328 MET B CA 1
ATOM 5764 C C . MET B 1 328 ? 12.328 16.844 17.609 1 98.19 328 MET B C 1
ATOM 5766 O O . MET B 1 328 ? 13.43 16.844 18.172 1 98.19 328 MET B O 1
ATOM 5770 N N . MET B 1 329 ? 12.023 17.484 16.516 1 96.38 329 MET B N 1
ATOM 5771 C CA . MET B 1 329 ? 13.047 18.25 15.812 1 96.38 329 MET B CA 1
ATOM 5772 C C . MET B 1 329 ? 12.805 19.75 15.961 1 96.38 329 MET B C 1
ATOM 5774 O O . MET B 1 329 ? 11.68 20.172 16.234 1 96.38 329 MET B O 1
ATOM 5778 N N . LYS B 1 330 ? 13.844 20.547 15.859 1 95.81 330 LYS B N 1
ATOM 5779 C CA . LYS B 1 330 ? 13.828 22 15.719 1 95.81 330 LYS B CA 1
ATOM 5780 C C . LYS B 1 330 ? 13.211 22.656 16.953 1 95.81 330 LYS B C 1
ATOM 5782 O O . LYS B 1 330 ? 12.469 23.641 16.828 1 95.81 330 LYS B O 1
ATOM 5787 N N . SER B 1 331 ? 13.422 22.094 18.062 1 96 331 SER B N 1
ATOM 5788 C CA . SER B 1 331 ? 12.922 22.703 19.297 1 96 331 SER B CA 1
ATOM 5789 C C . SER B 1 331 ? 13.594 24.047 19.562 1 96 331 SER B C 1
ATOM 5791 O O . SER B 1 331 ? 13.008 24.922 20.219 1 96 331 SER B O 1
ATOM 5793 N N . ASP B 1 332 ? 14.75 24.25 19.047 1 95 332 ASP B N 1
ATOM 5794 C CA . ASP B 1 332 ? 15.562 25.438 19.281 1 95 332 ASP B CA 1
ATOM 5795 C C . ASP B 1 332 ? 14.984 26.641 18.547 1 95 332 ASP B C 1
ATOM 5797 O O . ASP B 1 332 ? 15.32 27.781 18.859 1 95 332 ASP B O 1
ATOM 5801 N N . VAL B 1 333 ? 14.133 26.422 17.562 1 96 333 VAL B N 1
ATOM 5802 C CA . VAL B 1 333 ? 13.555 27.5 16.766 1 96 333 VAL B CA 1
ATOM 5803 C C . VAL B 1 333 ? 12.688 28.391 17.656 1 96 333 VAL B C 1
ATOM 5805 O O . VAL B 1 333 ? 12.578 29.594 17.406 1 96 333 VAL B O 1
ATOM 5808 N N . MET B 1 334 ? 12.141 27.891 18.688 1 95.62 334 MET B N 1
ATOM 5809 C CA . MET B 1 334 ? 11.188 28.641 19.5 1 95.62 334 MET B CA 1
ATOM 5810 C C . MET B 1 334 ? 11.836 29.094 20.812 1 95.62 334 MET B C 1
ATOM 5812 O O . MET B 1 334 ? 11.141 29.438 21.766 1 95.62 334 MET B O 1
ATOM 5816 N N . ASN B 1 335 ? 13.109 29.172 20.844 1 96 335 ASN B N 1
ATOM 5817 C CA . ASN B 1 335 ? 13.867 29.5 22.047 1 96 335 ASN B CA 1
ATOM 5818 C C . ASN B 1 335 ? 13.445 30.844 22.641 1 96 335 ASN B C 1
ATOM 5820 O O . ASN B 1 335 ? 13.469 31.031 23.859 1 96 335 ASN B O 1
ATOM 5824 N N . ASP B 1 336 ? 13.078 31.781 21.781 1 94.62 336 ASP B N 1
ATOM 5825 C CA . ASP B 1 336 ? 12.867 33.125 22.266 1 94.62 336 ASP B CA 1
ATOM 5826 C C . ASP B 1 336 ? 11.383 33.5 22.234 1 94.62 336 ASP B C 1
ATOM 5828 O O . ASP B 1 336 ? 11.031 34.688 22.344 1 94.62 336 ASP B O 1
ATOM 5832 N N . PHE B 1 337 ? 10.562 32.562 22 1 96.88 337 PHE B N 1
ATOM 5833 C CA . PHE B 1 337 ? 9.141 32.844 21.969 1 96.88 337 PHE B CA 1
ATOM 5834 C C . PHE B 1 337 ? 8.586 33 23.375 1 96.88 337 PHE B C 1
ATOM 5836 O O . PHE B 1 337 ? 8.961 32.281 24.281 1 96.88 337 PHE B O 1
ATOM 5843 N N . GLU B 1 338 ? 7.699 33.969 23.562 1 96.75 338 GLU B N 1
ATOM 5844 C CA . GLU B 1 338 ? 7.055 34.188 24.859 1 96.75 338 GLU B CA 1
ATOM 5845 C C . GLU B 1 338 ? 5.988 33.125 25.125 1 96.75 338 GLU B C 1
ATOM 5847 O O . GLU B 1 338 ? 5.82 32.688 26.266 1 96.75 338 GLU B O 1
ATOM 5852 N N . THR B 1 339 ? 5.254 32.844 24.125 1 97.31 339 THR B N 1
ATOM 5853 C CA . THR B 1 339 ? 4.16 31.891 24.188 1 97.31 339 THR B CA 1
ATOM 5854 C C . THR B 1 339 ? 4.262 30.891 23.031 1 97.31 339 THR B C 1
ATOM 5856 O O . THR B 1 339 ? 4.582 31.266 21.906 1 97.31 339 THR B O 1
ATOM 5859 N N . VAL B 1 340 ? 4.094 29.625 23.359 1 97.88 340 VAL B N 1
ATOM 5860 C CA . VAL B 1 340 ? 4.008 28.547 22.375 1 97.88 340 VAL B CA 1
ATOM 5861 C C . VAL B 1 340 ? 2.615 27.922 22.422 1 97.88 340 VAL B C 1
ATOM 5863 O O . VAL B 1 340 ? 2.039 27.734 23.484 1 97.88 340 VAL B O 1
ATOM 5866 N N . LYS B 1 341 ? 2.037 27.688 21.25 1 98.5 341 LYS B N 1
ATOM 5867 C CA . LYS B 1 341 ? 0.686 27.141 21.188 1 98.5 341 LYS B CA 1
ATOM 5868 C C . LYS B 1 341 ? 0.679 25.766 20.516 1 98.5 341 LYS B C 1
ATOM 5870 O O . LYS B 1 341 ? 1.566 25.453 19.719 1 98.5 341 LYS B O 1
ATOM 5875 N N . VAL B 1 342 ? -0.243 24.906 20.953 1 98.75 342 VAL B N 1
ATOM 5876 C CA . VAL B 1 342 ? -0.489 23.594 20.375 1 98.75 342 VAL B CA 1
ATOM 5877 C C . VAL B 1 342 ? -1.976 23.438 20.062 1 98.75 342 VAL B C 1
ATOM 5879 O O . VAL B 1 342 ? -2.824 23.688 20.922 1 98.75 342 VAL B O 1
ATOM 5882 N N . ALA B 1 343 ? -2.314 23.094 18.812 1 98.81 343 ALA B N 1
ATOM 5883 C CA . ALA B 1 343 ? -3.707 22.812 18.484 1 98.81 343 ALA B CA 1
ATOM 5884 C C . ALA B 1 343 ? -4.133 21.453 19.031 1 98.81 343 ALA B C 1
ATOM 5886 O O . ALA B 1 343 ? -3.557 20.422 18.672 1 98.81 343 ALA B O 1
ATOM 5887 N N . THR B 1 344 ? -5.164 21.438 19.859 1 98.62 344 THR B N 1
ATOM 5888 C CA . THR B 1 344 ? -5.582 20.188 20.5 1 98.62 344 THR B CA 1
ATOM 5889 C C . THR B 1 344 ? -6.926 19.719 19.953 1 98.62 344 THR B C 1
ATOM 5891 O O . THR B 1 344 ? -7.32 18.578 20.172 1 98.62 344 THR B O 1
ATOM 5894 N N . GLU B 1 345 ? -7.637 20.547 19.297 1 98.56 345 GLU B N 1
ATOM 5895 C CA . GLU B 1 345 ? -8.914 20.281 18.641 1 98.56 345 GLU B CA 1
ATOM 5896 C C . GLU B 1 345 ? -9.125 21.219 17.453 1 98.56 345 GLU B C 1
ATOM 5898 O O . GLU B 1 345 ? -8.352 22.156 17.25 1 98.56 345 GLU B O 1
ATOM 5903 N N . TYR B 1 346 ? -10.086 20.844 16.672 1 98.25 346 TYR B N 1
ATOM 5904 C CA . TYR B 1 346 ? -10.562 21.75 15.625 1 98.25 346 TYR B CA 1
ATOM 5905 C C . TYR B 1 346 ? -12.008 22.172 15.883 1 98.25 346 TYR B C 1
ATOM 5907 O O . TYR B 1 346 ? -12.781 21.406 16.469 1 98.25 346 TYR B O 1
ATOM 5915 N N . GLU B 1 347 ? -12.289 23.344 15.57 1 97.5 347 GLU B N 1
ATOM 5916 C CA . GLU B 1 347 ? -13.672 23.797 15.461 1 97.5 347 GLU B CA 1
ATOM 5917 C C . GLU B 1 347 ? -14.117 23.875 14 1 97.5 347 GLU B C 1
ATOM 5919 O O . GLU B 1 347 ? -13.469 24.531 13.188 1 97.5 347 GLU B O 1
ATOM 5924 N N . VAL B 1 348 ? -15.164 23.094 13.719 1 92.38 348 VAL B N 1
ATOM 5925 C CA . VAL B 1 348 ? -15.734 23.062 12.383 1 92.38 348 VAL B CA 1
ATOM 5926 C C . VAL B 1 348 ? -17.234 23.297 12.453 1 92.38 348 VAL B C 1
ATOM 5928 O O . VAL B 1 348 ? -17.969 22.484 13.031 1 92.38 348 VAL B O 1
ATOM 5931 N N . GLY B 1 349 ? -17.781 24.297 11.82 1 87.25 349 GLY B N 1
ATOM 5932 C CA . GLY B 1 349 ? -19.203 24.594 11.859 1 87.25 349 GLY B CA 1
ATOM 5933 C C . GLY B 1 349 ? -19.75 24.734 13.273 1 87.25 349 GLY B C 1
ATOM 5934 O O . GLY B 1 349 ? -20.844 24.266 13.57 1 87.25 349 GLY B O 1
ATOM 5935 N N . GLY B 1 350 ? -19 25.141 14.125 1 90.5 350 GLY B N 1
ATOM 5936 C CA . GLY B 1 350 ? -19.438 25.359 15.492 1 90.5 350 GLY B CA 1
ATOM 5937 C C . GLY B 1 350 ? -19.234 24.141 16.375 1 90.5 350 GLY B C 1
ATOM 5938 O O . GLY B 1 350 ? -19.469 24.203 17.594 1 90.5 350 GLY B O 1
ATOM 5939 N N . GLU B 1 351 ? -18.797 23.094 15.82 1 94.75 351 GLU B N 1
ATOM 5940 C CA . GLU B 1 351 ? -18.594 21.875 16.594 1 94.75 351 GLU B CA 1
ATOM 5941 C C . GLU B 1 351 ? -17.109 21.547 16.75 1 94.75 351 GLU B C 1
ATOM 5943 O O . GLU B 1 351 ? -16.328 21.797 15.828 1 94.75 351 GLU B O 1
ATOM 5948 N N . ARG B 1 352 ? -16.781 20.969 17.891 1 96.81 352 ARG B N 1
ATOM 5949 C CA . ARG B 1 352 ? -15.383 20.625 18.156 1 96.81 352 ARG B CA 1
ATOM 5950 C C . ARG B 1 352 ? -15.109 19.156 17.844 1 96.81 352 ARG B C 1
ATOM 5952 O O . ARG B 1 352 ? -15.984 18.312 18.016 1 96.81 352 ARG B O 1
ATOM 5959 N N . THR B 1 353 ? -13.969 18.953 17.328 1 96.5 353 THR B N 1
ATOM 5960 C CA . THR B 1 353 ? -13.555 17.578 17.062 1 96.5 353 THR B CA 1
ATOM 5961 C C . THR B 1 353 ? -12.07 17.391 17.359 1 96.5 353 THR B C 1
ATOM 5963 O O . THR B 1 353 ? -11.273 18.312 17.156 1 96.5 353 THR B O 1
ATOM 5966 N N . ALA B 1 354 ? -11.742 16.172 17.812 1 96.88 354 ALA B N 1
ATOM 5967 C CA . ALA B 1 354 ? -10.352 15.789 18.031 1 96.88 354 ALA B CA 1
ATOM 5968 C C . ALA B 1 354 ? -9.852 14.852 16.922 1 96.88 354 ALA B C 1
ATOM 5970 O O . ALA B 1 354 ? -8.766 14.289 17.031 1 96.88 354 ALA B O 1
ATOM 5971 N N . HIS B 1 355 ? -10.711 14.68 15.867 1 96.94 355 HIS B N 1
ATOM 5972 C CA . HIS B 1 355 ? -10.344 13.812 14.75 1 96.94 355 HIS B CA 1
ATOM 5973 C C . HIS B 1 355 ? -9.844 14.625 13.562 1 96.94 355 HIS B C 1
ATOM 5975 O O . HIS B 1 355 ? -10.367 15.703 13.281 1 96.94 355 HIS B O 1
ATOM 5981 N N . PHE B 1 356 ? -8.719 14.141 12.953 1 97.12 356 PHE B N 1
ATOM 5982 C CA . PHE B 1 356 ? -8.273 14.727 11.688 1 97.12 356 PHE B CA 1
ATOM 5983 C C . PHE B 1 356 ? -9.32 14.516 10.602 1 97.12 356 PHE B C 1
ATOM 5985 O O . PHE B 1 356 ? -9.656 13.383 10.266 1 97.12 356 PHE B O 1
ATOM 5992 N N . PRO B 1 357 ? -9.875 15.57 10.062 1 94.56 357 PRO B N 1
ATOM 5993 C CA . PRO B 1 357 ? -11.086 15.438 9.242 1 94.56 357 PRO B CA 1
ATOM 5994 C C . PRO B 1 357 ? -10.789 14.938 7.828 1 94.56 357 PRO B C 1
ATOM 5996 O O . PRO B 1 357 ? -9.672 15.109 7.336 1 94.56 357 PRO B O 1
ATOM 5999 N N . TYR B 1 358 ? -11.805 14.352 7.164 1 94.44 358 TYR B N 1
ATOM 6000 C CA . TYR B 1 358 ? -11.781 13.93 5.766 1 94.44 358 TYR B CA 1
ATOM 6001 C C . TYR B 1 358 ? -11.547 15.125 4.844 1 94.44 358 TYR B C 1
ATOM 6003 O O . TYR B 1 358 ? -10.727 15.055 3.924 1 94.44 358 TYR B O 1
ATOM 6011 N N . GLU B 1 359 ? -12.227 16.188 5.137 1 90.5 359 GLU B N 1
ATOM 6012 C CA . GLU B 1 359 ? -12.086 17.438 4.398 1 90.5 359 GLU B CA 1
ATOM 6013 C C . GLU B 1 359 ? -11.648 18.578 5.316 1 90.5 359 GLU B C 1
ATOM 6015 O O . GLU B 1 359 ? -12.219 18.75 6.398 1 90.5 359 GLU B O 1
ATOM 6020 N N . ILE B 1 360 ? -10.594 19.25 4.898 1 92.69 360 ILE B N 1
ATOM 6021 C CA . ILE B 1 360 ? -10.125 20.406 5.641 1 92.69 360 ILE B CA 1
ATOM 6022 C C . ILE B 1 360 ? -10.523 21.688 4.902 1 92.69 360 ILE B C 1
ATOM 6024 O O . ILE B 1 360 ? -9.812 22.141 4 1 92.69 360 ILE B O 1
ATOM 6028 N N . GLY B 1 361 ? -11.672 22.203 5.293 1 88.62 361 GLY B N 1
ATOM 6029 C CA . GLY B 1 361 ? -12.203 23.391 4.656 1 88.62 361 GLY B CA 1
ATOM 6030 C C . GLY B 1 361 ? -11.688 24.672 5.277 1 88.62 361 GLY B C 1
ATOM 6031 O O . GLY B 1 361 ? -10.961 24.641 6.273 1 88.62 361 GLY B O 1
ATOM 6032 N N . ASP B 1 362 ? -12.125 25.719 4.684 1 87.81 362 ASP B N 1
ATOM 6033 C CA . ASP B 1 362 ? -11.703 27.047 5.125 1 87.81 362 ASP B CA 1
ATOM 6034 C C . ASP B 1 362 ? -12.352 27.422 6.461 1 87.81 362 ASP B C 1
ATOM 6036 O O . ASP B 1 362 ? -11.883 28.312 7.156 1 87.81 362 ASP B O 1
ATOM 6040 N N . ASP B 1 363 ? -13.312 26.719 6.809 1 90.56 363 ASP B N 1
ATOM 6041 C CA . ASP B 1 363 ? -14.039 27.047 8.031 1 90.56 363 ASP B CA 1
ATOM 6042 C C . ASP B 1 363 ? -13.438 26.328 9.242 1 90.56 363 ASP B C 1
ATOM 6044 O O . ASP B 1 363 ? -13.867 26.531 10.375 1 90.56 363 ASP B O 1
ATOM 6048 N N . LEU B 1 364 ? -12.453 25.516 9.016 1 95.56 364 LEU B N 1
ATOM 6049 C CA . LEU B 1 364 ? -11.82 24.812 10.117 1 95.56 364 LEU B CA 1
ATOM 6050 C C . LEU B 1 364 ? -10.891 25.734 10.898 1 95.56 364 LEU B C 1
ATOM 6052 O O . LEU B 1 364 ? -10.016 26.375 10.32 1 95.56 364 LEU B O 1
ATOM 6056 N N . LYS B 1 365 ? -11.117 25.797 12.234 1 96.88 365 LYS B N 1
ATOM 6057 C CA . LYS B 1 365 ? -10.297 26.625 13.117 1 96.88 365 LYS B CA 1
ATOM 6058 C C . LYS B 1 365 ? -9.641 25.781 14.203 1 96.88 365 LYS B C 1
ATOM 6060 O O . LYS B 1 365 ? -10.32 25.062 14.938 1 96.88 365 LYS B O 1
ATOM 6065 N N . PRO B 1 366 ? -8.344 25.922 14.297 1 98.12 366 PRO B N 1
ATOM 6066 C CA . PRO B 1 366 ? -7.691 25.203 15.383 1 98.12 366 PRO B CA 1
ATOM 6067 C C . PRO B 1 366 ? -8.008 25.797 16.75 1 98.12 366 PRO B C 1
ATOM 6069 O O . PRO B 1 366 ? -8.117 27.016 16.891 1 98.12 366 PRO B O 1
ATOM 6072 N N . VAL B 1 367 ? -8.219 24.953 17.688 1 98.44 367 VAL B N 1
ATOM 6073 C CA . VAL B 1 367 ? -8.328 25.328 19.094 1 98.44 367 VAL B CA 1
ATOM 6074 C C . VAL B 1 367 ? -7 25.078 19.797 1 98.44 367 VAL B C 1
ATOM 6076 O O . VAL B 1 367 ? -6.52 23.938 19.844 1 98.44 367 VAL B O 1
ATOM 6079 N N . TYR B 1 368 ? -6.453 26.156 20.453 1 98.44 368 TYR B N 1
ATOM 6080 C CA . TYR B 1 368 ? -5.078 26.078 20.938 1 98.44 368 TYR B CA 1
ATOM 6081 C C . TYR B 1 368 ? -5.035 25.969 22.453 1 98.44 368 TYR B C 1
ATOM 6083 O O . TYR B 1 368 ? -5.852 26.562 23.156 1 98.44 368 TYR B O 1
ATOM 6091 N N . ARG B 1 369 ? -4.16 25.203 22.906 1 98.5 369 ARG B N 1
ATOM 6092 C CA . ARG B 1 369 ? -3.625 25.312 24.266 1 98.5 369 ARG B CA 1
ATOM 6093 C C . ARG B 1 369 ? -2.322 26.094 24.266 1 98.5 369 ARG B C 1
ATOM 6095 O O . ARG B 1 369 ? -1.474 25.922 23.391 1 98.5 369 ARG B O 1
ATOM 6102 N N . GLU B 1 370 ? -2.201 27 25.234 1 98.5 370 GLU B N 1
ATOM 6103 C CA . GLU B 1 370 ? -1.022 27.859 25.297 1 98.5 370 GLU B CA 1
ATOM 6104 C C . GLU B 1 370 ? -0.035 27.359 26.344 1 98.5 370 GLU B C 1
ATOM 6106 O O . GLU B 1 370 ? -0.439 26.844 27.391 1 98.5 370 GLU B O 1
ATOM 6111 N N . PHE B 1 371 ? 1.175 27.531 26.078 1 98.38 371 PHE B N 1
ATOM 6112 C CA . PHE B 1 371 ? 2.283 27.203 26.969 1 98.38 371 PHE B CA 1
ATOM 6113 C C . PHE B 1 371 ? 3.223 28.391 27.125 1 98.38 371 PHE B C 1
ATOM 6115 O O . PHE B 1 371 ? 3.385 29.188 26.188 1 98.38 371 PHE B O 1
ATOM 6122 N N . GLU B 1 372 ? 3.824 28.453 28.266 1 97.69 372 GLU B N 1
ATOM 6123 C CA . GLU B 1 372 ? 4.891 29.438 28.453 1 97.69 372 GLU B CA 1
ATOM 6124 C C . GLU B 1 372 ? 6.113 29.078 27.609 1 97.69 372 GLU B C 1
ATOM 6126 O O . GLU B 1 372 ? 6.523 27.922 27.547 1 97.69 372 GLU B O 1
ATOM 6131 N N . GLY B 1 373 ? 6.59 30.094 26.891 1 97.25 373 GLY B N 1
ATOM 6132 C CA . GLY B 1 373 ? 7.848 29.859 26.203 1 97.25 373 GLY B CA 1
ATOM 6133 C C . GLY B 1 373 ? 9.016 29.625 27.141 1 97.25 373 GLY B C 1
ATOM 6134 O O . GLY B 1 373 ? 8.977 30.047 28.312 1 97.25 373 GLY B O 1
ATOM 6135 N N . TRP B 1 374 ? 10.039 28.969 26.703 1 95.62 374 TRP B N 1
ATOM 6136 C CA . TRP B 1 374 ? 11.133 28.609 27.594 1 95.62 374 TRP B CA 1
ATOM 6137 C C . TRP B 1 374 ? 12.258 29.641 27.531 1 95.62 374 TRP B C 1
ATOM 6139 O O . TRP B 1 374 ? 13.109 29.703 28.422 1 95.62 374 TRP B O 1
ATOM 6149 N N . LYS B 1 375 ? 12.305 30.562 26.609 1 92.75 375 LYS B N 1
ATOM 6150 C CA . LYS B 1 375 ? 13.211 31.703 26.562 1 92.75 375 LYS B CA 1
ATOM 6151 C C . LYS B 1 375 ? 14.617 31.312 26.984 1 92.75 375 LYS B C 1
ATOM 6153 O O . LYS B 1 375 ? 15.227 31.969 27.828 1 92.75 375 LYS B O 1
ATOM 6158 N N . CYS B 1 376 ? 15.055 30.25 26.531 1 92.19 376 CYS B N 1
ATOM 6159 C CA . CYS B 1 376 ? 16.375 29.688 26.797 1 92.19 376 CYS B CA 1
ATOM 6160 C C . CYS B 1 376 ? 16.953 29.062 25.547 1 92.19 376 CYS B C 1
ATOM 6162 O O . CYS B 1 376 ? 16.234 28.469 24.734 1 92.19 376 CYS B O 1
ATOM 6164 N N . ASP B 1 377 ? 18.266 29.281 25.406 1 94.81 377 ASP B N 1
ATOM 6165 C CA . ASP B 1 377 ? 18.938 28.562 24.328 1 94.81 377 ASP B CA 1
ATOM 6166 C C . ASP B 1 377 ? 19.141 27.094 24.688 1 94.81 377 ASP B C 1
ATOM 6168 O O . ASP B 1 377 ? 20 26.75 25.5 1 94.81 377 ASP B O 1
ATOM 6172 N N . LEU B 1 378 ? 18.375 26.219 24.016 1 95.25 378 LEU B N 1
ATOM 6173 C CA . LEU B 1 378 ? 18.375 24.797 24.328 1 95.25 378 LEU B CA 1
ATOM 6174 C C . LEU B 1 378 ? 19.703 24.141 23.922 1 95.25 378 LEU B C 1
ATOM 6176 O O . LEU B 1 378 ? 20 23.031 24.344 1 95.25 378 LEU B O 1
ATOM 6180 N N . ARG B 1 379 ? 20.625 24.781 23.141 1 90.88 379 ARG B N 1
ATOM 6181 C CA . ARG B 1 379 ? 21.875 24.219 22.641 1 90.88 379 ARG B CA 1
ATOM 6182 C C . ARG B 1 379 ? 22.875 23.984 23.766 1 90.88 379 ARG B C 1
ATOM 6184 O O . ARG B 1 379 ? 23.828 23.219 23.609 1 90.88 379 ARG B O 1
ATOM 6191 N N . ASP B 1 380 ? 22.531 24.562 24.812 1 88.44 380 ASP B N 1
ATOM 6192 C CA . ASP B 1 380 ? 23.422 24.438 25.953 1 88.44 380 ASP B CA 1
ATOM 6193 C C . ASP B 1 380 ? 23.094 23.203 26.797 1 88.44 380 ASP B C 1
ATOM 6195 O O . ASP B 1 380 ? 23.875 22.781 27.641 1 88.44 380 ASP B O 1
ATOM 6199 N N . CYS B 1 381 ? 21.953 22.672 26.531 1 93.12 381 CYS B N 1
ATOM 6200 C CA . CYS B 1 381 ? 21.516 21.5 27.281 1 93.12 381 CYS B CA 1
ATOM 6201 C C . CYS B 1 381 ? 22.203 20.234 26.766 1 93.12 381 CYS B C 1
ATOM 6203 O O . CYS B 1 381 ? 22.406 20.078 25.562 1 93.12 381 CYS B O 1
ATOM 6205 N N . LYS B 1 382 ? 22.562 19.312 27.703 1 92.25 382 LYS B N 1
ATOM 6206 C CA . LYS B 1 382 ? 23.281 18.094 27.328 1 92.25 382 LYS B CA 1
ATOM 6207 C C . LYS B 1 382 ? 22.453 16.859 27.688 1 92.25 382 LYS B C 1
ATOM 6209 O O . LYS B 1 382 ? 22.75 15.758 27.203 1 92.25 382 LYS B O 1
ATOM 6214 N N . SER B 1 383 ? 21.5 17.047 28.484 1 95.56 383 SER B N 1
ATOM 6215 C CA . SER B 1 383 ? 20.594 15.984 28.875 1 95.56 383 SER B CA 1
ATOM 6216 C C . SER B 1 383 ? 19.172 16.516 29.078 1 95.56 383 SER B C 1
ATOM 6218 O O . SER B 1 383 ? 18.953 17.719 29.094 1 95.56 383 SER B O 1
ATOM 6220 N N . TYR B 1 384 ? 18.266 15.602 29.141 1 96.31 384 TYR B N 1
ATOM 6221 C CA . TYR B 1 384 ? 16.875 15.984 29.344 1 96.31 384 TYR B CA 1
ATOM 6222 C C . TYR B 1 384 ? 16.719 16.797 30.625 1 96.31 384 TYR B C 1
ATOM 6224 O O . TYR B 1 384 ? 15.922 17.734 30.688 1 96.31 384 TYR B O 1
ATOM 6232 N N . ASP B 1 385 ? 17.484 16.453 31.656 1 96 385 ASP B N 1
ATOM 6233 C CA . ASP B 1 385 ? 17.375 17.109 32.969 1 96 385 ASP B CA 1
ATOM 6234 C C . ASP B 1 385 ? 17.828 18.562 32.875 1 96 385 ASP B C 1
ATOM 6236 O O . ASP B 1 385 ? 17.438 19.375 33.719 1 96 385 ASP B O 1
ATOM 6240 N N . ASP B 1 386 ? 18.578 18.875 31.891 1 96.12 386 ASP B N 1
ATOM 6241 C CA . ASP B 1 386 ? 19.094 20.234 31.734 1 96.12 386 ASP B CA 1
ATOM 6242 C C . ASP B 1 386 ? 18.031 21.172 31.172 1 96.12 386 ASP B C 1
ATOM 6244 O O . ASP B 1 386 ? 18.172 22.391 31.219 1 96.12 386 ASP B O 1
ATOM 6248 N N . PHE B 1 387 ? 16.938 20.641 30.656 1 97.12 387 PHE B N 1
ATOM 6249 C CA . PHE B 1 387 ? 15.938 21.469 29.984 1 97.12 387 PHE B CA 1
ATOM 6250 C C . PHE B 1 387 ? 15.203 22.359 30.984 1 97.12 387 PHE B C 1
ATOM 6252 O O . PHE B 1 387 ? 14.93 21.922 32.125 1 97.12 387 PHE B O 1
ATOM 6259 N N . PRO B 1 388 ? 14.93 23.594 30.594 1 96.75 388 PRO B N 1
ATOM 6260 C CA . PRO B 1 388 ? 14.094 24.438 31.453 1 96.75 388 PRO B CA 1
ATOM 6261 C C . PRO B 1 388 ? 12.711 23.828 31.688 1 96.75 388 PRO B C 1
ATOM 6263 O O . PRO B 1 388 ? 12.211 23.078 30.859 1 96.75 388 PRO B O 1
ATOM 6266 N N . ALA B 1 389 ? 12.055 24.156 32.75 1 97.44 389 ALA B N 1
ATOM 6267 C CA . ALA B 1 389 ? 10.781 23.594 33.188 1 97.44 389 ALA B CA 1
ATOM 6268 C C . ALA B 1 389 ? 9.703 23.797 32.125 1 97.44 389 ALA B C 1
ATOM 6270 O O . ALA B 1 389 ? 8.883 22.906 31.875 1 97.44 389 ALA B O 1
ATOM 6271 N N . ALA B 1 390 ? 9.742 24.969 31.547 1 97.75 390 ALA B N 1
ATOM 6272 C CA . ALA B 1 390 ? 8.727 25.281 30.547 1 97.75 390 ALA B CA 1
ATOM 6273 C C . ALA B 1 390 ? 8.805 24.328 29.359 1 97.75 390 ALA B C 1
ATOM 6275 O O . ALA B 1 390 ? 7.781 23.875 28.844 1 97.75 390 ALA B O 1
ATOM 6276 N N . PHE B 1 391 ? 10 24.062 28.906 1 97.94 391 PHE B N 1
ATOM 6277 C CA . PHE B 1 391 ? 10.195 23.156 27.781 1 97.94 391 PHE B CA 1
ATOM 6278 C C . PHE B 1 391 ? 9.812 21.734 28.156 1 97.94 391 PHE B C 1
ATOM 6280 O O . PHE B 1 391 ? 9.164 21.031 27.391 1 97.94 391 PHE B O 1
ATOM 6287 N N . LYS B 1 392 ? 10.18 21.297 29.344 1 98.06 392 LYS B N 1
ATOM 6288 C CA . LYS B 1 392 ? 9.797 19.969 29.828 1 98.06 392 LYS B CA 1
ATOM 6289 C C . LYS B 1 392 ? 8.273 19.812 29.875 1 98.06 392 LYS B C 1
ATOM 6291 O O . LYS B 1 392 ? 7.734 18.766 29.516 1 98.06 392 LYS B O 1
ATOM 6296 N N . THR B 1 393 ? 7.625 20.875 30.328 1 98.31 393 THR B N 1
ATOM 6297 C CA . THR B 1 393 ? 6.168 20.859 30.375 1 98.31 393 THR B CA 1
ATOM 6298 C C . THR B 1 393 ? 5.578 20.641 28.984 1 98.31 393 THR B C 1
ATOM 6300 O O . THR B 1 393 ? 4.621 19.891 28.828 1 98.31 393 THR B O 1
ATOM 6303 N N . TYR B 1 394 ? 6.164 21.328 28 1 98.19 394 TYR B N 1
ATOM 6304 C CA . TYR B 1 394 ? 5.738 21.203 26.609 1 98.19 394 TYR B CA 1
ATOM 6305 C C . TYR B 1 394 ? 5.918 19.766 26.109 1 98.19 394 TYR B C 1
ATOM 6307 O O . TYR B 1 394 ? 4.988 19.172 25.562 1 98.19 394 TYR B O 1
ATOM 6315 N N . VAL B 1 395 ? 7.074 19.188 26.328 1 98.56 395 VAL B N 1
ATOM 6316 C CA . VAL B 1 395 ? 7.41 17.828 25.891 1 98.56 395 VAL B CA 1
ATOM 6317 C C . VAL B 1 395 ? 6.508 16.812 26.594 1 98.56 395 VAL B C 1
ATOM 6319 O O . VAL B 1 395 ? 5.949 15.93 25.953 1 98.56 395 VAL B O 1
ATOM 6322 N N . GLU B 1 396 ? 6.324 16.906 27.844 1 98.56 396 GLU B N 1
ATOM 6323 C CA . GLU B 1 396 ? 5.531 15.977 28.641 1 98.56 396 GLU B CA 1
ATOM 6324 C C . GLU B 1 396 ? 4.055 16.047 28.266 1 98.56 396 GLU B C 1
ATOM 6326 O O . GLU B 1 396 ? 3.346 15.039 28.328 1 98.56 396 GLU B O 1
ATOM 6331 N N . PHE B 1 397 ? 3.592 17.281 27.969 1 98.62 397 PHE B N 1
ATOM 6332 C CA . PHE B 1 397 ? 2.223 17.422 27.484 1 98.62 397 PHE B CA 1
ATOM 6333 C C . PHE B 1 397 ? 2 16.594 26.234 1 98.62 397 PHE B C 1
ATOM 6335 O O . PHE B 1 397 ? 1.004 15.867 26.125 1 98.62 397 PHE B O 1
ATOM 6342 N N . ILE B 1 398 ? 2.957 16.672 25.25 1 98.69 398 ILE B N 1
ATOM 6343 C CA . ILE B 1 398 ? 2.869 15.922 24 1 98.69 398 ILE B CA 1
ATOM 6344 C C . ILE B 1 398 ? 2.883 14.422 24.297 1 98.69 398 ILE B C 1
ATOM 6346 O O . ILE B 1 398 ? 2.074 13.672 23.75 1 98.69 398 ILE B O 1
ATOM 6350 N N . GLU B 1 399 ? 3.748 13.961 25.188 1 98.81 399 GLU B N 1
ATOM 6351 C CA . GLU B 1 399 ? 3.834 12.547 25.547 1 98.81 399 GLU B CA 1
ATOM 6352 C C . GLU B 1 399 ? 2.525 12.055 26.156 1 98.81 399 GLU B C 1
ATOM 6354 O O . GLU B 1 399 ? 2.039 10.977 25.812 1 98.81 399 GLU B O 1
ATOM 6359 N N . ARG B 1 400 ? 1.97 12.812 27.062 1 98.56 400 ARG B N 1
ATOM 6360 C CA . ARG B 1 400 ? 0.736 12.438 27.734 1 98.56 400 ARG B CA 1
ATOM 6361 C C . ARG B 1 400 ? -0.424 12.336 26.75 1 98.56 400 ARG B C 1
ATOM 6363 O O . ARG B 1 400 ? -1.179 11.367 26.766 1 98.56 400 ARG B O 1
ATOM 6370 N N . GLU B 1 401 ? -0.532 13.312 25.938 1 98.5 401 GLU B N 1
ATOM 6371 C CA . GLU B 1 401 ? -1.66 13.375 25.016 1 98.5 401 GLU B CA 1
ATOM 6372 C C . GLU B 1 401 ? -1.562 12.289 23.953 1 98.5 401 GLU B C 1
ATOM 6374 O O . GLU B 1 401 ? -2.582 11.773 23.484 1 98.5 401 GLU B O 1
ATOM 6379 N N . THR B 1 402 ? -0.381 11.953 23.5 1 98.44 402 THR B N 1
ATOM 6380 C CA . THR B 1 402 ? -0.202 11 22.406 1 98.44 402 THR B CA 1
ATOM 6381 C C . THR B 1 402 ? -0.06 9.586 22.938 1 98.44 402 THR B C 1
ATOM 6383 O O . THR B 1 402 ? -0.28 8.609 22.219 1 98.44 402 THR B O 1
ATOM 6386 N N . GLY B 1 403 ? 0.38 9.453 24.188 1 98.31 403 GLY B N 1
ATOM 6387 C CA . GLY B 1 403 ? 0.652 8.156 24.766 1 98.31 403 GLY B CA 1
ATOM 6388 C C . GLY B 1 403 ? 1.939 7.527 24.266 1 98.31 403 GLY B C 1
ATOM 6389 O O . GLY B 1 403 ? 2.174 6.336 24.469 1 98.31 403 GLY B O 1
ATOM 6390 N N . VAL B 1 404 ? 2.764 8.258 23.547 1 98.75 404 VAL B N 1
ATOM 6391 C CA . VAL B 1 404 ? 4.02 7.777 22.984 1 98.75 404 VAL B CA 1
ATOM 6392 C C . VAL B 1 404 ? 5.184 8.609 23.531 1 98.75 404 VAL B C 1
ATOM 6394 O O . VAL B 1 404 ? 5.105 9.836 23.578 1 98.75 404 VAL B O 1
ATOM 6397 N N . PRO B 1 405 ? 6.273 8.008 23.969 1 98.75 405 PRO B N 1
ATOM 6398 C CA . PRO B 1 405 ? 7.391 8.758 24.562 1 98.75 405 PRO B CA 1
ATOM 6399 C C . PRO B 1 405 ? 8.211 9.5 23.5 1 98.75 405 PRO B C 1
ATOM 6401 O O . PRO B 1 405 ? 8.43 8.977 22.406 1 98.75 405 PRO B O 1
ATOM 6404 N N . VAL B 1 406 ? 8.617 10.727 23.828 1 98.5 406 VAL B N 1
ATOM 6405 C CA . VAL B 1 406 ? 9.609 11.461 23.047 1 98.5 406 VAL B CA 1
ATOM 6406 C C . VAL B 1 406 ? 11.016 11.055 23.469 1 98.5 406 VAL B C 1
ATOM 6408 O O . VAL B 1 406 ? 11.516 11.523 24.484 1 98.5 406 VAL B O 1
ATOM 6411 N N . LYS B 1 407 ? 11.688 10.312 22.625 1 97.31 407 LYS B N 1
ATOM 6412 C CA . LYS B 1 407 ? 12.938 9.68 23.062 1 97.31 407 LYS B CA 1
ATOM 6413 C C . LYS B 1 407 ? 14.148 10.461 22.562 1 97.31 407 LYS B C 1
ATOM 6415 O O . LYS B 1 407 ? 15.234 10.359 23.141 1 97.31 407 LYS B O 1
ATOM 6420 N N . ILE B 1 408 ? 13.984 11.172 21.5 1 96.69 408 ILE B N 1
ATOM 6421 C CA . ILE B 1 408 ? 15.062 11.984 20.953 1 96.69 408 ILE B CA 1
ATOM 6422 C C . ILE B 1 408 ? 14.562 13.414 20.719 1 96.69 408 ILE B C 1
ATOM 6424 O O . ILE B 1 408 ? 13.469 13.625 20.203 1 96.69 408 ILE B O 1
ATOM 6428 N N . ILE B 1 409 ? 15.328 14.367 21.172 1 97.38 409 ILE B N 1
ATOM 6429 C CA . ILE B 1 409 ? 15.008 15.781 21.016 1 97.38 409 ILE B CA 1
ATOM 6430 C C . ILE B 1 409 ? 16.203 16.516 20.391 1 97.38 409 ILE B C 1
ATOM 6432 O O . ILE B 1 409 ? 17.297 16.484 20.922 1 97.38 409 ILE B O 1
ATOM 6436 N N . SER B 1 410 ? 15.945 17.078 19.234 1 95.12 410 SER B N 1
ATOM 6437 C CA . SER B 1 410 ? 16.969 17.906 18.578 1 95.12 410 SER B CA 1
ATOM 6438 C C . SER B 1 410 ? 16.906 19.344 19.078 1 95.12 410 SER B C 1
ATOM 6440 O O . SER B 1 410 ? 15.844 19.953 19.094 1 95.12 410 SER B O 1
ATOM 6442 N N . VAL B 1 411 ? 18.031 19.891 19.453 1 95.25 411 VAL B N 1
ATOM 6443 C CA . VAL B 1 411 ? 18.078 21.234 20.016 1 95.25 411 VAL B CA 1
ATOM 6444 C C . VAL B 1 411 ? 18.953 22.125 19.156 1 95.25 411 VAL B C 1
ATOM 6446 O O . VAL B 1 411 ? 19.406 23.188 19.594 1 95.25 411 VAL B O 1
ATOM 6449 N N . GLY B 1 412 ? 19.234 21.688 17.938 1 89.12 412 GLY B N 1
ATOM 6450 C CA . GLY B 1 412 ? 20.047 22.422 16.969 1 89.12 412 GLY B CA 1
ATOM 6451 C C . GLY B 1 412 ? 20.359 21.609 15.734 1 89.12 412 GLY B C 1
ATOM 6452 O O . GLY B 1 412 ? 19.984 20.438 15.633 1 89.12 412 GLY B O 1
ATOM 6453 N N . PRO B 1 413 ? 21.016 22.141 14.703 1 83.62 413 PRO B N 1
ATOM 6454 C CA . PRO B 1 413 ? 21.234 21.5 13.406 1 83.62 413 PRO B CA 1
ATOM 6455 C C . PRO B 1 413 ? 22.359 20.453 13.453 1 83.62 413 PRO B C 1
ATOM 6457 O O . PRO B 1 413 ? 22.359 19.516 12.664 1 83.62 413 PRO B O 1
ATOM 6460 N N . ASP B 1 414 ? 23.25 20.578 14.445 1 81.56 414 ASP B N 1
ATOM 6461 C CA . ASP B 1 414 ? 24.406 19.688 14.477 1 81.56 414 ASP B CA 1
ATOM 6462 C C . ASP B 1 414 ? 24.062 18.359 15.148 1 81.56 414 ASP B C 1
ATOM 6464 O O . ASP B 1 414 ? 23.219 18.312 16.047 1 81.56 414 ASP B O 1
ATOM 6468 N N . ARG B 1 415 ? 24.734 17.328 14.734 1 78.81 415 ARG B N 1
ATOM 6469 C CA . ARG B 1 415 ? 24.531 15.984 15.258 1 78.81 415 ARG B CA 1
ATOM 6470 C C . ARG B 1 415 ? 24.656 15.961 16.781 1 78.81 415 ARG B C 1
ATOM 6472 O O . ARG B 1 415 ? 23.891 15.266 17.453 1 78.81 415 ARG B O 1
ATOM 6479 N N . GLY B 1 416 ? 25.625 16.672 17.266 1 82.44 416 GLY B N 1
ATOM 6480 C CA . GLY B 1 416 ? 25.875 16.703 18.703 1 82.44 416 GLY B CA 1
ATOM 6481 C C . GLY B 1 416 ? 24.797 17.422 19.484 1 82.44 416 GLY B C 1
ATOM 6482 O O . GLY B 1 416 ? 24.703 17.297 20.703 1 82.44 416 GLY B O 1
ATOM 6483 N N . GLU B 1 417 ? 23.984 18.156 18.781 1 88.94 417 GLU B N 1
ATOM 6484 C CA . GLU B 1 417 ? 22.875 18.891 19.391 1 88.94 417 GLU B CA 1
ATOM 6485 C C . GLU B 1 417 ? 21.609 18.047 19.391 1 88.94 417 GLU B C 1
ATOM 6487 O O . GLU B 1 417 ? 20.547 18.516 18.953 1 88.94 417 GLU B O 1
ATOM 6492 N N . THR B 1 418 ? 21.719 16.844 19.75 1 92.12 418 THR B N 1
ATOM 6493 C CA . THR B 1 418 ? 20.656 15.844 19.859 1 92.12 418 THR B CA 1
ATOM 6494 C C . THR B 1 418 ? 20.656 15.172 21.234 1 92.12 418 THR B C 1
ATOM 6496 O O . THR B 1 418 ? 21.688 14.633 21.656 1 92.12 418 THR B O 1
ATOM 6499 N N . ILE B 1 419 ? 19.625 15.258 21.938 1 94.88 419 ILE B N 1
ATOM 6500 C CA . ILE B 1 419 ? 19.484 14.672 23.266 1 94.88 419 ILE B CA 1
ATOM 6501 C C . ILE B 1 419 ? 18.719 13.359 23.172 1 94.88 419 ILE B C 1
ATOM 6503 O O . ILE B 1 419 ? 17.562 13.336 22.734 1 94.88 419 ILE B O 1
ATOM 6507 N N . VAL B 1 420 ? 19.328 12.281 23.5 1 92.88 420 VAL B N 1
ATOM 6508 C CA . VAL B 1 420 ? 18.703 10.969 23.562 1 92.88 420 VAL B CA 1
ATOM 6509 C C . VAL B 1 420 ? 18.297 10.656 25.016 1 92.88 420 VAL B C 1
ATOM 6511 O O . VAL B 1 420 ? 19.109 10.773 25.922 1 92.88 420 VAL B O 1
ATOM 6514 N N . ARG B 1 421 ? 17.062 10.375 25.203 1 93.75 421 ARG B N 1
ATOM 6515 C CA . ARG B 1 421 ? 16.531 10.125 26.531 1 93.75 421 ARG B CA 1
ATOM 6516 C C . ARG B 1 421 ? 16.562 8.641 26.875 1 93.75 421 ARG B C 1
ATOM 6518 O O . ARG B 1 421 ? 16.312 7.797 26 1 93.75 421 ARG B O 1
#

Solvent-accessible surface area (backbone atoms only — not comparable to full-atom values): 42318 Å² total; per-residue (Å²): 125,50,37,38,26,38,39,32,23,32,41,56,34,78,35,55,64,30,57,51,48,63,68,54,40,81,79,35,49,29,24,29,20,17,33,53,20,76,79,32,65,33,56,36,76,57,97,88,39,79,43,74,35,43,60,62,35,77,36,64,78,45,83,91,26,43,19,29,35,20,37,38,21,38,43,38,39,46,62,47,46,54,51,52,52,56,46,36,74,74,72,42,71,56,62,81,31,36,34,35,17,28,62,11,35,45,36,47,63,62,23,28,52,47,31,47,49,55,45,60,70,41,57,91,68,48,54,63,74,84,53,67,7,59,42,48,34,43,22,27,44,33,56,47,59,52,50,35,50,48,44,68,76,41,95,54,30,66,59,54,50,49,53,48,48,51,53,49,49,49,52,34,55,54,68,68,52,86,84,84,54,67,68,56,44,53,49,34,57,55,20,44,60,57,57,65,69,37,44,70,35,66,40,38,60,51,50,52,49,39,27,75,68,53,40,42,34,37,35,41,51,35,50,6,24,39,24,8,50,79,75,21,54,67,57,43,38,47,45,46,57,31,41,55,39,24,44,21,68,4,36,37,39,18,32,81,40,54,52,56,23,39,31,27,32,40,62,38,36,53,38,63,64,51,66,81,56,76,46,56,41,91,49,68,67,22,52,49,48,28,61,70,56,62,41,46,38,86,84,79,58,43,70,34,47,25,23,46,22,47,48,25,50,44,45,48,33,37,55,42,34,47,46,59,34,30,31,40,20,59,49,39,55,50,21,78,32,72,64,43,52,35,24,60,29,33,34,46,90,86,38,76,39,64,65,66,65,93,69,77,55,91,66,48,38,60,37,67,47,79,41,64,33,52,62,43,76,48,65,74,44,81,43,78,85,58,49,53,68,42,48,50,52,54,54,50,49,53,23,64,76,61,73,35,52,70,39,34,41,24,27,46,93,50,80,85,31,49,34,76,106,126,49,38,37,27,36,38,31,24,32,40,57,36,77,37,55,63,30,56,51,47,64,68,53,40,80,79,36,48,29,23,30,22,17,32,54,22,74,76,32,67,33,56,36,76,54,97,88,40,79,43,74,35,43,60,60,35,78,35,64,80,43,82,92,27,41,19,29,33,20,38,36,22,37,43,39,38,45,64,48,46,54,51,50,51,55,45,36,74,72,70,43,72,55,62,81,30,37,35,36,18,28,62,12,33,46,36,48,64,59,23,29,52,46,32,46,46,54,46,61,72,42,58,92,68,48,54,64,76,83,55,68,6,59,42,47,35,41,21,27,44,33,56,47,60,51,52,34,50,48,43,67,78,40,94,54,29,66,58,55,50,49,53,47,48,50,53,49,50,50,52,34,57,54,69,69,53,88,83,84,55,66,69,56,44,54,48,32,56,54,19,44,59,57,57,66,68,38,44,70,36,66,40,38,59,52,51,52,48,40,27,75,69,54,39,41,34,38,36,40,52,36,50,5,24,39,24,6,51,81,75,22,53,66,58,44,37,47,46,45,56,31,41,56,39,25,46,22,69,4,38,38,40,18,32,82,41,51,52,56,25,38,32,27,33,40,64,37,37,54,37,62,64,52,66,81,57,74,46,56,41,93,49,68,67,22,50,49,47,28,59,69,56,61,42,47,39,86,83,79,58,44,70,34,46,25,23,44,23,46,47,25,50,43,46,47,33,37,54,42,34,48,46,58,32,30,32,40,21,59,48,36,54,48,21,79,33,71,65,44,52,34,24,60,30,34,34,47,90,88,39,77,39,64,66,67,64,92,69,77,56,90,67,48,38,59,38,68,48,81,40,62,34,50,62,44,74,48,65,75,42,81,44,77,85,59,51,53,68,44,48,49,52,54,54,50,49,53,23,65,75,60,72,35,51,68,39,32,40,26,27,48,93,50,80,86,32,50,35,75,107

pLDDT: mean 93.98, std 6.42, range [67.06, 98.88]

Radius of gyration: 26.58 Å; Cα contacts (8 Å, |Δi|>4): 1995; chains: 2; bounding box: 69×80×64 Å